Protein 2BTJ (pdb70)

Secondary structure (P-SEA, 3-state):
ccccccccccccccccccccccbbbbbbbbccccbbbbbbbbccccccbbbbbbbbbbcccccccccccccccccccbbbbbbbcccbbbbbbbbbbbccccbbbbbbbbbbbbbccccbbbbcccccccccccccccccccbbbbbbbbbbbbcccc/ccccccccccccccccccccccbbbbbbbbccccbbbbbcccccccccbbbbbbbbbbcccccccccccccccccccbbbbbbbccccbbbbbbbbbbccccbbbbbbbbbbbbbcccccccccccccccccccccccccccbbbbbbbbbbbccccc/ccccccccccccccccccccccccbbbbbbccccbbbbbbbbbbbcccbbbbbbbbbbcccccccccccccccccccbbbbbbbcccbbbbbbbbbbbccccbbbbbbbbbbbbbcccccccccccccccccccccccccccbbbbbbbbbbbccccc/ccccccccccccccccccccccbbbbbbbbccccbbbbbbbbbbbcccbbbbbbbbbbcccccccccccccccccccbbbbbbbcccbbbbbbbbbbbccccbbbbbbbbbbbbbcccccccccccccccccccccccccccbbbbbbbbbbbbcccc/ccccccbbbbbbccccccccccbbbbbbbccccccccbbbbbbbcccccccccccccccc/ccccccbbbbbbccccccccccbbbbbbbccccccccccccccccccccccccccccccc/ccccccbbbbbbccccccccccbbbbbbbccccccccbbbbbbbcccccccccccccccc/ccccccbbbbbbccccccccccbbbbbbbccccccccbbbbbbbcccccccccccccccc

B-factor: mean 27.26, std 6.52, range [11.73, 100.0]

Radius of gyration: 27.57 Å; Cα contacts (8 Å, |Δi|>4): 2565; chains: 8; bounding box: 67×62×67 Å

Nearest PDB structures (foldseek):
  2btj-assembly1_B  TM=1.006E+00  e=2.420E-31  Lobophyllia hemprichii
  2vvj-assembly1_B  TM=1.003E+00  e=1.325E-29  Lobophyllia hemprichii
  1zux-assembly1_D  TM=1.005E+00  e=3.624E-28  Lobophyllia hemprichii
  2gw4-assembly1_B  TM=9.974E-01  e=2.242E-28  Trachyphyllia geoffroyi
  6gp1-assembly1_B  TM=1.000E+00  e=2.905E-27  Lobophyllia hemprichii

Structure (mmCIF, N/CA/C/O backbone):
data_2BTJ
#
_entry.id   2BTJ
#
_cell.length_a   70.590
_cell.length_b   105.510
_cell.length_c   119.620
_cell.angle_alpha   90.00
_cell.angle_beta   90.00
_cell.angle_gamma   90.00
#
_symmetry.space_group_name_H-M   'P 21 21 21'
#
loop_
_entity.id
_entity.type
_entity.pdbx_description
1 polymer 'Green to red photoconvertible GFP-like protein EosFP'
2 polymer 'Green to red photoconvertible GFP-like protein EosFP'
3 water water
#
loop_
_atom_site.group_PDB
_atom_site.id
_atom_site.type_symbol
_atom_site.label_atom_id
_atom_site.label_alt_id
_atom_site.label_comp_id
_atom_site.label_asym_id
_atom_site.label_entity_id
_atom_site.label_seq_id
_atom_site.pdbx_PDB_ins_code
_atom_site.Cartn_x
_atom_site.Cartn_y
_atom_site.Cartn_z
_atom_site.occupancy
_atom_site.B_iso_or_equiv
_atom_site.auth_seq_id
_atom_site.auth_comp_id
_atom_site.auth_asym_id
_atom_site.auth_atom_id
_atom_site.pdbx_PDB_model_num
ATOM 1 N N . GLY A 1 1 ? -4.815 11.642 1.969 0.0000 37.40 1 GLY aa N 1
ATOM 2 C CA . GLY A 1 1 ? -6.183 11.219 2.376 0.0000 37.40 1 GLY aa CA 1
ATOM 3 C C . GLY A 1 1 ? -6.448 11.458 3.850 0.0000 37.39 1 GLY aa C 1
ATOM 4 O O . GLY A 1 1 ? -7.023 12.478 4.228 0.0000 37.40 1 GLY aa O 1
ATOM 5 N N . GLY A 1 2 ? -6.029 10.512 4.684 0.0000 37.38 2 GLY aa N 1
ATOM 6 C CA . GLY A 1 2 ? -6.233 10.644 6.114 0.0000 37.35 2 GLY aa CA 1
ATOM 7 C C . GLY A 1 2 ? -7.440 9.871 6.608 0.0000 37.33 2 GLY aa C 1
ATOM 8 O O . GLY A 1 2 ? -7.300 8.813 7.222 0.0000 37.34 2 GLY aa O 1
ATOM 9 N N . ALA A 1 3 ? -8.630 10.399 6.339 1.00 37.31 3 ALA aa N 1
ATOM 10 C CA . ALA A 1 3 ? -9.870 9.752 6.762 1.00 37.25 3 ALA aa CA 1
ATOM 11 C C . ALA A 1 3 ? -10.084 8.454 6.002 1.00 37.00 3 ALA aa C 1
ATOM 12 O O . ALA A 1 3 ? -10.486 7.446 6.573 1.00 37.20 3 ALA aa O 1
ATOM 14 N N . ILE A 1 4 ? -9.816 8.480 4.705 1.00 36.84 4 ILE aa N 1
ATOM 15 C CA . ILE A 1 4 ? -9.990 7.291 3.889 1.00 36.73 4 ILE aa CA 1
ATOM 16 C C . ILE A 1 4 ? -8.647 6.628 3.589 1.00 36.55 4 ILE aa C 1
ATOM 17 O O . ILE A 1 4 ? -7.679 7.295 3.221 1.00 36.69 4 ILE aa O 1
ATOM 22 N N . LYS A 1 5 ? -8.596 5.310 3.766 1.00 36.23 5 LYS aa N 1
ATOM 23 C CA . LYS A 1 5 ? -7.383 4.538 3.518 1.00 35.69 5 LYS aa CA 1
ATOM 24 C C . LYS A 1 5 ? -7.337 4.013 2.090 1.00 35.22 5 LYS aa C 1
ATOM 25 O O . LYS A 1 5 ? -8.374 3.810 1.455 1.00 34.75 5 LYS aa O 1
ATOM 31 N N . PRO A 1 6 ? -6.122 3.782 1.568 1.00 34.89 6 PRO aa N 1
ATOM 32 C CA . PRO A 1 6 ? -5.919 3.277 0.208 1.00 34.65 6 PRO aa CA 1
ATOM 33 C C . PRO A 1 6 ? -6.632 1.945 -0.013 1.00 34.33 6 PRO aa C 1
ATOM 34 O O . PRO A 1 6 ? -6.968 1.587 -1.139 1.00 34.02 6 PRO aa O 1
ATOM 38 N N . ASP A 1 7 ? -6.854 1.219 1.077 1.00 34.30 7 ASP aa N 1
ATOM 39 C CA . ASP A 1 7 ? -7.529 -0.072 1.023 1.00 34.46 7 ASP aa CA 1
ATOM 40 C C . ASP A 1 7 ? -8.685 -0.022 2.021 1.00 34.11 7 ASP aa C 1
ATOM 41 O O . ASP A 1 7 ? -8.464 0.096 3.226 1.00 33.85 7 ASP aa O 1
ATOM 46 N N . MET A 1 8 ? -9.914 -0.094 1.517 1.00 33.55 8 MET aa N 1
ATOM 47 C CA . MET A 1 8 ? -11.095 -0.035 2.375 1.00 33.04 8 MET aa CA 1
ATOM 48 C C . MET A 1 8 ? -12.005 -1.247 2.211 1.00 32.60 8 MET aa C 1
ATOM 49 O O . MET A 1 8 ? -12.106 -1.826 1.128 1.00 32.11 8 MET aa O 1
ATOM 54 N N . LYS A 1 9 ? -12.671 -1.624 3.297 1.00 32.12 9 LYS aa N 1
ATOM 55 C CA . LYS A 1 9 ? -13.592 -2.753 3.269 1.00 31.67 9 LYS aa CA 1
ATOM 56 C C . LYS A 1 9 ? -15.003 -2.202 3.100 1.00 31.14 9 LYS aa C 1
ATOM 57 O O . LYS A 1 9 ? -15.251 -1.035 3.395 1.00 31.04 9 LYS aa O 1
ATOM 63 N N . ILE A 1 10 ? -15.922 -3.041 2.631 1.00 30.57 10 ILE aa N 1
ATOM 64 C CA . ILE A 1 10 ? -17.293 -2.605 2.402 1.00 30.03 10 ILE aa CA 1
ATOM 65 C C . ILE A 1 10 ? -18.351 -3.556 2.970 1.00 29.56 10 ILE aa C 1
ATOM 66 O O . ILE A 1 10 ? -18.361 -4.741 2.646 1.00 29.46 10 ILE aa O 1
ATOM 71 N N . ASN A 1 11 ? -19.238 -3.019 3.805 1.00 29.19 11 ASN aa N 1
ATOM 72 C CA . ASN A 1 11 ? -20.330 -3.784 4.413 1.00 28.98 11 ASN aa CA 1
ATOM 73 C C . ASN A 1 11 ? -21.632 -3.206 3.858 1.00 28.57 11 ASN aa C 1
ATOM 74 O O . ASN A 1 11 ? -21.821 -1.989 3.850 1.00 28.13 11 ASN aa O 1
ATOM 79 N N . LEU A 1 12 ? -22.540 -4.067 3.414 1.00 28.24 12 LEU aa N 1
ATOM 80 C CA . LEU A 1 12 ? -23.778 -3.572 2.829 1.00 27.93 12 LEU aa CA 1
ATOM 81 C C . LEU A 1 12 ? -24.998 -4.468 2.974 1.00 27.73 12 LEU aa C 1
ATOM 82 O O . LEU A 1 12 ? -24.894 -5.694 3.005 1.00 27.37 12 LEU aa O 1
ATOM 87 N N . ARG A 1 13 ? -26.158 -3.828 3.067 1.00 27.73 13 ARG aa N 1
ATOM 88 C CA . ARG A 1 13 ? -27.432 -4.526 3.142 1.00 27.71 13 ARG aa CA 1
ATOM 89 C C . ARG A 1 13 ? -28.441 -3.739 2.322 1.00 27.41 13 ARG aa C 1
ATOM 90 O O . ARG A 1 13 ? -28.622 -2.538 2.527 1.00 27.42 13 ARG aa O 1
ATOM 98 N N . MET A 1 14 ? -29.090 -4.420 1.390 1.00 26.91 14 MET aa N 1
ATOM 99 C CA . MET A 1 14 ? -30.090 -3.792 0.547 1.00 26.84 14 MET aa CA 1
ATOM 100 C C . MET A 1 14 ? -31.435 -4.464 0.769 1.00 27.02 14 MET aa C 1
ATOM 101 O O . MET A 1 14 ? -31.521 -5.683 0.904 1.00 26.55 14 MET aa O 1
ATOM 106 N N . GLU A 1 15 ? -32.484 -3.656 0.819 1.00 27.57 15 GLU aa N 1
ATOM 107 C CA . GLU A 1 15 ? -33.830 -4.178 0.982 1.00 28.22 15 GLU aa CA 1
ATOM 108 C C . GLU A 1 15 ? -34.661 -3.417 -0.034 1.00 27.86 15 GLU aa C 1
ATOM 109 O O . GLU A 1 15 ? -34.449 -2.223 -0.238 1.00 27.94 15 GLU aa O 1
ATOM 115 N N . GLY A 1 16 ? -35.587 -4.100 -0.695 1.00 27.68 16 GLY aa N 1
ATOM 116 C CA . GLY A 1 16 ? -36.398 -3.416 -1.680 1.00 27.11 16 GLY aa CA 1
ATOM 117 C C . GLY A 1 16 ? -37.579 -4.204 -2.193 1.00 26.71 16 GLY aa C 1
ATOM 118 O O . GLY A 1 16 ? -37.908 -5.272 -1.676 1.00 26.87 16 GLY aa O 1
ATOM 119 N N . ASN A 1 17 ? -38.213 -3.667 -3.228 1.00 26.05 17 ASN aa N 1
ATOM 120 C CA . ASN A 1 17 ? -39.376 -4.294 -3.834 1.00 25.49 17 ASN aa CA 1
ATOM 121 C C . ASN A 1 17 ? -39.483 -3.844 -5.285 1.00 25.16 17 ASN aa C 1
ATOM 122 O O . ASN A 1 17 ? -39.558 -2.649 -5.571 1.00 24.64 17 ASN aa O 1
ATOM 127 N N . VAL A 1 18 ? -39.484 -4.809 -6.197 1.00 25.04 18 VAL aa N 1
ATOM 128 C CA . VAL A 1 18 ? -39.587 -4.516 -7.617 1.00 25.15 18 VAL aa CA 1
ATOM 129 C C . VAL A 1 18 ? -40.792 -5.246 -8.193 1.00 25.36 18 VAL aa C 1
ATOM 130 O O . VAL A 1 18 ? -40.875 -6.474 -8.133 1.00 25.05 18 VAL aa O 1
ATOM 134 N N . ASN A 1 19 ? -41.722 -4.469 -8.742 1.00 25.69 19 ASN aa N 1
ATOM 135 C CA . ASN A 1 19 ? -42.957 -4.992 -9.320 1.00 26.22 19 ASN aa CA 1
ATOM 136 C C . ASN A 1 19 ? -43.729 -5.901 -8.369 1.00 26.44 19 ASN aa C 1
ATOM 137 O O . ASN A 1 19 ? -44.469 -6.785 -8.800 1.00 26.74 19 ASN aa O 1
ATOM 142 N N . GLY A 1 20 ? -43.561 -5.669 -7.071 1.00 26.49 20 GLY aa N 1
ATOM 143 C CA . GLY A 1 20 ? -44.269 -6.463 -6.085 1.00 26.66 20 GLY aa CA 1
ATOM 144 C C . GLY A 1 20 ? -43.446 -7.554 -5.431 1.00 26.96 20 GLY aa C 1
ATOM 145 O O . GLY A 1 20 ? -43.906 -8.196 -4.484 1.00 26.92 20 GLY aa O 1
ATOM 146 N N . HIS A 1 21 ? -42.229 -7.763 -5.922 1.00 26.76 21 HIS aa N 1
ATOM 147 C CA . HIS A 1 21 ? -41.362 -8.791 -5.371 1.00 27.02 21 HIS aa CA 1
ATOM 148 C C . HIS A 1 21 ? -40.376 -8.230 -4.348 1.00 27.17 21 HIS aa C 1
ATOM 149 O O . HIS A 1 21 ? -39.508 -7.411 -4.680 1.00 26.90 21 HIS aa O 1
ATOM 156 N N . HIS A 1 22 ? -40.508 -8.694 -3.108 1.00 27.01 22 HIS aa N 1
ATOM 157 C CA . HIS A 1 22 ? -39.648 -8.261 -2.012 1.00 27.07 22 HIS aa CA 1
ATOM 158 C C . HIS A 1 22 ? -38.336 -9.038 -2.011 1.00 26.60 22 HIS aa C 1
ATOM 159 O O . HIS A 1 22 ? -38.281 -10.179 -2.465 1.00 26.52 22 HIS aa O 1
ATOM 166 N N . PHE A 1 23 ? -37.280 -8.420 -1.493 1.00 25.92 23 PHE aa N 1
ATOM 167 C CA . PHE A 1 23 ? -35.984 -9.076 -1.438 1.00 25.53 23 PHE aa CA 1
ATOM 168 C C . PHE A 1 23 ? -35.021 -8.369 -0.493 1.00 25.35 23 PHE aa C 1
ATOM 169 O O . PHE A 1 23 ? -35.178 -7.184 -0.189 1.00 25.18 23 PHE aa O 1
ATOM 177 N N . VAL A 1 24 ? -34.031 -9.120 -0.029 1.00 24.92 24 VAL aa N 1
ATOM 178 C CA . VAL A 1 24 ? -33.004 -8.606 0.865 1.00 24.98 24 VAL aa CA 1
ATOM 179 C C . VAL A 1 24 ? -31.680 -9.140 0.343 1.00 25.05 24 VAL aa C 1
ATOM 180 O O . VAL A 1 24 ? -31.555 -10.332 0.047 1.00 25.44 24 VAL aa O 1
ATOM 184 N N . ILE A 1 25 ? -30.690 -8.265 0.219 1.00 25.25 25 ILE aa N 1
ATOM 185 C CA . ILE A 1 25 ? -29.395 -8.687 -0.298 1.00 25.26 25 ILE aa CA 1
ATOM 186 C C . ILE A 1 25 ? -28.255 -8.127 0.534 1.00 25.64 25 ILE aa C 1
ATOM 187 O O . ILE A 1 25 ? -28.190 -6.927 0.784 1.00 25.95 25 ILE aa O 1
ATOM 192 N N . ASP A 1 26 ? -27.365 -9.010 0.972 1.00 26.14 26 ASP aa N 1
ATOM 193 C CA . ASP A 1 26 ? -26.214 -8.614 1.777 1.00 26.67 26 ASP aa CA 1
ATOM 194 C C . ASP A 1 26 ? -24.967 -8.540 0.915 1.00 26.71 26 ASP aa C 1
ATOM 195 O O . ASP A 1 26 ? -24.831 -9.279 -0.062 1.00 26.95 26 ASP aa O 1
ATOM 200 N N . GLY A 1 27 ? -24.052 -7.655 1.286 1.00 27.01 27 GLY aa N 1
ATOM 201 C CA . GLY A 1 27 ? -22.829 -7.514 0.521 1.00 27.25 27 GLY aa CA 1
ATOM 202 C C . GLY A 1 27 ? -21.584 -7.344 1.367 1.00 27.31 27 GLY aa C 1
ATOM 203 O O . GLY A 1 27 ? -21.603 -6.684 2.404 1.00 27.13 27 GLY aa O 1
ATOM 204 N N . ASP A 1 28 ? -20.495 -7.943 0.901 1.00 27.92 28 ASP aa N 1
ATOM 205 C CA . ASP A 1 28 ? -19.202 -7.872 1.569 1.00 28.44 28 ASP aa CA 1
ATOM 206 C C . ASP A 1 28 ? -18.152 -7.700 0.479 1.00 28.33 28 ASP aa C 1
ATOM 207 O O . ASP A 1 28 ? -18.029 -8.542 -0.413 1.00 28.37 28 ASP aa O 1
ATOM 212 N N . GLY A 1 29 ? -17.405 -6.604 0.539 1.00 28.28 29 GLY aa N 1
ATOM 213 C CA . GLY A 1 29 ? -16.393 -6.366 -0.472 1.00 28.49 29 GLY aa CA 1
ATOM 214 C C . GLY A 1 29 ? -15.236 -5.516 0.001 1.00 28.66 29 GLY aa C 1
ATOM 215 O O . GLY A 1 29 ? -15.088 -5.245 1.195 1.00 28.61 29 GLY aa O 1
ATOM 216 N N . THR A 1 30 ? -14.411 -5.095 -0.950 1.00 28.79 30 THR aa N 1
ATOM 217 C CA . THR A 1 30 ? -13.247 -4.276 -0.661 1.00 28.86 30 THR aa CA 1
ATOM 218 C C . THR A 1 30 ? -13.021 -3.329 -1.834 1.00 28.77 30 THR aa C 1
ATOM 219 O O . THR A 1 30 ? -13.518 -3.563 -2.937 1.00 28.95 30 THR aa O 1
ATOM 223 N N . GLY A 1 31 ? -12.262 -2.267 -1.601 1.00 28.57 31 GLY aa N 1
ATOM 224 C CA . GLY A 1 31 ? -11.995 -1.329 -2.672 1.00 28.46 31 GLY aa CA 1
ATOM 225 C C . GLY A 1 31 ? -10.795 -0.439 -2.428 1.00 28.38 31 GLY aa C 1
ATOM 226 O O . GLY A 1 31 ? -10.319 -0.304 -1.301 1.00 28.10 31 GLY aa O 1
ATOM 227 N N . LYS A 1 32 ? -10.311 0.163 -3.509 1.00 28.12 32 LYS aa N 1
ATOM 228 C CA . LYS A 1 32 ? -9.174 1.075 -3.480 1.00 28.01 32 LYS aa CA 1
ATOM 229 C C . LYS A 1 32 ? -9.732 2.412 -3.961 1.00 27.76 32 LYS aa C 1
ATOM 230 O O . LYS A 1 32 ? -9.730 2.700 -5.155 1.00 27.62 32 LYS aa O 1
ATOM 236 N N . PRO A 1 33 ? -10.222 3.245 -3.031 1.00 27.79 33 PRO aa N 1
ATOM 237 C CA . PRO A 1 33 ? -10.790 4.547 -3.394 1.00 27.79 33 PRO aa CA 1
ATOM 238 C C . PRO A 1 33 ? -9.937 5.468 -4.264 1.00 27.75 33 PRO aa C 1
ATOM 239 O O . PRO A 1 33 ? -10.451 6.091 -5.188 1.00 27.21 33 PRO aa O 1
ATOM 243 N N . PHE A 1 34 ? -8.640 5.551 -3.994 1.00 28.12 34 PHE aa N 1
ATOM 244 C CA . PHE A 1 34 ? -7.793 6.421 -4.800 1.00 28.15 34 PHE aa CA 1
ATOM 245 C C . PHE A 1 34 ? -7.540 5.865 -6.197 1.00 28.39 34 PHE aa C 1
ATOM 246 O O . PHE A 1 34 ? -7.121 6.599 -7.097 1.00 28.49 34 PHE aa O 1
ATOM 254 N N . GLU A 1 35 ? -7.811 4.576 -6.383 1.00 28.54 35 GLU aa N 1
ATOM 255 C CA . GLU A 1 35 ? -7.638 3.941 -7.688 1.00 28.94 35 GLU aa CA 1
ATOM 256 C C . GLU A 1 35 ? -8.988 3.832 -8.405 1.00 28.43 35 GLU aa C 1
ATOM 257 O O . GLU A 1 35 ? -9.052 3.460 -9.577 1.00 27.94 35 GLU aa O 1
ATOM 263 N N . GLY A 1 36 ? -10.059 4.152 -7.687 1.00 28.07 36 GLY aa N 1
ATOM 264 C CA . GLY A 1 36 ? -11.394 4.109 -8.265 1.00 28.01 36 GLY aa CA 1
ATOM 265 C C . GLY A 1 36 ? -11.897 2.722 -8.623 1.00 27.95 36 GLY aa C 1
ATOM 266 O O . GLY A 1 36 ? -12.604 2.552 -9.612 1.00 27.91 36 GLY aa O 1
ATOM 267 N N . LYS A 1 37 ? -11.541 1.726 -7.820 1.00 27.99 37 LYS aa N 1
ATOM 268 C CA . LYS A 1 37 ? -11.969 0.358 -8.085 1.00 27.86 37 LYS aa CA 1
ATOM 269 C C . LYS A 1 37 ? -12.538 -0.306 -6.833 1.00 27.85 37 LYS aa C 1
ATOM 270 O O . LYS A 1 37 ? -12.114 -0.018 -5.712 1.00 27.50 37 LYS aa O 1
ATOM 276 N N . GLN A 1 38 ? -13.502 -1.196 -7.035 1.00 27.49 38 GLN aa N 1
ATOM 277 C CA . GLN A 1 38 ? -14.115 -1.920 -5.934 1.00 27.72 38 GLN aa CA 1
ATOM 278 C C . GLN A 1 38 ? -14.746 -3.212 -6.443 1.00 28.05 38 GLN aa C 1
ATOM 279 O O . GLN A 1 38 ? -15.109 -3.325 -7.619 1.00 27.93 38 GLN aa O 1
ATOM 285 N N . SER A 1 39 ? -14.858 -4.191 -5.555 1.00 28.22 39 SER aa N 1
ATOM 286 C CA . SER A 1 39 ? -15.460 -5.466 -5.902 1.00 28.76 39 SER aa CA 1
ATOM 287 C C . SER A 1 39 ? -16.250 -5.892 -4.677 1.00 28.91 39 SER aa C 1
ATOM 288 O O . SER A 1 39 ? -15.909 -5.516 -3.559 1.00 28.96 39 SER aa O 1
ATOM 291 N N . MET A 1 40 ? -17.302 -6.672 -4.884 1.00 29.07 40 MET aa N 1
ATOM 292 C CA . MET A 1 40 ? -18.133 -7.110 -3.776 1.00 29.57 40 MET aa CA 1
ATOM 293 C C . MET A 1 40 ? -18.831 -8.433 -4.058 1.00 29.67 40 MET aa C 1
ATOM 294 O O . MET A 1 40 ? -19.198 -8.725 -5.195 1.00 29.44 40 MET aa O 1
ATOM 299 N N . ASP A 1 41 ? -18.992 -9.240 -3.014 1.00 29.78 41 ASP aa N 1
ATOM 300 C CA . ASP A 1 41 ? -19.688 -10.510 -3.146 1.00 30.13 41 ASP aa CA 1
ATOM 301 C C . ASP A 1 41 ? -21.078 -10.278 -2.585 1.00 29.88 41 ASP aa C 1
ATOM 302 O O . ASP A 1 41 ? -21.231 -9.860 -1.443 1.00 30.09 41 ASP aa O 1
ATOM 307 N N . LEU A 1 42 ? -22.089 -10.530 -3.403 1.00 30.09 42 LEU aa N 1
ATOM 308 C CA . LEU A 1 42 ? -23.467 -10.331 -2.989 1.00 30.02 42 LEU aa CA 1
ATOM 309 C C . LEU A 1 42 ? -24.181 -11.658 -2.801 1.00 30.34 42 LEU aa C 1
ATOM 310 O O . LEU A 1 42 ? -23.912 -12.630 -3.509 1.00 30.15 42 LEU aa O 1
ATOM 315 N N . GLU A 1 43 ? -25.101 -11.692 -1.846 1.00 30.70 43 GLU aa N 1
ATOM 316 C CA . GLU A 1 43 ? -25.868 -12.898 -1.594 1.00 31.45 43 GLU aa CA 1
ATOM 317 C C . GLU A 1 43 ? -27.310 -12.517 -1.287 1.00 31.34 43 GLU aa C 1
ATOM 318 O O . GLU A 1 43 ? -27.572 -11.746 -0.363 1.00 31.36 43 GLU aa O 1
ATOM 324 N N . VAL A 1 44 ? -28.240 -13.043 -2.076 1.00 31.33 44 VAL aa N 1
ATOM 325 C CA . VAL A 1 44 ? -29.657 -12.772 -1.866 1.00 31.38 44 VAL aa CA 1
ATOM 326 C C . VAL A 1 44 ? -30.080 -13.511 -0.605 1.00 31.68 44 VAL aa C 1
ATOM 327 O O . VAL A 1 44 ? -30.035 -14.740 -0.555 1.00 31.76 44 VAL aa O 1
ATOM 331 N N . LYS A 1 45 ? -30.485 -12.763 0.415 1.00 31.98 45 LYS aa N 1
ATOM 332 C CA . LYS A 1 45 ? -30.893 -13.361 1.681 1.00 32.27 45 LYS aa CA 1
ATOM 333 C C . LYS A 1 45 ? -32.380 -13.698 1.746 1.00 32.11 45 LYS aa C 1
ATOM 334 O O . LYS A 1 45 ? -32.777 -14.643 2.428 1.00 32.01 45 LYS aa O 1
ATOM 340 N N . GLU A 1 46 ? -33.197 -12.919 1.047 1.00 31.85 46 GLU aa N 1
ATOM 341 C CA . GLU A 1 46 ? -34.637 -13.155 1.007 1.00 31.65 46 GLU aa CA 1
ATOM 342 C C . GLU A 1 46 ? -35.150 -12.812 -0.384 1.00 31.13 46 GLU aa C 1
ATOM 343 O O . GLU A 1 46 ? -34.586 -11.953 -1.060 1.00 31.04 46 GLU aa O 1
ATOM 349 N N . GLY A 1 47 ? -36.217 -13.479 -0.809 1.00 30.72 47 GLY aa N 1
ATOM 350 C CA . GLY A 1 47 ? -36.788 -13.194 -2.114 1.00 30.22 47 GLY aa CA 1
ATOM 351 C C . GLY A 1 47 ? -36.188 -13.966 -3.273 1.00 29.99 47 GLY aa C 1
ATOM 352 O O . GLY A 1 47 ? -36.658 -13.851 -4.402 1.00 29.93 47 GLY aa O 1
ATOM 353 N N . GLY A 1 48 ? -35.150 -14.750 -3.005 1.00 29.67 48 GLY aa N 1
ATOM 354 C CA . GLY A 1 48 ? -34.531 -15.528 -4.061 1.00 29.32 48 GLY aa CA 1
ATOM 355 C C . GLY A 1 48 ? -35.390 -16.713 -4.473 1.00 29.23 48 GLY aa C 1
ATOM 356 O O . GLY A 1 48 ? -36.090 -17.282 -3.641 1.00 29.22 48 GLY aa O 1
ATOM 357 N N . PRO A 1 49 ? -35.388 -17.088 -5.762 1.00 28.93 49 PRO aa N 1
ATOM 358 C CA . PRO A 1 49 ? -34.613 -16.430 -6.817 1.00 28.72 49 PRO aa CA 1
ATOM 359 C C . PRO A 1 49 ? -35.359 -15.200 -7.338 1.00 28.04 49 PRO aa C 1
ATOM 360 O O . PRO A 1 49 ? -36.586 -15.207 -7.437 1.00 27.90 49 PRO aa O 1
ATOM 364 N N . LEU A 1 50 ? -34.618 -14.148 -7.665 1.00 27.25 50 LEU aa N 1
ATOM 365 C CA . LEU A 1 50 ? -35.234 -12.929 -8.169 1.00 26.70 50 LEU aa CA 1
ATOM 366 C C . LEU A 1 50 ? -35.868 -13.164 -9.540 1.00 26.34 50 LEU aa C 1
ATOM 367 O O . LEU A 1 50 ? -35.263 -13.777 -10.422 1.00 26.05 50 LEU aa O 1
ATOM 372 N N . PRO A 1 51 ? -37.110 -12.685 -9.727 1.00 25.94 51 PRO aa N 1
ATOM 373 C CA . PRO A 1 51 ? -37.865 -12.820 -10.975 1.00 25.71 51 PRO aa CA 1
ATOM 374 C C . PRO A 1 51 ? -37.556 -11.711 -11.982 1.00 25.17 51 PRO aa C 1
ATOM 375 O O . PRO A 1 51 ? -38.233 -11.593 -13.004 1.00 25.77 51 PRO aa O 1
ATOM 379 N N . PHE A 1 52 ? -36.547 -10.895 -11.689 1.00 24.27 52 PHE aa N 1
ATOM 380 C CA . PHE A 1 52 ? -36.161 -9.811 -12.589 1.00 23.57 52 PHE aa CA 1
ATOM 381 C C . PHE A 1 52 ? -34.648 -9.768 -12.779 1.00 23.03 52 PHE aa C 1
ATOM 382 O O . PHE A 1 52 ? -33.904 -10.378 -12.018 1.00 23.03 52 PHE aa O 1
ATOM 390 N N . ALA A 1 53 ? -34.205 -9.043 -13.800 1.00 22.56 53 ALA aa N 1
ATOM 391 C CA . ALA A 1 53 ? -32.787 -8.924 -14.117 1.00 22.08 53 ALA aa CA 1
ATOM 392 C C . ALA A 1 53 ? -31.965 -8.318 -12.981 1.00 21.77 53 ALA aa C 1
ATOM 393 O O . ALA A 1 53 ? -32.220 -7.195 -12.534 1.00 21.78 53 ALA aa O 1
ATOM 395 N N . PHE A 1 54 ? -30.964 -9.064 -12.530 1.00 21.26 54 PHE aa N 1
ATOM 396 C CA . PHE A 1 54 ? -30.099 -8.614 -11.443 1.00 21.04 54 PHE aa CA 1
ATOM 397 C C . PHE A 1 54 ? -29.392 -7.309 -11.808 1.00 21.02 54 PHE aa C 1
ATOM 398 O O . PHE A 1 54 ? -29.045 -6.513 -10.929 1.00 20.60 54 PHE aa O 1
ATOM 406 N N . ASP A 1 55 ? -29.189 -7.092 -13.107 1.00 20.75 55 ASP aa N 1
ATOM 407 C CA . ASP A 1 55 ? -28.503 -5.895 -13.586 1.00 20.71 55 ASP aa CA 1
ATOM 408 C C . ASP A 1 55 ? -29.107 -4.558 -13.142 1.00 20.36 55 ASP aa C 1
ATOM 409 O O . ASP A 1 55 ? -28.377 -3.578 -13.003 1.00 19.94 55 ASP aa O 1
ATOM 414 N N . ILE A 1 56 ? -30.418 -4.492 -12.907 1.00 20.13 56 ILE aa N 1
ATOM 415 C CA . ILE A 1 56 ? -30.992 -3.206 -12.505 1.00 20.15 56 ILE aa CA 1
ATOM 416 C C . ILE A 1 56 ? -30.524 -2.734 -11.135 1.00 20.32 56 ILE aa C 1
ATOM 417 O O . ILE A 1 56 ? -30.512 -1.535 -10.862 1.00 20.60 56 ILE aa O 1
ATOM 422 N N . LEU A 1 57 ? -30.112 -3.675 -10.294 1.00 20.43 57 LEU aa N 1
ATOM 423 C CA . LEU A 1 57 ? -29.666 -3.375 -8.934 1.00 20.64 57 LEU aa CA 1
ATOM 424 C C . LEU A 1 57 ? -28.191 -3.010 -8.758 1.00 20.73 57 LEU aa C 1
ATOM 425 O O . LEU A 1 57 ? -27.838 -2.257 -7.850 1.00 20.79 57 LEU aa O 1
ATOM 430 N N . THR A 1 58 ? -27.338 -3.557 -9.617 1.00 20.83 58 THR aa N 1
ATOM 431 C CA . THR A 1 58 ? -25.899 -3.377 -9.497 1.00 20.92 58 THR aa CA 1
ATOM 432 C C . THR A 1 58 ? -25.316 -2.007 -9.165 1.00 21.12 58 THR aa C 1
ATOM 433 O O . THR A 1 58 ? -24.404 -1.931 -8.348 1.00 21.33 58 THR aa O 1
ATOM 437 N N . THR A 1 59 ? -25.818 -0.930 -9.767 1.00 21.43 59 THR aa N 1
ATOM 438 C CA . THR A 1 59 ? -25.263 0.389 -9.463 1.00 21.76 59 THR aa CA 1
ATOM 439 C C . THR A 1 59 ? -25.686 0.892 -8.087 1.00 22.14 59 THR aa C 1
ATOM 440 O O . THR A 1 59 ? -25.167 1.892 -7.608 1.00 22.12 59 THR aa O 1
ATOM 444 N N . ALA A 1 60 ? -26.613 0.193 -7.436 1.00 22.76 60 ALA aa N 1
ATOM 445 C CA . ALA A 1 60 ? -27.079 0.620 -6.116 1.00 23.09 60 ALA aa CA 1
ATOM 446 C C . ALA A 1 60 ? -26.295 0.017 -4.959 1.00 23.61 60 ALA aa C 1
ATOM 447 O O . ALA A 1 60 ? -26.546 0.344 -3.796 1.00 24.08 60 ALA aa O 1
ATOM 485 N N . ASN B 2 2 ? -21.015 3.820 -4.549 1.00 21.69 65 ASN A N 1
ATOM 486 C CA . ASN B 2 2 ? -20.318 4.757 -3.684 1.00 21.77 65 ASN A CA 1
ATOM 487 C C . ASN B 2 2 ? -19.263 5.460 -4.513 1.00 22.27 65 ASN A C 1
ATOM 488 O O . ASN B 2 2 ? -18.214 4.885 -4.810 1.00 22.67 65 ASN A O 1
ATOM 493 N N . ARG B 2 3 ? -19.548 6.705 -4.883 1.00 22.71 66 ARG A N 1
ATOM 494 C CA . ARG B 2 3 ? -18.635 7.479 -5.706 1.00 23.44 66 ARG A CA 1
ATOM 495 C C . ARG B 2 3 ? -17.306 7.762 -5.014 1.00 23.60 66 ARG A C 1
ATOM 496 O O . ARG B 2 3 ? -16.458 8.464 -5.563 1.00 23.50 66 ARG A O 1
ATOM 504 N N . VAL B 2 4 ? -17.138 7.234 -3.804 1.00 24.06 67 VAL A N 1
ATOM 505 C CA . VAL B 2 4 ? -15.881 7.379 -3.083 1.00 24.81 67 VAL A CA 1
ATOM 506 C C . VAL B 2 4 ? -14.879 6.596 -3.915 1.00 24.83 67 VAL A C 1
ATOM 507 O O . VAL B 2 4 ? -13.704 6.955 -4.010 1.00 25.35 67 VAL A O 1
ATOM 511 N N . PHE B 2 5 ? -15.361 5.515 -4.521 1.00 24.93 68 PHE A N 1
ATOM 512 C CA . PHE B 2 5 ? -14.511 4.677 -5.348 1.00 25.09 68 PHE A CA 1
ATOM 513 C C . PHE B 2 5 ? -14.461 5.211 -6.768 1.00 25.07 68 PHE A C 1
ATOM 514 O O . PHE B 2 5 ? -15.092 4.685 -7.681 1.00 25.09 68 PHE A O 1
ATOM 522 N N . ALA B 2 6 ? -13.700 6.284 -6.927 1.00 25.23 69 ALA A N 1
ATOM 523 C CA . ALA B 2 6 ? -13.514 6.932 -8.212 1.00 25.26 69 ALA A CA 1
ATOM 524 C C . ALA B 2 6 ? -12.201 7.685 -8.108 1.00 25.58 69 ALA A C 1
ATOM 525 O O . ALA B 2 6 ? -11.944 8.359 -7.110 1.00 25.57 69 ALA A O 1
ATOM 527 N N . GLU B 2 7 ? -11.358 7.544 -9.123 1.00 25.85 70 GLU A N 1
ATOM 528 C CA . GLU B 2 7 ? -10.081 8.233 -9.131 1.00 26.24 70 GLU A CA 1
ATOM 529 C C . GLU B 2 7 ? -10.291 9.704 -9.464 1.00 26.10 70 GLU A C 1
ATOM 530 O O . GLU B 2 7 ? -10.638 10.048 -10.592 1.00 25.76 70 GLU A O 1
ATOM 536 N N . TYR B 2 8 ? -10.087 10.572 -8.480 1.00 26.01 71 TYR A N 1
ATOM 537 C CA . TYR B 2 8 ? -10.242 12.000 -8.708 1.00 26.51 71 TYR A CA 1
ATOM 538 C C . TYR B 2 8 ? -8.902 12.698 -8.863 1.00 27.02 71 TYR A C 1
ATOM 539 O O . TYR B 2 8 ? -8.006 12.525 -8.040 1.00 26.94 71 TYR A O 1
ATOM 548 N N . PRO B 2 9 ? -8.751 13.498 -9.929 1.00 27.76 72 PRO A N 1
ATOM 549 C CA . PRO B 2 9 ? -7.513 14.237 -10.194 1.00 28.20 72 PRO A CA 1
ATOM 550 C C . PRO B 2 9 ? -7.421 15.369 -9.176 1.00 28.63 72 PRO A C 1
ATOM 551 O O . PRO B 2 9 ? -8.424 15.739 -8.569 1.00 28.37 72 PRO A O 1
ATOM 555 N N . ASP B 2 10 ? -6.228 15.930 -9.011 1.00 29.06 73 ASP A N 1
ATOM 556 C CA . ASP B 2 10 ? -6.013 17.014 -8.058 1.00 29.38 73 ASP A CA 1
ATOM 557 C C . ASP B 2 10 ? -6.742 18.310 -8.393 1.00 28.75 73 ASP A C 1
ATOM 558 O O . ASP B 2 10 ? -7.075 19.075 -7.494 1.00 28.88 73 ASP A O 1
ATOM 563 N N . HIS B 2 11 ? -6.985 18.567 -9.676 1.00 28.22 74 HIS A N 1
ATOM 564 C CA . HIS B 2 11 ? -7.662 19.805 -10.071 1.00 27.69 74 HIS A CA 1
ATOM 565 C C . HIS B 2 11 ? -9.188 19.738 -9.977 1.00 27.35 74 HIS A C 1
ATOM 566 O O . HIS B 2 11 ? -9.879 20.682 -10.366 1.00 27.45 74 HIS A O 1
ATOM 573 N N . ILE B 2 12 ? -9.718 18.629 -9.475 1.00 26.28 75 ILE A N 1
ATOM 574 C CA . ILE B 2 12 ? -11.167 18.508 -9.332 1.00 25.37 75 ILE A CA 1
ATOM 575 C C . ILE B 2 12 ? -11.509 18.195 -7.881 1.00 25.05 75 ILE A C 1
ATOM 576 O O . ILE B 2 12 ? -10.981 17.247 -7.300 1.00 24.62 75 ILE A O 1
ATOM 581 N N . GLN B 2 13 ? -12.385 19.005 -7.298 1.00 24.97 76 GLN A N 1
ATOM 582 C CA . GLN B 2 13 ? -12.803 18.807 -5.914 1.00 24.89 76 GLN A CA 1
ATOM 583 C C . GLN B 2 13 ? -13.474 17.441 -5.782 1.00 24.52 76 GLN A C 1
ATOM 584 O O . GLN B 2 13 ? -14.388 17.113 -6.532 1.00 24.25 76 GLN A O 1
ATOM 590 N N . ASP B 2 14 ? -12.998 16.651 -4.827 1.00 24.13 77 ASP A N 1
ATOM 591 C CA . ASP B 2 14 ? -13.522 15.314 -4.574 1.00 23.66 77 ASP A CA 1
ATOM 592 C C . ASP B 2 14 ? -14.510 15.407 -3.411 1.00 23.46 77 ASP A C 1
ATOM 593 O O . ASP B 2 14 ? -14.133 15.309 -2.243 1.00 23.23 77 ASP A O 1
ATOM 598 N N . TYR B 2 15 ? -15.779 15.608 -3.747 1.00 23.11 78 TYR A N 1
ATOM 599 C CA . TYR B 2 15 ? -16.842 15.740 -2.760 1.00 22.83 78 TYR A CA 1
ATOM 600 C C . TYR B 2 15 ? -16.989 14.522 -1.851 1.00 23.02 78 TYR A C 1
ATOM 601 O O . TYR B 2 15 ? -17.236 14.643 -0.647 1.00 22.91 78 TYR A O 1
ATOM 610 N N . PHE B 2 16 ? -16.834 13.344 -2.431 1.00 23.40 79 PHE A N 1
ATOM 611 C CA . PHE B 2 16 ? -17.026 12.122 -1.680 1.00 23.90 79 PHE A CA 1
ATOM 612 C C . PHE B 2 16 ? -15.953 11.773 -0.662 1.00 24.50 79 PHE A C 1
ATOM 613 O O . PHE B 2 16 ? -16.276 11.447 0.479 1.00 24.28 79 PHE A O 1
ATOM 621 N N . LYS B 2 17 ? -14.684 11.848 -1.043 1.00 24.96 80 LYS A N 1
ATOM 622 C CA . LYS B 2 17 ? -13.647 11.539 -0.074 1.00 25.99 80 LYS A CA 1
ATOM 623 C C . LYS B 2 17 ? -13.641 12.609 1.015 1.00 26.36 80 LYS A C 1
ATOM 624 O O . LYS B 2 17 ? -13.273 12.338 2.156 1.00 26.92 80 LYS A O 1
ATOM 630 N N . GLN B 2 18 ? -14.079 13.818 0.670 1.00 26.91 81 GLN A N 1
ATOM 631 C CA . GLN B 2 18 ? -14.134 14.917 1.637 1.00 27.49 81 GLN A CA 1
ATOM 632 C C . GLN B 2 18 ? -15.336 14.789 2.579 1.00 27.39 81 GLN A C 1
ATOM 633 O O . GLN B 2 18 ? -15.425 15.506 3.575 1.00 26.94 81 GLN A O 1
ATOM 639 N N . SER B 2 19 ? -16.257 13.881 2.261 1.00 27.42 82 SER A N 1
ATOM 640 C CA . SER B 2 19 ? -17.456 13.682 3.077 1.00 27.85 82 SER A CA 1
ATOM 641 C C . SER B 2 19 ? -17.261 12.794 4.296 1.00 28.05 82 SER A C 1
ATOM 642 O O . SER B 2 19 ? -18.194 12.592 5.082 1.00 28.28 82 SER A O 1
ATOM 645 N N . PHE B 2 20 ? -16.062 12.250 4.457 1.00 28.04 83 PHE A N 1
ATOM 646 C CA . PHE B 2 20 ? -15.804 11.396 5.603 1.00 28.31 83 PHE A CA 1
ATOM 647 C C . PHE B 2 20 ? -14.878 12.066 6.600 1.00 28.31 83 PHE A C 1
ATOM 648 O O . PHE B 2 20 ? -14.266 13.088 6.294 1.00 28.61 83 PHE A O 1
ATOM 656 N N . PRO B 2 21 ? -14.744 11.490 7.805 1.00 28.49 84 PRO A N 1
ATOM 657 C CA . PRO B 2 21 ? -15.365 10.264 8.328 1.00 28.49 84 PRO A CA 1
ATOM 658 C C . PRO B 2 21 ? -16.881 10.239 8.560 1.00 28.25 84 PRO A C 1
ATOM 659 O O . PRO B 2 21 ? -17.449 9.168 8.761 1.00 28.67 84 PRO A O 1
ATOM 663 N N . LYS B 2 22 ? -17.535 11.395 8.541 1.00 27.98 85 LYS A N 1
ATOM 664 C CA . LYS B 2 22 ? -18.976 11.447 8.797 1.00 27.44 85 LYS A CA 1
ATOM 665 C C . LYS B 2 22 ? -19.830 10.693 7.771 1.00 27.15 85 LYS A C 1
ATOM 666 O O . LYS B 2 22 ? -20.803 10.024 8.136 1.00 27.53 85 LYS A O 1
ATOM 672 N N . GLY B 2 23 ? -19.473 10.798 6.494 1.00 26.34 86 GLY A N 1
ATOM 673 C CA . GLY B 2 23 ? -20.219 10.096 5.464 1.00 25.20 86 GLY A CA 1
ATOM 674 C C . GLY B 2 23 ? -21.152 10.955 4.629 1.00 24.53 86 GLY A C 1
ATOM 675 O O . GLY B 2 23 ? -21.103 12.187 4.675 1.00 24.46 86 GLY A O 1
ATOM 676 N N . TYR B 2 24 ? -22.002 10.294 3.851 1.00 23.84 87 TYR A N 1
ATOM 677 C CA . TYR B 2 24 ? -22.961 10.981 2.999 1.00 23.21 87 TYR A CA 1
ATOM 678 C C . TYR B 2 24 ? -24.013 9.994 2.518 1.00 22.89 87 TYR A C 1
ATOM 679 O O . TYR B 2 24 ? -23.884 8.784 2.710 1.00 22.35 87 TYR A O 1
ATOM 688 N N . SER B 2 25 ? -25.056 10.516 1.891 1.00 22.47 88 SER A N 1
ATOM 689 C CA . SER B 2 25 ? -26.103 9.658 1.368 1.00 22.49 88 SER A CA 1
ATOM 690 C C . SER B 2 25 ? -26.418 10.103 -0.046 1.00 21.99 88 SER A C 1
ATOM 691 O O . SER B 2 25 ? -26.113 11.233 -0.426 1.00 22.26 88 SER A O 1
ATOM 694 N N . TRP B 2 26 ? -26.988 9.205 -0.840 1.00 21.48 89 TRP A N 1
ATOM 695 C CA . TRP B 2 26 ? -27.380 9.555 -2.198 1.00 21.23 89 TRP A CA 1
ATOM 696 C C . TRP B 2 26 ? -28.747 8.967 -2.504 1.00 21.04 89 TRP A C 1
ATOM 697 O O . TRP B 2 26 ? -29.172 8.004 -1.874 1.00 20.42 89 TRP A O 1
ATOM 708 N N . GLU B 2 27 ? -29.446 9.586 -3.446 1.00 21.30 90 GLU A N 1
ATOM 709 C CA . GLU B 2 27 ? -30.761 9.127 -3.872 1.00 21.78 90 GLU A CA 1
ATOM 710 C C . GLU B 2 27 ? -30.670 9.091 -5.386 1.00 21.54 90 GLU A C 1
ATOM 711 O O . GLU B 2 27 ? -29.944 9.890 -5.983 1.00 21.14 90 GLU A O 1
ATOM 717 N N . ARG B 2 28 ? -31.403 8.176 -6.007 1.00 21.14 91 ARG A N 1
ATOM 718 C CA . ARG B 2 28 ? -31.348 8.046 -7.454 1.00 20.67 91 ARG A CA 1
ATOM 719 C C . ARG B 2 28 ? -32.672 7.615 -8.060 1.00 20.40 91 ARG A C 1
ATOM 720 O O . ARG B 2 28 ? -33.434 6.864 -7.452 1.00 20.36 91 ARG A O 1
ATOM 728 N N . SER B 2 29 ? -32.946 8.110 -9.258 1.00 19.71 92 SER A N 1
ATOM 729 C CA . SER B 2 29 ? -34.142 7.713 -9.976 1.00 19.64 92 SER A CA 1
ATOM 730 C C . SER B 2 29 ? -33.595 7.056 -11.243 1.00 19.44 92 SER A C 1
ATOM 731 O O . SER B 2 29 ? -32.678 7.586 -11.875 1.00 19.01 92 SER A O 1
ATOM 734 N N . LEU B 2 30 ? -34.117 5.879 -11.572 1.00 19.31 93 LEU A N 1
ATOM 735 C CA . LEU B 2 30 ? -33.702 5.159 -12.773 1.00 19.24 93 LEU A CA 1
ATOM 736 C C . LEU B 2 30 ? -34.934 5.089 -13.665 1.00 19.07 93 LEU A C 1
ATOM 737 O O . LEU B 2 30 ? -35.865 4.323 -13.403 1.00 18.90 93 LEU A O 1
ATOM 742 N N . THR B 2 31 ? -34.948 5.914 -14.703 1.00 18.79 94 THR A N 1
ATOM 743 C CA . THR B 2 31 ? -36.080 5.957 -15.620 1.00 18.93 94 THR A CA 1
ATOM 744 C C . THR B 2 31 ? -35.765 5.171 -16.886 1.00 18.77 94 THR A C 1
ATOM 745 O O . THR B 2 31 ? -35.011 5.634 -17.745 1.00 18.66 94 THR A O 1
ATOM 749 N N . PHE B 2 32 ? -36.341 3.976 -16.985 1.00 18.68 95 PHE A N 1
ATOM 750 C CA . PHE B 2 32 ? -36.122 3.114 -18.136 1.00 19.01 95 PHE A CA 1
ATOM 751 C C . PHE B 2 32 ? -37.038 3.537 -19.268 1.00 19.40 95 PHE A C 1
ATOM 752 O O . PHE B 2 32 ? -38.169 3.964 -19.035 1.00 19.18 95 PHE A O 1
ATOM 760 N N . GLU B 2 33 ? -36.554 3.394 -20.494 1.00 19.54 96 GLU A N 1
ATOM 761 C CA . GLU B 2 33 ? -37.317 3.818 -21.657 1.00 20.09 96 GLU A CA 1
ATOM 762 C C . GLU B 2 33 ? -38.681 3.184 -21.879 1.00 20.14 96 GLU A C 1
ATOM 763 O O . GLU B 2 33 ? -39.499 3.757 -22.589 1.00 20.62 96 GLU A O 1
ATOM 769 N N . ASP B 2 34 ? -38.940 2.020 -21.291 1.00 20.57 97 ASP A N 1
ATOM 770 C CA . ASP B 2 34 ? -40.245 1.379 -21.477 1.00 20.80 97 ASP A CA 1
ATOM 771 C C . ASP B 2 34 ? -41.229 1.628 -20.329 1.00 20.97 97 ASP A C 1
ATOM 772 O O . ASP B 2 34 ? -42.225 0.914 -20.188 1.00 21.12 97 ASP A O 1
ATOM 777 N N . GLY B 2 35 ? -40.951 2.644 -19.515 1.00 20.72 98 GLY A N 1
ATOM 778 C CA . GLY B 2 35 ? -41.845 2.975 -18.418 1.00 20.33 98 GLY A CA 1
ATOM 779 C C . GLY B 2 35 ? -41.459 2.462 -17.043 1.00 20.19 98 GLY A C 1
ATOM 780 O O . GLY B 2 35 ? -41.975 2.943 -16.032 1.00 19.72 98 GLY A O 1
ATOM 781 N N . GLY B 2 36 ? -40.577 1.473 -16.987 1.00 19.85 99 GLY A N 1
ATOM 782 C CA . GLY B 2 36 ? -40.168 0.972 -15.688 1.00 20.21 99 GLY A CA 1
ATOM 783 C C . GLY B 2 36 ? -39.434 2.091 -14.975 1.00 20.45 99 GLY A C 1
ATOM 784 O O . GLY B 2 36 ? -38.653 2.804 -15.598 1.00 19.75 99 GLY A O 1
ATOM 785 N N . ILE B 2 37 ? -39.696 2.267 -13.681 1.00 20.85 100 ILE A N 1
ATOM 786 C CA . ILE B 2 37 ? -39.032 3.309 -12.912 1.00 21.25 100 ILE A CA 1
ATOM 787 C C . ILE B 2 37 ? -38.604 2.797 -11.542 1.00 21.59 100 ILE A C 1
ATOM 788 O O . ILE B 2 37 ? -39.379 2.156 -10.831 1.00 21.53 100 ILE A O 1
ATOM 793 N N . CYS B 2 38 ? -37.357 3.086 -11.186 1.00 21.59 101 CYS A N 1
ATOM 794 C CA . CYS B 2 38 ? -36.804 2.675 -9.902 1.00 21.88 101 CYS A CA 1
ATOM 795 C C . CYS B 2 38 ? -36.293 3.879 -9.133 1.00 22.10 101 CYS A C 1
ATOM 796 O O . CYS B 2 38 ? -35.868 4.874 -9.710 1.00 21.67 101 CYS A O 1
ATOM 799 N N . ILE B 2 39 ? -36.342 3.761 -7.817 1.00 22.65 102 ILE A N 1
ATOM 800 C CA . ILE B 2 39 ? -35.876 4.791 -6.913 1.00 23.30 102 ILE A CA 1
ATOM 801 C C . ILE B 2 39 ? -34.943 4.050 -5.977 1.00 23.16 102 ILE A C 1
ATOM 802 O O . ILE B 2 39 ? -35.271 2.964 -5.504 1.00 23.44 102 ILE A O 1
ATOM 807 N N . ALA B 2 40 ? -33.774 4.616 -5.720 1.00 23.21 103 ALA A N 1
ATOM 808 C CA . ALA B 2 40 ? -32.823 3.961 -4.837 1.00 23.29 103 ALA A CA 1
ATOM 809 C C . ALA B 2 40 ? -32.140 4.965 -3.928 1.00 23.43 103 ALA A C 1
ATOM 810 O O . ALA B 2 40 ? -32.038 6.148 -4.249 1.00 23.20 103 ALA A O 1
ATOM 812 N N . ARG B 2 41 ? -31.678 4.496 -2.778 1.00 23.72 104 ARG A N 1
ATOM 813 C CA . ARG B 2 41 ? -30.992 5.385 -1.860 1.00 24.53 104 ARG A CA 1
ATOM 814 C C . ARG B 2 41 ? -30.010 4.594 -1.023 1.00 24.04 104 ARG A C 1
ATOM 815 O O . ARG B 2 41 ? -30.214 3.410 -0.761 1.00 23.57 104 ARG A O 1
ATOM 823 N N . ASN B 2 42 ? -28.937 5.255 -0.616 1.00 23.77 105 ASN A N 1
ATOM 824 C CA . ASN B 2 42 ? -27.911 4.617 0.189 1.00 23.77 105 ASN A CA 1
ATOM 825 C C . ASN B 2 42 ? -27.376 5.608 1.206 1.00 24.19 105 ASN A C 1
ATOM 826 O O . ASN B 2 42 ? -26.967 6.713 0.850 1.00 24.13 105 ASN A O 1
ATOM 831 N N . ASP B 2 43 ? -27.422 5.222 2.477 1.00 24.92 106 ASP A N 1
ATOM 832 C CA . ASP B 2 43 ? -26.886 6.043 3.553 1.00 25.70 106 ASP A CA 1
ATOM 833 C C . ASP B 2 43 ? -25.533 5.411 3.826 1.00 25.67 106 ASP A C 1
ATOM 834 O O . ASP B 2 43 ? -25.455 4.258 4.258 1.00 25.73 106 ASP A O 1
ATOM 839 N N . ILE B 2 44 ? -24.467 6.152 3.561 1.00 25.50 107 ILE A N 1
ATOM 840 C CA . ILE B 2 44 ? -23.131 5.612 3.744 1.00 25.75 107 ILE A CA 1
ATOM 841 C C . ILE B 2 44 ? -22.407 6.195 4.947 1.00 26.04 107 ILE A C 1
ATOM 842 O O . ILE B 2 44 ? -22.309 7.412 5.105 1.00 25.81 107 ILE A O 1
ATOM 847 N N . THR B 2 45 ? -21.913 5.307 5.801 1.00 26.93 108 THR A N 1
ATOM 848 C CA . THR B 2 45 ? -21.168 5.707 6.990 1.00 27.91 108 THR A CA 1
ATOM 849 C C . THR B 2 45 ? -19.835 4.973 7.001 1.00 28.75 108 THR A C 1
ATOM 850 O O . THR B 2 45 ? -19.562 4.145 6.127 1.00 28.55 108 THR A O 1
ATOM 854 N N . MET B 2 46 ? -19.009 5.270 7.996 1.00 29.94 109 MET A N 1
ATOM 855 C CA . MET B 2 46 ? -17.700 4.644 8.086 1.00 31.40 109 MET A CA 1
ATOM 856 C C . MET B 2 46 ? -17.250 4.424 9.522 1.00 32.02 109 MET A C 1
ATOM 857 O O . MET B 2 46 ? -17.451 5.277 10.383 1.00 32.07 109 MET A O 1
ATOM 862 N N . GLU B 2 47 ? -16.654 3.262 9.766 1.00 32.73 110 GLU A N 1
ATOM 863 C CA . GLU B 2 47 ? -16.110 2.910 11.074 1.00 33.61 110 GLU A CA 1
ATOM 864 C C . GLU B 2 47 ? -14.857 2.104 10.787 1.00 33.46 110 GLU A C 1
ATOM 865 O O . GLU B 2 47 ? -14.918 1.064 10.131 1.00 33.58 110 GLU A O 1
ATOM 871 N N . GLY B 2 48 ? -13.720 2.597 11.264 1.00 33.29 111 GLY A N 1
ATOM 872 C CA . GLY B 2 48 ? -12.470 1.913 11.008 1.00 32.97 111 GLY A CA 1
ATOM 873 C C . GLY B 2 48 ? -12.160 2.054 9.532 1.00 32.78 111 GLY A C 1
ATOM 874 O O . GLY B 2 48 ? -12.259 3.151 8.979 1.00 32.64 111 GLY A O 1
ATOM 875 N N . ASP B 2 49 ? -11.800 0.951 8.886 1.00 32.41 112 ASP A N 1
ATOM 876 C CA . ASP B 2 49 ? -11.490 0.976 7.463 1.00 32.07 112 ASP A CA 1
ATOM 877 C C . ASP B 2 49 ? -12.608 0.313 6.668 1.00 31.66 112 ASP A C 1
ATOM 878 O O . ASP B 2 49 ? -12.354 -0.307 5.633 1.00 31.67 112 ASP A O 1
ATOM 883 N N . THR B 2 50 ? -13.844 0.460 7.143 1.00 31.05 113 THR A N 1
ATOM 884 C CA . THR B 2 50 ? -14.997 -0.152 6.486 1.00 30.43 113 THR A CA 1
ATOM 885 C C . THR B 2 50 ? -16.170 0.810 6.229 1.00 29.80 113 THR A C 1
ATOM 886 O O . THR B 2 50 ? -16.580 1.553 7.118 1.00 29.63 113 THR A O 1
ATOM 890 N N . PHE B 2 51 ? -16.696 0.796 5.006 1.00 29.17 114 PHE A N 1
ATOM 891 C CA . PHE B 2 51 ? -17.846 1.630 4.650 1.00 28.37 114 PHE A CA 1
ATOM 892 C C . PHE B 2 51 ? -19.096 0.789 4.887 1.00 27.99 114 PHE A C 1
ATOM 893 O O . PHE B 2 51 ? -19.170 -0.354 4.434 1.00 28.07 114 PHE A O 1
ATOM 901 N N . TYR B 2 52 ? -20.070 1.340 5.598 1.00 27.75 115 TYR A N 1
ATOM 902 C CA . TYR B 2 52 ? -21.313 0.620 5.848 1.00 27.51 115 TYR A CA 1
ATOM 903 C C . TYR B 2 52 ? -22.413 1.239 4.987 1.00 26.97 115 TYR A C 1
ATOM 904 O O . TYR B 2 52 ? -22.623 2.452 5.015 1.00 26.71 115 TYR A O 1
ATOM 913 N N . ASN B 2 53 ? -23.103 0.394 4.223 1.00 26.31 116 ASN A N 1
ATOM 914 C CA . ASN B 2 53 ? -24.143 0.841 3.299 1.00 25.69 116 ASN A CA 1
ATOM 915 C C . ASN B 2 53 ? -25.566 0.356 3.588 1.00 25.36 116 ASN A C 1
ATOM 916 O O . ASN B 2 53 ? -25.853 -0.838 3.489 1.00 25.38 116 ASN A O 1
ATOM 921 N N . LYS B 2 54 ? -26.458 1.281 3.929 1.00 24.87 117 LYS A N 1
ATOM 922 C CA . LYS B 2 54 ? -27.856 0.933 4.169 1.00 24.49 117 LYS A CA 1
ATOM 923 C C . LYS B 2 54 ? -28.593 1.305 2.878 1.00 23.81 117 LYS A C 1
ATOM 924 O O . LYS B 2 54 ? -28.860 2.475 2.625 1.00 23.28 117 LYS A O 1
ATOM 930 N N . VAL B 2 55 ? -28.926 0.307 2.070 1.00 23.68 118 VAL A N 1
ATOM 931 C CA . VAL B 2 55 ? -29.574 0.562 0.786 1.00 23.70 118 VAL A CA 1
ATOM 932 C C . VAL B 2 55 ? -31.026 0.120 0.654 1.00 23.71 118 VAL A C 1
ATOM 933 O O . VAL B 2 55 ? -31.426 -0.914 1.186 1.00 23.70 118 VAL A O 1
ATOM 937 N N . ARG B 2 56 ? -31.805 0.927 -0.062 1.00 23.64 119 ARG A N 1
ATOM 938 C CA . ARG B 2 56 ? -33.207 0.638 -0.335 1.00 23.59 119 ARG A CA 1
ATOM 939 C C . ARG B 2 56 ? -33.382 0.772 -1.852 1.00 23.15 119 ARG A C 1
ATOM 940 O O . ARG B 2 56 ? -32.828 1.682 -2.468 1.00 23.36 119 ARG A O 1
ATOM 948 N N . PHE B 2 57 ? -34.134 -0.139 -2.459 1.00 22.33 120 PHE A N 1
ATOM 949 C CA . PHE B 2 57 ? -34.328 -0.114 -3.908 1.00 21.73 120 PHE A CA 1
ATOM 950 C C . PHE B 2 57 ? -35.754 -0.538 -4.249 1.00 21.48 120 PHE A C 1
ATOM 951 O O . PHE B 2 57 ? -36.164 -1.652 -3.938 1.00 21.34 120 PHE A O 1
ATOM 959 N N . HIS B 2 58 ? -36.503 0.352 -4.891 1.00 21.44 121 HIS A N 1
ATOM 960 C CA . HIS B 2 58 ? -37.885 0.061 -5.258 1.00 21.73 121 HIS A CA 1
ATOM 961 C C . HIS B 2 58 ? -38.139 0.345 -6.734 1.00 21.67 121 HIS A C 1
ATOM 962 O O . HIS B 2 58 ? -37.618 1.311 -7.288 1.00 21.79 121 HIS A O 1
ATOM 969 N N . GLY B 2 59 ? -38.942 -0.498 -7.372 1.00 21.22 122 GLY A N 1
ATOM 970 C CA . GLY B 2 59 ? -39.223 -0.295 -8.781 1.00 21.09 122 GLY A CA 1
ATOM 971 C C . GLY B 2 59 ? -40.656 -0.629 -9.128 1.00 20.76 122 GLY A C 1
ATOM 972 O O . GLY B 2 59 ? -41.251 -1.521 -8.526 1.00 20.97 122 GLY A O 1
ATOM 973 N N . VAL B 2 60 ? -41.207 0.086 -10.102 1.00 20.69 123 VAL A N 1
ATOM 974 C CA . VAL B 2 60 ? -42.583 -0.136 -10.521 1.00 20.38 123 VAL A CA 1
ATOM 975 C C . VAL B 2 60 ? -42.760 0.016 -12.015 1.00 20.27 123 VAL A C 1
ATOM 976 O O . VAL B 2 60 ? -41.872 0.491 -12.716 1.00 20.04 123 VAL A O 1
ATOM 980 N N . ASN B 2 61 ? -43.929 -0.408 -12.484 1.00 19.91 124 ASN A N 1
ATOM 981 C CA . ASN B 2 61 ? -44.318 -0.295 -13.878 1.00 19.84 124 ASN A CA 1
ATOM 982 C C . ASN B 2 61 ? -43.455 -0.959 -14.942 1.00 20.04 124 ASN A C 1
ATOM 983 O O . ASN B 2 61 ? -43.500 -0.561 -16.100 1.00 19.96 124 ASN A O 1
ATOM 988 N N . PHE B 2 62 ? -42.674 -1.964 -14.564 1.00 20.21 125 PHE A N 1
ATOM 989 C CA . PHE B 2 62 ? -41.866 -2.676 -15.547 1.00 20.45 125 PHE A CA 1
ATOM 990 C C . PHE B 2 62 ? -42.830 -3.551 -16.349 1.00 20.73 125 PHE A C 1
ATOM 991 O O . PHE B 2 62 ? -43.627 -4.293 -15.767 1.00 20.50 125 PHE A O 1
ATOM 999 N N . PRO B 2 63 ? -42.789 -3.464 -17.689 1.00 20.81 126 PRO A N 1
ATOM 1000 C CA . PRO B 2 63 ? -43.685 -4.287 -18.513 1.00 20.78 126 PRO A CA 1
ATOM 1001 C C . PRO B 2 63 ? -43.447 -5.766 -18.217 1.00 20.82 126 PRO A C 1
ATOM 1002 O O . PRO B 2 63 ? -42.302 -6.191 -18.034 1.00 20.84 126 PRO A O 1
ATOM 1006 N N . ALA B 2 64 ? -44.526 -6.543 -18.167 1.00 20.83 127 ALA A N 1
ATOM 1007 C CA . ALA B 2 64 ? -44.437 -7.975 -17.891 1.00 20.80 127 ALA A CA 1
ATOM 1008 C C . ALA B 2 64 ? -43.495 -8.671 -18.874 1.00 20.84 127 ALA A C 1
ATOM 1009 O O . ALA B 2 64 ? -42.758 -9.586 -18.506 1.00 21.04 127 ALA A O 1
ATOM 1011 N N . ASN B 2 65 ? -43.518 -8.222 -20.123 1.00 20.84 128 ASN A N 1
ATOM 1012 C CA . ASN B 2 65 ? -42.682 -8.804 -21.163 1.00 20.82 128 ASN A CA 1
ATOM 1013 C C . ASN B 2 65 ? -41.464 -7.957 -21.542 1.00 20.56 128 ASN A C 1
ATOM 1014 O O . ASN B 2 65 ? -40.867 -8.159 -22.597 1.00 20.25 128 ASN A O 1
ATOM 1019 N N . GLY B 2 66 ? -41.102 -7.018 -20.671 1.00 20.62 129 GLY A N 1
ATOM 1020 C CA . GLY B 2 66 ? -39.942 -6.172 -20.910 1.00 20.79 129 GLY A CA 1
ATOM 1021 C C . GLY B 2 66 ? -38.661 -6.916 -20.568 1.00 21.05 129 GLY A C 1
ATOM 1022 O O . GLY B 2 66 ? -38.716 -7.944 -19.897 1.00 21.02 129 GLY A O 1
ATOM 1023 N N . PRO B 2 67 ? -37.488 -6.419 -20.998 1.00 21.61 130 PRO A N 1
ATOM 1024 C CA . PRO B 2 67 ? -36.199 -7.065 -20.730 1.00 21.58 130 PRO A CA 1
ATOM 1025 C C . PRO B 2 67 ? -35.828 -7.248 -19.262 1.00 21.92 130 PRO A C 1
ATOM 1026 O O . PRO B 2 67 ? -34.995 -8.094 -18.931 1.00 22.25 130 PRO A O 1
ATOM 1030 N N . VAL B 2 68 ? -36.444 -6.468 -18.383 1.00 21.78 131 VAL A N 1
ATOM 1031 C CA . VAL B 2 68 ? -36.155 -6.574 -16.957 1.00 21.80 131 VAL A CA 1
ATOM 1032 C C . VAL B 2 68 ? -36.875 -7.756 -16.316 1.00 22.00 131 VAL A C 1
ATOM 1033 O O . VAL B 2 68 ? -36.245 -8.614 -15.697 1.00 21.78 131 VAL A O 1
ATOM 1037 N N . MET B 2 69 ? -38.193 -7.809 -16.465 1.00 22.02 132 MET A N 1
ATOM 1038 C CA . MET B 2 69 ? -38.950 -8.909 -15.886 1.00 22.48 132 MET A CA 1
ATOM 1039 C C . MET B 2 69 ? -38.663 -10.225 -16.610 1.00 22.57 132 MET A C 1
ATOM 1040 O O . MET B 2 69 ? -38.844 -11.296 -16.041 1.00 22.90 132 MET A O 1
ATOM 1045 N N . GLN B 2 70 ? -38.206 -10.144 -17.859 1.00 22.71 133 GLN A N 1
ATOM 1046 C CA . GLN B 2 70 ? -37.888 -11.341 -18.636 1.00 22.92 133 GLN A CA 1
ATOM 1047 C C . GLN B 2 70 ? -36.411 -11.742 -18.530 1.00 23.10 133 GLN A C 1
ATOM 1048 O O . GLN B 2 70 ? -35.980 -12.701 -19.169 1.00 23.06 133 GLN A O 1
ATOM 1054 N N . LYS B 2 71 ? -35.644 -11.007 -17.727 1.00 23.44 134 LYS A N 1
ATOM 1055 C CA . LYS B 2 71 ? -34.221 -11.290 -17.527 1.00 23.54 134 LYS A CA 1
ATOM 1056 C C . LYS B 2 71 ? -33.503 -11.485 -18.855 1.00 23.89 134 LYS A C 1
ATOM 1057 O O . LYS B 2 71 ? -32.951 -12.555 -19.133 1.00 23.69 134 LYS A O 1
ATOM 1063 N N . LYS B 2 72 ? -33.503 -10.435 -19.671 1.00 23.78 135 LYS A N 1
ATOM 1064 C CA . LYS B 2 72 ? -32.872 -10.488 -20.980 1.00 23.72 135 LYS A CA 1
ATOM 1065 C C . LYS B 2 72 ? -31.645 -9.603 -21.086 1.00 23.52 135 LYS A C 1
ATOM 1066 O O . LYS B 2 72 ? -31.094 -9.435 -22.170 1.00 23.68 135 LYS A O 1
ATOM 1072 N N . THR B 2 73 ? -31.207 -9.043 -19.964 1.00 23.25 136 THR A N 1
ATOM 1073 C CA . THR B 2 73 ? -30.052 -8.154 -19.982 1.00 23.03 136 THR A CA 1
ATOM 1074 C C . THR B 2 73 ? -28.724 -8.908 -19.937 1.00 22.75 136 THR A C 1
ATOM 1075 O O . THR B 2 73 ? -28.646 -10.026 -19.422 1.00 22.76 136 THR A O 1
ATOM 1079 N N . LEU B 2 74 ? -27.686 -8.293 -20.494 1.00 22.32 137 LEU A N 1
ATOM 1080 C CA . LEU B 2 74 ? -26.354 -8.890 -20.511 1.00 22.22 137 LEU A CA 1
ATOM 1081 C C . LEU B 2 74 ? -25.405 -8.109 -19.606 1.00 22.08 137 LEU A C 1
ATOM 1082 O O . LEU B 2 74 ? -24.603 -8.693 -18.875 1.00 22.25 137 LEU A O 1
ATOM 1087 N N . LYS B 2 75 ? -25.508 -6.785 -19.650 1.00 21.52 138 LYS A N 1
ATOM 1088 C CA . LYS B 2 75 ? -24.643 -5.932 -18.850 1.00 21.66 138 LYS A CA 1
ATOM 1089 C C . LYS B 2 75 ? -24.956 -4.476 -19.128 1.00 21.15 138 LYS A C 1
ATOM 1090 O O . LYS B 2 75 ? -25.671 -4.146 -20.085 1.00 21.29 138 LYS A O 1
ATOM 1096 N N . TRP B 2 76 ? -24.414 -3.609 -18.281 1.00 20.55 139 TRP A N 1
ATOM 1097 C CA . TRP B 2 76 ? -24.553 -2.176 -18.468 1.00 20.22 139 TRP A CA 1
ATOM 1098 C C . TRP B 2 76 ? -23.341 -1.831 -19.320 1.00 20.29 139 TRP A C 1
ATOM 1099 O O . TRP B 2 76 ? -22.273 -2.428 -19.155 1.00 19.87 139 TRP A O 1
ATOM 1110 N N . GLU B 2 77 ? -23.500 -0.884 -20.234 1.00 20.24 140 GLU A N 1
ATOM 1111 C CA . GLU B 2 77 ? -22.384 -0.451 -21.053 1.00 20.28 140 GLU A CA 1
ATOM 1112 C C . GLU B 2 77 ? -21.593 0.525 -20.185 1.00 20.42 140 GLU A C 1
ATOM 1113 O O . GLU B 2 77 ? -22.107 1.035 -19.185 1.00 20.40 140 GLU A O 1
ATOM 1119 N N . PRO B 2 78 ? -20.321 0.774 -20.531 1.00 20.44 141 PRO A N 1
ATOM 1120 C CA . PRO B 2 78 ? -19.539 1.717 -19.730 1.00 20.28 141 PRO A CA 1
ATOM 1121 C C . PRO B 2 78 ? -20.281 3.041 -19.885 1.00 20.12 141 PRO A C 1
ATOM 1122 O O . PRO B 2 78 ? -21.072 3.191 -20.816 1.00 20.22 141 PRO A O 1
ATOM 1126 N N . SER B 2 79 ? -20.035 4.006 -19.008 1.00 20.05 142 SER A N 1
ATOM 1127 C CA . SER B 2 79 ? -20.746 5.269 -19.130 1.00 20.05 142 SER A CA 1
ATOM 1128 C C . SER B 2 79 ? -19.956 6.467 -18.639 1.00 20.18 142 SER A C 1
ATOM 1129 O O . SER B 2 79 ? -18.882 6.329 -18.055 1.00 20.48 142 SER A O 1
ATOM 1132 N N . THR B 2 80 ? -20.508 7.650 -18.888 1.00 20.20 143 THR A N 1
ATOM 1133 C CA . THR B 2 80 ? -19.912 8.899 -18.447 1.00 19.69 143 THR A CA 1
ATOM 1134 C C . THR B 2 80 ? -20.979 9.731 -17.751 1.00 19.57 143 THR A C 1
ATOM 1135 O O . THR B 2 80 ? -21.919 10.235 -18.380 1.00 18.99 143 THR A O 1
ATOM 1139 N N . GLU B 2 81 ? -20.822 9.856 -16.438 1.00 19.20 144 GLU A N 1
ATOM 1140 C CA . GLU B 2 81 ? -21.735 10.613 -15.601 1.00 19.01 144 GLU A CA 1
ATOM 1141 C C . GLU B 2 81 ? -21.368 12.098 -15.622 1.00 19.23 144 GLU A C 1
ATOM 1142 O O . GLU B 2 81 ? -20.191 12.462 -15.582 1.00 19.56 144 GLU A O 1
ATOM 1148 N N . LYS B 2 82 ? -22.380 12.951 -15.714 1.00 19.25 145 LYS A N 1
ATOM 1149 C CA . LYS B 2 82 ? -22.167 14.392 -15.718 1.00 19.55 145 LYS A CA 1
ATOM 1150 C C . LYS B 2 82 ? -22.506 14.953 -14.335 1.00 19.90 145 LYS A C 1
ATOM 1151 O O . LYS B 2 82 ? -23.663 14.927 -13.902 1.00 19.83 145 LYS A O 1
ATOM 1157 N N . MET B 2 83 ? -21.482 15.452 -13.648 1.00 20.43 146 MET A N 1
ATOM 1158 C CA . MET B 2 83 ? -21.629 16.014 -12.307 1.00 21.01 146 MET A CA 1
ATOM 1159 C C . MET B 2 83 ? -21.818 17.526 -12.343 1.00 21.32 146 MET A C 1
ATOM 1160 O O . MET B 2 83 ? -21.086 18.238 -13.027 1.00 21.64 146 MET A O 1
ATOM 1165 N N . TYR B 2 84 ? -22.807 18.014 -11.609 1.00 21.39 147 TYR A N 1
ATOM 1166 C CA . TYR B 2 84 ? -23.066 19.447 -11.555 1.00 21.99 147 TYR A CA 1
ATOM 1167 C C . TYR B 2 84 ? -23.956 19.747 -10.357 1.00 22.17 147 TYR A C 1
ATOM 1168 O O . TYR B 2 84 ? -24.526 18.838 -9.754 1.00 22.36 147 TYR A O 1
ATOM 1177 N N . VAL B 2 85 ? -24.070 21.022 -10.010 1.00 22.67 148 VAL A N 1
ATOM 1178 C CA . VAL B 2 85 ? -24.868 21.420 -8.862 1.00 23.08 148 VAL A CA 1
ATOM 1179 C C . VAL B 2 85 ? -26.226 21.999 -9.242 1.00 23.82 148 VAL A C 1
ATOM 1180 O O . VAL B 2 85 ? -26.334 22.851 -10.129 1.00 23.61 148 VAL A O 1
ATOM 1184 N N . ARG B 2 86 ? -27.258 21.512 -8.562 1.00 24.35 149 ARG A N 1
ATOM 1185 C CA . ARG B 2 86 ? -28.629 21.961 -8.780 1.00 25.50 149 ARG A CA 1
ATOM 1186 C C . ARG B 2 86 ? -29.218 22.363 -7.429 1.00 25.67 149 ARG A C 1
ATOM 1187 O O . ARG B 2 86 ? -29.369 21.528 -6.538 1.00 25.49 149 ARG A O 1
ATOM 1195 N N . ASP B 2 87 ? -29.520 23.647 -7.270 1.00 26.01 150 ASP A N 1
ATOM 1196 C CA . ASP B 2 87 ? -30.110 24.141 -6.030 1.00 26.39 150 ASP A CA 1
ATOM 1197 C C . ASP B 2 87 ? -29.240 23.772 -4.822 1.00 25.73 150 ASP A C 1
ATOM 1198 O O . ASP B 2 87 ? -29.748 23.317 -3.800 1.00 25.95 150 ASP A O 1
ATOM 1203 N N . GLY B 2 88 ? -27.928 23.951 -4.958 1.00 25.17 151 GLY A N 1
ATOM 1204 C CA . GLY B 2 88 ? -27.011 23.657 -3.870 1.00 24.00 151 GLY A CA 1
ATOM 1205 C C . GLY B 2 88 ? -26.725 22.195 -3.582 1.00 23.29 151 GLY A C 1
ATOM 1206 O O . GLY B 2 88 ? -26.084 21.875 -2.579 1.00 23.23 151 GLY A O 1
ATOM 1207 N N . VAL B 2 89 ? -27.173 21.305 -4.461 1.00 22.38 152 VAL A N 1
ATOM 1208 C CA . VAL B 2 89 ? -26.974 19.869 -4.276 1.00 21.67 152 VAL A CA 1
ATOM 1209 C C . VAL B 2 89 ? -26.241 19.225 -5.452 1.00 21.12 152 VAL A C 1
ATOM 1210 O O . VAL B 2 89 ? -26.649 19.377 -6.608 1.00 20.55 152 VAL A O 1
ATOM 1214 N N . LEU B 2 90 ? -25.164 18.502 -5.149 1.00 20.44 153 LEU A N 1
ATOM 1215 C CA . LEU B 2 90 ? -24.380 17.825 -6.180 1.00 19.62 153 LEU A CA 1
ATOM 1216 C C . LEU B 2 90 ? -25.269 16.792 -6.855 1.00 19.38 153 LEU A C 1
ATOM 1217 O O . LEU B 2 90 ? -25.887 15.946 -6.196 1.00 18.93 153 LEU A O 1
ATOM 1222 N N . THR B 2 91 ? -25.321 16.870 -8.179 1.00 18.93 154 THR A N 1
ATOM 1223 C CA . THR B 2 91 ? -26.166 15.995 -8.973 1.00 18.89 154 THR A CA 1
ATOM 1224 C C . THR B 2 91 ? -25.398 15.326 -10.109 1.00 19.10 154 THR A C 1
ATOM 1225 O O . THR B 2 91 ? -24.502 15.928 -10.700 1.00 18.66 154 THR A O 1
ATOM 1229 N N . GLY B 2 92 ? -25.759 14.078 -10.398 1.00 19.17 155 GLY A N 1
ATOM 1230 C CA . GLY B 2 92 ? -25.124 13.339 -11.472 1.00 19.29 155 GLY A CA 1
ATOM 1231 C C . GLY B 2 92 ? -26.159 12.756 -12.423 1.00 19.72 155 GLY A C 1
ATOM 1232 O O . GLY B 2 92 ? -27.008 11.959 -12.006 1.00 19.72 155 GLY A O 1
ATOM 1233 N N . ASP B 2 93 ? -26.111 13.169 -13.690 1.00 19.45 156 ASP A N 1
ATOM 1234 C CA . ASP B 2 93 ? -27.036 12.666 -14.706 1.00 19.36 156 ASP A CA 1
ATOM 1235 C C . ASP B 2 93 ? -26.258 11.785 -15.670 1.00 19.63 156 ASP A C 1
ATOM 1236 O O . ASP B 2 93 ? -25.151 12.136 -16.091 1.00 19.27 156 ASP A O 1
ATOM 1241 N N . ILE B 2 94 ? -26.832 10.637 -16.012 1.00 19.71 157 ILE A N 1
ATOM 1242 C CA . ILE B 2 94 ? -26.158 9.705 -16.903 1.00 20.06 157 ILE A CA 1
ATOM 1243 C C . ILE B 2 94 ? -27.048 9.101 -17.978 1.00 20.62 157 ILE A C 1
ATOM 1244 O O . ILE B 2 94 ? -28.221 8.800 -17.744 1.00 20.62 157 ILE A O 1
ATOM 1249 N N . THR B 2 95 ? -26.466 8.920 -19.158 1.00 20.92 158 THR A N 1
ATOM 1250 C CA . THR B 2 95 ? -27.153 8.284 -20.273 1.00 21.27 158 THR A CA 1
ATOM 1251 C C . THR B 2 95 ? -26.694 6.832 -20.156 1.00 21.02 158 THR A C 1
ATOM 1252 O O . THR B 2 95 ? -25.604 6.487 -20.606 1.00 21.22 158 THR A O 1
ATOM 1256 N N . MET B 2 96 ? -27.512 5.995 -19.529 1.00 20.71 159 MET A N 1
ATOM 1257 C CA . MET B 2 96 ? -27.163 4.592 -19.333 1.00 20.55 159 MET A CA 1
ATOM 1258 C C . MET B 2 96 ? -27.847 3.679 -20.344 1.00 20.32 159 MET A C 1
ATOM 1259 O O . MET B 2 96 ? -28.900 4.009 -20.899 1.00 20.01 159 MET A O 1
ATOM 1264 N N . ALA B 2 97 ? -27.238 2.527 -20.584 1.00 19.94 160 ALA A N 1
ATOM 1265 C CA . ALA B 2 97 ? -27.819 1.570 -21.504 1.00 20.44 160 ALA A CA 1
ATOM 1266 C C . ALA B 2 97 ? -27.457 0.146 -21.120 1.00 20.62 160 ALA A C 1
ATOM 1267 O O . ALA B 2 97 ? -26.314 -0.151 -20.772 1.00 20.72 160 ALA A O 1
ATOM 1269 N N . LEU B 2 98 ? -28.454 -0.726 -21.154 1.00 21.14 161 LEU A N 1
ATOM 1270 C CA . LEU B 2 98 ? -28.245 -2.136 -20.871 1.00 21.91 161 LEU A CA 1
ATOM 1271 C C . LEU B 2 98 ? -28.173 -2.841 -22.222 1.00 22.40 161 LEU A C 1
ATOM 1272 O O . LEU B 2 98 ? -29.028 -2.624 -23.085 1.00 22.16 161 LEU A O 1
ATOM 1277 N N . LEU B 2 99 ? -27.136 -3.651 -22.416 1.00 23.31 162 LEU A N 1
ATOM 1278 C CA . LEU B 2 99 ? -26.979 -4.416 -23.649 1.00 24.34 162 LEU A CA 1
ATOM 1279 C C . LEU B 2 99 ? -27.932 -5.602 -23.491 1.00 25.24 162 LEU A C 1
ATOM 1280 O O . LEU B 2 99 ? -28.036 -6.174 -22.406 1.00 24.94 162 LEU A O 1
ATOM 1285 N N . LEU B 2 100 ? -28.644 -5.952 -24.556 1.00 26.38 163 LEU A N 1
ATOM 1286 C CA . LEU B 2 100 ? -29.575 -7.072 -24.497 1.00 28.18 163 LEU A CA 1
ATOM 1287 C C . LEU B 2 100 ? -29.106 -8.200 -25.404 1.00 29.53 163 LEU A C 1
ATOM 1288 O O . LEU B 2 100 ? -28.297 -7.983 -26.306 1.00 29.66 163 LEU A O 1
ATOM 1293 N N . GLU B 2 101 ? -29.608 -9.404 -25.150 1.00 31.28 164 GLU A N 1
ATOM 1294 C CA . GLU B 2 101 ? -29.270 -10.547 -25.984 1.00 32.97 164 GLU A CA 1
ATOM 1295 C C . GLU B 2 101 ? -29.913 -10.189 -27.313 1.00 33.33 164 GLU A C 1
ATOM 1296 O O . GLU B 2 101 ? -31.087 -9.819 -27.351 1.00 33.97 164 GLU A O 1
ATOM 1302 N N . GLY B 2 102 ? -29.150 -10.272 -28.396 1.00 33.59 165 GLY A N 1
ATOM 1303 C CA . GLY B 2 102 ? -29.701 -9.930 -29.692 1.00 33.39 165 GLY A CA 1
ATOM 1304 C C . GLY B 2 102 ? -29.001 -8.729 -30.294 1.00 33.38 165 GLY A C 1
ATOM 1305 O O . GLY B 2 102 ? -29.325 -8.302 -31.404 1.00 33.60 165 GLY A O 1
ATOM 1306 N N . ASN B 2 103 ? -28.046 -8.176 -29.549 1.00 32.90 166 ASN A N 1
ATOM 1307 C CA . ASN B 2 103 ? -27.261 -7.025 -29.994 1.00 31.87 166 ASN A CA 1
ATOM 1308 C C . ASN B 2 103 ? -27.985 -5.679 -29.908 1.00 30.90 166 ASN A C 1
ATOM 1309 O O . ASN B 2 103 ? -27.543 -4.697 -30.499 1.00 31.48 166 ASN A O 1
ATOM 1314 N N . ALA B 2 104 ? -29.088 -5.627 -29.171 1.00 29.37 167 ALA A N 1
ATOM 1315 C CA . ALA B 2 104 ? -29.842 -4.385 -29.031 1.00 27.48 167 ALA A CA 1
ATOM 1316 C C . ALA B 2 104 ? -29.617 -3.781 -27.641 1.00 26.08 167 ALA A C 1
ATOM 1317 O O . ALA B 2 104 ? -29.103 -4.448 -26.748 1.00 25.67 167 ALA A O 1
ATOM 1319 N N . HIS B 2 105 ? -29.975 -2.513 -27.467 1.00 24.70 168 HIS A N 1
ATOM 1320 C CA . HIS B 2 105 ? -29.816 -1.874 -26.163 1.00 23.64 168 HIS A CA 1
ATOM 1321 C C . HIS B 2 105 ? -31.136 -1.402 -25.580 1.00 23.16 168 HIS A C 1
ATOM 1322 O O . HIS B 2 105 ? -32.112 -1.192 -26.298 1.00 23.17 168 HIS A O 1
ATOM 1329 N N . TYR B 2 106 ? -31.138 -1.243 -24.261 1.00 22.54 169 TYR A N 1
ATOM 1330 C CA . TYR B 2 106 ? -32.299 -0.812 -23.485 1.00 21.75 169 TYR A CA 1
ATOM 1331 C C . TYR B 2 106 ? -31.810 0.382 -22.660 1.00 21.23 169 TYR A C 1
ATOM 1332 O O . TYR B 2 106 ? -30.973 0.234 -21.774 1.00 20.96 169 TYR A O 1
ATOM 1341 N N . ARG B 2 107 ? -32.327 1.567 -22.976 1.00 21.08 170 ARG A N 1
ATOM 1342 C CA . ARG B 2 107 ? -31.914 2.801 -22.312 1.00 20.73 170 ARG A CA 1
ATOM 1343 C C . ARG B 2 107 ? -32.530 3.107 -20.956 1.00 20.75 170 ARG A C 1
ATOM 1344 O O . ARG B 2 107 ? -33.684 2.766 -20.685 1.00 20.51 170 ARG A O 1
ATOM 1352 N N . CYS B 2 108 ? -31.733 3.762 -20.112 1.00 20.46 171 CYS A N 1
ATOM 1353 C CA . CYS B 2 108 ? -32.159 4.177 -18.781 1.00 20.36 171 CYS A CA 1
ATOM 1354 C C . CYS B 2 108 ? -31.477 5.489 -18.420 1.00 20.46 171 CYS A C 1
ATOM 1355 O O . CYS B 2 108 ? -30.254 5.623 -18.554 1.00 20.63 171 CYS A O 1
ATOM 1358 N N . ASP B 2 109 ? -32.270 6.453 -17.964 1.00 20.39 172 ASP A N 1
ATOM 1359 C CA . ASP B 2 109 ? -31.750 7.753 -17.562 1.00 20.12 172 ASP A CA 1
ATOM 1360 C C . ASP B 2 109 ? -31.577 7.799 -16.047 1.00 20.17 172 ASP A C 1
ATOM 1361 O O . ASP B 2 109 ? -32.529 7.583 -15.293 1.00 19.96 172 ASP A O 1
ATOM 1366 N N . PHE B 2 110 ? -30.348 8.078 -15.620 1.00 19.75 173 PHE A N 1
ATOM 1367 C CA . PHE B 2 110 ? -29.989 8.167 -14.211 1.00 19.39 173 PHE A CA 1
ATOM 1368 C C . PHE B 2 110 ? -29.843 9.607 -13.729 1.00 19.48 173 PHE A C 1
ATOM 1369 O O . PHE B 2 110 ? -29.254 10.441 -14.418 1.00 18.92 173 PHE A O 1
ATOM 1377 N N . ARG B 2 111 ? -30.385 9.888 -12.546 1.00 19.05 174 ARG A N 1
ATOM 1378 C CA . ARG B 2 111 ? -30.174 11.172 -11.895 1.00 19.14 174 ARG A CA 1
ATOM 1379 C C . ARG B 2 111 ? -29.908 10.820 -10.446 1.00 19.34 174 ARG A C 1
ATOM 1380 O O . ARG B 2 111 ? -30.758 10.220 -9.777 1.00 18.89 174 ARG A O 1
ATOM 1388 N N . THR B 2 112 ? -28.727 11.181 -9.967 1.00 19.01 175 THR A N 1
ATOM 1389 C CA . THR B 2 112 ? -28.368 10.908 -8.587 1.00 19.12 175 THR A CA 1
ATOM 1390 C C . THR B 2 112 ? -28.093 12.225 -7.874 1.00 19.55 175 THR A C 1
ATOM 1391 O O . THR B 2 112 ? -27.487 13.134 -8.443 1.00 19.14 175 THR A O 1
ATOM 1395 N N . THR B 2 113 ? -28.579 12.346 -6.645 1.00 19.68 176 THR A N 1
ATOM 1396 C CA . THR B 2 113 ? -28.305 13.536 -5.862 1.00 20.32 176 THR A CA 1
ATOM 1397 C C . THR B 2 113 ? -27.440 13.041 -4.712 1.00 20.76 176 THR A C 1
ATOM 1398 O O . THR B 2 113 ? -27.740 12.013 -4.092 1.00 20.54 176 THR A O 1
ATOM 1402 N N . TYR B 2 114 ? -26.351 13.763 -4.462 1.00 21.28 177 TYR A N 1
ATOM 1403 C CA . TYR B 2 114 ? -25.381 13.411 -3.430 1.00 21.74 177 TYR A CA 1
ATOM 1404 C C . TYR B 2 114 ? -25.354 14.470 -2.326 1.00 22.01 177 TYR A C 1
ATOM 1405 O O . TYR B 2 114 ? -25.214 15.657 -2.606 1.00 22.06 177 TYR A O 1
ATOM 1414 N N . LYS B 2 115 ? -25.468 14.041 -1.071 1.00 22.83 178 LYS A N 1
ATOM 1415 C CA . LYS B 2 115 ? -25.483 14.986 0.045 1.00 23.54 178 LYS A CA 1
ATOM 1416 C C . LYS B 2 115 ? -24.598 14.592 1.221 1.00 24.04 178 LYS A C 1
ATOM 1417 O O . LYS B 2 115 ? -24.821 13.561 1.858 1.00 23.63 178 LYS A O 1
ATOM 1423 N N . ALA B 2 116 ? -23.606 15.428 1.516 1.00 24.67 179 ALA A N 1
ATOM 1424 C CA . ALA B 2 116 ? -22.712 15.174 2.638 1.00 25.46 179 ALA A CA 1
ATOM 1425 C C . ALA B 2 116 ? -23.529 15.256 3.927 1.00 26.34 179 ALA A C 1
ATOM 1426 O O . ALA B 2 116 ? -24.462 16.055 4.029 1.00 25.50 179 ALA A O 1
ATOM 1428 N N . LYS B 2 117 ? -23.185 14.423 4.905 1.00 27.32 180 LYS A N 1
ATOM 1429 C CA . LYS B 2 117 ? -23.895 14.425 6.177 1.00 28.75 180 LYS A CA 1
ATOM 1430 C C . LYS B 2 117 ? -23.505 15.645 6.992 1.00 29.23 180 LYS A C 1
ATOM 1431 O O . LYS B 2 117 ? -24.326 16.236 7.693 1.00 29.37 180 LYS A O 1
ATOM 1437 N N . GLU B 2 118 ? -22.240 16.023 6.883 1.00 29.70 181 GLU A N 1
ATOM 1438 C CA . GLU B 2 118 ? -21.716 17.152 7.629 1.00 30.15 181 GLU A CA 1
ATOM 1439 C C . GLU B 2 118 ? -21.475 18.370 6.747 1.00 29.84 181 GLU A C 1
ATOM 1440 O O . GLU B 2 118 ? -21.336 18.252 5.528 1.00 29.51 181 GLU A O 1
ATOM 1446 N N . LYS B 2 119 ? -21.447 19.545 7.368 1.00 29.59 182 LYS A N 1
ATOM 1447 C CA . LYS B 2 119 ? -21.188 20.782 6.642 1.00 29.46 182 LYS A CA 1
ATOM 1448 C C . LYS B 2 119 ? -19.681 20.851 6.414 1.00 28.82 182 LYS A C 1
ATOM 1449 O O . LYS B 2 119 ? -18.932 20.012 6.928 1.00 28.82 182 LYS A O 1
ATOM 1455 N N . GLY B 2 120 ? -19.238 21.835 5.639 1.00 27.98 183 GLY A N 1
ATOM 1456 C CA . GLY B 2 120 ? -17.816 21.984 5.394 1.00 27.09 183 GLY A CA 1
ATOM 1457 C C . GLY B 2 120 ? -17.283 21.249 4.179 1.00 26.49 183 GLY A C 1
ATOM 1458 O O . GLY B 2 120 ? -16.070 21.114 4.024 1.00 26.27 183 GLY A O 1
ATOM 1459 N N . VAL B 2 121 ? -18.171 20.768 3.313 1.00 25.91 184 VAL A N 1
ATOM 1460 C CA . VAL B 2 121 ? -17.728 20.060 2.116 1.00 25.26 184 VAL A CA 1
ATOM 1461 C C . VAL B 2 121 ? -18.032 20.909 0.881 1.00 25.33 184 VAL A C 1
ATOM 1462 O O . VAL B 2 121 ? -19.195 21.097 0.509 1.00 25.14 184 VAL A O 1
ATOM 1466 N N . LYS B 2 122 ? -16.978 21.421 0.251 1.00 25.00 185 LYS A N 1
ATOM 1467 C CA . LYS B 2 122 ? -17.128 22.278 -0.921 1.00 25.25 185 LYS A CA 1
ATOM 1468 C C . LYS B 2 122 ? -17.713 21.545 -2.121 1.00 24.52 185 LYS A C 1
ATOM 1469 O O . LYS B 2 122 ? -17.279 20.445 -2.462 1.00 24.37 185 LYS A O 1
ATOM 1475 N N . LEU B 2 123 ? -18.705 22.163 -2.755 1.00 23.60 186 LEU A N 1
ATOM 1476 C CA . LEU B 2 123 ? -19.338 21.577 -3.929 1.00 22.99 186 LEU A CA 1
ATOM 1477 C C . LEU B 2 123 ? -18.386 21.723 -5.112 1.00 22.67 186 LEU A C 1
ATOM 1478 O O . LEU B 2 123 ? -17.778 22.778 -5.309 1.00 22.50 186 LEU A O 1
ATOM 1483 N N . PRO B 2 124 ? -18.238 20.660 -5.910 1.00 22.38 187 PRO A N 1
ATOM 1484 C CA . PRO B 2 124 ? -17.350 20.680 -7.074 1.00 22.18 187 PRO A CA 1
ATOM 1485 C C . PRO B 2 124 ? -17.964 21.411 -8.259 1.00 22.28 187 PRO A C 1
ATOM 1486 O O . PRO B 2 124 ? -19.173 21.645 -8.301 1.00 22.08 187 PRO A O 1
ATOM 1490 N N . GLY B 2 125 ? -17.117 21.784 -9.211 1.00 22.14 188 GLY A N 1
ATOM 1491 C CA . GLY B 2 125 ? -17.604 22.447 -10.404 1.00 22.11 188 GLY A CA 1
ATOM 1492 C C . GLY B 2 125 ? -18.052 21.360 -11.365 1.00 21.90 188 GLY A C 1
ATOM 1493 O O . GLY B 2 125 ? -17.934 20.174 -11.057 1.00 22.05 188 GLY A O 1
ATOM 1494 N N . TYR B 2 126 ? -18.568 21.751 -12.524 1.00 21.67 189 TYR A N 1
ATOM 1495 C CA . TYR B 2 126 ? -19.025 20.783 -13.514 1.00 21.03 189 TYR A CA 1
ATOM 1496 C C . TYR B 2 126 ? -17.871 19.870 -13.917 1.00 21.03 189 TYR A C 1
ATOM 1497 O O . TYR B 2 126 ? -16.782 20.348 -14.235 1.00 21.40 189 TYR A O 1
ATOM 1506 N N . HIS B 2 127 ? -18.101 18.559 -13.883 1.00 20.58 190 HIS A N 1
ATOM 1507 C CA . HIS B 2 127 ? -17.080 17.605 -14.294 1.00 20.27 190 HIS A CA 1
ATOM 1508 C C . HIS B 2 127 ? -17.699 16.280 -14.704 1.00 20.30 190 HIS A C 1
ATOM 1509 O O . HIS B 2 127 ? -18.927 16.141 -14.747 1.00 20.28 190 HIS A O 1
ATOM 1516 N N . PHE B 2 128 ? -16.848 15.309 -15.013 1.00 20.02 191 PHE A N 1
ATOM 1517 C CA . PHE B 2 128 ? -17.329 14.005 -15.451 1.00 20.14 191 PHE A CA 1
ATOM 1518 C C . PHE B 2 128 ? -16.714 12.840 -14.696 1.00 20.34 191 PHE A C 1
ATOM 1519 O O . PHE B 2 128 ? -15.634 12.951 -14.107 1.00 20.00 191 PHE A O 1
ATOM 1527 N N . VAL B 2 129 ? -17.423 11.717 -14.714 1.00 20.63 192 VAL A N 1
ATOM 1528 C CA . VAL B 2 129 ? -16.933 10.500 -14.092 1.00 20.85 192 VAL A CA 1
ATOM 1529 C C . VAL B 2 129 ? -17.234 9.329 -15.020 1.00 21.47 192 VAL A C 1
ATOM 1530 O O . VAL B 2 129 ? -18.402 8.976 -15.232 1.00 21.10 192 VAL A O 1
ATOM 1534 N N . ASP B 2 130 ? -16.186 8.747 -15.599 1.00 21.76 193 ASP A N 1
ATOM 1535 C CA . ASP B 2 130 ? -16.365 7.592 -16.475 1.00 22.15 193 ASP A CA 1
ATOM 1536 C C . ASP B 2 130 ? -16.600 6.388 -15.573 1.00 22.36 193 ASP A C 1
ATOM 1537 O O . ASP B 2 130 ? -15.989 6.273 -14.512 1.00 22.35 193 ASP A O 1
ATOM 1542 N N . HIS B 2 131 ? -17.477 5.490 -16.005 1.00 22.46 194 HIS A N 1
ATOM 1543 C CA . HIS B 2 131 ? -17.808 4.303 -15.232 1.00 22.51 194 HIS A CA 1
ATOM 1544 C C . HIS B 2 131 ? -17.733 3.022 -16.044 1.00 22.81 194 HIS A C 1
ATOM 1545 O O . HIS B 2 131 ? -17.871 3.037 -17.261 1.00 22.95 194 HIS A O 1
ATOM 1552 N N . CYS B 2 132 ? -17.534 1.915 -15.335 1.00 23.46 195 CYS A N 1
ATOM 1553 C CA . CYS B 2 132 ? -17.549 0.583 -15.919 1.00 24.24 195 CYS A CA 1
ATOM 1554 C C . CYS B 2 132 ? -17.866 -0.389 -14.790 1.00 24.11 195 CYS A C 1
ATOM 1555 O O . CYS B 2 132 ? -17.026 -0.655 -13.926 1.00 23.67 195 CYS A O 1
ATOM 1558 N N . ILE B 2 133 ? -19.096 -0.892 -14.788 1.00 24.17 196 ILE A N 1
ATOM 1559 C CA . ILE B 2 133 ? -19.542 -1.842 -13.778 1.00 24.55 196 ILE A CA 1
ATOM 1560 C C . ILE B 2 133 ? -19.763 -3.197 -14.453 1.00 25.17 196 ILE A C 1
AT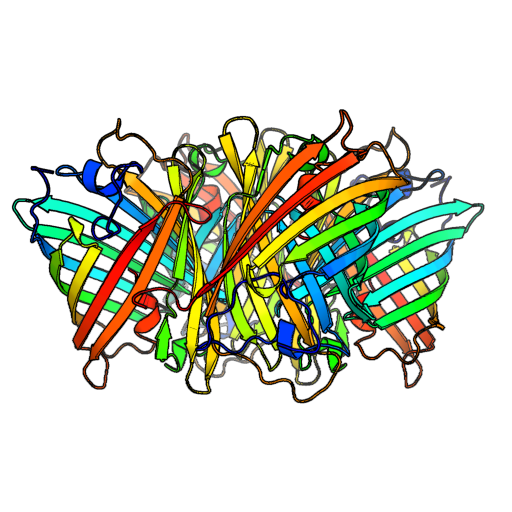OM 1561 O O . ILE B 2 133 ? -20.318 -3.271 -15.549 1.00 24.87 196 ILE A O 1
ATOM 1566 N N . GLU B 2 134 ? -19.312 -4.265 -13.801 1.00 26.25 197 GLU A N 1
ATOM 1567 C CA . GLU B 2 134 ? -19.445 -5.607 -14.354 1.00 27.24 197 GLU A CA 1
ATOM 1568 C C . GLU B 2 134 ? -19.707 -6.659 -13.294 1.00 27.36 197 GLU A C 1
ATOM 1569 O O . GLU B 2 134 ? -19.199 -6.580 -12.174 1.00 27.30 197 GLU A O 1
ATOM 1575 N N . ILE B 2 135 ? -20.492 -7.658 -13.671 1.00 27.37 198 ILE A N 1
ATOM 1576 C CA . ILE B 2 135 ? -20.755 -8.790 -12.801 1.00 27.65 198 ILE A CA 1
ATOM 1577 C C . ILE B 2 135 ? -19.634 -9.726 -13.245 1.00 28.10 198 ILE A C 1
ATOM 1578 O O . ILE B 2 135 ? -19.621 -10.174 -14.392 1.00 28.03 198 ILE A O 1
ATOM 1583 N N . LEU B 2 136 ? -18.677 -9.981 -12.358 1.00 28.66 199 LEU A N 1
ATOM 1584 C CA . LEU B 2 136 ? -17.543 -10.844 -12.683 1.00 29.45 199 LEU A CA 1
ATOM 1585 C C . LEU B 2 136 ? -17.934 -12.316 -12.760 1.00 29.95 199 LEU A C 1
ATOM 1586 O O . LEU B 2 136 ? -17.385 -13.071 -13.565 1.00 30.24 199 LEU A O 1
ATOM 1591 N N . SER B 2 137 ? -18.880 -12.719 -11.919 1.00 30.31 200 SER A N 1
ATOM 1592 C CA . SER B 2 137 ? -19.367 -14.092 -11.906 1.00 31.04 200 SER A CA 1
ATOM 1593 C C . SER B 2 137 ? -20.672 -14.154 -11.122 1.00 31.43 200 SER A C 1
ATOM 1594 O O . SER B 2 137 ? -21.023 -13.209 -10.414 1.00 31.34 200 SER A O 1
ATOM 1597 N N . HIS B 2 138 ? -21.386 -15.267 -11.251 1.00 31.73 201 HIS A N 1
ATOM 1598 C CA . HIS B 2 138 ? -22.658 -15.441 -10.563 1.00 32.39 201 HIS A CA 1
ATOM 1599 C C . HIS B 2 138 ? -23.118 -16.880 -10.740 1.00 32.84 201 HIS A C 1
ATOM 1600 O O . HIS B 2 138 ? -22.711 -17.549 -11.691 1.00 32.84 201 HIS A O 1
ATOM 1607 N N . ASP B 2 139 ? -23.959 -17.361 -9.830 1.00 33.44 202 ASP A N 1
ATOM 1608 C CA . ASP B 2 139 ? -24.472 -18.717 -9.962 1.00 34.11 202 ASP A CA 1
ATOM 1609 C C . ASP B 2 139 ? -25.713 -18.654 -10.850 1.00 34.25 202 ASP A C 1
ATOM 1610 O O . ASP B 2 139 ? -26.085 -17.581 -11.323 1.00 34.22 202 ASP A O 1
ATOM 1615 N N . LYS B 2 140 ? -26.351 -19.799 -11.062 1.00 34.70 203 LYS A N 1
ATOM 1616 C CA . LYS B 2 140 ? -27.521 -19.902 -11.934 1.00 34.93 203 LYS A CA 1
ATOM 1617 C C . LYS B 2 140 ? -28.648 -18.885 -11.719 1.00 34.61 203 LYS A C 1
ATOM 1618 O O . LYS B 2 140 ? -29.066 -18.211 -12.664 1.00 34.34 203 LYS A O 1
ATOM 1624 N N . ASP B 2 141 ? -29.138 -18.776 -10.487 1.00 33.97 204 ASP A N 1
ATOM 1625 C CA . ASP B 2 141 ? -30.241 -17.866 -10.184 1.00 33.59 204 ASP A CA 1
ATOM 1626 C C . ASP B 2 141 ? -29.831 -16.481 -9.698 1.00 32.87 204 ASP A C 1
ATOM 1627 O O . ASP B 2 141 ? -30.677 -15.691 -9.281 1.00 32.72 204 ASP A O 1
ATOM 1632 N N . TYR B 2 142 ? -28.537 -16.189 -9.760 1.00 32.28 205 TYR A N 1
ATOM 1633 C CA . TYR B 2 142 ? -28.009 -14.911 -9.309 1.00 31.59 205 TYR A CA 1
ATOM 1634 C C . TYR B 2 142 ? -28.222 -14.710 -7.815 1.00 31.16 205 TYR A C 1
ATOM 1635 O O . TYR B 2 142 ? -28.381 -13.582 -7.352 1.00 31.24 205 TYR A O 1
ATOM 1644 N N . ASN B 2 143 ? -28.245 -15.805 -7.062 1.00 30.56 206 ASN A N 1
ATOM 1645 C CA . ASN B 2 143 ? -28.398 -15.714 -5.615 1.00 30.13 206 ASN A CA 1
ATOM 1646 C C . ASN B 2 143 ? -27.055 -15.271 -5.057 1.00 29.62 206 ASN A C 1
ATOM 1647 O O . ASN B 2 143 ? -26.976 -14.679 -3.982 1.00 29.25 206 ASN A O 1
ATOM 1652 N N . LYS B 2 144 ? -26.000 -15.570 -5.809 1.00 29.22 207 LYS A N 1
ATOM 1653 C CA . LYS B 2 144 ? -24.640 -15.199 -5.436 1.00 29.05 207 LYS A CA 1
ATOM 1654 C C . LYS B 2 144 ? -24.008 -14.498 -6.633 1.00 28.65 207 LYS A C 1
ATOM 1655 O O . LYS B 2 144 ? -23.939 -15.054 -7.730 1.00 28.34 207 LYS A O 1
ATOM 1661 N N . VAL B 2 145 ? -23.553 -13.271 -6.414 1.00 28.49 208 VAL A N 1
ATOM 1662 C CA . VAL B 2 145 ? -22.945 -12.487 -7.475 1.00 28.03 208 VAL A CA 1
ATOM 1663 C C . VAL B 2 145 ? -21.681 -11.789 -7.012 1.00 27.80 208 VAL A C 1
ATOM 1664 O O . VAL B 2 145 ? -21.612 -11.302 -5.887 1.00 27.94 208 VAL A O 1
ATOM 1668 N N . LYS B 2 146 ? -20.680 -11.754 -7.885 1.00 27.52 209 LYS A N 1
ATOM 1669 C CA . LYS B 2 146 ? -19.434 -11.058 -7.596 1.00 27.35 209 LYS A CA 1
ATOM 1670 C C . LYS B 2 146 ? -19.469 -9.848 -8.528 1.00 27.09 209 LYS A C 1
ATOM 1671 O O . LYS B 2 146 ? -19.509 -10.004 -9.754 1.00 26.64 209 LYS A O 1
ATOM 1677 N N . LEU B 2 147 ? -19.458 -8.653 -7.941 1.00 26.66 210 LEU A N 1
ATOM 1678 C CA . LEU B 2 147 ? -19.539 -7.404 -8.698 1.00 26.45 210 LEU A CA 1
ATOM 1679 C C . LEU B 2 147 ? -18.229 -6.616 -8.714 1.00 26.16 210 LEU A C 1
ATOM 1680 O O . LEU B 2 147 ? -17.414 -6.742 -7.803 1.00 26.23 210 LEU A O 1
ATOM 1685 N N . TYR B 2 148 ? -18.045 -5.798 -9.750 1.00 25.85 211 TYR A N 1
ATOM 1686 C CA . TYR B 2 148 ? -16.841 -4.974 -9.904 1.00 25.64 211 TYR A CA 1
ATOM 1687 C C . TYR B 2 148 ? -17.153 -3.634 -10.588 1.00 25.21 211 TYR A C 1
ATOM 1688 O O . TYR B 2 148 ? -18.017 -3.561 -11.471 1.00 24.84 211 TYR A O 1
ATOM 1697 N N . GLU B 2 149 ? -16.451 -2.582 -10.174 1.00 24.66 212 GLU A N 1
ATOM 1698 C CA . GLU B 2 149 ? -16.623 -1.260 -10.773 1.00 24.70 212 GLU A CA 1
ATOM 1699 C C . GLU B 2 149 ? -15.325 -0.471 -10.765 1.00 24.73 212 GLU A C 1
ATOM 1700 O O . GLU B 2 149 ? -14.571 -0.495 -9.788 1.00 24.53 212 GLU A O 1
ATOM 1706 N N . HIS B 2 150 ? -15.086 0.235 -11.864 1.00 24.63 213 HIS A N 1
ATOM 1707 C CA . HIS B 2 150 ? -13.910 1.076 -12.026 1.00 24.77 213 HIS A CA 1
ATOM 1708 C C . HIS B 2 150 ? -14.460 2.429 -12.473 1.00 24.49 213 HIS A C 1
ATOM 1709 O O . HIS B 2 150 ? -15.303 2.494 -13.371 1.00 24.25 213 HIS A O 1
ATOM 1716 N N . ALA B 2 151 ? -14.007 3.500 -11.827 1.00 23.84 214 ALA A N 1
ATOM 1717 C CA . ALA B 2 151 ? -14.471 4.843 -12.152 1.00 23.42 214 ALA A CA 1
ATOM 1718 C C . ALA B 2 151 ? -13.329 5.848 -12.140 1.00 23.11 214 ALA A C 1
ATOM 1719 O O . ALA B 2 151 ? -12.417 5.764 -11.315 1.00 23.35 214 ALA A O 1
ATOM 1721 N N . VAL B 2 152 ? -13.389 6.805 -13.058 1.00 22.76 215 VAL A N 1
ATOM 1722 C CA . VAL B 2 152 ? -12.358 7.830 -13.159 1.00 22.62 215 VAL A CA 1
ATOM 1723 C C . VAL B 2 152 ? -12.966 9.193 -13.475 1.00 22.53 215 VAL A C 1
ATOM 1724 O O . VAL B 2 152 ? -13.682 9.344 -14.467 1.00 22.14 215 VAL A O 1
ATOM 1728 N N . ALA B 2 153 ? -12.685 10.179 -12.628 1.00 22.36 216 ALA A N 1
ATOM 1729 C CA . ALA B 2 153 ? -13.199 11.529 -12.843 1.00 22.52 216 ALA A CA 1
ATOM 1730 C C . ALA B 2 153 ? -12.257 12.277 -13.770 1.00 22.88 216 ALA A C 1
ATOM 1731 O O . ALA B 2 153 ? -11.044 12.054 -13.743 1.00 23.07 216 ALA A O 1
ATOM 1733 N N . HIS B 2 154 ? -12.816 13.164 -14.587 1.00 22.85 217 HIS A N 1
ATOM 1734 C CA . HIS B 2 154 ? -12.022 13.953 -15.520 1.00 23.23 217 HIS A CA 1
ATOM 1735 C C . HIS B 2 154 ? -12.760 15.228 -15.912 1.00 23.59 217 HIS A C 1
ATOM 1736 O O . HIS B 2 154 ? -13.906 15.440 -15.507 1.00 23.23 217 HIS A O 1
ATOM 1743 N N . SER B 2 155 ? -12.098 16.069 -16.704 1.00 24.22 218 SER A N 1
ATOM 1744 C CA . SER B 2 155 ? -12.660 17.346 -17.131 1.00 25.05 218 SER A CA 1
ATOM 1745 C C . SER B 2 155 ? -13.128 17.395 -18.577 1.00 25.42 218 SER A C 1
ATOM 1746 O O . SER B 2 155 ? -13.399 18.475 -19.091 1.00 24.95 218 SER A O 1
ATOM 1749 N N . GLY B 2 156 ? -13.217 16.241 -19.232 1.00 26.28 219 GLY A N 1
ATOM 1750 C CA . GLY B 2 156 ? -13.648 16.213 -20.622 1.00 27.91 219 GLY A CA 1
ATOM 1751 C C . GLY B 2 156 ? -12.625 16.871 -21.531 1.00 29.48 219 GLY A C 1
ATOM 1752 O O . GLY B 2 156 ? -11.488 17.115 -21.115 1.00 29.39 219 GLY A O 1
ATOM 1753 N N . LEU B 2 157 ? -13.008 17.155 -22.772 1.00 30.96 220 LEU A N 1
ATOM 1754 C CA . LEU B 2 157 ? -12.097 17.812 -23.709 1.00 32.94 220 LEU A CA 1
ATOM 1755 C C . LEU B 2 157 ? -12.105 19.320 -23.456 1.00 34.34 220 LEU A C 1
ATOM 1756 O O . LEU B 2 157 ? -13.098 19.870 -22.979 1.00 34.60 220 LEU A O 1
ATOM 1761 N N . PRO B 2 158 ? -10.996 20.009 -23.772 1.00 35.73 221 PRO A N 1
ATOM 1762 C CA . PRO B 2 158 ? -9.773 19.435 -24.339 1.00 36.82 221 PRO A CA 1
ATOM 1763 C C . PRO B 2 158 ? -8.904 18.786 -23.265 1.00 37.74 221 PRO A C 1
ATOM 1764 O O . PRO B 2 158 ? -8.088 17.913 -23.557 1.00 38.12 221 PRO A O 1
ATOM 1768 N N . ASP B 2 159 ? -9.094 19.222 -22.024 1.00 38.89 222 ASP A N 1
ATOM 1769 C CA . ASP B 2 159 ? -8.352 18.691 -20.88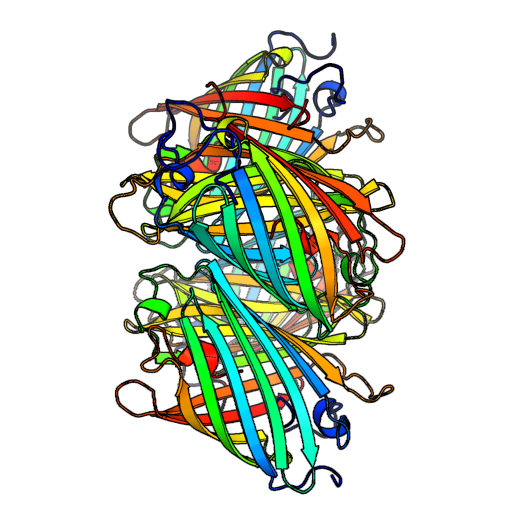4 1.00 39.77 222 ASP A CA 1
ATOM 1770 C C . ASP B 2 159 ? -8.248 17.172 -20.955 1.00 40.11 222 ASP A C 1
ATOM 1771 O O . ASP B 2 159 ? -7.737 16.533 -20.034 1.00 40.62 222 ASP A O 1
ATOM 1776 N N . GLY C 1 1 ? -7.789 7.469 -45.802 0.0000 44.35 1 GLY bb N 1
ATOM 1777 C CA . GLY C 1 1 ? -9.218 7.682 -46.163 0.0000 44.35 1 GLY bb CA 1
ATOM 1778 C C . GLY C 1 1 ? -9.405 7.987 -47.636 0.0000 44.34 1 GLY bb C 1
ATOM 1779 O O . GLY C 1 1 ? -10.247 7.383 -48.300 0.0000 44.35 1 GLY bb O 1
ATOM 1780 N N . GLY C 1 2 ? -8.616 8.926 -48.148 0.0000 44.34 2 GLY bb N 1
ATOM 1781 C CA . GLY C 1 2 ? -8.716 9.293 -49.549 0.0000 44.33 2 GLY bb CA 1
ATOM 1782 C C . GLY C 1 2 ? -9.932 10.152 -49.836 0.0000 44.32 2 GLY bb C 1
ATOM 1783 O O . GLY C 1 2 ? -9.812 11.355 -50.066 0.0000 44.33 2 GLY bb O 1
ATOM 1784 N N . ALA C 1 3 ? -11.104 9.525 -49.828 1.00 44.32 3 ALA bb N 1
ATOM 1785 C CA . ALA C 1 3 ? -12.367 10.219 -50.078 1.00 44.27 3 ALA bb CA 1
ATOM 1786 C C . ALA C 1 3 ? -12.422 11.546 -49.316 1.00 44.21 3 ALA bb C 1
ATOM 1787 O O . ALA C 1 3 ? -12.677 12.602 -49.898 1.00 44.41 3 ALA bb O 1
ATOM 1789 N N . ILE C 1 4 ? -12.187 11.480 -48.010 1.00 43.79 4 ILE bb N 1
ATOM 1790 C CA . ILE C 1 4 ? -12.184 12.670 -47.168 1.00 43.28 4 ILE bb CA 1
ATOM 1791 C C . ILE C 1 4 ? -10.747 13.159 -46.986 1.00 42.84 4 ILE bb C 1
ATOM 1792 O O . ILE C 1 4 ? -9.863 12.387 -46.618 1.00 42.79 4 ILE bb O 1
ATOM 1797 N N . LYS C 1 5 ? -10.522 14.441 -47.254 1.00 42.36 5 LYS bb N 1
ATOM 1798 C CA . LYS C 1 5 ? -9.196 15.039 -47.139 1.00 41.88 5 LYS bb CA 1
ATOM 1799 C C . LYS C 1 5 ? -8.852 15.506 -45.732 1.00 41.29 5 LYS bb C 1
ATOM 1800 O O . LYS C 1 5 ? -9.736 15.806 -44.931 1.00 41.20 5 LYS bb O 1
ATOM 1806 N N . PRO C 1 6 ? -7.549 15.569 -45.413 1.00 40.67 6 PRO bb N 1
ATOM 1807 C CA . PRO C 1 6 ? -7.084 16.010 -44.095 1.00 40.16 6 PRO bb CA 1
ATOM 1808 C C . PRO C 1 6 ? -7.555 17.436 -43.813 1.00 39.72 6 PRO bb C 1
ATOM 1809 O O . PRO C 1 6 ? -7.784 17.812 -42.666 1.00 39.45 6 PRO bb O 1
ATOM 1813 N N . ASP C 1 7 ? -7.687 18.222 -44.875 1.00 39.44 7 ASP bb N 1
ATOM 1814 C CA . ASP C 1 7 ? -8.137 19.604 -44.768 1.00 39.36 7 ASP bb CA 1
ATOM 1815 C C . ASP C 1 7 ? -9.391 19.776 -45.614 1.00 38.49 7 ASP bb C 1
ATOM 1816 O O . ASP C 1 7 ? -9.346 19.615 -46.834 1.00 38.47 7 ASP bb O 1
ATOM 1821 N N . MET C 1 8 ? -10.508 20.107 -44.974 1.00 37.32 8 MET bb N 1
ATOM 1822 C CA . MET C 1 8 ? -11.755 20.288 -45.704 1.00 36.12 8 MET bb CA 1
ATOM 1823 C C . MET C 1 8 ? -12.381 21.658 -45.480 1.00 35.18 8 MET bb C 1
ATOM 1824 O O . MET C 1 8 ? -12.195 22.279 -44.434 1.00 35.04 8 MET bb O 1
ATOM 1829 N N . LYS C 1 9 ? -13.117 22.128 -46.480 1.00 33.95 9 LYS bb N 1
ATOM 1830 C CA . LYS C 1 9 ? -13.803 23.409 -46.387 1.00 33.01 9 LYS bb CA 1
ATOM 1831 C C . LYS C 1 9 ? -15.240 23.099 -45.981 1.00 32.12 9 LYS bb C 1
ATOM 1832 O O . LYS C 1 9 ? -15.717 21.981 -46.181 1.00 32.04 9 LYS bb O 1
ATOM 1838 N N . ILE C 1 10 ? -15.933 24.079 -45.414 1.00 31.16 10 ILE bb N 1
ATOM 1839 C CA . ILE C 1 10 ? -17.302 23.857 -44.984 1.00 30.10 10 ILE bb CA 1
ATOM 1840 C C . ILE C 1 10 ? -18.205 25.036 -45.314 1.00 29.83 10 ILE bb C 1
ATOM 1841 O O . ILE C 1 10 ? -17.939 26.171 -44.914 1.00 29.29 10 ILE bb O 1
ATOM 1846 N N . ASN C 1 11 ? -19.269 24.764 -46.060 1.00 29.18 11 ASN bb N 1
ATOM 1847 C CA . ASN C 1 11 ? -20.230 25.798 -46.406 1.00 28.89 11 ASN bb CA 1
ATOM 1848 C C . ASN C 1 11 ? -21.533 25.390 -45.741 1.00 28.11 11 ASN bb C 1
ATOM 1849 O O . ASN C 1 11 ? -21.818 24.199 -45.618 1.00 27.91 11 ASN bb O 1
ATOM 1854 N N . LEU C 1 12 ? -22.324 26.370 -45.322 1.00 27.36 12 LEU bb N 1
ATOM 1855 C CA . LEU C 1 12 ? -23.566 26.066 -44.631 1.00 26.42 12 LEU bb CA 1
ATOM 1856 C C . LEU C 1 12 ? -24.631 27.147 -44.679 1.00 26.31 12 LEU bb C 1
ATOM 1857 O O . LEU C 1 12 ? -24.336 28.341 -44.742 1.00 26.11 12 LEU bb O 1
ATOM 1862 N N . ARG C 1 13 ? -25.882 26.706 -44.660 1.00 26.02 13 ARG bb N 1
ATOM 1863 C CA . ARG C 1 13 ? -27.009 27.618 -44.615 1.00 26.20 13 ARG bb CA 1
ATOM 1864 C C . ARG C 1 13 ? -28.042 26.996 -43.695 1.00 25.46 13 ARG bb C 1
ATOM 1865 O O . ARG C 1 13 ? -28.472 25.859 -43.898 1.00 25.89 13 ARG bb O 1
ATOM 1873 N N . MET C 1 14 ? -28.413 27.738 -42.662 1.00 24.57 14 MET bb N 1
ATOM 1874 C CA . MET C 1 14 ? -29.398 27.274 -41.702 1.00 23.95 14 MET bb CA 1
ATOM 1875 C C . MET C 1 14 ? -30.606 28.188 -41.737 1.00 23.83 14 MET bb C 1
ATOM 1876 O O . MET C 1 14 ? -30.469 29.411 -41.848 1.00 23.65 14 MET bb O 1
ATOM 1881 N N . GLU C 1 15 ? -31.786 27.590 -41.657 1.00 23.48 15 GLU bb N 1
ATOM 1882 C CA . GLU C 1 15 ? -33.021 28.355 -41.620 1.00 23.99 15 GLU bb CA 1
ATOM 1883 C C . GLU C 1 15 ? -33.865 27.736 -40.518 1.00 23.06 15 GLU bb C 1
ATOM 1884 O O . GLU C 1 15 ? -33.851 26.525 -40.329 1.00 22.74 15 GLU bb O 1
ATOM 1890 N N . GLY C 1 16 ? -34.583 28.563 -39.773 1.00 22.56 16 GLY bb N 1
ATOM 1891 C CA . GLY C 1 16 ? -35.389 28.014 -38.704 1.00 22.36 16 GLY bb CA 1
ATOM 1892 C C . GLY C 1 16 ? -36.329 28.994 -38.047 1.00 22.10 16 GLY bb C 1
ATOM 1893 O O . GLY C 1 16 ? -36.461 30.136 -38.477 1.00 21.89 16 GLY bb O 1
ATOM 1894 N N . ASN C 1 17 ? -36.978 28.530 -36.987 1.00 22.09 17 ASN bb N 1
ATOM 1895 C CA . ASN C 1 17 ? -37.924 29.337 -36.243 1.00 22.03 17 ASN bb CA 1
ATOM 1896 C C . ASN C 1 17 ? -37.955 28.851 -34.793 1.00 21.80 17 ASN bb C 1
ATOM 1897 O O . ASN C 1 17 ? -38.132 27.660 -34.532 1.00 21.72 17 ASN bb O 1
ATOM 1902 N N . VAL C 1 18 ? -37.772 29.773 -33.855 1.00 21.48 18 VAL bb N 1
ATOM 1903 C CA . VAL C 1 18 ? -37.787 29.436 -32.440 1.00 21.42 18 VAL bb CA 1
ATOM 1904 C C . VAL C 1 18 ? -38.775 30.339 -31.716 1.00 21.67 18 VAL bb C 1
ATOM 1905 O O . VAL C 1 18 ? -38.635 31.558 -31.737 1.00 21.29 18 VAL bb O 1
ATOM 1909 N N . ASN C 1 19 ? -39.770 29.730 -31.077 1.00 22.22 19 ASN bb N 1
ATOM 1910 C CA . ASN C 1 19 ? -40.792 30.478 -30.354 1.00 22.72 19 ASN bb CA 1
ATOM 1911 C C . ASN C 1 19 ? -41.437 31.522 -31.258 1.00 23.20 19 ASN bb C 1
ATOM 1912 O O . ASN C 1 19 ? -41.867 32.583 -30.797 1.00 23.20 19 ASN bb O 1
ATOM 1917 N N . GLY C 1 20 ? -41.498 31.211 -32.550 1.00 23.30 20 GLY bb N 1
ATOM 1918 C CA . GLY C 1 20 ? -42.108 32.124 -33.500 1.00 23.93 20 GLY bb CA 1
ATOM 1919 C C . GLY C 1 20 ? -41.153 33.075 -34.202 1.00 24.22 20 GLY bb C 1
ATOM 1920 O O . GLY C 1 20 ? -41.544 33.748 -35.151 1.00 24.62 20 GLY bb O 1
ATOM 1921 N N . HIS C 1 21 ? -39.902 33.130 -33.756 1.00 24.35 21 HIS bb N 1
ATOM 1922 C CA . HIS C 1 21 ? -38.928 34.027 -34.361 1.00 24.51 21 HIS bb CA 1
ATOM 1923 C C . HIS C 1 21 ? -38.140 33.351 -35.477 1.00 24.56 21 HIS bb C 1
ATOM 1924 O O . HIS C 1 21 ? -37.359 32.432 -35.229 1.00 24.32 21 HIS bb O 1
ATOM 1931 N N . HIS C 1 22 ? -38.350 33.823 -36.702 1.00 24.37 22 HIS bb N 1
ATOM 1932 C CA . HIS C 1 22 ? -37.689 33.277 -37.883 1.00 24.57 22 HIS bb CA 1
ATOM 1933 C C . HIS C 1 22 ? -36.250 33.772 -38.029 1.00 23.99 22 HIS bb C 1
ATOM 1934 O O . HIS C 1 22 ? -35.919 34.887 -37.625 1.00 23.73 22 HIS bb O 1
ATOM 1941 N N . PHE C 1 23 ? -35.393 32.937 -38.604 1.00 23.38 23 PHE bb N 1
ATOM 1942 C CA . PHE C 1 23 ? -34.008 33.334 -38.808 1.00 23.00 23 PHE bb CA 1
ATOM 1943 C C . PHE C 1 23 ? -33.314 32.546 -39.909 1.00 23.13 23 PHE bb C 1
ATOM 1944 O O . PHE C 1 23 ? -33.728 31.442 -40.261 1.00 23.11 23 PHE bb O 1
ATOM 1952 N N . VAL C 1 24 ? -32.261 33.147 -40.461 1.00 23.42 24 VAL bb N 1
ATOM 1953 C CA . VAL C 1 24 ? -31.457 32.548 -41.521 1.00 23.52 24 VAL bb CA 1
ATOM 1954 C C . VAL C 1 24 ? -30.006 32.839 -41.174 1.00 23.47 24 VAL bb C 1
ATOM 1955 O O . VAL C 1 24 ? -29.643 33.985 -40.915 1.00 23.65 24 VAL bb O 1
ATOM 1959 N N . ILE C 1 25 ? -29.179 31.803 -41.170 1.00 23.32 25 ILE bb N 1
ATOM 1960 C CA . ILE C 1 25 ? -27.774 31.969 -40.833 1.00 23.42 25 ILE bb CA 1
ATOM 1961 C C . ILE C 1 25 ? -26.881 31.296 -41.870 1.00 23.68 25 ILE bb C 1
ATOM 1962 O O . ILE C 1 25 ? -27.117 30.154 -42.273 1.00 23.54 25 ILE bb O 1
ATOM 1967 N N . ASP C 1 26 ? -25.871 32.030 -42.322 1.00 24.05 26 ASP bb N 1
ATOM 1968 C CA . ASP C 1 26 ? -24.920 31.516 -43.301 1.00 24.77 26 ASP bb CA 1
ATOM 1969 C C . ASP C 1 26 ? -23.648 31.127 -42.567 1.00 25.10 26 ASP bb C 1
ATOM 1970 O O . ASP C 1 26 ? -23.290 31.745 -41.564 1.00 24.89 26 ASP bb O 1
ATOM 1975 N N . GLY C 1 27 ? -22.960 30.112 -43.077 1.00 25.86 27 GLY bb N 1
ATOM 1976 C CA . GLY C 1 27 ? -21.729 29.678 -42.446 1.00 26.33 27 GLY bb CA 1
ATOM 1977 C C . GLY C 1 27 ? -20.624 29.325 -43.425 1.00 27.01 27 GLY bb C 1
ATOM 1978 O O . GLY C 1 27 ? -20.878 28.742 -44.481 1.00 26.74 27 GLY bb O 1
ATOM 1979 N N . ASP C 1 28 ? -19.395 29.685 -43.060 1.00 27.51 28 ASP bb N 1
ATOM 1980 C CA . ASP C 1 28 ? -18.211 29.401 -43.862 1.00 28.38 28 ASP bb CA 1
ATOM 1981 C C . ASP C 1 28 ? -17.088 28.968 -42.928 1.00 28.02 28 ASP bb C 1
ATOM 1982 O O . ASP C 1 28 ? -16.713 29.711 -42.024 1.00 27.62 28 ASP bb O 1
ATOM 1987 N N . GLY C 1 29 ? -16.547 27.772 -43.140 1.00 27.79 29 GLY bb N 1
ATOM 1988 C CA . GLY C 1 29 ? -15.477 27.314 -42.270 1.00 27.86 29 GLY bb CA 1
ATOM 1989 C C . GLY C 1 29 ? -14.552 26.268 -42.858 1.00 27.75 29 GLY bb C 1
ATOM 1990 O O . GLY C 1 29 ? -14.638 25.937 -44.042 1.00 27.43 29 GLY bb O 1
ATOM 1991 N N . THR C 1 30 ? -13.660 25.752 -42.017 1.00 27.55 30 THR bb N 1
ATOM 1992 C CA . THR C 1 30 ? -12.700 24.728 -42.420 1.00 27.60 30 THR bb CA 1
ATOM 1993 C C . THR C 1 30 ? -12.507 23.746 -41.270 1.00 27.62 30 THR bb C 1
ATOM 1994 O O . THR C 1 30 ? -12.881 24.033 -40.134 1.00 27.36 30 THR bb O 1
ATOM 1998 N N . GLY C 1 31 ? -11.911 22.594 -41.566 1.00 27.47 31 GLY bb N 1
ATOM 1999 C CA . GLY C 1 31 ? -11.686 21.608 -40.531 1.00 27.45 31 GLY bb CA 1
ATOM 2000 C C . GLY C 1 31 ? -10.768 20.470 -40.933 1.00 27.64 31 GLY bb C 1
ATOM 2001 O O . GLY C 1 31 ? -10.451 20.289 -42.111 1.00 27.48 31 GLY bb O 1
ATOM 2002 N N . LYS C 1 32 ? -10.337 19.706 -39.933 1.00 27.86 32 LYS bb N 1
ATOM 2003 C CA . LYS C 1 32 ? -9.455 18.558 -40.130 1.00 28.13 32 LYS bb CA 1
ATOM 2004 C C . LYS C 1 32 ? -10.202 17.339 -39.592 1.00 28.20 32 LYS bb C 1
ATOM 2005 O O . LYS C 1 32 ? -10.112 17.013 -38.404 1.00 28.21 32 LYS bb O 1
ATOM 2011 N N . PRO C 1 33 ? -10.952 16.649 -40.467 1.00 28.40 33 PRO bb N 1
ATOM 2012 C CA . PRO C 1 33 ? -11.737 15.464 -40.103 1.00 28.55 33 PRO bb CA 1
ATOM 2013 C C . PRO C 1 33 ? -11.039 14.379 -39.293 1.00 28.72 33 PRO bb C 1
ATOM 2014 O O . PRO C 1 33 ? -11.627 13.839 -38.354 1.00 28.47 33 PRO bb O 1
ATOM 2018 N N . PHE C 1 34 ? -9.791 14.064 -39.633 1.00 28.98 34 PHE bb N 1
ATOM 2019 C CA . PHE C 1 34 ? -9.071 13.026 -38.903 1.00 29.17 34 PHE bb CA 1
ATOM 2020 C C . PHE C 1 34 ? -8.539 13.506 -37.552 1.00 29.18 34 PHE bb C 1
ATOM 2021 O O . PHE C 1 34 ? -8.096 12.703 -36.733 1.00 29.39 34 PHE bb O 1
ATOM 2029 N N . GLU C 1 35 ? -8.596 14.812 -37.315 1.00 29.27 35 GLU bb N 1
ATOM 2030 C CA . GLU C 1 35 ? -8.156 15.368 -36.040 1.00 29.38 35 GLU bb CA 1
ATOM 2031 C C . GLU C 1 35 ? -9.392 15.702 -35.198 1.00 28.86 35 GLU bb C 1
ATOM 2032 O O . GLU C 1 35 ? -9.282 16.090 -34.037 1.00 28.70 35 GLU bb O 1
ATOM 2038 N N . GLY C 1 36 ? -10.567 15.544 -35.799 1.00 28.45 36 GLY bb N 1
ATOM 2039 C CA . GLY C 1 36 ? -11.812 15.812 -35.098 1.00 27.93 36 GLY bb CA 1
ATOM 2040 C C . GLY C 1 36 ? -12.011 17.269 -34.729 1.00 27.56 36 GLY bb C 1
ATOM 2041 O O . GLY C 1 36 ? -12.689 17.582 -33.750 1.00 27.32 36 GLY bb O 1
ATOM 2042 N N . LYS C 1 37 ? -11.439 18.169 -35.519 1.00 27.23 37 LYS bb N 1
ATOM 2043 C CA . LYS C 1 37 ? -11.560 19.593 -35.233 1.00 27.19 37 LYS bb CA 1
ATOM 2044 C C . LYS C 1 37 ? -12.113 20.411 -36.394 1.00 26.83 37 LYS bb C 1
ATOM 2045 O O . LYS C 1 37 ? -11.825 20.140 -37.557 1.00 26.91 37 LYS bb O 1
ATOM 2051 N N . GLN C 1 38 ? -12.913 21.418 -36.067 1.00 26.48 38 GLN bb N 1
ATOM 2052 C CA . GLN C 1 38 ? -13.484 22.280 -37.085 1.00 26.33 38 GLN bb CA 1
ATOM 2053 C C . GLN C 1 38 ? -13.779 23.660 -36.516 1.00 26.41 38 GLN bb C 1
ATOM 2054 O O . GLN C 1 38 ? -13.918 23.836 -35.306 1.00 26.28 38 GLN bb O 1
ATOM 2060 N N . SER C 1 39 ? -13.861 24.642 -37.404 1.00 26.58 39 SER bb N 1
ATOM 2061 C CA . SER C 1 39 ? -14.144 26.007 -37.002 1.00 26.74 39 SER bb CA 1
ATOM 2062 C C . SER C 1 39 ? -15.015 26.625 -38.083 1.00 26.46 39 SER bb C 1
ATOM 2063 O O . SER C 1 39 ? -14.932 26.242 -39.249 1.00 26.25 39 SER bb O 1
ATOM 2066 N N . MET C 1 40 ? -15.852 27.579 -37.699 1.00 26.18 40 MET bb N 1
ATOM 2067 C CA . MET C 1 40 ? -16.741 28.212 -38.657 1.00 25.57 40 MET bb CA 1
ATOM 2068 C C . MET C 1 40 ? -17.106 29.639 -38.288 1.00 25.18 40 MET bb C 1
ATOM 2069 O O . MET C 1 40 ? -17.276 29.970 -37.113 1.00 25.09 40 MET bb O 1
ATOM 2074 N N . ASP C 1 41 ? -17.210 30.488 -39.302 1.00 24.86 41 ASP bb N 1
ATOM 2075 C CA . ASP C 1 41 ? -17.607 31.870 -39.098 1.00 24.77 41 ASP bb CA 1
ATOM 2076 C C . ASP C 1 41 ? -19.076 31.923 -39.491 1.00 24.69 41 ASP bb C 1
ATOM 2077 O O . ASP C 1 41 ? -19.452 31.527 -40.597 1.00 24.54 41 ASP bb O 1
ATOM 2082 N N . LEU C 1 42 ? -19.903 32.400 -38.569 1.00 24.24 42 LEU bb N 1
ATOM 2083 C CA . LEU C 1 42 ? -21.336 32.478 -38.788 1.00 24.09 42 LEU bb CA 1
ATOM 2084 C C . LEU C 1 42 ? -21.810 33.909 -38.991 1.00 24.31 42 LEU bb C 1
ATOM 2085 O O . LEU C 1 42 ? -21.288 34.848 -38.390 1.00 23.68 42 LEU bb O 1
ATOM 2090 N N . GLU 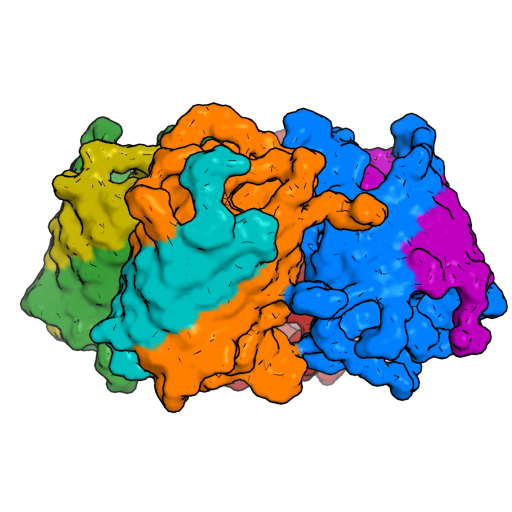C 1 43 ? -22.818 34.057 -39.840 1.00 24.90 43 GLU bb N 1
ATOM 2091 C CA . GLU C 1 43 ? -23.368 35.360 -40.162 1.00 25.92 43 GLU bb CA 1
ATOM 2092 C C . GLU C 1 43 ? -24.894 35.287 -40.184 1.00 25.59 43 GLU bb C 1
ATOM 2093 O O . GLU C 1 43 ? -25.478 34.618 -41.038 1.00 25.60 43 GLU bb O 1
ATOM 2099 N N . VAL C 1 44 ? -25.540 35.959 -39.235 1.00 25.20 44 VAL bb N 1
ATOM 2100 C CA . VAL C 1 44 ? -26.997 35.963 -39.187 1.00 24.81 44 VAL bb CA 1
ATOM 2101 C C . VAL C 1 44 ? -27.478 36.834 -40.345 1.00 24.81 44 VAL bb C 1
ATOM 2102 O O . VAL C 1 44 ? -27.113 38.005 -40.445 1.00 24.52 44 VAL bb O 1
ATOM 2106 N N . LYS C 1 45 ? -28.294 36.253 -41.218 1.00 24.88 45 LYS bb N 1
ATOM 2107 C CA . LYS C 1 45 ? -28.791 36.964 -42.385 1.00 25.35 45 LYS bb CA 1
ATOM 2108 C C . LYS C 1 45 ? -30.209 37.495 -42.235 1.00 25.32 45 LYS bb C 1
ATOM 2109 O O . LYS C 1 45 ? -30.551 38.534 -42.792 1.00 25.39 45 LYS bb O 1
ATOM 2115 N N . GLU C 1 46 ? -31.036 36.774 -41.493 1.00 25.36 46 GLU bb N 1
ATOM 2116 C CA . GLU C 1 46 ? -32.403 37.208 -41.245 1.00 25.39 46 GLU bb CA 1
ATOM 2117 C C . GLU C 1 46 ? -32.724 36.907 -39.787 1.00 25.37 46 GLU bb C 1
ATOM 2118 O O . GLU C 1 46 ? -32.224 35.925 -39.235 1.00 24.69 46 GLU bb O 1
ATOM 2124 N N . GLY C 1 47 ? -33.539 37.762 -39.171 1.00 25.17 47 GLY bb N 1
ATOM 2125 C CA . GLY C 1 47 ? -33.941 37.553 -37.791 1.00 25.10 47 GLY bb CA 1
ATOM 2126 C C . GLY C 1 47 ? -33.052 38.149 -36.720 1.00 24.99 47 GLY bb C 1
ATOM 2127 O O . GLY C 1 47 ? -33.380 38.080 -35.539 1.00 25.27 47 GLY bb O 1
ATOM 2128 N N . GLY C 1 48 ? -31.930 38.735 -37.117 1.00 24.87 48 GLY bb N 1
ATOM 2129 C CA . GLY C 1 48 ? -31.029 39.319 -36.141 1.00 24.98 48 GLY bb CA 1
ATOM 2130 C C . GLY C 1 48 ? -31.446 40.708 -35.691 1.00 24.95 48 GLY bb C 1
ATOM 2131 O O . GLY C 1 48 ? -32.080 41.434 -36.453 1.00 25.12 48 GLY bb O 1
ATOM 2132 N N . PRO C 1 49 ? -31.131 41.098 -34.445 1.00 24.92 49 PRO bb N 1
ATOM 2133 C CA . PRO C 1 49 ? -30.410 40.268 -33.473 1.00 24.75 49 PRO bb CA 1
ATOM 2134 C C . PRO C 1 49 ? -31.361 39.214 -32.918 1.00 24.55 49 PRO bb C 1
ATOM 2135 O O . PRO C 1 49 ? -32.515 39.515 -32.621 1.00 24.78 49 PRO bb O 1
ATOM 2139 N N . LEU C 1 50 ? -30.887 37.978 -32.793 1.00 24.31 50 LEU bb N 1
ATOM 2140 C CA . LEU C 1 50 ? -31.734 36.901 -32.292 1.00 23.86 50 LEU bb CA 1
ATOM 2141 C C . LEU C 1 50 ? -32.260 37.221 -30.895 1.00 23.31 50 LEU bb C 1
ATOM 2142 O O . LEU C 1 50 ? -31.512 37.664 -30.035 1.00 23.12 50 LEU bb O 1
ATOM 2147 N N . PRO C 1 51 ? -33.564 37.012 -30.661 1.00 23.28 51 PRO bb N 1
ATOM 2148 C CA . PRO C 1 51 ? -34.164 37.289 -29.350 1.00 23.32 51 PRO bb CA 1
ATOM 2149 C C . PRO C 1 51 ? -34.024 36.126 -28.369 1.00 23.21 51 PRO bb C 1
ATOM 2150 O O . PRO C 1 51 ? -34.678 36.103 -27.322 1.00 24.06 51 PRO bb O 1
ATOM 2154 N N . PHE C 1 52 ? -33.173 35.163 -28.712 1.00 22.51 52 PHE bb N 1
ATOM 2155 C CA . PHE C 1 52 ? -32.953 33.999 -27.865 1.00 21.49 52 PHE bb CA 1
ATOM 2156 C C . PHE C 1 52 ? -31.473 33.622 -27.839 1.00 21.38 52 PHE bb C 1
ATOM 2157 O O . PHE C 1 52 ? -30.692 34.068 -28.688 1.00 21.55 52 PHE bb O 1
ATOM 2165 N N . ALA C 1 53 ? -31.099 32.797 -26.865 1.00 21.04 53 ALA bb N 1
ATOM 2166 C CA . ALA C 1 53 ? -29.718 32.354 -26.698 1.00 20.64 53 ALA bb CA 1
ATOM 2167 C C . ALA C 1 53 ? -29.158 31.678 -27.953 1.00 20.46 53 ALA bb C 1
ATOM 2168 O O . ALA C 1 53 ? -29.655 30.641 -28.396 1.00 19.62 53 ALA bb O 1
ATOM 2170 N N . PHE C 1 54 ? -28.111 32.269 -28.513 1.00 20.28 54 PHE bb N 1
ATOM 2171 C CA . PHE C 1 54 ? -27.483 31.729 -29.717 1.00 20.28 54 PHE bb CA 1
ATOM 2172 C C . PHE C 1 54 ? -26.970 30.311 -29.456 1.00 20.11 54 PHE bb C 1
ATOM 2173 O O . PHE C 1 54 ? -26.963 29.476 -30.357 1.00 20.33 54 PHE bb O 1
ATOM 2181 N N . ASP C 1 55 ? -26.549 30.038 -28.221 1.00 19.86 55 ASP bb N 1
ATOM 2182 C CA . ASP C 1 55 ? -26.013 28.723 -27.866 1.00 19.20 55 ASP bb CA 1
ATOM 2183 C C . ASP C 1 55 ? -26.885 27.519 -28.224 1.00 19.10 55 ASP bb C 1
ATOM 2184 O O . ASP C 1 55 ? -26.355 26.459 -28.564 1.00 18.82 55 ASP bb O 1
ATOM 2189 N N . ILE C 1 56 ? -28.210 27.651 -28.154 1.00 18.77 56 ILE bb N 1
ATOM 2190 C CA . ILE C 1 56 ? -29.048 26.494 -28.465 1.00 18.26 56 ILE bb CA 1
ATOM 2191 C C . ILE C 1 56 ? -28.864 26.013 -29.902 1.00 18.09 56 ILE bb C 1
ATOM 2192 O O . ILE C 1 56 ? -29.139 24.851 -30.214 1.00 17.96 56 ILE bb O 1
ATOM 2197 N N . LEU C 1 57 ? -28.385 26.902 -30.768 1.00 17.97 57 LEU bb N 1
ATOM 2198 C CA . LEU C 1 57 ? -28.185 26.574 -32.177 1.00 18.19 57 LEU bb CA 1
ATOM 2199 C C . LEU C 1 57 ? -26.828 25.961 -32.545 1.00 18.38 57 LEU bb C 1
ATOM 2200 O O . LEU C 1 57 ? -26.727 25.232 -33.531 1.00 18.25 57 LEU bb O 1
ATOM 2205 N N . THR C 1 58 ? -25.790 26.243 -31.762 1.00 18.08 58 THR bb N 1
ATOM 2206 C CA . THR C 1 58 ? -24.450 25.786 -32.120 1.00 18.70 58 THR bb CA 1
ATOM 2207 C C . THR C 1 58 ? -24.181 24.342 -32.542 1.00 18.92 58 THR bb C 1
ATOM 2208 O O . THR C 1 58 ? -23.430 24.122 -33.497 1.00 19.71 58 THR bb O 1
ATOM 2212 N N . THR C 1 59 ? -24.758 23.352 -31.871 1.00 18.89 59 THR bb N 1
ATOM 2213 C CA . THR C 1 59 ? -24.479 21.983 -32.286 1.00 19.12 59 THR bb CA 1
ATOM 2214 C C . THR C 1 59 ? -25.146 21.625 -33.614 1.00 19.24 59 THR bb C 1
ATOM 2215 O O . THR C 1 59 ? -24.913 20.548 -34.141 1.00 19.00 59 THR bb O 1
ATOM 2219 N N . ALA C 1 60 ? -25.962 22.523 -34.164 1.00 19.51 60 ALA bb N 1
ATOM 2220 C CA . ALA C 1 60 ? -26.640 22.224 -35.427 1.00 20.17 60 ALA bb CA 1
ATOM 2221 C C . ALA C 1 60 ? -25.902 22.715 -36.670 1.00 20.48 60 ALA bb C 1
ATOM 2222 O O . ALA C 1 60 ? -26.308 22.414 -37.796 1.00 21.36 60 ALA bb O 1
ATOM 2260 N N . ASN D 2 2 ? -21.548 17.987 -37.690 1.00 22.05 65 ASN B N 1
ATOM 2261 C CA . ASN D 2 2 ? -21.142 16.961 -38.643 1.00 22.20 65 ASN B CA 1
ATOM 2262 C C . ASN D 2 2 ? -20.142 16.050 -37.948 1.00 22.44 65 ASN B C 1
ATOM 2263 O O . ASN D 2 2 ? -18.976 16.417 -37.778 1.00 22.10 65 ASN B O 1
ATOM 2268 N N . ARG D 2 3 ? -20.594 14.860 -37.561 1.00 22.69 66 ARG B N 1
ATOM 2269 C CA . ARG D 2 3 ? -19.743 13.925 -36.839 1.00 23.09 66 ARG B CA 1
ATOM 2270 C C . ARG D 2 3 ? -18.537 13.444 -37.641 1.00 23.63 66 ARG B C 1
ATOM 2271 O O . ARG D 2 3 ? -17.710 12.679 -37.138 1.00 23.54 66 ARG B O 1
ATOM 2279 N N . VAL D 2 4 ? -18.445 13.888 -38.891 1.00 23.95 67 VAL B N 1
ATOM 2280 C CA . VAL D 2 4 ? -17.298 13.557 -39.722 1.00 24.54 67 VAL B CA 1
ATOM 2281 C C . VAL D 2 4 ? -16.084 14.122 -39.002 1.00 24.49 67 VAL B C 1
ATOM 2282 O O . VAL D 2 4 ? -15.004 13.533 -39.028 1.00 24.64 67 VAL B O 1
ATOM 2286 N N . PHE D 2 5 ? -16.266 15.275 -38.361 1.00 24.42 68 PHE B N 1
ATOM 2287 C CA . PHE D 2 5 ? -15.170 15.903 -37.631 1.00 24.70 68 PHE B CA 1
ATOM 2288 C C . PHE D 2 5 ? -15.095 15.361 -36.208 1.00 24.89 68 PHE B C 1
ATOM 2289 O O . PHE D 2 5 ? -15.480 16.024 -35.245 1.00 24.79 68 PHE B O 1
ATOM 2297 N N . ALA D 2 6 ? -14.606 14.132 -36.107 1.00 25.16 69 ALA B N 1
ATOM 2298 C CA . ALA D 2 6 ? -14.436 13.436 -34.844 1.00 25.51 69 ALA B CA 1
ATOM 2299 C C . ALA D 2 6 ? -13.299 12.450 -35.073 1.00 25.91 69 ALA B C 1
ATOM 2300 O O . ALA D 2 6 ? -13.310 11.705 -36.049 1.00 25.56 69 ALA B O 1
ATOM 2302 N N . GLU D 2 7 ? -12.309 12.464 -34.191 1.00 26.76 70 GLU B N 1
ATOM 2303 C CA . GLU D 2 7 ? -11.177 11.555 -34.330 1.00 27.51 70 GLU B CA 1
ATOM 2304 C C . GLU D 2 7 ? -11.582 10.133 -33.962 1.00 27.31 70 GLU B C 1
ATOM 2305 O O . GLU D 2 7 ? -11.799 9.827 -32.789 1.00 26.44 70 GLU B O 1
ATOM 2311 N N . TYR D 2 8 ? -11.690 9.271 -34.972 1.00 27.59 71 TYR B N 1
ATOM 2312 C CA . TYR D 2 8 ? -12.062 7.879 -34.742 1.00 28.20 71 TYR B CA 1
ATOM 2313 C C . TYR D 2 8 ? -10.860 6.950 -34.738 1.00 28.74 71 TYR B C 1
ATOM 2314 O O . TYR D 2 8 ? -10.064 6.954 -35.678 1.00 28.61 71 TYR B O 1
ATOM 2323 N N . PRO D 2 9 ? -10.720 6.129 -33.679 1.00 29.32 72 PRO B N 1
ATOM 2324 C CA . PRO D 2 9 ? -9.609 5.180 -33.552 1.00 29.66 72 PRO B CA 1
ATOM 2325 C C . PRO D 2 9 ? -9.853 3.998 -34.488 1.00 30.17 72 PRO B C 1
ATOM 2326 O O . PRO D 2 9 ? -11.000 3.697 -34.829 1.00 29.83 72 PRO B O 1
ATOM 2330 N N . ASP D 2 10 ? -8.779 3.325 -34.890 1.00 30.66 73 ASP B N 1
ATOM 2331 C CA . ASP D 2 10 ? -8.873 2.179 -35.791 1.00 31.15 73 ASP B CA 1
ATOM 2332 C C . ASP D 2 10 ? -9.824 1.071 -35.341 1.00 30.73 73 ASP B C 1
ATOM 2333 O O . ASP D 2 10 ? -10.439 0.409 -36.179 1.00 30.55 73 ASP B O 1
ATOM 2338 N N . HIS D 2 11 ? -9.942 0.862 -34.030 1.00 30.35 74 HIS B N 1
ATOM 2339 C CA . HIS D 2 11 ? -10.808 -0.198 -33.514 1.00 30.04 74 HIS B CA 1
ATOM 2340 C C . HIS D 2 11 ? -12.302 0.104 -33.501 1.00 29.49 74 HIS B C 1
ATOM 2341 O O . HIS D 2 11 ? -13.102 -0.753 -33.142 1.00 29.33 74 HIS B O 1
ATOM 2348 N N . ILE D 2 12 ? -12.680 1.314 -33.899 1.00 29.07 75 ILE B N 1
ATOM 2349 C CA . ILE D 2 12 ? -14.088 1.688 -33.934 1.00 28.52 75 ILE B CA 1
ATOM 2350 C C . ILE D 2 12 ? -14.500 2.078 -35.348 1.00 28.64 75 ILE B C 1
ATOM 2351 O O . ILE D 2 12 ? -13.872 2.930 -35.974 1.00 28.40 75 ILE B O 1
ATOM 2356 N N . GLN D 2 13 ? -15.553 1.439 -35.849 1.00 28.88 76 GLN B N 1
ATOM 2357 C CA . GLN D 2 13 ? -16.069 1.722 -37.183 1.00 29.27 76 GLN B CA 1
ATOM 2358 C C . GLN D 2 13 ? -16.468 3.197 -37.275 1.00 28.81 76 GLN B C 1
ATOM 2359 O O . GLN D 2 13 ? -17.195 3.705 -36.421 1.00 28.72 76 GLN B O 1
ATOM 2365 N N . ASP D 2 14 ? -15.977 3.878 -38.309 1.00 28.14 77 ASP B N 1
ATOM 2366 C CA . ASP D 2 14 ? -16.278 5.291 -38.519 1.00 27.57 77 ASP B CA 1
ATOM 2367 C C . ASP D 2 14 ? -17.378 5.413 -39.572 1.00 27.27 77 ASP B C 1
ATOM 2368 O O . ASP D 2 14 ? -17.107 5.549 -40.766 1.00 26.87 77 ASP B O 1
ATOM 2373 N N . TYR D 2 15 ? -18.620 5.371 -39.104 1.00 26.49 78 TYR B N 1
ATOM 2374 C CA . TYR D 2 15 ? -19.798 5.453 -39.956 1.00 26.07 78 TYR B CA 1
ATOM 2375 C C . TYR D 2 15 ? -19.856 6.711 -40.816 1.00 26.11 78 TYR B C 1
ATOM 2376 O O . TYR D 2 15 ? -20.341 6.688 -41.950 1.00 26.02 78 TYR B O 1
ATOM 2385 N N . PHE D 2 16 ? -19.362 7.810 -40.268 1.00 26.06 79 PHE B N 1
ATOM 2386 C CA . PHE D 2 16 ? -19.417 9.082 -40.958 1.00 26.29 79 PHE B CA 1
ATOM 2387 C C . PHE D 2 16 ? -18.439 9.252 -42.110 1.00 26.90 79 PHE B C 1
ATOM 2388 O O . PHE D 2 16 ? -18.839 9.655 -43.203 1.00 26.50 79 PHE B O 1
ATOM 2396 N N . LYS D 2 17 ? -17.167 8.943 -41.893 1.00 27.48 80 LYS B N 1
ATOM 2397 C CA . LYS D 2 17 ? -16.217 9.076 -42.980 1.00 28.65 80 LYS B CA 1
ATOM 2398 C C . LYS D 2 17 ? -16.544 8.043 -44.059 1.00 29.45 80 LYS B C 1
ATOM 2399 O O . LYS D 2 17 ? -16.287 8.263 -45.239 1.00 29.52 80 LYS B O 1
ATOM 2405 N N . GLN D 2 18 ? -17.147 6.931 -43.650 1.00 30.52 81 GLN B N 1
ATOM 2406 C CA . GLN D 2 18 ? -17.522 5.878 -44.587 1.00 31.65 81 GLN B CA 1
ATOM 2407 C C . GLN D 2 18 ? -18.826 6.199 -45.319 1.00 31.91 81 GLN B C 1
ATOM 2408 O O . GLN D 2 18 ? -19.315 5.391 -46.108 1.00 32.33 81 GLN B O 1
ATOM 2414 N N . SER D 2 19 ? -19.386 7.378 -45.062 1.00 31.94 82 SER B N 1
ATOM 2415 C CA . SER D 2 19 ? -20.634 7.782 -45.704 1.00 32.03 82 SER B CA 1
ATOM 2416 C C . SER D 2 19 ? -20.433 8.659 -46.931 1.00 31.92 82 SER B C 1
ATOM 2417 O O . SER D 2 19 ? -21.386 8.957 -47.653 1.00 31.83 82 SER B O 1
ATOM 2420 N N . PHE D 2 20 ? -19.195 9.075 -47.165 1.00 31.88 83 PHE B N 1
ATOM 2421 C CA . PHE D 2 20 ? -18.893 9.914 -48.314 1.00 31.95 83 PHE B CA 1
ATOM 2422 C C . PHE D 2 20 ? -18.164 9.118 -49.385 1.00 32.29 83 PHE B C 1
ATOM 2423 O O . PHE D 2 20 ? -17.658 8.025 -49.122 1.00 32.00 83 PHE B O 1
ATOM 2431 N N . PRO D 2 21 ? -18.059 9.675 -50.603 1.00 32.53 84 PRO B N 1
ATOM 2432 C CA . PRO D 2 21 ? -18.558 10.983 -51.048 1.00 32.50 84 PRO B CA 1
ATOM 2433 C C . PRO D 2 21 ? -20.074 11.198 -51.147 1.00 32.56 84 PRO B C 1
ATOM 2434 O O . PRO D 2 21 ? -20.518 12.328 -51.336 1.00 32.90 84 PRO B O 1
ATOM 2438 N N . LYS D 2 22 ? -20.867 10.140 -51.013 1.00 32.25 85 LYS B N 1
ATOM 2439 C CA . LYS D 2 22 ? -22.318 10.279 -51.130 1.00 32.06 85 LYS B CA 1
ATOM 2440 C C . LYS D 2 22 ? -22.923 11.223 -50.093 1.00 31.67 85 LYS B C 1
ATOM 2441 O O . LYS D 2 22 ? -23.798 12.031 -50.416 1.00 32.04 85 LYS B O 1
ATOM 2447 N N . GLY D 2 23 ? -22.463 11.112 -48.852 1.00 30.66 86 GLY B N 1
ATOM 2448 C CA . GLY D 2 23 ? -22.970 11.973 -47.799 1.00 29.26 86 GLY B CA 1
ATOM 2449 C C . GLY D 2 23 ? -23.980 11.310 -46.881 1.00 28.15 86 GLY B C 1
ATOM 2450 O O . GLY D 2 23 ? -24.274 10.120 -47.003 1.00 28.10 86 GLY B O 1
ATOM 2451 N N . TYR D 2 24 ? -24.511 12.088 -45.947 1.00 26.98 87 TYR B N 1
ATOM 2452 C CA . TYR D 2 24 ? -25.494 11.575 -45.008 1.00 25.79 87 TYR B CA 1
ATOM 2453 C C . TYR D 2 24 ? -26.285 12.728 -44.416 1.00 25.42 87 TYR B C 1
ATOM 2454 O O . TYR D 2 24 ? -26.006 13.898 -44.685 1.00 25.08 87 TYR B O 1
ATOM 2463 N N . SER D 2 25 ? -27.280 12.391 -43.608 1.00 25.01 88 SER B N 1
ATOM 2464 C CA . SER D 2 25 ? -28.080 13.408 -42.963 1.00 24.77 88 SER B CA 1
ATOM 2465 C C . SER D 2 25 ? -28.333 12.963 -41.529 1.00 24.13 88 SER B C 1
ATOM 2466 O O . SER D 2 25 ? -28.298 11.770 -41.228 1.00 23.90 88 SER B O 1
ATOM 2469 N N . TRP D 2 26 ? -28.540 13.924 -40.636 1.00 23.55 89 TRP B N 1
ATOM 2470 C CA . TRP D 2 26 ? -28.829 13.594 -39.253 1.00 22.95 89 TRP B CA 1
ATOM 2471 C C . TRP D 2 26 ? -30.039 14.393 -38.801 1.00 22.67 89 TRP B C 1
ATOM 2472 O O . TRP D 2 26 ? -30.302 15.479 -39.315 1.00 22.48 89 TRP B O 1
ATOM 2483 N N . GLU D 2 27 ? -30.795 13.824 -37.870 1.00 22.40 90 GLU B N 1
ATOM 2484 C CA . GLU D 2 27 ? -31.981 14.467 -37.316 1.00 22.24 90 GLU B CA 1
ATOM 2485 C C . GLU D 2 27 ? -31.747 14.487 -35.818 1.00 22.31 90 GLU B C 1
ATOM 2486 O O . GLU D 2 27 ? -31.120 13.577 -35.271 1.00 22.32 90 GLU B O 1
ATOM 2492 N N . ARG D 2 28 ? -32.238 15.517 -35.144 1.00 22.01 91 ARG B N 1
ATOM 2493 C CA . ARG D 2 28 ? -32.010 15.608 -33.711 1.00 21.50 91 ARG B CA 1
ATOM 2494 C C . ARG D 2 28 ? -33.145 16.265 -32.956 1.00 20.89 91 ARG B C 1
ATOM 2495 O O . ARG D 2 28 ? -33.830 17.143 -33.469 1.00 20.85 91 ARG B O 1
ATOM 2503 N N . SER D 2 29 ? -33.333 15.818 -31.724 1.00 20.60 92 SER B N 1
ATOM 2504 C CA . SER D 2 29 ? -34.342 16.389 -30.858 1.00 20.01 92 SER B CA 1
ATOM 2505 C C . SER D 2 29 ? -33.581 16.897 -29.638 1.00 19.80 92 SER B C 1
ATOM 2506 O O . SER D 2 29 ? -32.745 16.184 -29.080 1.00 19.46 92 SER B O 1
ATOM 2509 N N . LEU D 2 30 ? -33.847 18.147 -29.262 1.00 19.55 93 LEU B N 1
ATOM 2510 C CA . LEU D 2 30 ? -33.218 18.784 -28.110 1.00 19.49 93 LEU B CA 1
ATOM 2511 C C . LEU D 2 30 ? -34.338 19.080 -27.115 1.00 19.43 93 LEU B C 1
ATOM 2512 O O . LEU D 2 30 ? -35.138 19.997 -27.326 1.00 19.20 93 LEU B O 1
ATOM 2517 N N . THR D 2 31 ? -34.401 18.288 -26.048 1.00 19.17 94 THR B N 1
ATOM 2518 C CA . THR D 2 31 ? -35.437 18.444 -25.038 1.00 19.33 94 THR B CA 1
ATOM 2519 C C . THR D 2 31 ? -34.859 19.108 -23.801 1.00 19.13 94 THR B C 1
ATOM 2520 O O . THR D 2 31 ? -34.126 18.475 -23.043 1.00 19.30 94 THR B O 1
ATOM 2524 N N . PHE D 2 32 ? -35.199 20.381 -23.602 1.00 19.06 95 PHE B N 1
ATOM 2525 C CA . PHE D 2 32 ? -34.697 21.141 -22.463 1.00 18.87 95 PHE B CA 1
ATOM 2526 C C . PHE D 2 32 ? -35.538 20.882 -21.219 1.00 19.37 95 PHE B C 1
ATOM 2527 O O . PHE D 2 32 ? -36.719 20.556 -21.314 1.00 18.83 95 PHE B O 1
ATOM 2535 N N . GLU D 2 33 ? -34.926 21.039 -20.051 1.00 19.67 96 GLU B N 1
ATOM 2536 C CA . GLU D 2 33 ? -35.614 20.760 -18.798 1.00 20.65 96 GLU B CA 1
ATOM 2537 C C . GLU D 2 33 ? -36.822 21.617 -18.419 1.00 20.79 96 GLU B C 1
ATOM 2538 O O . GLU D 2 33 ? -37.599 21.212 -17.555 1.00 21.11 96 GLU B O 1
ATOM 2544 N N . ASP D 2 34 ? -36.993 22.785 -19.036 1.00 20.90 97 ASP B N 1
ATOM 2545 C CA . ASP D 2 34 ? -38.147 23.625 -18.702 1.00 20.93 97 ASP B CA 1
ATOM 2546 C C . ASP D 2 34 ? -39.268 23.588 -19.744 1.00 21.18 97 ASP B C 1
ATOM 2547 O O . ASP D 2 34 ? -40.108 24.488 -19.796 1.00 21.19 97 ASP B O 1
ATOM 2552 N N . GLY D 2 35 ? -39.287 22.546 -20.572 1.00 21.31 98 GLY B N 1
ATOM 2553 C CA . GLY D 2 35 ? -40.339 22.433 -21.569 1.00 21.04 98 GLY B CA 1
ATOM 2554 C C . GLY D 2 35 ? -39.945 22.848 -22.974 1.00 21.00 98 GLY B C 1
ATOM 2555 O O . GLY D 2 35 ? -40.608 22.479 -23.941 1.00 21.04 98 GLY B O 1
ATOM 2556 N N . GLY D 2 36 ? -38.878 23.627 -23.093 1.00 20.96 99 GLY B N 1
ATOM 2557 C CA . GLY D 2 36 ? -38.433 24.040 -24.411 1.00 20.80 99 GLY B CA 1
ATOM 2558 C C . GLY D 2 36 ? -38.051 22.806 -25.208 1.00 20.91 99 GLY B C 1
ATOM 2559 O O . GLY D 2 36 ? -37.378 21.918 -24.698 1.00 20.63 99 GLY B O 1
ATOM 2560 N N . ILE D 2 37 ? -38.493 22.732 -26.455 1.00 20.99 100 ILE B N 1
ATOM 2561 C CA . ILE D 2 37 ? -38.168 21.587 -27.288 1.00 21.40 100 ILE B CA 1
ATOM 2562 C C . ILE D 2 37 ? -37.811 22.045 -28.692 1.00 21.04 100 ILE B C 1
ATOM 2563 O O . ILE D 2 37 ? -38.529 22.838 -29.296 1.00 20.84 100 ILE B O 1
ATOM 2568 N N . CYS D 2 38 ? -36.681 21.554 -29.192 1.00 20.67 101 CYS B N 1
ATOM 2569 C CA . CYS D 2 38 ? -36.214 21.891 -30.530 1.00 20.60 101 CYS B CA 1
ATOM 2570 C C . CYS D 2 38 ? -35.920 20.626 -31.311 1.00 20.76 101 CYS B C 1
ATOM 2571 O O . CYS D 2 38 ? -35.639 19.578 -30.739 1.00 20.66 101 CYS B O 1
ATOM 2574 N N . ILE D 2 39 ? -36.014 20.731 -32.629 1.00 21.16 102 ILE B N 1
ATOM 2575 C CA . ILE D 2 39 ? -35.681 19.622 -33.501 1.00 21.60 102 ILE B CA 1
ATOM 2576 C C . ILE D 2 39 ? -34.891 20.249 -34.634 1.00 21.94 102 ILE B C 1
ATOM 2577 O O . ILE D 2 39 ? -35.137 21.394 -35.019 1.00 21.91 102 ILE B O 1
ATOM 2582 N N . ALA D 2 40 ? -33.908 19.517 -35.135 1.00 22.29 103 ALA B N 1
ATOM 2583 C CA . ALA D 2 40 ? -33.088 20.025 -36.212 1.00 22.59 103 ALA B CA 1
ATOM 2584 C C . ALA D 2 40 ? -32.721 18.887 -37.135 1.00 23.02 103 ALA B C 1
ATOM 2585 O O . ALA D 2 40 ? -32.864 17.719 -36.785 1.00 22.96 103 ALA B O 1
ATOM 2587 N N . ARG D 2 41 ? -32.273 19.237 -38.331 1.00 23.82 104 ARG B N 1
ATOM 2588 C CA . ARG D 2 41 ? -31.852 18.237 -39.293 1.00 24.61 104 ARG B CA 1
ATOM 2589 C C . ARG D 2 41 ? -30.839 18.898 -40.200 1.00 24.57 104 ARG B C 1
ATOM 2590 O O . ARG D 2 41 ? -30.865 20.115 -40.396 1.00 24.88 104 ARG B O 1
ATOM 2598 N N . ASN D 2 42 ? -29.932 18.097 -40.738 1.00 24.19 105 ASN B N 1
ATOM 2599 C CA . ASN D 2 42 ? -28.904 18.610 -41.621 1.00 23.77 105 ASN B CA 1
ATOM 2600 C C . ASN D 2 42 ? -28.650 17.597 -42.725 1.00 23.96 105 ASN B C 1
ATOM 2601 O O . ASN D 2 42 ? -28.405 16.427 -42.460 1.00 23.73 105 ASN B O 1
ATOM 2606 N N . ASP D 2 43 ? -28.747 18.046 -43.969 1.00 24.90 106 ASP B N 1
ATOM 2607 C CA . ASP D 2 43 ? -28.495 17.177 -45.107 1.00 25.59 106 ASP B CA 1
ATOM 2608 C C . ASP D 2 43 ? -27.096 17.554 -45.553 1.00 26.06 106 ASP B C 1
ATOM 2609 O O . ASP D 2 43 ? -26.865 18.650 -46.063 1.00 25.96 106 ASP B O 1
ATOM 2614 N N . ILE D 2 44 ? -26.157 16.644 -45.332 1.00 26.84 107 ILE B N 1
ATOM 2615 C CA . ILE D 2 44 ? -24.766 16.901 -45.664 1.00 27.55 107 ILE B CA 1
ATOM 2616 C C . ILE D 2 44 ? -24.305 16.234 -46.948 1.00 28.34 107 ILE B C 1
ATOM 2617 O O . ILE D 2 44 ? -24.450 15.024 -47.127 1.00 28.30 107 ILE B O 1
ATOM 2622 N N . THR D 2 45 ? -23.741 17.042 -47.837 1.00 29.24 108 THR B N 1
ATOM 2623 C CA . THR D 2 45 ? -23.222 16.553 -49.105 1.00 30.28 108 THR B CA 1
ATOM 2624 C C . THR D 2 45 ? -21.777 17.012 -49.221 1.00 31.34 108 THR B C 1
ATOM 2625 O O . THR D 2 45 ? -21.290 17.773 -48.379 1.00 30.96 108 THR B O 1
ATOM 2629 N N . MET D 2 46 ? -21.091 16.552 -50.262 1.00 32.49 109 MET B N 1
ATOM 2630 C CA . MET D 2 46 ? -19.697 16.924 -50.458 1.00 34.03 109 MET B CA 1
ATOM 2631 C C . MET D 2 46 ? -19.364 17.113 -51.936 1.00 34.69 109 MET B C 1
ATOM 2632 O O . MET D 2 46 ? -19.708 16.278 -52.774 1.00 34.70 109 MET B O 1
ATOM 2637 N N . GLU D 2 47 ? -18.708 18.224 -52.247 1.00 35.40 110 GLU B N 1
ATOM 2638 C CA . GLU D 2 47 ? -18.293 18.519 -53.611 1.00 36.16 110 GLU B CA 1
ATOM 2639 C C . GLU D 2 47 ? -16.827 18.913 -53.538 1.00 36.14 110 GLU B C 1
ATOM 2640 O O . GLU D 2 47 ? -16.486 20.008 -53.084 1.00 36.23 110 GLU B O 1
ATOM 2646 N N . GLY D 2 48 ? -15.958 18.005 -53.967 1.00 36.03 111 GLY B N 1
ATOM 2647 C CA . GLY D 2 48 ? -14.537 18.282 -53.929 1.00 35.84 111 GLY B CA 1
ATOM 2648 C C . GLY D 2 48 ? -14.034 18.228 -52.502 1.00 35.70 111 GLY B C 1
ATOM 2649 O O . GLY D 2 48 ? -14.207 17.227 -51.811 1.00 35.95 111 GLY B O 1
ATOM 2650 N N . ASP D 2 49 ? -13.413 19.307 -52.051 1.00 35.47 112 ASP B N 1
ATOM 2651 C CA . ASP D 2 49 ? -12.897 19.349 -50.693 1.00 35.33 112 ASP B CA 1
ATOM 2652 C C . ASP D 2 49 ? -13.769 20.253 -49.825 1.00 34.41 112 ASP B C 1
ATOM 2653 O O . ASP D 2 49 ? -13.281 20.900 -48.898 1.00 34.38 112 ASP B O 1
ATOM 2658 N N . THR D 2 50 ? -15.064 20.284 -50.130 1.00 33.11 113 THR B N 1
ATOM 2659 C CA . THR D 2 50 ? -16.010 21.115 -49.390 1.00 31.76 113 THR B CA 1
ATOM 2660 C C . THR D 2 50 ? -17.292 20.375 -49.010 1.00 30.73 113 THR B C 1
ATOM 2661 O O . THR D 2 50 ? -17.916 19.714 -49.844 1.00 30.16 113 THR B O 1
ATOM 2665 N N . PHE D 2 51 ? -17.671 20.488 -47.740 1.00 29.44 114 PHE B N 1
ATOM 2666 C CA . PHE D 2 51 ? -18.894 19.871 -47.241 1.00 28.20 114 PHE B CA 1
ATOM 2667 C C . PHE D 2 51 ? -19.999 20.916 -47.349 1.00 27.81 114 PHE B C 1
ATOM 2668 O O . PHE D 2 51 ? -19.778 22.078 -47.035 1.00 27.60 114 PHE B O 1
ATOM 2676 N N . TYR D 2 52 ? -21.178 20.511 -47.802 1.00 27.25 115 TYR B N 1
ATOM 2677 C CA . TYR D 2 52 ? -22.300 21.437 -47.885 1.00 26.94 115 TYR B CA 1
ATOM 2678 C C . TYR D 2 52 ? -23.324 21.012 -46.839 1.00 26.13 115 TYR B C 1
ATOM 2679 O O . TYR D 2 52 ? -23.558 19.822 -46.640 1.00 25.54 115 TYR B O 1
ATOM 2688 N N . ASN D 2 53 ? -23.915 21.993 -46.163 1.00 25.63 116 ASN B N 1
ATOM 2689 C CA . ASN D 2 53 ? -24.884 21.722 -45.105 1.00 25.01 116 ASN B CA 1
ATOM 2690 C C . ASN D 2 53 ? -26.197 22.487 -45.250 1.00 24.70 116 ASN B C 1
ATOM 2691 O O . ASN D 2 53 ? -26.212 23.717 -45.198 1.00 24.59 116 ASN B O 1
ATOM 2696 N N . LYS D 2 54 ? -27.291 21.756 -45.427 1.00 24.27 117 LYS B N 1
ATOM 2697 C CA . LYS D 2 54 ? -28.616 22.364 -45.514 1.00 24.01 117 LYS B CA 1
ATOM 2698 C C . LYS D 2 54 ? -29.231 22.060 -44.153 1.00 23.38 117 LYS B C 1
ATOM 2699 O O . LYS D 2 54 ? -29.652 20.931 -43.895 1.00 23.13 117 LYS B O 1
ATOM 2705 N N . VAL D 2 55 ? -29.272 23.064 -43.283 1.00 22.96 118 VAL B N 1
ATOM 2706 C CA . VAL D 2 55 ? -29.780 22.888 -41.925 1.00 22.79 118 VAL B CA 1
ATOM 2707 C C . VAL D 2 55 ? -31.114 23.564 -41.628 1.00 22.63 118 VAL B C 1
ATOM 2708 O O . VAL D 2 55 ? -31.386 24.665 -42.092 1.00 22.27 118 VAL B O 1
ATOM 2712 N N . ARG D 2 56 ? -31.942 22.881 -40.846 1.00 23.13 119 ARG B N 1
ATOM 2713 C CA . ARG D 2 56 ? -33.234 23.410 -40.434 1.00 23.33 119 ARG B CA 1
ATOM 2714 C C . ARG D 2 56 ? -33.317 23.203 -38.925 1.00 23.28 119 ARG B C 1
ATOM 2715 O O . ARG D 2 56 ? -32.985 22.129 -38.422 1.00 23.23 119 ARG B O 1
ATOM 2723 N N . PHE D 2 57 ? -33.753 24.240 -38.213 1.00 22.93 120 PHE B N 1
ATOM 2724 C CA . PHE D 2 57 ? -33.850 24.206 -36.756 1.00 22.46 120 PHE B CA 1
ATOM 2725 C C . PHE D 2 57 ? -35.178 24.835 -36.334 1.00 22.27 120 PHE B C 1
ATOM 2726 O O . PHE D 2 57 ? -35.473 25.967 -36.702 1.00 22.33 120 PHE B O 1
ATOM 2734 N N . HIS D 2 58 ? -35.975 24.095 -35.569 1.00 22.31 121 HIS B N 1
ATOM 2735 C CA . HIS D 2 58 ? -37.273 24.580 -35.105 1.00 22.40 121 HIS B CA 1
ATOM 2736 C C . HIS D 2 58 ? -37.437 24.355 -33.607 1.00 22.06 121 HIS B C 1
ATOM 2737 O O . HIS D 2 58 ? -37.215 23.257 -33.113 1.00 21.92 121 HIS B O 1
ATOM 2744 N N . GLY D 2 59 ? -37.833 25.401 -32.889 1.00 21.76 122 GLY B N 1
ATOM 2745 C CA . GLY D 2 59 ? -38.000 25.274 -31.452 1.00 21.38 122 GLY B CA 1
ATOM 2746 C C . GLY D 2 59 ? -39.289 25.894 -30.962 1.00 21.20 122 GLY B C 1
ATOM 2747 O O . GLY D 2 59 ? -39.748 26.906 -31.504 1.00 21.02 122 GLY B O 1
ATOM 2748 N N . VAL D 2 60 ? -39.880 25.289 -29.937 1.00 20.90 123 VAL B N 1
ATOM 2749 C CA . VAL D 2 60 ? -41.126 25.799 -29.382 1.0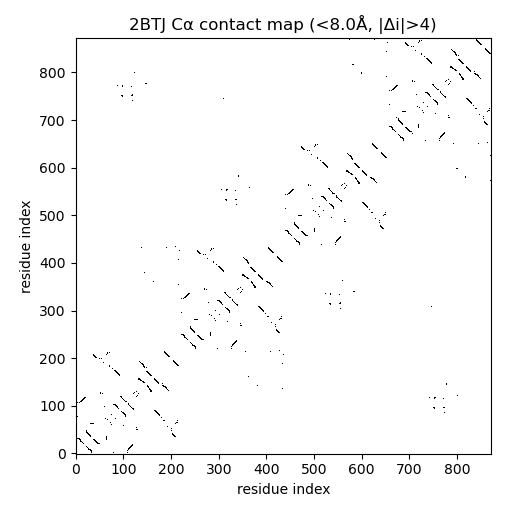0 20.64 123 VAL B CA 1
ATOM 2750 C C . VAL D 2 60 ? -41.196 25.661 -27.872 1.00 20.82 123 VAL B C 1
ATOM 2751 O O . VAL D 2 60 ? -40.389 24.965 -27.254 1.00 20.52 123 VAL B O 1
ATOM 2755 N N . ASN D 2 61 ? -42.178 26.351 -27.302 1.00 20.92 124 ASN B N 1
ATOM 2756 C CA . ASN D 2 61 ? -42.486 26.319 -25.877 1.00 20.86 124 ASN B CA 1
ATOM 2757 C C . ASN D 2 61 ? -41.441 26.742 -24.852 1.00 21.12 124 ASN B C 1
ATOM 2758 O O . ASN D 2 61 ? -41.513 26.326 -23.693 1.00 20.90 124 ASN B O 1
ATOM 2763 N N . PHE D 2 62 ? -40.469 27.549 -25.256 1.00 21.36 125 PHE B N 1
ATOM 2764 C CA . PHE D 2 62 ? -39.482 28.027 -24.293 1.00 21.70 125 PHE B CA 1
ATOM 2765 C C . PHE D 2 62 ? -40.195 29.054 -23.411 1.00 22.03 125 PHE B C 1
ATOM 2766 O O . PHE D 2 62 ? -40.929 29.910 -23.920 1.00 21.45 125 PHE B O 1
ATOM 2774 N N . PRO D 2 63 ? -40.002 28.975 -22.080 1.00 22.38 126 PRO B N 1
ATOM 2775 C CA . PRO D 2 63 ? -40.638 29.916 -21.147 1.00 22.80 126 PRO B CA 1
ATOM 2776 C C . PRO D 2 63 ? -40.192 31.346 -21.435 1.00 23.07 126 PRO B C 1
ATOM 2777 O O . PRO D 2 63 ? -38.998 31.609 -21.606 1.00 23.27 126 PRO B O 1
ATOM 2781 N N . ALA D 2 64 ? -41.148 32.268 -21.483 1.00 23.20 127 ALA B N 1
ATOM 2782 C CA . ALA D 2 64 ? -40.851 33.667 -21.775 1.00 23.79 127 ALA B CA 1
ATOM 2783 C C . ALA D 2 64 ? -39.708 34.215 -20.934 1.00 24.12 127 ALA B C 1
ATOM 2784 O O . ALA D 2 64 ? -38.885 34.997 -21.414 1.00 24.14 127 ALA B O 1
ATOM 2786 N N . ASN D 2 65 ? -39.648 33.794 -19.679 1.00 24.77 128 ASN B N 1
ATOM 2787 C CA . ASN D 2 65 ? -38.613 34.274 -18.782 1.00 25.17 128 ASN B CA 1
ATOM 2788 C C . ASN D 2 65 ? -37.546 33.243 -18.451 1.00 25.07 128 ASN B C 1
ATOM 2789 O O . ASN D 2 65 ? -36.846 33.375 -17.448 1.00 25.23 128 ASN B O 1
ATOM 2794 N N . GLY D 2 66 ? -37.431 32.216 -19.290 1.00 24.49 129 GLY B N 1
ATOM 2795 C CA . GLY D 2 66 ? -36.422 31.194 -19.073 1.00 24.16 129 GLY B CA 1
ATOM 2796 C C . GLY D 2 66 ? -35.073 31.683 -19.577 1.00 23.70 129 GLY B C 1
ATOM 2797 O O . GLY D 2 66 ? -35.008 32.722 -20.237 1.00 23.65 129 GLY B O 1
ATOM 2798 N N . PRO D 2 67 ? -33.979 30.954 -19.306 1.00 23.36 130 PRO B N 1
ATOM 2799 C CA . PRO D 2 67 ? -32.644 31.367 -19.753 1.00 22.98 130 PRO B CA 1
ATOM 2800 C C . PRO D 2 67 ? -32.432 31.483 -21.260 1.00 22.76 130 PRO B C 1
ATOM 2801 O O . PRO D 2 67 ? -31.529 32.194 -21.709 1.00 22.54 130 PRO B O 1
ATOM 2805 N N . VAL D 2 68 ? -33.256 30.799 -22.047 1.00 22.44 131 VAL B N 1
ATOM 2806 C CA . VAL D 2 68 ? -33.099 30.860 -23.493 1.00 22.09 131 VAL B CA 1
ATOM 2807 C C . VAL D 2 68 ? -33.635 32.172 -24.057 1.00 22.37 131 VAL B C 1
ATOM 2808 O O . VAL D 2 68 ? -32.919 32.897 -24.748 1.00 22.05 131 VAL B O 1
ATOM 2812 N N . MET D 2 69 ? -34.891 32.485 -23.755 1.00 22.68 132 MET B N 1
ATOM 2813 C CA . MET D 2 69 ? -35.495 33.710 -24.259 1.00 22.98 132 MET B CA 1
ATOM 2814 C C . MET D 2 69 ? -34.933 34.959 -23.587 1.00 23.66 132 MET B C 1
ATOM 2815 O O . MET D 2 69 ? -35.108 36.065 -24.086 1.00 23.67 132 MET B O 1
ATOM 2820 N N . GLN D 2 70 ? -34.256 34.782 -22.457 1.00 23.90 133 GLN B N 1
ATOM 2821 C CA . GLN D 2 70 ? -33.672 35.911 -21.747 1.00 24.41 133 GLN B CA 1
ATOM 2822 C C . GLN D 2 70 ? -32.170 35.981 -21.985 1.00 24.63 133 GLN B C 1
ATOM 2823 O O . GLN D 2 70 ? -31.471 36.800 -21.380 1.00 24.84 133 GLN B O 1
ATOM 2829 N N . LYS D 2 71 ? -31.687 35.120 -22.876 1.00 24.35 134 LYS B N 1
ATOM 2830 C CA . LYS D 2 71 ? -30.275 35.055 -23.227 1.00 24.82 134 LYS B CA 1
ATOM 2831 C C . LYS D 2 71 ? -29.369 35.069 -22.004 1.00 24.61 134 LYS B C 1
ATOM 2832 O O . LYS D 2 71 ? -28.578 35.990 -21.836 1.00 24.42 134 LYS B O 1
ATOM 2838 N N . LYS D 2 72 ? -29.463 34.037 -21.169 1.00 24.66 135 LYS B N 1
ATOM 2839 C CA . LYS D 2 72 ? -28.639 33.972 -19.968 1.00 24.79 135 LYS B CA 1
ATOM 2840 C C . LYS D 2 72 ? -27.675 32.794 -19.951 1.00 24.12 135 LYS B C 1
ATOM 2841 O O . LYS D 2 72 ? -27.183 32.406 -18.893 1.00 24.02 135 LYS B O 1
ATOM 2847 N N . THR D 2 73 ? -27.397 32.227 -21.122 1.00 23.12 136 THR B N 1
ATOM 2848 C CA . THR D 2 73 ? -26.481 31.098 -21.211 1.00 21.91 136 THR B CA 1
ATOM 2849 C C . THR D 2 73 ? -25.063 31.605 -21.460 1.00 21.76 136 THR B C 1
ATOM 2850 O O . THR D 2 73 ? -24.873 32.691 -21.999 1.00 21.13 136 THR B O 1
ATOM 2854 N N . LEU D 2 74 ? -24.067 30.823 -21.057 1.00 21.52 137 LEU B N 1
ATOM 2855 C CA . LEU D 2 74 ? -22.681 31.220 -21.270 1.00 21.45 137 LEU B CA 1
ATOM 2856 C C . LEU D 2 74 ? -21.999 30.283 -22.260 1.00 20.95 137 LEU B C 1
ATOM 2857 O O . LEU D 2 74 ? -21.138 30.708 -23.023 1.00 21.08 137 LEU B O 1
ATOM 2862 N N . LYS D 2 75 ? -22.387 29.010 -22.245 1.00 20.76 138 LYS B N 1
ATOM 2863 C CA . LYS D 2 75 ? -21.800 28.022 -23.149 1.00 20.62 138 LYS B CA 1
ATOM 2864 C C . LYS D 2 75 ? -22.339 26.628 -22.865 1.00 20.29 138 LYS B C 1
ATOM 2865 O O . LYS D 2 75 ? -23.013 26.398 -21.863 1.00 20.28 138 LYS B O 1
ATOM 2871 N N . TRP D 2 76 ? -22.036 25.697 -23.763 1.00 19.73 139 TRP B N 1
ATOM 2872 C CA . TRP D 2 76 ? -22.405 24.309 -23.555 1.00 19.26 139 TRP B CA 1
ATOM 2873 C C . TRP D 2 76 ? -21.191 23.737 -22.845 1.00 19.45 139 TRP B C 1
ATOM 2874 O O . TRP D 2 76 ? -20.059 24.105 -23.157 1.00 18.88 139 TRP B O 1
ATOM 2885 N N . GLU D 2 77 ? -21.419 22.846 -21.893 1.00 19.42 140 GLU B N 1
ATOM 2886 C CA . GLU D 2 77 ? -20.308 22.214 -21.209 1.00 19.68 140 GLU B CA 1
ATOM 2887 C C . GLU D 2 77 ? -19.823 21.109 -22.134 1.00 19.77 140 GLU B C 1
ATOM 2888 O O . GLU D 2 77 ? -20.565 20.655 -23.012 1.00 19.79 140 GLU B O 1
ATOM 2894 N N . PRO D 2 78 ? -18.561 20.683 -21.983 1.00 19.80 141 PRO B N 1
ATOM 2895 C CA . PRO D 2 78 ? -18.102 19.607 -22.862 1.00 19.83 141 PRO B CA 1
ATOM 2896 C C . PRO D 2 78 ? -18.982 18.394 -22.564 1.00 19.75 141 PRO B C 1
ATOM 2897 O O . PRO D 2 78 ? -19.620 18.341 -21.510 1.00 19.47 141 PRO B O 1
ATOM 2901 N N . SER D 2 79 ? -19.032 17.425 -23.472 1.00 19.55 142 SER B N 1
ATOM 2902 C CA . SER D 2 79 ? -19.903 16.277 -23.246 1.00 19.62 142 SER B CA 1
ATOM 2903 C C . SER D 2 79 ? -19.403 14.950 -23.792 1.00 19.55 142 SER B C 1
ATOM 2904 O O . SER D 2 79 ? -18.401 14.884 -24.499 1.00 19.36 142 SER B O 1
ATOM 2907 N N . THR D 2 80 ? -20.133 13.893 -23.454 1.00 19.34 143 THR B N 1
ATOM 2908 C CA . THR D 2 80 ? -19.823 12.554 -23.932 1.00 19.51 143 THR B CA 1
ATOM 2909 C C . THR D 2 80 ? -21.085 11.926 -24.523 1.00 19.80 143 THR B C 1
ATOM 2910 O O . THR D 2 80 ? -22.025 11.570 -23.803 1.00 19.67 143 THR B O 1
ATOM 2914 N N . GLU D 2 81 ? -21.091 11.798 -25.846 1.00 19.99 144 GLU B N 1
ATOM 2915 C CA . GLU D 2 81 ? -22.209 11.219 -26.578 1.00 20.20 144 GLU B CA 1
ATOM 2916 C C . GLU D 2 81 ? -22.129 9.687 -26.624 1.00 20.28 144 GLU B C 1
ATOM 2917 O O . GLU D 2 81 ? -21.060 9.115 -26.880 1.00 20.19 144 GLU B O 1
ATOM 2923 N N . LYS D 2 82 ? -23.259 9.034 -26.358 1.00 20.11 145 LYS B N 1
ATOM 2924 C CA . LYS D 2 82 ? -23.352 7.574 -26.384 1.00 20.46 145 LYS B CA 1
ATOM 2925 C C . LYS D 2 82 ? -23.951 7.129 -27.717 1.00 21.12 145 LYS B C 1
ATOM 2926 O O . LYS D 2 82 ? -25.125 7.384 -28.004 1.00 21.17 145 LYS B O 1
ATOM 2932 N N . MET D 2 83 ? -23.125 6.466 -28.526 1.00 21.76 146 MET B N 1
ATOM 2933 C CA . MET D 2 83 ? -23.516 5.985 -29.848 1.00 22.44 146 MET B CA 1
ATOM 2934 C C . MET D 2 83 ? -23.888 4.510 -29.837 1.00 22.80 146 MET B C 1
ATOM 2935 O O . MET D 2 83 ? -23.140 3.679 -29.321 1.00 22.78 146 MET B O 1
ATOM 2940 N N . TYR D 2 84 ? -25.035 4.189 -30.426 1.00 22.95 147 TYR B N 1
ATOM 2941 C CA . TYR D 2 84 ? -25.504 2.811 -30.482 1.00 23.45 147 TYR B CA 1
ATOM 2942 C C . TYR D 2 84 ? -26.580 2.692 -31.555 1.00 23.99 147 TYR B C 1
ATOM 2943 O O . TYR D 2 84 ? -27.138 3.697 -31.998 1.00 23.98 147 TYR B O 1
ATOM 2952 N N . VAL D 2 85 ? -26.867 1.463 -31.965 1.00 24.47 148 VAL B N 1
ATOM 2953 C CA . VAL D 2 85 ? -27.856 1.203 -33.000 1.00 25.27 148 VAL B CA 1
ATOM 2954 C C . VAL D 2 85 ? -29.258 0.949 -32.449 1.00 25.96 148 VAL B C 1
ATOM 2955 O O . VAL D 2 85 ? -29.450 0.123 -31.560 1.00 26.28 148 VAL B O 1
ATOM 2959 N N . ARG D 2 86 ? -30.234 1.672 -32.988 1.00 26.96 149 ARG B N 1
ATOM 2960 C CA . ARG D 2 86 ? -31.624 1.536 -32.571 1.00 27.87 149 ARG B CA 1
ATOM 2961 C C . ARG D 2 86 ? -32.479 1.276 -33.810 1.00 28.16 149 ARG B C 1
ATOM 2962 O O . ARG D 2 86 ? -32.607 2.141 -34.676 1.00 28.30 149 ARG B O 1
ATOM 2970 N N . ASP D 2 87 ? -33.043 0.075 -33.900 1.00 28.44 150 ASP B N 1
ATOM 2971 C CA . ASP D 2 87 ? -33.890 -0.295 -35.033 1.00 28.65 150 ASP B CA 1
ATOM 2972 C C . ASP D 2 87 ? -33.140 -0.064 -36.350 1.00 28.19 150 ASP B C 1
ATOM 2973 O O . ASP D 2 87 ? -33.680 0.515 -37.292 1.00 28.28 150 ASP B O 1
ATOM 2978 N N . GLY D 2 88 ? -31.886 -0.508 -36.393 1.00 27.46 151 GLY B N 1
ATOM 2979 C CA . GLY D 2 88 ? -31.072 -0.366 -37.590 1.00 26.59 151 GLY B CA 1
ATOM 2980 C C . GLY D 2 88 ? -30.492 1.008 -37.891 1.00 25.97 151 GLY B C 1
ATOM 2981 O O . GLY D 2 88 ? -29.831 1.188 -38.911 1.00 25.84 151 GLY B O 1
ATOM 2982 N N . VAL D 2 89 ? -30.727 1.980 -37.019 1.00 25.19 152 VAL B N 1
ATOM 2983 C CA . VAL D 2 89 ? -30.215 3.329 -37.239 1.00 24.92 152 VAL B CA 1
ATOM 2984 C C . VAL D 2 89 ? -29.223 3.756 -36.149 1.00 24.31 152 VAL B C 1
ATOM 2985 O O . VAL D 2 89 ? -29.494 3.589 -34.959 1.00 24.34 152 VAL B O 1
ATOM 2989 N N . LEU D 2 90 ? -28.077 4.299 -36.562 1.00 23.56 153 LEU B N 1
ATOM 2990 C CA . LEU D 2 90 ? -27.055 4.757 -35.620 1.00 22.79 153 LEU B CA 1
ATOM 2991 C C . LEU D 2 90 ? -27.636 5.925 -34.836 1.00 22.56 153 LEU B C 1
ATOM 2992 O O . LEU D 2 90 ? -28.053 6.927 -35.415 1.00 22.19 153 LEU B O 1
ATOM 2997 N N . THR D 2 91 ? -27.651 5.797 -33.515 1.00 22.30 154 THR B N 1
ATOM 2998 C CA . THR D 2 91 ? -28.223 6.829 -32.665 1.00 21.83 154 THR B CA 1
ATOM 2999 C C . THR D 2 91 ? -27.260 7.349 -31.600 1.00 21.46 154 THR B C 1
ATOM 3000 O O . THR D 2 91 ? -26.465 6.599 -31.045 1.00 20.93 154 THR B O 1
ATOM 3004 N N . GLY D 2 92 ? -27.336 8.650 -31.338 1.00 21.14 155 GLY B N 1
ATOM 3005 C CA . GLY D 2 92 ? -26.493 9.261 -30.328 1.00 21.19 155 GLY B CA 1
ATOM 3006 C C . GLY D 2 92 ? -27.350 9.952 -29.278 1.00 21.23 155 GLY B C 1
ATOM 3007 O O . GLY D 2 92 ? -28.181 10.798 -29.612 1.00 21.32 155 GLY B O 1
ATOM 3008 N N . ASP D 2 93 ? -27.164 9.582 -28.013 1.00 20.81 156 ASP B N 1
ATOM 3009 C CA . ASP D 2 93 ? -27.917 10.181 -26.912 1.00 20.66 156 ASP B CA 1
ATOM 3010 C C . ASP D 2 93 ? -26.941 10.926 -26.011 1.00 20.37 156 ASP B C 1
ATOM 3011 O O . ASP D 2 93 ? -25.891 10.387 -25.647 1.00 20.27 156 ASP B O 1
ATOM 3016 N N . ILE D 2 94 ? -27.268 12.169 -25.660 1.00 19.57 157 ILE B N 1
ATOM 3017 C CA . ILE D 2 94 ? -26.369 12.942 -24.809 1.00 19.14 157 ILE B CA 1
ATOM 3018 C C . ILE D 2 94 ? -27.039 13.691 -23.664 1.00 19.14 157 ILE B C 1
ATOM 3019 O O . ILE D 2 94 ? -28.134 14.244 -23.810 1.00 18.66 157 ILE B O 1
ATOM 3024 N N . THR D 2 95 ? -26.351 13.704 -22.529 1.00 19.17 158 THR B N 1
ATOM 3025 C CA . THR D 2 95 ? -26.781 14.446 -21.351 1.00 19.69 158 THR B CA 1
ATOM 3026 C C . THR D 2 95 ? -26.045 15.779 -21.536 1.00 19.57 158 THR B C 1
ATOM 3027 O O . THR D 2 95 ? -24.878 15.894 -21.172 1.00 19.81 158 THR B O 1
ATOM 3031 N N . MET D 2 96 ? -26.709 16.773 -22.121 1.00 19.60 159 MET B N 1
ATOM 3032 C CA . MET D 2 96 ? -26.080 18.071 -22.356 1.00 19.40 159 MET B CA 1
ATOM 3033 C C . MET D 2 96 ? -26.439 19.103 -21.287 1.00 19.48 159 MET B C 1
ATOM 3034 O O . MET D 2 96 ? -27.425 18.956 -20.559 1.00 19.81 159 MET B O 1
ATOM 3039 N N . ALA D 2 97 ? -25.637 20.158 -21.197 1.00 19.27 160 ALA B N 1
ATOM 3040 C CA . ALA D 2 97 ? -25.900 21.190 -20.211 1.00 19.16 160 ALA B CA 1
ATOM 3041 C C . ALA D 2 97 ? -25.311 22.541 -20.565 1.00 19.23 160 ALA B C 1
ATOM 3042 O O . ALA D 2 97 ? -24.133 22.659 -20.902 1.00 18.46 160 ALA B O 1
ATOM 3044 N N . LEU D 2 98 ? -26.149 23.566 -20.487 1.00 19.44 161 LEU B N 1
ATOM 3045 C CA . LEU D 2 98 ? -25.694 24.914 -20.747 1.00 19.69 161 LEU B CA 1
ATOM 3046 C C . LEU D 2 98 ? -25.331 25.573 -19.426 1.00 20.44 161 LEU B C 1
ATOM 3047 O O . LEU D 2 98 ? -26.113 25.552 -18.474 1.00 20.23 161 LEU B O 1
ATOM 3052 N N . LEU D 2 99 ? -24.132 26.136 -19.362 1.00 21.18 162 LEU B N 1
ATOM 3053 C CA . LEU D 2 99 ? -23.701 26.841 -18.171 1.00 21.88 162 LEU B CA 1
ATOM 3054 C C . LEU D 2 99 ? -24.447 28.171 -18.220 1.00 22.77 162 LEU B C 1
ATOM 3055 O O . LEU D 2 99 ? -24.506 28.812 -19.267 1.00 22.69 162 LEU B O 1
ATOM 3060 N N . LEU D 2 100 ? -25.029 28.576 -17.100 1.00 23.58 163 LEU B N 1
ATOM 3061 C CA . LEU D 2 100 ? -25.753 29.837 -17.043 1.00 24.74 163 LEU B CA 1
ATOM 3062 C C . LEU D 2 100 ? -24.980 30.788 -16.144 1.00 25.94 163 LEU B C 1
ATOM 3063 O O . LEU D 2 100 ? -23.940 30.427 -15.593 1.00 26.13 163 LEU B O 1
ATOM 3068 N N . GLU D 2 101 ? -25.480 32.009 -16.005 1.00 27.45 164 GLU B N 1
ATOM 3069 C CA . GLU D 2 101 ? -24.841 32.977 -15.123 1.00 29.05 164 GLU B CA 1
ATOM 3070 C C . GLU D 2 101 ? -25.051 32.433 -13.706 1.00 29.35 164 GLU B C 1
ATOM 3071 O O . GLU D 2 101 ? -25.909 31.572 -13.489 1.00 29.66 164 GLU B O 1
ATOM 3077 N N . GLY D 2 102 ? -24.268 32.911 -12.747 1.00 29.48 165 GLY B N 1
ATOM 3078 C CA . GLY D 2 102 ? -24.419 32.427 -11.387 1.00 29.45 165 GLY B CA 1
ATOM 3079 C C . GLY D 2 102 ? -23.845 31.033 -11.215 1.00 29.54 165 GLY B C 1
ATOM 3080 O O . GLY D 2 102 ? -24.018 30.398 -10.174 1.00 29.75 165 GLY B O 1
ATOM 3081 N N . ASN D 2 103 ? -23.159 30.550 -12.246 1.00 29.40 166 ASN B N 1
ATOM 3082 C CA . ASN D 2 103 ? -22.539 29.233 -12.205 1.00 28.96 166 ASN B CA 1
ATOM 3083 C C . ASN D 2 103 ? -23.558 28.095 -12.110 1.00 28.01 166 ASN B C 1
ATOM 3084 O O . ASN D 2 103 ? -23.253 27.012 -11.596 1.00 28.29 166 ASN B O 1
ATOM 3089 N N . ALA D 2 104 ? -24.768 28.340 -12.600 1.00 26.60 167 ALA B N 1
ATOM 3090 C CA . ALA D 2 104 ? -25.817 27.324 -12.580 1.00 25.16 167 ALA B CA 1
ATOM 3091 C C . ALA D 2 104 ? -25.868 26.647 -13.946 1.00 24.25 167 ALA B C 1
ATOM 3092 O O . ALA D 2 104 ? -25.280 27.141 -14.907 1.00 24.30 167 ALA B O 1
ATOM 3094 N N . HIS D 2 105 ? -26.548 25.509 -14.034 1.00 23.19 168 HIS B N 1
ATOM 3095 C CA . HIS D 2 105 ? -26.659 24.819 -15.311 1.00 22.03 168 HIS B CA 1
ATOM 3096 C C . HIS D 2 105 ? -28.104 24.590 -15.732 1.00 21.71 168 HIS B C 1
ATOM 3097 O O . HIS D 2 105 ? -29.020 24.578 -14.905 1.00 21.97 168 HIS B O 1
ATOM 3104 N N . TYR D 2 106 ? -28.288 24.419 -17.037 1.00 20.89 169 TYR B N 1
ATOM 3105 C CA . TYR D 2 106 ? -29.591 24.221 -17.653 1.00 19.92 169 TYR B CA 1
ATOM 3106 C C . TYR D 2 106 ? -29.481 22.991 -18.552 1.00 19.85 169 TYR B C 1
ATOM 3107 O O . TYR D 2 106 ? -28.804 23.015 -19.587 1.00 19.75 169 TYR B O 1
ATOM 3116 N N . ARG D 2 107 ? -30.155 21.918 -18.150 1.00 19.34 170 ARG B N 1
ATOM 3117 C CA . ARG D 2 107 ? -30.090 20.653 -18.866 1.00 18.85 170 ARG B CA 1
ATOM 3118 C C . ARG D 2 107 ? -30.924 20.486 -20.128 1.00 18.85 170 ARG B C 1
ATOM 3119 O O . ARG D 2 107 ? -32.037 21.010 -20.252 1.00 18.55 170 ARG B O 1
ATOM 3127 N N . CYS D 2 108 ? -30.355 19.730 -21.061 1.00 18.46 171 CYS B N 1
ATOM 3128 C CA . CYS D 2 108 ? -30.988 19.427 -22.333 1.00 18.55 171 CYS B CA 1
ATOM 3129 C C . CYS D 2 108 ? -30.567 18.019 -22.726 1.00 18.54 171 CYS B C 1
ATOM 3130 O O . CYS D 2 108 ? -29.387 17.674 -22.636 1.00 18.24 171 CYS B O 1
ATOM 3133 N N . ASP D 2 109 ? -31.534 17.208 -23.144 1.00 18.59 172 ASP B N 1
ATOM 3134 C CA . ASP D 2 109 ? -31.256 15.842 -23.572 1.00 18.92 172 ASP B CA 1
ATOM 3135 C C . ASP D 2 109 ? -31.282 15.776 -25.100 1.00 19.07 172 ASP B C 1
ATOM 3136 O O . ASP D 2 109 ? -32.273 16.133 -25.736 1.00 18.84 172 ASP B O 1
ATOM 3141 N N . PHE D 2 110 ? -30.178 15.318 -25.678 1.00 18.97 173 PHE B N 1
ATOM 3142 C CA . PHE D 2 110 ? -30.038 15.186 -27.121 1.00 18.84 173 PHE B CA 1
ATOM 3143 C C . PHE D 2 110 ? -30.252 13.753 -27.594 1.00 19.30 173 PHE B C 1
ATOM 3144 O O . PHE D 2 110 ? -29.837 12.803 -26.927 1.00 19.43 173 PHE B O 1
ATOM 3152 N N . ARG D 2 111 ? -30.921 13.604 -28.732 1.00 19.33 174 ARG B N 1
ATOM 3153 C CA . ARG D 2 111 ? -31.027 12.304 -29.377 1.00 19.89 174 ARG B CA 1
ATOM 3154 C C . ARG D 2 111 ? -30.860 12.623 -30.844 1.00 19.71 174 ARG B C 1
ATOM 3155 O O . ARG D 2 111 ? -31.667 13.344 -31.420 1.00 19.52 174 ARG B O 1
ATOM 3163 N N . THR D 2 112 ? -29.797 12.100 -31.438 1.00 20.16 175 THR B N 1
ATOM 3164 C CA . THR D 2 112 ? -29.531 12.318 -32.852 1.00 20.38 175 THR B CA 1
ATOM 3165 C C . THR D 2 112 ? -29.541 10.971 -33.570 1.00 20.80 175 THR B C 1
ATOM 3166 O O . THR D 2 112 ? -29.009 9.986 -33.057 1.00 20.91 175 THR B O 1
ATOM 3170 N N . THR D 2 113 ? -30.174 10.917 -34.739 1.00 20.95 176 THR B N 1
ATOM 3171 C CA . THR D 2 113 ? -30.180 9.694 -35.534 1.00 21.16 176 THR B CA 1
ATOM 3172 C C . THR D 2 113 ? -29.355 10.046 -36.771 1.00 21.38 176 THR B C 1
ATOM 3173 O O . THR D 2 113 ? -29.528 11.116 -37.345 1.00 21.09 176 THR B O 1
ATOM 3177 N N . TYR D 2 114 ? -28.441 9.159 -37.152 1.00 22.06 177 TYR B N 1
ATOM 3178 C CA . TYR D 2 114 ? -27.546 9.385 -38.286 1.00 22.68 177 TYR B CA 1
ATOM 3179 C C . TYR D 2 114 ? -27.828 8.404 -39.420 1.00 23.60 177 TYR B C 1
ATOM 3180 O O . TYR D 2 114 ? -27.843 7.198 -39.202 1.00 23.47 177 TYR B O 1
ATOM 3189 N N . LYS D 2 115 ? -28.027 8.913 -40.631 1.00 24.96 178 LYS B N 1
ATOM 3190 C CA . LYS D 2 115 ? -28.329 8.039 -41.762 1.00 26.63 178 LYS B CA 1
ATOM 3191 C C . LYS D 2 115 ? -27.537 8.351 -43.027 1.00 27.17 178 LYS B C 1
ATOM 3192 O O . LYS D 2 115 ? -27.707 9.409 -43.630 1.00 27.04 178 LYS B O 1
ATOM 3198 N N . ALA D 2 116 ? -26.680 7.421 -43.432 1.00 28.22 179 ALA B N 1
ATOM 3199 C CA . ALA D 2 116 ? -25.892 7.596 -44.649 1.00 29.48 179 ALA B CA 1
ATOM 3200 C C . ALA D 2 116 ? -26.850 7.541 -45.835 1.00 30.55 179 ALA B C 1
ATOM 3201 O O . ALA D 2 116 ? -27.843 6.810 -45.799 1.00 30.41 179 ALA B O 1
ATOM 3203 N N . LYS D 2 117 ? -26.573 8.321 -46.878 1.00 31.90 180 LYS B N 1
ATOM 3204 C CA . LYS D 2 117 ? -27.442 8.310 -48.051 1.00 33.45 180 LYS B CA 1
ATOM 3205 C C . LYS D 2 117 ? -27.378 6.922 -48.677 1.00 34.37 180 LYS B C 1
ATOM 3206 O O . LYS D 2 117 ? -28.349 6.449 -49.268 1.00 34.35 180 LYS B O 1
ATOM 3212 N N . GLU D 2 118 ? -26.227 6.274 -48.522 1.00 35.56 181 GLU B N 1
ATOM 3213 C CA . GLU D 2 118 ? -26.001 4.933 -49.047 1.00 36.99 181 GLU B CA 1
ATOM 3214 C C . GLU D 2 118 ? -26.528 3.881 -48.072 1.00 37.51 181 GLU B C 1
ATOM 3215 O O . GLU D 2 118 ? -26.355 3.996 -46.858 1.00 37.77 181 GLU B O 1
ATOM 3221 N N . LYS D 2 119 ? -27.169 2.851 -48.604 1.00 38.10 182 LYS B N 1
ATOM 3222 C CA . LYS D 2 119 ? -27.699 1.788 -47.762 1.00 38.68 182 LYS B CA 1
ATOM 3223 C C . LYS D 2 119 ? -26.597 0.763 -47.516 1.00 38.58 182 LYS B C 1
ATOM 3224 O O . LYS D 2 119 ? -25.712 0.584 -48.352 1.00 38.96 182 LYS B O 1
ATOM 3230 N N . GLY D 2 120 ? -26.638 0.108 -46.361 1.00 38.53 183 GLY B N 1
ATOM 3231 C CA . GLY D 2 120 ? -25.646 -0.910 -46.061 1.00 38.10 183 GLY B CA 1
ATOM 3232 C C . GLY D 2 120 ? -24.339 -0.477 -45.420 1.00 37.63 183 GLY B C 1
ATOM 3233 O O . GLY D 2 120 ? -23.513 -1.330 -45.097 1.00 37.92 183 GLY B O 1
ATOM 3234 N N . VAL D 2 121 ? -24.126 0.823 -45.240 1.00 37.07 184 VAL B N 1
ATOM 3235 C CA . VAL D 2 121 ? -22.889 1.282 -44.613 1.00 36.32 184 VAL B CA 1
ATOM 3236 C C . VAL D 2 121 ? -22.766 0.556 -43.274 1.00 35.73 184 VAL B C 1
ATOM 3237 O O . VAL D 2 121 ? -23.704 0.544 -42.478 1.00 35.68 184 VAL B O 1
ATOM 3241 N N . LYS D 2 122 ? -21.614 -0.065 -43.046 1.00 34.91 185 LYS B N 1
ATOM 3242 C CA . LYS D 2 122 ? -21.364 -0.823 -41.822 1.00 34.22 185 LYS B CA 1
ATOM 3243 C C . LYS D 2 122 ? -21.638 0.005 -40.562 1.00 33.08 185 LYS B C 1
ATOM 3244 O O . LYS D 2 122 ? -21.101 1.103 -40.404 1.00 32.97 185 LYS B O 1
ATOM 3250 N N . LEU D 2 123 ? -22.476 -0.528 -39.676 1.00 31.69 186 LEU B N 1
ATOM 3251 C CA . LEU D 2 123 ? -22.819 0.152 -38.428 1.00 30.55 186 LEU B CA 1
ATOM 3252 C C . LEU D 2 123 ? -21.813 -0.198 -37.334 1.00 29.82 186 LEU B C 1
ATOM 3253 O O . LEU D 2 123 ? -21.345 -1.333 -37.243 1.00 29.81 186 LEU B O 1
ATOM 3258 N N . PRO D 2 124 ? -21.458 0.781 -36.489 1.00 29.01 187 PRO B N 1
ATOM 3259 C CA . PRO D 2 124 ? -20.498 0.524 -35.415 1.00 28.06 187 PRO B CA 1
ATOM 3260 C C . PRO D 2 124 ? -21.182 -0.063 -34.193 1.00 27.34 187 PRO B C 1
ATOM 3261 O O . PRO D 2 124 ? -22.410 -0.083 -34.110 1.00 27.44 187 PRO B O 1
ATOM 3265 N N . GLY D 2 125 ? -20.378 -0.543 -33.252 1.00 26.43 188 GLY B N 1
ATOM 3266 C CA . GLY D 2 125 ? -20.925 -1.088 -32.025 1.00 25.73 188 GLY B CA 1
ATOM 3267 C C . GLY D 2 125 ? -21.017 0.049 -31.021 1.00 24.86 188 GLY B C 1
ATOM 3268 O O . GLY D 2 125 ? -20.528 1.148 -31.290 1.00 24.69 188 GLY B O 1
ATOM 3269 N N . TYR D 2 126 ? -21.636 -0.204 -29.871 1.00 24.30 189 TYR B N 1
ATOM 3270 C CA . TYR D 2 126 ? -21.783 0.816 -28.831 1.00 23.68 189 TYR B CA 1
ATOM 3271 C C . TYR D 2 126 ? -20.441 1.510 -28.578 1.00 23.68 189 TYR B C 1
ATOM 3272 O O . TYR D 2 126 ? -19.423 0.845 -28.409 1.00 23.95 189 TYR B O 1
ATOM 3281 N N . HIS D 2 127 ? -20.430 2.841 -28.569 1.00 23.06 190 HIS B N 1
ATOM 3282 C CA . HIS D 2 127 ? -19.191 3.573 -28.314 1.00 22.83 190 HIS B CA 1
ATOM 3283 C C . HIS D 2 127 ? -19.468 5.005 -27.875 1.00 22.51 190 HIS B C 1
ATOM 3284 O O . HIS D 2 127 ? -20.627 5.398 -27.711 1.00 22.57 190 HIS B O 1
ATOM 3291 N N . PHE D 2 128 ? -18.410 5.783 -27.684 1.00 22.24 191 PHE B N 1
ATOM 3292 C CA . PHE D 2 128 ? -18.573 7.154 -27.230 1.00 22.07 191 PHE B CA 1
ATOM 3293 C C . PHE D 2 128 ? -17.829 8.188 -28.054 1.00 21.98 191 PHE B C 1
ATOM 3294 O O . PHE D 2 128 ? -16.842 7.888 -28.731 1.00 21.88 191 PHE B O 1
ATOM 3302 N N . VAL D 2 129 ? -18.314 9.420 -27.983 1.00 21.45 192 VAL B N 1
ATOM 3303 C CA . VAL D 2 129 ? -17.668 10.521 -28.671 1.00 21.18 192 VAL B CA 1
ATOM 3304 C C . VAL D 2 129 ? -17.659 11.703 -27.718 1.00 21.30 192 VAL B C 1
ATOM 3305 O O . VAL D 2 129 ? -18.716 12.245 -27.377 1.00 20.83 192 VAL B O 1
ATOM 3309 N N . ASP D 2 130 ? -16.472 12.072 -27.247 1.00 21.18 193 ASP B N 1
ATOM 3310 C CA . ASP D 2 130 ? -16.351 13.221 -26.360 1.00 21.29 193 ASP B CA 1
ATOM 3311 C C . ASP D 2 130 ? -16.420 14.443 -27.253 1.00 21.13 193 ASP B C 1
ATOM 3312 O O . ASP D 2 130 ? -15.852 14.447 -28.349 1.00 20.81 193 ASP B O 1
ATOM 3317 N N . HIS D 2 131 ? -17.101 15.478 -26.778 1.00 21.21 194 HIS B N 1
ATOM 3318 C CA . HIS D 2 131 ? -17.262 16.719 -27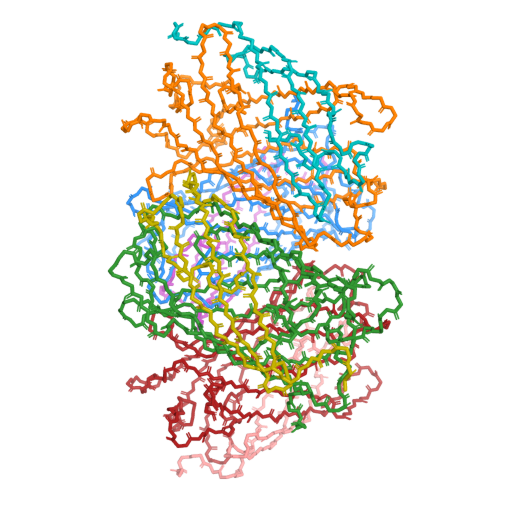.530 1.00 21.52 194 HIS B CA 1
ATOM 3319 C C . HIS D 2 131 ? -16.883 17.942 -26.707 1.00 21.96 194 HIS B C 1
ATOM 3320 O O . HIS D 2 131 ? -16.921 17.921 -25.477 1.00 22.27 194 HIS B O 1
ATOM 3327 N N . CYS D 2 132 ? -16.548 19.014 -27.412 1.00 22.27 195 CYS B N 1
ATOM 3328 C CA . CYS D 2 132 ? -16.271 20.304 -26.800 1.00 22.73 195 CYS B CA 1
ATOM 3329 C C . CYS D 2 132 ? -16.515 21.352 -27.865 1.00 22.54 195 CYS B C 1
ATOM 3330 O O . CYS D 2 132 ? -15.704 21.533 -28.775 1.00 22.18 195 CYS B O 1
ATOM 3333 N N . ILE D 2 133 ? -17.654 22.024 -27.760 1.00 22.31 196 ILE B N 1
ATOM 3334 C CA . ILE D 2 133 ? -17.999 23.068 -28.702 1.00 22.09 196 ILE B CA 1
ATOM 3335 C C . ILE D 2 133 ? -17.926 24.398 -27.963 1.00 22.73 196 ILE B C 1
ATOM 3336 O O . ILE D 2 133 ? -18.301 24.497 -26.791 1.00 22.44 196 ILE B O 1
ATOM 3341 N N . GLU D 2 134 ? -17.424 25.419 -28.643 1.00 23.06 197 GLU B N 1
ATOM 3342 C CA . GLU D 2 134 ? -17.314 26.730 -28.034 1.00 24.04 197 GLU B CA 1
ATOM 3343 C C . GLU D 2 134 ? -17.325 27.860 -29.047 1.00 23.99 197 GLU B C 1
ATOM 3344 O O . GLU D 2 134 ? -16.875 27.703 -30.188 1.00 23.43 197 GLU B O 1
ATOM 3350 N N . ILE D 2 135 ? -17.873 28.992 -28.622 1.00 23.98 198 ILE B N 1
ATOM 3351 C CA . ILE D 2 135 ? -17.905 30.181 -29.450 1.00 24.30 198 ILE B CA 1
ATOM 3352 C C . ILE D 2 135 ? -16.582 30.870 -29.127 1.00 24.62 198 ILE B C 1
ATOM 3353 O O . ILE D 2 135 ? -16.372 31.325 -28.006 1.00 24.21 198 ILE B O 1
ATOM 3358 N N . LEU D 2 136 ? -15.678 30.906 -30.099 1.00 25.02 199 LEU B N 1
ATOM 3359 C CA . LEU D 2 136 ? -14.372 31.524 -29.892 1.00 25.54 199 LEU B CA 1
ATOM 3360 C C . LEU D 2 136 ? -14.459 33.041 -29.808 1.00 25.95 199 LEU B C 1
ATOM 3361 O O . LEU D 2 136 ? -13.697 33.675 -29.080 1.00 25.90 199 LEU B O 1
ATOM 3366 N N . SER D 2 137 ? -15.396 33.620 -30.551 1.00 26.14 200 SER B N 1
ATOM 3367 C CA . SER D 2 137 ? -15.577 35.063 -30.558 1.00 26.89 200 SER B CA 1
ATOM 3368 C C . SER D 2 137 ? -16.952 35.415 -31.117 1.00 27.13 200 SER B C 1
ATOM 3369 O O . SER D 2 137 ? -17.548 34.634 -31.863 1.00 27.37 200 SER B O 1
ATOM 3372 N N . HIS D 2 138 ? -17.451 36.591 -30.758 1.00 27.38 201 HIS B N 1
ATOM 3373 C CA . HIS D 2 138 ? -18.759 37.029 -31.228 1.00 28.02 201 HIS B CA 1
ATOM 3374 C C . HIS D 2 138 ? -18.947 38.524 -31.033 1.00 28.43 201 HIS B C 1
ATOM 3375 O O . HIS D 2 138 ? -18.377 39.117 -30.112 1.00 28.42 201 HIS B O 1
ATOM 3382 N N . ASP D 2 139 ? -19.743 39.135 -31.902 1.00 28.81 202 ASP B N 1
ATOM 3383 C CA . ASP D 2 139 ? -20.001 40.555 -31.757 1.00 29.49 202 ASP B CA 1
ATOM 3384 C C . ASP D 2 139 ? -21.078 40.731 -30.691 1.00 29.84 202 ASP B C 1
ATOM 3385 O O . ASP D 2 139 ? -21.583 39.753 -30.134 1.00 29.59 202 ASP B O 1
ATOM 3390 N N . LYS D 2 140 ? -21.417 41.984 -30.416 1.00 30.35 203 LYS B N 1
ATOM 3391 C CA . LYS D 2 140 ? -22.395 42.341 -29.397 1.00 30.54 203 LYS B CA 1
ATOM 3392 C C . LYS D 2 140 ? -23.647 41.461 -29.342 1.00 29.90 203 LYS B C 1
ATOM 3393 O O . LYS D 2 140 ? -23.896 40.786 -28.340 1.00 29.99 203 LYS B O 1
ATOM 3399 N N . ASP D 2 141 ? -24.436 41.467 -30.412 1.00 29.14 204 ASP B N 1
ATOM 3400 C CA . ASP D 2 141 ? -25.669 40.684 -30.438 1.00 28.45 204 ASP B CA 1
ATOM 3401 C C . ASP D 2 141 ? -25.608 39.325 -31.111 1.00 27.58 204 ASP B C 1
ATOM 3402 O O . ASP D 2 141 ? -26.640 38.769 -31.477 1.00 27.23 204 ASP B O 1
ATOM 3407 N N . TYR D 2 142 ? -24.403 38.791 -31.262 1.00 26.82 205 TYR B N 1
ATOM 3408 C CA . TYR D 2 142 ? -24.218 37.486 -31.881 1.00 26.52 205 TYR B CA 1
ATOM 3409 C C . TYR D 2 142 ? -24.721 37.396 -33.324 1.00 26.09 205 TYR B C 1
ATOM 3410 O O . TYR D 2 142 ? -25.301 36.381 -33.724 1.00 25.45 205 TYR B O 1
ATOM 3419 N N . ASN D 2 143 ? -24.511 38.459 -34.096 1.00 25.69 206 ASN B N 1
ATOM 3420 C CA . ASN D 2 143 ? -24.899 38.460 -35.502 1.00 25.59 206 ASN B CA 1
ATOM 3421 C C . ASN D 2 143 ? -23.727 37.864 -36.285 1.00 25.55 206 ASN B C 1
ATOM 3422 O O . ASN D 2 143 ? -23.885 37.372 -37.405 1.00 25.39 206 ASN B O 1
ATOM 3427 N N . LYS D 2 144 ? -22.549 37.908 -35.674 1.00 25.14 207 LYS B N 1
ATOM 3428 C CA . LYS D 2 144 ? -21.346 37.344 -36.270 1.00 25.14 207 LYS B CA 1
ATOM 3429 C C . LYS D 2 144 ? -20.674 36.508 -35.195 1.00 24.78 207 LYS B C 1
ATOM 3430 O O . LYS D 2 144 ? -20.293 37.020 -34.143 1.00 24.97 207 LYS B O 1
ATOM 3436 N N . VAL D 2 145 ? -20.537 35.216 -35.468 1.00 24.29 208 VAL B N 1
ATOM 3437 C CA . VAL D 2 145 ? -19.951 34.296 -34.506 1.00 23.89 208 VAL B CA 1
ATOM 3438 C C . VAL D 2 145 ? -18.920 33.344 -35.097 1.00 23.56 208 VAL B C 1
ATOM 3439 O O . VAL D 2 145 ? -19.123 32.789 -36.172 1.00 23.06 208 VAL B O 1
ATOM 3443 N N . LYS D 2 146 ? -17.812 33.166 -34.383 1.00 23.49 209 LYS B N 1
ATOM 3444 C CA . LYS D 2 146 ? -16.773 32.236 -34.800 1.00 23.57 209 LYS B CA 1
ATOM 3445 C C . LYS D 2 146 ? -16.955 31.029 -33.893 1.00 23.57 209 LYS B C 1
ATOM 3446 O O . LYS D 2 146 ? -16.838 31.144 -32.670 1.00 23.45 209 LYS B O 1
ATOM 3452 N N . LEU D 2 147 ? -17.233 29.879 -34.498 1.00 23.36 210 LEU B N 1
ATOM 3453 C CA . LEU D 2 147 ? -17.467 28.646 -33.762 1.00 23.45 210 LEU B CA 1
ATOM 3454 C C . LEU D 2 147 ? -16.339 27.630 -33.911 1.00 23.45 210 LEU B C 1
ATOM 3455 O O . LEU D 2 147 ? -15.592 27.644 -34.895 1.00 23.29 210 LEU B O 1
ATOM 3460 N N . TYR D 2 148 ? -16.240 26.738 -32.931 1.00 23.77 211 TYR B N 1
ATOM 3461 C CA . TYR D 2 148 ? -15.213 25.706 -32.918 1.00 24.16 211 TYR B CA 1
ATOM 3462 C C . TYR D 2 148 ? -15.671 24.478 -32.138 1.00 23.86 211 TYR B C 1
ATOM 3463 O O . TYR D 2 148 ? -16.370 24.592 -31.133 1.00 23.80 211 TYR B O 1
ATOM 3472 N N . GLU D 2 149 ? -15.278 23.302 -32.619 1.00 23.92 212 GLU B N 1
ATOM 3473 C CA . GLU D 2 149 ? -15.596 22.046 -31.947 1.00 23.63 212 GLU B CA 1
ATOM 3474 C C . GLU D 2 149 ? -14.440 21.071 -32.087 1.00 23.54 212 GLU B C 1
ATOM 3475 O O . GLU D 2 149 ? -13.753 21.048 -33.110 1.00 23.32 212 GLU B O 1
ATOM 3481 N N . HIS D 2 150 ? -14.244 20.267 -31.049 1.00 23.60 213 HIS B N 1
ATOM 3482 C CA . HIS D 2 150 ? -13.207 19.242 -31.015 1.00 23.34 213 HIS B CA 1
ATOM 3483 C C . HIS D 2 150 ? -13.925 17.990 -30.509 1.00 23.17 213 HIS B C 1
ATOM 3484 O O . HIS D 2 150 ? -14.601 18.036 -29.478 1.00 22.93 213 HIS B O 1
ATOM 3491 N N . ALA D 2 151 ? -13.800 16.885 -31.240 1.00 22.59 214 ALA B N 1
ATOM 3492 C CA . ALA D 2 151 ? -14.468 15.643 -30.858 1.00 22.92 214 ALA B CA 1
ATOM 3493 C C . ALA D 2 151 ? -13.558 14.430 -31.010 1.00 23.01 214 ALA B C 1
ATOM 3494 O O . ALA D 2 151 ? -12.774 14.347 -31.950 1.00 23.65 214 ALA B O 1
ATOM 3496 N N . VAL D 2 152 ? -13.674 13.484 -30.085 1.00 23.43 215 VAL B N 1
ATOM 3497 C CA . VAL D 2 152 ? -12.852 12.279 -30.110 1.00 23.79 215 VAL B CA 1
ATOM 3498 C C . VAL D 2 152 ? -13.681 11.068 -29.707 1.00 24.19 215 VAL B C 1
ATOM 3499 O O . VAL D 2 152 ? -14.345 11.076 -28.669 1.00 24.05 215 VAL B O 1
ATOM 3503 N N . ALA D 2 153 ? -13.632 10.027 -30.530 1.00 24.53 216 ALA B N 1
ATOM 3504 C CA . ALA D 2 153 ? -14.368 8.797 -30.269 1.00 24.77 216 ALA B CA 1
ATOM 3505 C C . ALA D 2 153 ? -13.527 7.842 -29.424 1.00 25.06 216 ALA B C 1
ATOM 3506 O O . ALA D 2 153 ? -12.298 7.820 -29.534 1.00 24.96 216 ALA B O 1
ATOM 3508 N N . HIS D 2 154 ? -14.182 7.063 -28.568 1.00 25.18 217 HIS B N 1
ATOM 3509 C CA . HIS D 2 154 ? -13.467 6.107 -27.727 1.00 25.65 217 HIS B CA 1
ATOM 3510 C C . HIS D 2 154 ? -14.384 4.995 -27.227 1.00 26.48 217 HIS B C 1
ATOM 3511 O O . HIS D 2 154 ? -15.601 5.043 -27.426 1.00 26.31 217 HIS B O 1
ATOM 3518 N N . SER D 2 155 ? -13.790 3.996 -26.578 1.00 27.44 218 SER B N 1
ATOM 3519 C CA . SER D 2 155 ? -14.537 2.847 -26.073 1.00 28.58 218 SER B CA 1
ATOM 3520 C C . SER D 2 155 ? -14.848 2.911 -24.584 1.00 29.06 218 SER B C 1
ATOM 3521 O O . SER D 2 155 ? -15.307 1.928 -24.010 1.00 29.05 218 SER B O 1
ATOM 3524 N N . GLY D 2 156 ? -14.593 4.056 -23.960 1.00 29.84 219 GLY B N 1
ATOM 3525 C CA . GLY D 2 156 ? -14.859 4.194 -22.540 1.00 31.15 219 GLY B CA 1
ATOM 3526 C C . GLY D 2 156 ? -13.922 3.345 -21.700 1.00 32.45 219 GLY B C 1
ATOM 3527 O O . GLY D 2 156 ? -12.979 2.750 -22.226 1.00 32.55 219 GLY B O 1
ATOM 3528 N N . LEU D 2 157 ? -14.173 3.294 -20.395 1.00 33.23 220 LEU B N 1
ATOM 3529 C CA . LEU D 2 157 ? -13.354 2.500 -19.488 1.00 34.61 220 LEU B CA 1
ATOM 3530 C C . LEU D 2 157 ? -13.591 1.006 -19.706 1.00 35.80 220 LEU B C 1
ATOM 3531 O O . LEU D 2 157 ? -14.703 0.579 -20.031 1.00 35.80 220 LEU B O 1
ATOM 3536 N N . PRO D 2 158 ? -12.543 0.188 -19.530 1.00 37.05 221 PRO B N 1
ATOM 3537 C CA . PRO D 2 158 ? -11.191 0.610 -19.148 1.00 38.16 221 PRO B CA 1
ATOM 3538 C C . PRO D 2 158 ? -10.349 1.085 -20.331 1.00 39.15 221 PRO B C 1
ATOM 3539 O O . PRO D 2 158 ? -9.429 1.886 -20.163 1.00 39.02 221 PRO B O 1
ATOM 3543 N N . ASP D 2 159 ? -10.663 0.580 -21.521 1.00 40.55 222 ASP B N 1
ATOM 3544 C CA . ASP D 2 159 ? -9.926 0.943 -22.728 1.00 41.67 222 ASP B CA 1
ATOM 3545 C C . ASP D 2 159 ? -9.663 2.443 -22.795 1.00 42.02 222 ASP B C 1
ATOM 3546 O O . ASP D 2 159 ? -8.533 2.89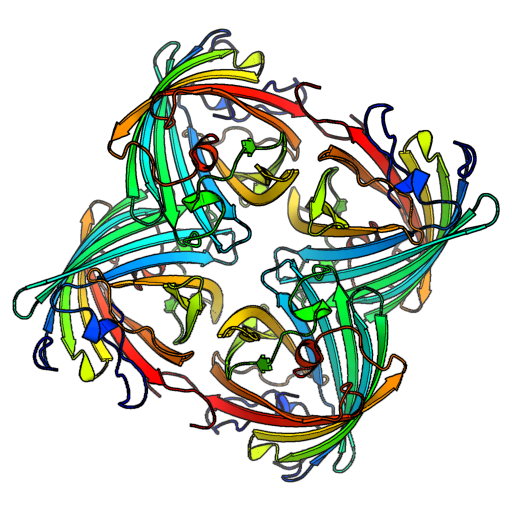2 -22.587 1.00 42.68 222 ASP B O 1
ATOM 3551 N N . GLY E 1 1 ? -71.183 37.154 -29.443 0.0000 43.91 1 GLY cc N 1
ATOM 3552 C CA . GLY E 1 1 ? -69.792 37.213 -29.969 0.0000 43.90 1 GLY cc CA 1
ATOM 3553 C C . GLY E 1 1 ? -69.559 38.417 -30.860 0.0000 43.90 1 GLY cc C 1
ATOM 3554 O O . GLY E 1 1 ? -68.690 39.245 -30.584 0.0000 43.90 1 GLY cc O 1
ATOM 3555 N N . GLY E 1 2 ? -70.337 38.516 -31.933 0.0000 43.88 2 GLY cc N 1
ATOM 3556 C CA . GLY E 1 2 ? -70.195 39.632 -32.850 0.0000 43.86 2 GLY cc CA 1
ATOM 3557 C C . GLY E 1 2 ? -69.038 39.448 -33.812 0.0000 43.84 2 GLY cc C 1
ATOM 3558 O O . GLY E 1 2 ? -69.239 39.318 -35.019 0.0000 43.85 2 GLY cc O 1
ATOM 3559 N N . ALA E 1 3 ? -67.822 39.438 -33.275 1.00 43.83 3 ALA cc N 1
ATOM 3560 C CA . ALA E 1 3 ? -66.621 39.270 -34.087 1.00 43.70 3 ALA cc CA 1
ATOM 3561 C C . ALA E 1 3 ? -66.673 37.965 -34.875 1.00 43.64 3 ALA cc C 1
ATOM 3562 O O . ALA E 1 3 ? -66.561 37.964 -36.102 1.00 43.80 3 ALA cc O 1
ATOM 3564 N N . ILE E 1 4 ? -66.843 36.855 -34.161 1.00 43.31 4 ILE cc N 1
ATOM 3565 C CA . ILE E 1 4 ? -66.915 35.541 -34.789 1.00 42.99 4 ILE cc CA 1
ATOM 3566 C C . ILE E 1 4 ? -68.364 35.171 -35.096 1.00 42.66 4 ILE cc C 1
ATOM 3567 O O . ILE E 1 4 ? -69.249 35.347 -34.258 1.00 42.74 4 ILE cc O 1
ATOM 3572 N N . LYS E 1 5 ? -68.598 34.657 -36.300 1.00 42.14 5 LYS cc N 1
ATOM 3573 C CA . LYS E 1 5 ? -69.936 34.263 -36.722 1.00 41.66 5 LYS cc CA 1
ATOM 3574 C C . LYS E 1 5 ? -70.255 32.814 -36.376 1.00 41.03 5 LYS cc C 1
ATOM 3575 O O . LYS E 1 5 ? -69.360 31.971 -36.299 1.00 40.90 5 LYS cc O 1
ATOM 3581 N N . PRO E 1 6 ? -71.545 32.510 -36.156 1.00 40.35 6 PRO cc N 1
ATOM 3582 C CA . PRO E 1 6 ? -71.994 31.159 -35.818 1.00 39.65 6 PRO cc CA 1
ATOM 3583 C C . PRO E 1 6 ? -71.433 30.141 -36.802 1.00 39.16 6 PRO cc C 1
ATOM 3584 O O . PRO E 1 6 ? -71.091 29.020 -36.426 1.00 38.87 6 PRO cc O 1
ATOM 3588 N N . ASP E 1 7 ? -71.347 30.539 -38.067 1.00 38.58 7 ASP cc N 1
ATOM 3589 C CA . ASP E 1 7 ? -70.809 29.667 -39.103 1.00 38.23 7 ASP cc CA 1
ATOM 3590 C C . ASP E 1 7 ? -69.591 30.327 -39.735 1.00 37.76 7 ASP cc C 1
ATOM 3591 O O . ASP E 1 7 ? -69.681 31.432 -40.275 1.00 37.90 7 ASP cc O 1
ATOM 3596 N N . MET E 1 8 ? -68.452 29.647 -39.658 1.00 37.02 8 MET cc N 1
ATOM 3597 C CA . MET E 1 8 ? -67.211 30.169 -40.216 1.00 36.36 8 MET cc CA 1
ATOM 3598 C C . MET E 1 8 ? -66.606 29.237 -41.259 1.00 35.83 8 MET cc C 1
ATOM 3599 O O . MET E 1 8 ? -66.807 28.023 -41.224 1.00 35.68 8 MET cc O 1
ATOM 3604 N N . LYS E 1 9 ? -65.865 29.820 -42.193 1.00 35.22 9 LYS cc N 1
ATOM 3605 C CA . LYS E 1 9 ? -65.195 29.042 -43.221 1.00 34.66 9 LYS cc CA 1
ATOM 3606 C C . LYS E 1 9 ? -63.737 28.984 -42.784 1.00 34.06 9 LYS cc C 1
ATOM 3607 O O . LYS E 1 9 ? -63.276 29.846 -42.034 1.00 33.95 9 LYS cc O 1
ATOM 3613 N N . ILE E 1 10 ? -63.013 27.971 -43.243 1.00 33.46 10 ILE cc N 1
ATOM 3614 C CA . ILE E 1 10 ? -61.617 27.827 -42.863 1.00 32.71 10 ILE cc CA 1
ATOM 3615 C C . ILE E 1 10 ? -60.728 27.581 -44.075 1.00 32.42 10 ILE cc C 1
ATOM 3616 O O . ILE E 1 10 ? -61.043 26.760 -44.932 1.00 32.22 10 ILE cc O 1
ATOM 3621 N N . ASN E 1 11 ? -59.618 28.304 -44.136 1.00 31.84 11 ASN cc N 1
ATOM 3622 C CA . ASN E 1 11 ? -58.666 28.156 -45.224 1.00 31.56 11 ASN cc CA 1
ATOM 3623 C C . ASN E 1 11 ? -57.325 27.867 -44.576 1.00 30.84 11 ASN cc C 1
ATOM 3624 O O . ASN E 1 11 ? -56.989 28.458 -43.547 1.00 30.72 11 ASN cc O 1
ATOM 3629 N N . LEU E 1 12 ? -56.556 26.963 -45.171 1.00 30.39 12 LEU cc N 1
ATOM 3630 C CA . LEU E 1 12 ? -55.277 26.586 -44.591 1.00 29.72 12 LEU cc CA 1
ATOM 3631 C C . LEU E 1 12 ? -54.255 26.021 -45.570 1.00 29.62 12 LEU cc C 1
ATOM 3632 O O . LEU E 1 12 ? -54.605 25.456 -46.606 1.00 29.30 12 LEU cc O 1
ATOM 3637 N N . ARG E 1 13 ? -52.985 26.195 -45.222 1.00 29.08 13 ARG cc N 1
ATOM 3638 C CA . ARG E 1 13 ? -51.881 25.666 -46.003 1.00 28.67 13 ARG cc CA 1
ATOM 3639 C C . ARG E 1 13 ? -50.837 25.206 -44.998 1.00 28.17 13 ARG cc C 1
ATOM 3640 O O . ARG E 1 13 ? -50.439 25.962 -44.111 1.00 28.25 13 ARG cc O 1
ATOM 3648 N N . MET E 1 14 ? -50.416 23.955 -45.131 1.00 27.48 14 MET cc N 1
ATOM 3649 C CA . MET E 1 14 ? -49.421 23.383 -44.242 1.00 27.05 14 MET cc CA 1
ATOM 3650 C C . MET E 1 14 ? -48.197 22.985 -45.044 1.00 27.06 14 MET cc C 1
ATOM 3651 O O . MET E 1 14 ? -48.313 22.434 -46.139 1.00 26.92 14 MET cc O 1
ATOM 3656 N N . GLU E 1 15 ? -47.024 23.282 -44.503 1.00 26.94 15 GLU cc N 1
ATOM 3657 C CA . GLU E 1 15 ? -45.783 22.907 -45.157 1.00 27.26 15 GLU cc CA 1
ATOM 3658 C C . GLU E 1 15 ? -44.926 22.261 -44.086 1.00 26.97 15 GLU cc C 1
ATOM 3659 O O . GLU E 1 15 ? -44.882 22.736 -42.947 1.00 26.96 15 GLU cc O 1
ATOM 3665 N N . GLY E 1 16 ? -44.263 21.164 -44.427 1.00 26.30 16 GLY cc N 1
ATOM 3666 C CA . GLY E 1 16 ? -43.446 20.515 -43.428 1.00 25.82 16 GLY cc CA 1
ATOM 3667 C C . GLY E 1 16 ? -42.474 19.482 -43.939 1.00 25.48 16 GLY cc C 1
ATOM 3668 O O . GLY E 1 16 ? -42.282 19.316 -45.145 1.00 25.23 16 GLY cc O 1
ATOM 3669 N N . ASN E 1 17 ? -41.869 18.775 -42.994 1.00 24.88 17 ASN cc N 1
ATOM 3670 C CA . ASN E 1 17 ? -40.891 17.752 -43.298 1.00 24.46 17 ASN cc CA 1
ATOM 3671 C C . ASN E 1 17 ? -40.849 16.776 -42.132 1.00 24.42 17 ASN cc C 1
ATOM 3672 O O . ASN E 1 17 ? -40.613 17.176 -40.993 1.00 24.21 17 ASN cc O 1
ATOM 3677 N N . VAL E 1 18 ? -41.090 15.500 -42.421 1.00 24.24 18 VAL cc N 1
ATOM 3678 C CA . VAL E 1 18 ? -41.066 14.457 -41.404 1.00 24.13 18 VAL cc CA 1
ATOM 3679 C C . VAL E 1 18 ? -40.072 13.382 -41.832 1.00 24.41 18 VAL cc C 1
ATOM 3680 O O . VAL E 1 18 ? -40.221 12.786 -42.896 1.00 24.46 18 VAL cc O 1
ATOM 3684 N N . ASN E 1 19 ? -39.068 13.140 -40.995 1.00 24.52 19 ASN cc N 1
ATOM 3685 C CA . ASN E 1 19 ? -38.030 12.152 -41.279 1.00 25.05 19 ASN cc CA 1
ATOM 3686 C C . ASN E 1 19 ? -37.389 12.361 -42.644 1.00 25.11 19 ASN cc C 1
ATOM 3687 O O . ASN E 1 19 ? -37.004 11.403 -43.314 1.00 24.96 19 ASN cc O 1
ATOM 3692 N N . GLY E 1 20 ? -37.276 13.623 -43.048 1.00 25.34 20 GLY cc N 1
ATOM 3693 C CA . GLY E 1 20 ? -36.663 13.950 -44.326 1.00 25.64 20 GLY cc CA 1
ATOM 3694 C C . GLY E 1 20 ? -37.634 14.134 -45.479 1.00 25.86 20 GLY cc C 1
ATOM 3695 O O . GLY E 1 20 ? -37.254 14.641 -46.533 1.00 25.72 20 GLY cc O 1
ATOM 3696 N N . HIS E 1 21 ? -38.889 13.740 -45.286 1.00 25.92 21 HIS cc N 1
ATOM 3697 C CA . HIS E 1 21 ? -39.880 13.862 -46.351 1.00 26.08 21 HIS cc CA 1
ATOM 3698 C C . HIS E 1 21 ? -40.639 15.176 -46.316 1.00 25.94 21 HIS cc C 1
ATOM 3699 O O . HIS E 1 21 ? -41.338 15.482 -45.346 1.00 25.70 21 HIS cc O 1
ATOM 3706 N N . HIS E 1 22 ? -40.506 15.937 -47.396 1.00 25.72 22 HIS cc N 1
ATOM 3707 C CA . HIS E 1 22 ? -41.153 17.231 -47.530 1.00 26.02 22 HIS cc CA 1
ATOM 3708 C C . HIS E 1 22 ? -42.584 17.054 -48.029 1.00 25.94 22 HIS cc C 1
ATOM 3709 O O . HIS E 1 22 ? -42.902 16.061 -48.687 1.00 25.96 22 HIS cc O 1
ATOM 3716 N N . PHE E 1 23 ? -43.445 18.016 -47.715 1.00 25.65 23 PHE cc N 1
ATOM 3717 C CA . PHE E 1 23 ? -44.833 17.951 -48.153 1.00 25.61 23 PHE cc CA 1
ATOM 3718 C C . PHE E 1 23 ? -45.568 19.270 -47.958 1.00 25.70 23 PHE cc C 1
ATOM 3719 O O . PHE E 1 23 ? -45.178 20.108 -47.146 1.00 25.38 23 PHE cc O 1
ATOM 3727 N N . VAL E 1 24 ? -46.627 19.451 -48.737 1.00 26.07 24 VAL cc N 1
ATOM 3728 C CA . VAL E 1 24 ? -47.460 20.642 -48.664 1.00 26.15 24 VAL cc CA 1
ATOM 3729 C C . VAL E 1 24 ? -48.896 20.152 -48.756 1.00 26.67 24 VAL cc C 1
ATOM 3730 O O . VAL E 1 24 ? -49.227 19.346 -49.629 1.00 26.12 24 VAL cc O 1
ATOM 3734 N N . ILE E 1 25 ? -49.742 20.631 -47.850 1.00 27.25 25 ILE cc N 1
ATOM 3735 C CA . ILE E 1 25 ? -51.142 20.227 -47.823 1.00 28.01 25 ILE cc CA 1
ATOM 3736 C C . ILE E 1 25 ? -52.056 21.442 -47.714 1.00 28.64 25 ILE cc C 1
ATOM 3737 O O . ILE E 1 25 ? -51.889 22.281 -46.825 1.00 28.58 25 ILE cc O 1
ATOM 3742 N N . ASP E 1 26 ? -53.018 21.532 -48.629 1.00 29.16 26 ASP cc N 1
ATOM 3743 C CA . ASP E 1 26 ? -53.979 22.631 -48.639 1.00 29.66 26 ASP cc CA 1
ATOM 3744 C C . ASP E 1 26 ? -55.249 22.193 -47.912 1.00 29.78 26 ASP cc C 1
ATOM 3745 O O . ASP E 1 26 ? -55.611 21.014 -47.932 1.00 29.40 26 ASP cc O 1
ATOM 3750 N N . GLY E 1 27 ? -55.923 23.144 -47.273 1.00 30.14 27 GLY cc N 1
ATOM 3751 C CA . GLY E 1 27 ? -57.137 22.822 -46.543 1.00 30.49 27 GLY cc CA 1
ATOM 3752 C C . GLY E 1 27 ? -58.285 23.793 -46.756 1.00 30.74 27 GLY cc C 1
ATOM 3753 O O . GLY E 1 27 ? -58.091 25.008 -46.810 1.00 30.54 27 GLY cc O 1
ATOM 3754 N N . ASP E 1 28 ? -59.489 23.241 -46.867 1.00 31.31 28 ASP cc N 1
ATOM 3755 C CA . ASP E 1 28 ? -60.704 24.021 -47.074 1.00 31.72 28 ASP cc CA 1
ATOM 3756 C C . ASP E 1 28 ? -61.821 23.402 -46.242 1.00 31.40 28 ASP cc C 1
ATOM 3757 O O . ASP E 1 28 ? -62.153 22.234 -46.423 1.00 31.21 28 ASP cc O 1
ATOM 3762 N N . GLY E 1 29 ? -62.404 24.179 -45.335 1.00 31.08 29 GLY cc N 1
ATOM 3763 C CA . GLY E 1 29 ? -63.467 23.637 -44.510 1.00 30.91 29 GLY cc CA 1
ATOM 3764 C C . GLY E 1 29 ? -64.389 24.673 -43.904 1.00 30.72 29 GLY cc C 1
ATOM 3765 O O . GLY E 1 29 ? -64.342 25.851 -44.256 1.00 30.58 29 GLY cc O 1
ATOM 3766 N N . THR E 1 30 ? -65.231 24.223 -42.981 1.00 30.82 30 THR cc N 1
ATOM 3767 C CA . THR E 1 30 ? -66.186 25.093 -42.306 1.00 30.81 30 THR cc CA 1
ATOM 3768 C C . THR E 1 30 ? -66.386 24.606 -40.873 1.00 30.93 30 THR cc C 1
ATOM 3769 O O . THR E 1 30 ? -66.032 23.474 -40.545 1.00 30.83 30 THR cc O 1
ATOM 3773 N N . GLY E 1 31 ? -66.955 25.456 -40.023 1.00 30.90 31 GLY cc N 1
ATOM 3774 C CA . GLY E 1 31 ? -67.186 25.056 -38.647 1.00 31.14 31 GLY cc CA 1
ATOM 3775 C C . GLY E 1 31 ? -68.103 25.972 -37.856 1.00 31.17 31 GLY cc C 1
ATOM 3776 O O . GLY E 1 31 ? -68.404 27.086 -38.278 1.00 31.27 31 GLY cc O 1
ATOM 3777 N N . LYS E 1 32 ? -68.548 25.487 -36.702 1.00 31.01 32 LYS cc N 1
ATOM 3778 C CA . LYS E 1 32 ? -69.427 26.241 -35.817 1.00 31.15 32 LYS cc CA 1
ATOM 3779 C C . LYS E 1 32 ? -68.644 26.448 -34.524 1.00 31.01 32 LYS cc C 1
ATOM 3780 O O . LYS E 1 32 ? -68.642 25.589 -33.647 1.00 31.01 32 LYS cc O 1
ATOM 3786 N N . PRO E 1 33 ? -67.963 27.594 -34.395 1.00 31.20 33 PRO cc N 1
ATOM 3787 C CA . PRO E 1 33 ? -67.163 27.914 -33.208 1.00 31.24 33 PRO cc CA 1
ATOM 3788 C C . PRO E 1 33 ? -67.860 27.797 -31.855 1.00 31.14 33 PRO cc C 1
ATOM 3789 O O . PRO E 1 33 ? -67.259 27.323 -30.891 1.00 30.82 33 PRO cc O 1
ATOM 3793 N N . PHE E 1 34 ? -69.120 28.224 -31.782 1.00 31.00 34 PHE cc N 1
ATOM 3794 C CA . PHE E 1 34 ? -69.857 28.168 -30.526 1.00 30.90 34 PHE cc CA 1
ATOM 3795 C C . PHE E 1 34 ? -70.384 26.772 -30.196 1.00 30.95 34 PHE cc C 1
ATOM 3796 O O . PHE E 1 34 ? -70.810 26.513 -29.069 1.00 30.91 34 PHE cc O 1
ATOM 3804 N N . GLU E 1 35 ? -70.345 25.873 -31.175 1.00 31.03 35 GLU cc N 1
ATOM 3805 C CA . GLU E 1 35 ? -70.776 24.499 -30.957 1.00 31.26 35 GLU cc CA 1
ATOM 3806 C C . GLU E 1 35 ? -69.526 23.619 -30.859 1.00 30.97 35 GLU cc C 1
ATOM 3807 O O . GLU E 1 35 ? -69.615 22.407 -30.664 1.00 30.61 35 GLU cc O 1
ATOM 3813 N N . GLY E 1 36 ? -68.364 24.253 -31.000 1.00 30.61 36 GLY cc N 1
ATOM 3814 C CA . GLY E 1 36 ? -67.098 23.541 -30.923 1.00 30.62 36 GLY cc CA 1
ATOM 3815 C C . GLY E 1 36 ? -66.951 22.424 -31.938 1.00 30.47 36 GLY cc C 1
ATOM 3816 O O . GLY E 1 36 ? -66.421 21.359 -31.619 1.00 30.42 36 GLY cc O 1
ATOM 3817 N N . LYS E 1 37 ? -67.416 22.666 -33.162 1.00 30.37 37 LYS cc N 1
ATOM 3818 C CA . LYS E 1 37 ? -67.341 21.667 -34.221 1.00 30.16 37 LYS cc CA 1
ATOM 3819 C C . LYS E 1 37 ? -66.780 22.240 -35.517 1.00 30.17 37 LYS cc C 1
ATOM 3820 O O . LYS E 1 37 ? -67.069 23.377 -35.885 1.00 29.96 37 LYS cc O 1
ATOM 3826 N N . GLN E 1 38 ? -65.976 21.441 -36.209 1.00 29.86 38 GLN cc N 1
ATOM 3827 C CA . GLN E 1 38 ? -65.391 21.873 -37.468 1.00 29.84 38 GLN cc CA 1
ATOM 3828 C C . GLN E 1 38 ? -65.082 20.675 -38.354 1.00 29.98 38 GLN cc C 1
ATOM 3829 O O . GLN E 1 38 ? -64.969 19.544 -37.884 1.00 29.70 38 GLN cc O 1
ATOM 3835 N N . SER E 1 39 ? -64.952 20.931 -39.647 1.00 30.37 39 SER cc N 1
ATOM 3836 C CA . SER E 1 39 ? -64.651 19.877 -40.594 1.00 30.82 39 SER cc CA 1
ATOM 3837 C C . SER E 1 39 ? -63.818 20.495 -41.706 1.00 30.87 39 SER cc C 1
ATOM 3838 O O . SER E 1 39 ? -63.906 21.699 -41.956 1.00 30.87 39 SER cc O 1
ATOM 3841 N N . MET E 1 40 ? -63.007 19.682 -42.373 1.00 31.03 40 MET cc N 1
ATOM 3842 C CA . MET E 1 40 ? -62.155 20.205 -43.429 1.00 30.93 40 MET cc CA 1
ATOM 3843 C C . MET E 1 40 ? -61.706 19.139 -44.418 1.00 30.74 40 MET cc C 1
ATOM 3844 O O . MET E 1 40 ? -61.445 17.992 -44.048 1.00 30.37 40 MET cc O 1
ATOM 3849 N N . ASP E 1 41 ? -61.632 19.532 -45.684 1.00 30.33 41 ASP cc N 1
ATOM 3850 C CA . ASP E 1 41 ? -61.185 18.643 -46.743 1.00 29.97 41 ASP cc CA 1
ATOM 3851 C C . ASP E 1 41 ? -59.738 18.998 -47.015 1.00 29.65 41 ASP cc C 1
ATOM 3852 O O . ASP E 1 41 ? -59.423 20.130 -47.369 1.00 29.71 41 ASP cc O 1
ATOM 3857 N N . LEU E 1 42 ? -58.860 18.023 -46.828 1.00 29.55 42 LEU cc N 1
ATOM 3858 C CA . LEU E 1 42 ? -57.432 18.228 -47.026 1.00 29.50 42 LEU cc CA 1
ATOM 3859 C C . LEU E 1 42 ? -56.960 17.620 -48.337 1.00 29.55 42 LEU cc C 1
ATOM 3860 O O . LEU E 1 42 ? -57.486 16.601 -48.781 1.00 29.27 42 LEU cc O 1
ATOM 3865 N N . GLU E 1 43 ? -55.966 18.249 -48.955 1.00 30.00 43 GLU cc N 1
ATOM 3866 C CA . GLU E 1 43 ? -55.423 17.746 -50.209 1.00 30.53 43 GLU cc CA 1
ATOM 3867 C C . GLU E 1 43 ? -53.916 17.937 -50.257 1.00 30.39 43 GLU cc C 1
ATOM 3868 O O . GLU E 1 43 ? -53.427 19.061 -50.222 1.00 30.19 43 GLU cc O 1
ATOM 3874 N N . VAL E 1 44 ? -53.181 16.834 -50.324 1.00 30.60 44 VAL cc N 1
ATOM 3875 C CA . VAL E 1 44 ? -51.727 16.897 -50.391 1.00 30.73 44 VAL cc CA 1
ATOM 3876 C C . VAL E 1 44 ? -51.364 17.438 -51.768 1.00 30.74 44 VAL cc C 1
ATOM 3877 O O . VAL E 1 44 ? -51.721 16.845 -52.783 1.00 31.03 44 VAL cc O 1
ATOM 3881 N N . LYS E 1 45 ? -50.674 18.571 -51.804 1.00 30.81 45 LYS cc N 1
ATOM 3882 C CA . LYS E 1 45 ? -50.277 19.182 -53.068 1.00 30.93 45 LYS cc CA 1
ATOM 3883 C C . LYS E 1 45 ? -48.869 18.761 -53.466 1.00 30.97 45 LYS cc C 1
ATOM 3884 O O . LYS E 1 45 ? -48.543 18.700 -54.651 1.00 30.64 45 LYS cc O 1
ATOM 3890 N N . GLU E 1 46 ? -48.035 18.477 -52.469 1.00 30.81 46 GLU cc N 1
ATOM 3891 C CA . GLU E 1 46 ? -46.663 18.044 -52.715 1.00 30.74 46 GLU cc CA 1
ATOM 3892 C C . GLU E 1 46 ? -46.258 16.994 -51.690 1.00 30.37 46 GLU cc C 1
ATOM 3893 O O . GLU E 1 46 ? -46.682 17.050 -50.535 1.00 30.22 46 GLU cc O 1
ATOM 3899 N N . GLY E 1 47 ? -45.435 16.039 -52.115 1.00 29.99 47 GLY cc N 1
ATOM 3900 C CA . GLY E 1 47 ? -44.974 15.001 -51.212 1.00 29.38 47 GLY cc CA 1
ATOM 3901 C C . GLY E 1 47 ? -45.909 13.813 -51.109 1.00 29.12 47 GLY cc C 1
ATOM 3902 O O . GLY E 1 47 ? -45.647 12.879 -50.350 1.00 28.71 47 GLY cc O 1
ATOM 3903 N N . GLY E 1 48 ? -46.995 13.838 -51.876 1.00 28.91 48 GLY cc N 1
ATOM 3904 C CA . GLY E 1 48 ? -47.949 12.742 -51.841 1.00 28.60 48 GLY cc CA 1
ATOM 3905 C C . GLY E 1 48 ? -47.600 11.587 -52.767 1.00 28.39 48 GLY cc C 1
ATOM 3906 O O . GLY E 1 48 ? -47.040 11.798 -53.843 1.00 28.69 48 GLY cc O 1
ATOM 3907 N N . PRO E 1 49 ? -47.886 10.343 -52.362 1.00 28.04 49 PRO cc N 1
ATOM 3908 C CA . PRO E 1 49 ? -48.510 10.008 -51.079 1.00 27.66 49 PRO cc CA 1
ATOM 3909 C C . PRO E 1 49 ? -47.507 10.019 -49.923 1.00 27.33 49 PRO cc C 1
ATOM 3910 O O . PRO E 1 49 ? -46.365 9.580 -50.068 1.00 26.81 49 PRO cc O 1
ATOM 3914 N N . LEU E 1 50 ? -47.941 10.531 -48.776 1.00 26.88 50 LEU cc N 1
ATOM 3915 C CA . LEU E 1 50 ? -47.076 10.601 -47.603 1.00 26.59 50 LEU cc CA 1
ATOM 3916 C C . LEU E 1 50 ? -46.569 9.218 -47.207 1.00 26.28 50 LEU cc C 1
ATOM 3917 O O . LEU E 1 50 ? -47.323 8.252 -47.205 1.00 26.36 50 LEU cc O 1
ATOM 3922 N N . PRO E 1 51 ? -45.270 9.105 -46.881 1.00 26.11 51 PRO cc N 1
ATOM 3923 C CA . PRO E 1 51 ? -44.686 7.823 -46.486 1.00 26.04 51 PRO cc CA 1
ATOM 3924 C C . PRO E 1 51 ? -44.823 7.538 -44.991 1.00 25.76 51 PRO cc C 1
ATOM 3925 O O . PRO E 1 51 ? -44.198 6.615 -44.471 1.00 26.32 51 PRO cc O 1
ATOM 3929 N N . PHE E 1 52 ? -45.635 8.339 -44.306 1.00 25.01 52 PHE cc N 1
ATOM 3930 C CA . PHE E 1 52 ? -45.854 8.165 -42.869 1.00 24.23 52 PHE cc CA 1
ATOM 3931 C C . PHE E 1 52 ? -47.343 8.304 -42.546 1.00 23.83 52 PHE cc C 1
ATOM 3932 O O . PHE E 1 52 ? -48.120 8.793 -43.368 1.00 23.70 52 PHE cc O 1
ATOM 3940 N N . ALA E 1 53 ? -47.733 7.883 -41.348 1.00 23.48 53 ALA cc N 1
ATOM 3941 C CA . ALA E 1 53 ? -49.136 7.939 -40.934 1.00 23.17 53 ALA cc CA 1
ATOM 3942 C C . ALA E 1 53 ? -49.721 9.342 -40.952 1.00 22.98 53 ALA cc C 1
ATOM 3943 O O . ALA E 1 53 ? -49.243 10.244 -40.265 1.00 22.42 53 ALA cc O 1
ATOM 3945 N N . PHE E 1 54 ? -50.778 9.516 -41.740 1.00 22.87 54 PHE cc N 1
ATOM 3946 C CA . PHE E 1 54 ? -51.434 10.805 -41.845 1.00 22.67 54 PHE cc CA 1
ATOM 3947 C C . PHE E 1 54 ? -51.927 11.285 -40.481 1.00 22.25 54 PHE cc C 1
ATOM 3948 O O . PHE E 1 54 ? -52.027 12.490 -40.247 1.00 22.15 54 PHE cc O 1
ATOM 3956 N N . ASP E 1 55 ? -52.231 10.349 -39.584 1.00 22.21 55 ASP cc N 1
ATOM 3957 C CA . ASP E 1 55 ? -52.738 10.700 -38.251 1.00 22.24 55 ASP cc CA 1
ATOM 3958 C C . ASP E 1 55 ? -51.856 11.635 -37.403 1.00 22.17 55 ASP cc C 1
ATOM 3959 O O . ASP E 1 55 ? -52.375 12.385 -36.581 1.00 22.27 55 ASP cc O 1
ATOM 3964 N N . ILE E 1 56 ? -50.536 11.602 -37.574 1.00 21.77 56 ILE cc N 1
ATOM 3965 C CA . ILE E 1 56 ? -49.699 12.474 -36.750 1.00 21.16 56 ILE cc CA 1
ATOM 3966 C C . ILE E 1 56 ? -49.919 13.959 -37.050 1.00 21.17 56 ILE cc C 1
ATOM 3967 O O . ILE E 1 56 ? -49.694 14.812 -36.194 1.00 20.88 56 ILE cc O 1
ATOM 3972 N N . LEU E 1 57 ? -50.388 14.262 -38.253 1.00 21.09 57 LEU cc N 1
ATOM 3973 C CA . LEU E 1 57 ? -50.608 15.645 -38.660 1.00 21.28 57 LEU cc CA 1
ATOM 3974 C C . LEU E 1 57 ? -51.985 16.225 -38.342 1.00 21.36 57 LEU cc C 1
ATOM 3975 O O . LEU E 1 57 ? -52.132 17.446 -38.232 1.00 20.76 57 LEU cc O 1
ATOM 3980 N N . THR E 1 58 ? -52.988 15.363 -38.207 1.00 21.56 58 THR cc N 1
ATOM 3981 C CA . THR E 1 58 ? -54.355 15.834 -38.013 1.00 22.13 58 THR cc CA 1
ATOM 3982 C C . THR E 1 58 ? -54.643 16.951 -37.018 1.00 22.56 58 THR cc C 1
ATOM 3983 O O . THR E 1 58 ? -55.367 17.891 -37.359 1.00 22.83 58 THR cc O 1
ATOM 3987 N N . THR E 1 59 ? -54.088 16.892 -35.810 1.00 22.82 59 THR cc N 1
ATOM 3988 C CA . THR E 1 59 ? -54.369 17.951 -34.845 1.00 23.06 59 THR cc CA 1
ATOM 3989 C C . THR E 1 59 ? -53.693 19.276 -35.182 1.00 23.31 59 THR cc C 1
ATOM 3990 O O . THR E 1 59 ? -53.904 20.261 -34.495 1.00 23.23 59 THR cc O 1
ATOM 3994 N N . ALA E 1 60 ? -52.885 19.312 -36.235 1.00 23.50 60 ALA cc N 1
ATOM 3995 C CA . ALA E 1 60 ? -52.217 20.560 -36.603 1.00 23.96 60 ALA cc CA 1
ATOM 3996 C C . ALA E 1 60 ? -52.979 21.380 -37.649 1.00 24.43 60 ALA cc C 1
ATOM 3997 O O . ALA E 1 60 ? -52.588 22.503 -37.964 1.00 24.77 60 ALA cc O 1
ATOM 4035 N N . ASN F 2 2 ? -57.362 24.657 -34.233 1.00 23.84 65 ASN C N 1
ATOM 4036 C CA . ASN F 2 2 ? -57.787 25.986 -33.821 1.00 24.23 65 ASN C CA 1
ATOM 4037 C C . ASN F 2 2 ? -58.766 25.830 -32.662 1.00 24.28 65 ASN C C 1
ATOM 4038 O O . ASN F 2 2 ? -59.904 25.413 -32.861 1.00 24.26 65 ASN C O 1
ATOM 4043 N N . ARG F 2 3 ? -58.320 26.165 -31.456 1.00 24.15 66 ARG C N 1
ATOM 4044 C CA . ARG F 2 3 ? -59.158 26.022 -30.273 1.00 24.08 66 ARG C CA 1
ATOM 4045 C C . ARG F 2 3 ? -60.335 27.003 -30.264 1.00 24.61 66 ARG C C 1
ATOM 4046 O O . ARG F 2 3 ? -61.098 27.068 -29.297 1.00 24.31 66 ARG C O 1
ATOM 4054 N N . VAL F 2 4 ? -60.470 27.778 -31.337 1.00 25.47 67 VAL C N 1
ATOM 4055 C CA . VAL F 2 4 ? -61.597 28.696 -31.463 1.00 26.22 67 VAL C CA 1
ATOM 4056 C C . VAL F 2 4 ? -62.825 27.799 -31.588 1.00 26.44 67 VAL C C 1
ATOM 4057 O O . VAL F 2 4 ? -63.924 28.153 -31.147 1.00 26.73 67 VAL C O 1
ATOM 4061 N N . PHE F 2 5 ? -62.623 26.634 -32.196 1.00 26.45 68 PHE C N 1
ATOM 4062 C CA . PHE F 2 5 ? -63.700 25.672 -32.372 1.00 26.91 68 PHE C CA 1
ATOM 4063 C C . PHE F 2 5 ? -63.786 24.765 -31.152 1.00 26.95 68 PHE C C 1
ATOM 4064 O O . PHE F 2 5 ? -63.372 23.607 -31.181 1.00 27.07 68 PHE C O 1
ATOM 4072 N N . ALA F 2 6 ? -64.321 25.320 -30.073 1.00 27.24 69 ALA C N 1
ATOM 4073 C CA . ALA F 2 6 ? -64.497 24.603 -28.818 1.00 27.11 69 ALA C CA 1
ATOM 4074 C C . ALA F 2 6 ? -65.641 25.293 -28.086 1.00 27.23 69 ALA C C 1
ATOM 4075 O O . ALA F 2 6 ? -65.658 26.518 -27.965 1.00 27.00 69 ALA C O 1
ATOM 4077 N N . GLU F 2 7 ? -66.601 24.509 -27.609 1.00 27.23 70 GLU C N 1
ATOM 4078 C CA . GLU F 2 7 ? -67.739 25.071 -26.902 1.00 27.65 70 GLU C CA 1
ATOM 4079 C C . GLU F 2 7 ? -67.337 25.501 -25.499 1.00 27.28 70 GLU C C 1
ATOM 4080 O O . GLU F 2 7 ? -67.099 24.658 -24.637 1.00 27.14 70 GLU C O 1
ATOM 4086 N N . TYR F 2 8 ? -67.258 26.810 -25.277 1.00 27.29 71 TYR C N 1
ATOM 4087 C CA . TYR F 2 8 ? -66.895 27.340 -23.967 1.00 27.53 71 TYR C CA 1
ATOM 4088 C C . TYR F 2 8 ? -68.108 27.784 -23.166 1.00 28.40 71 TYR C C 1
ATOM 4089 O O . TYR F 2 8 ? -68.940 28.539 -23.658 1.00 28.14 71 TYR C O 1
ATOM 4098 N N . PRO F 2 9 ? -68.216 27.320 -21.909 1.00 29.23 72 PRO C N 1
ATOM 4099 C CA . PRO F 2 9 ? -69.333 27.680 -21.030 1.00 29.86 72 PRO C CA 1
ATOM 4100 C C . PRO F 2 9 ? -69.126 29.127 -20.592 1.00 30.46 72 PRO C C 1
ATOM 4101 O O . PRO F 2 9 ? -68.001 29.635 -20.641 1.00 30.31 72 PRO C O 1
ATOM 4105 N N . ASP F 2 10 ? -70.198 29.783 -20.156 1.00 31.08 73 ASP C N 1
ATOM 4106 C CA . ASP F 2 10 ? -70.123 31.174 -19.717 1.00 31.86 73 ASP C CA 1
ATOM 4107 C C . ASP F 2 10 ? -69.156 31.422 -18.558 1.00 31.50 73 ASP C C 1
ATOM 4108 O O . ASP F 2 10 ? -68.522 32.470 -18.500 1.00 31.69 73 ASP C O 1
ATOM 4113 N N . HIS F 2 11 ? -69.034 30.460 -17.648 1.00 31.33 74 HIS C N 1
ATOM 4114 C CA . HIS F 2 11 ? -68.159 30.624 -16.487 1.00 30.90 74 HIS C CA 1
ATOM 4115 C C . HIS F 2 11 ? -66.656 30.499 -16.735 1.00 30.58 74 HIS C C 1
ATOM 4116 O O . HIS F 2 11 ? -65.862 30.729 -15.827 1.00 30.51 74 HIS C O 1
ATOM 4123 N N . ILE F 2 12 ? -66.257 30.145 -17.953 1.00 30.12 75 ILE C N 1
ATOM 4124 C CA . ILE F 2 12 ? -64.832 30.020 -18.258 1.00 29.70 75 ILE C CA 1
ATOM 4125 C C . ILE F 2 12 ? -64.407 31.006 -19.345 1.00 29.49 75 ILE C C 1
ATOM 4126 O O . ILE F 2 12 ? -65.027 31.084 -20.405 1.00 29.37 75 ILE C O 1
ATOM 4131 N N . GLN F 2 13 ? -63.351 31.762 -19.067 1.00 29.27 76 GLN C N 1
ATOM 4132 C CA . GLN F 2 13 ? -62.818 32.731 -20.017 1.00 29.16 76 GLN C CA 1
ATOM 4133 C C . GLN F 2 13 ? -62.442 32.019 -21.321 1.00 28.63 76 GLN C C 1
ATOM 4134 O O . GLN F 2 13 ? -61.697 31.038 -21.308 1.00 28.49 76 GLN C O 1
ATOM 4140 N N . ASP F 2 14 ? -62.978 32.507 -22.437 1.00 27.83 77 ASP C N 1
ATOM 4141 C CA . ASP F 2 14 ? -62.700 31.929 -23.751 1.00 27.12 77 ASP C CA 1
ATOM 4142 C C . ASP F 2 14 ? -61.594 32.759 -24.398 1.00 26.94 77 ASP C C 1
ATOM 4143 O O . ASP F 2 14 ? -61.862 33.696 -25.154 1.00 26.71 77 ASP C O 1
ATOM 4148 N N . TYR F 2 15 ? -60.351 32.400 -24.095 1.00 26.71 78 TYR C N 1
ATOM 4149 C CA . TYR F 2 15 ? -59.173 33.100 -24.606 1.00 26.48 78 TYR C CA 1
ATOM 4150 C C . TYR F 2 15 ? -59.120 33.181 -26.128 1.00 26.73 78 TYR C C 1
ATOM 4151 O O . TYR F 2 15 ? -58.711 34.196 -26.693 1.00 26.75 78 TYR C O 1
ATOM 4160 N N . PHE F 2 16 ? -59.535 32.108 -26.787 1.00 26.99 79 PHE C N 1
ATOM 4161 C CA . PHE F 2 16 ? -59.477 32.041 -28.242 1.00 27.45 79 PHE C CA 1
ATOM 4162 C C . PHE F 2 16 ? -60.473 32.921 -28.984 1.00 27.92 79 PHE C C 1
ATOM 4163 O O . PHE F 2 16 ? -60.091 33.654 -29.898 1.00 27.84 79 PHE C O 1
ATOM 4171 N N . LYS F 2 17 ? -61.743 32.864 -28.607 1.00 28.51 80 LYS C N 1
ATOM 4172 C CA . LYS F 2 17 ? -62.719 33.706 -29.281 1.00 29.24 80 LYS C CA 1
ATOM 4173 C C . LYS F 2 17 ? -62.428 35.180 -28.975 1.00 29.69 80 LYS C C 1
ATOM 4174 O O . LYS F 2 17 ? -62.727 36.059 -29.782 1.00 29.85 80 LYS C O 1
ATOM 4180 N N . GLN F 2 18 ? -61.812 35.446 -27.824 1.00 30.29 81 GLN C N 1
ATOM 4181 C CA . GLN F 2 18 ? -61.470 36.815 -27.437 1.00 30.85 81 GLN C CA 1
ATOM 4182 C C . GLN F 2 18 ? -60.227 37.333 -28.165 1.00 30.98 81 GLN C C 1
ATOM 4183 O O . GLN F 2 18 ? -59.899 38.518 -28.083 1.00 31.07 81 GLN C O 1
ATOM 4189 N N . SER F 2 19 ? -59.540 36.444 -28.875 1.00 30.99 82 SER C N 1
ATOM 4190 C CA . SER F 2 19 ? -58.334 36.814 -29.611 1.00 31.07 82 SER C CA 1
ATOM 4191 C C . SER F 2 19 ? -58.631 37.369 -31.001 1.00 31.19 82 SER C C 1
ATOM 4192 O O . SER F 2 19 ? -57.719 37.803 -31.705 1.00 31.26 82 SER C O 1
ATOM 4195 N N . PHE F 2 20 ? -59.895 37.350 -31.406 1.00 31.26 83 PHE C N 1
ATOM 4196 C CA . PHE F 2 20 ? -60.248 37.864 -32.722 1.00 31.59 83 PHE C CA 1
ATOM 4197 C C . PHE F 2 20 ? -60.945 39.219 -32.668 1.00 31.85 83 PHE C C 1
ATOM 4198 O O . PHE F 2 20 ? -61.382 39.656 -31.603 1.00 32.01 83 PHE C O 1
ATOM 4206 N N . PRO F 2 21 ? -61.063 39.904 -33.820 1.00 31.99 84 PRO C N 1
ATOM 4207 C CA . PRO F 2 21 ? -60.614 39.534 -35.168 1.00 32.13 84 PRO C CA 1
ATOM 4208 C C . PRO F 2 21 ? -59.103 39.531 -35.420 1.00 32.06 84 PRO C C 1
ATOM 4209 O O . PRO F 2 21 ? -58.653 39.036 -36.453 1.00 32.07 84 PRO C O 1
ATOM 4213 N N . LYS F 2 22 ? -58.329 40.083 -34.490 1.00 31.94 85 LYS C N 1
ATOM 4214 C CA . LYS F 2 22 ? -56.875 40.143 -34.637 1.00 31.72 85 LYS C CA 1
ATOM 4215 C C . LYS F 2 22 ? -56.281 38.751 -34.859 1.00 31.58 85 LYS C C 1
ATOM 4216 O O . LYS F 2 22 ? -55.452 38.552 -35.752 1.00 31.70 85 LYS C O 1
ATOM 4222 N N . GLY F 2 23 ? -56.699 37.794 -34.034 1.00 30.82 86 GLY C N 1
ATOM 4223 C CA . GLY F 2 23 ? -56.209 36.435 -34.174 1.00 29.83 86 GLY C CA 1
ATOM 4224 C C . GLY F 2 23 ? -55.213 36.007 -33.119 1.00 29.22 86 GLY C C 1
ATOM 4225 O O . GLY F 2 23 ? -55.003 36.705 -32.121 1.00 28.98 86 GLY C O 1
ATOM 4226 N N . TYR F 2 24 ? -54.603 34.844 -33.341 1.00 28.42 87 TYR C N 1
ATOM 4227 C CA . TYR F 2 24 ? -53.612 34.307 -32.419 1.00 27.39 87 TYR C CA 1
ATOM 4228 C C . TYR F 2 24 ? -52.792 33.228 -33.109 1.00 27.02 87 TYR C C 1
ATOM 4229 O O . TYR F 2 24 ? -53.061 32.868 -34.256 1.00 27.01 87 TYR C O 1
ATOM 4238 N N . SER F 2 25 ? -51.793 32.716 -32.400 1.00 26.37 88 SER C N 1
ATOM 4239 C CA . SER F 2 25 ? -50.950 31.654 -32.930 1.00 25.91 88 SER C CA 1
ATOM 4240 C C . SER F 2 25 ? -50.628 30.667 -31.820 1.00 24.95 88 SER C C 1
ATOM 4241 O O . SER F 2 25 ? -50.732 30.995 -30.637 1.00 24.80 88 SER C O 1
ATOM 4244 N N . TRP F 2 26 ? -50.261 29.450 -32.202 1.00 24.12 89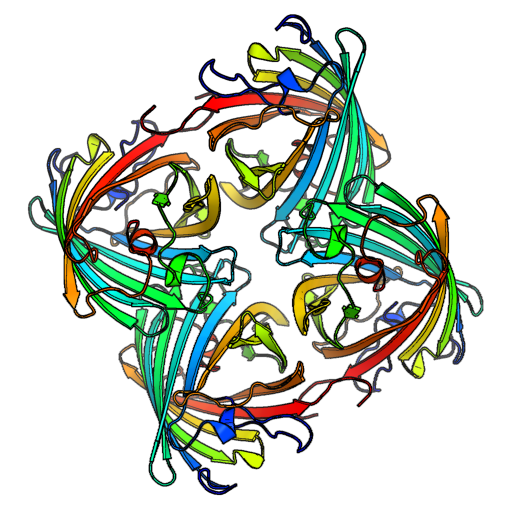 TRP C N 1
ATOM 4245 C CA . TRP F 2 26 ? -49.905 28.437 -31.221 1.00 23.56 89 TRP C CA 1
ATOM 4246 C C . TRP F 2 26 ? -48.727 27.606 -31.687 1.00 23.08 89 TRP C C 1
ATOM 4247 O O . TRP F 2 26 ? -48.480 27.482 -32.884 1.00 22.85 89 TRP C O 1
ATOM 4258 N N . GLU F 2 27 ? -47.986 27.064 -30.726 1.00 22.87 90 GLU C N 1
ATOM 4259 C CA . GLU F 2 27 ? -46.836 26.209 -31.015 1.00 22.99 90 GLU C CA 1
ATOM 4260 C C . GLU F 2 27 ? -47.108 24.923 -30.260 1.00 22.39 90 GLU C C 1
ATOM 4261 O O . GLU F 2 27 ? -47.749 24.941 -29.206 1.00 22.28 90 GLU C O 1
ATOM 4267 N N . ARG F 2 28 ? -46.611 23.812 -30.779 1.00 21.46 91 ARG C N 1
ATOM 4268 C CA . ARG F 2 28 ? -46.842 22.546 -30.120 1.00 20.97 91 ARG C CA 1
ATOM 4269 C C . ARG F 2 28 ? -45.703 21.567 -30.291 1.00 20.62 91 ARG C C 1
ATOM 4270 O O . ARG F 2 28 ? -45.066 21.509 -31.340 1.00 20.57 91 ARG C O 1
ATOM 4278 N N . SER F 2 29 ? -45.445 20.799 -29.243 1.00 20.29 92 SER C N 1
ATOM 4279 C CA . SER F 2 29 ? -44.424 19.772 -29.315 1.00 20.25 92 SER C CA 1
ATOM 4280 C C . SER F 2 29 ? -45.182 18.462 -29.149 1.00 19.93 92 SER C C 1
ATOM 4281 O O . SER F 2 29 ? -46.041 18.347 -28.272 1.00 20.09 92 SER C O 1
ATOM 4284 N N . LEU F 2 30 ? -44.901 17.492 -30.014 1.00 19.87 93 LEU C N 1
ATOM 4285 C CA . LEU F 2 30 ? -45.546 16.183 -29.932 1.00 19.75 93 LEU C CA 1
ATOM 4286 C C . LEU F 2 30 ? -44.455 15.163 -29.616 1.00 19.81 93 LEU C C 1
ATOM 4287 O O . LEU F 2 30 ? -43.623 14.852 -30.469 1.00 20.06 93 LEU C O 1
ATOM 4292 N N . THR F 2 31 ? -44.445 14.655 -28.388 1.00 19.89 94 THR C N 1
ATOM 4293 C CA . THR F 2 31 ? -43.432 13.688 -27.983 1.00 19.79 94 THR C CA 1
ATOM 4294 C C . THR F 2 31 ? -44.011 12.279 -27.926 1.00 20.02 94 THR C C 1
ATOM 4295 O O . THR F 2 31 ? -44.746 11.939 -26.999 1.00 20.20 94 THR C O 1
ATOM 4299 N N . PHE F 2 32 ? -43.675 11.467 -28.925 1.00 19.90 95 PHE C N 1
ATOM 4300 C CA . PHE F 2 32 ? -44.161 10.095 -28.992 1.00 20.08 95 PHE C CA 1
ATOM 4301 C C . PHE F 2 32 ? -43.298 9.187 -28.129 1.00 20.35 95 PHE C C 1
ATOM 4302 O O . PHE F 2 32 ? -42.099 9.432 -27.965 1.00 19.77 95 PHE C O 1
ATOM 4310 N N . GLU F 2 33 ? -43.900 8.131 -27.586 1.00 20.64 96 GLU C N 1
ATOM 4311 C CA . GLU F 2 33 ? -43.169 7.231 -26.697 1.00 21.39 96 GLU C CA 1
ATOM 4312 C C . GLU F 2 33 ? -41.992 6.459 -27.284 1.00 21.36 96 GLU C C 1
ATOM 4313 O O . GLU F 2 33 ? -41.195 5.910 -26.528 1.00 21.36 96 GLU C O 1
ATOM 4319 N N . ASP F 2 34 ? -41.863 6.406 -28.608 1.00 21.38 97 ASP C N 1
ATOM 4320 C CA . ASP F 2 34 ? -40.735 5.677 -29.186 1.00 21.34 97 ASP C CA 1
ATOM 4321 C C . ASP F 2 34 ? -39.597 6.579 -29.675 1.00 21.31 97 ASP C C 1
ATOM 4322 O O . ASP F 2 34 ? -38.712 6.137 -30.413 1.00 21.35 97 ASP C O 1
ATOM 4327 N N . GLY F 2 35 ? -39.616 7.840 -29.247 1.00 21.13 98 GLY C N 1
ATOM 4328 C CA . GLY F 2 35 ? -38.568 8.766 -29.638 1.00 21.04 98 GLY C CA 1
ATOM 4329 C C . GLY F 2 35 ? -38.931 9.734 -30.748 1.00 20.70 98 GLY C C 1
ATOM 4330 O O . GLY F 2 35 ? -38.288 10.763 -30.898 1.00 20.70 98 GLY C O 1
ATOM 4331 N N . GLY F 2 36 ? -39.936 9.401 -31.547 1.00 20.78 99 GLY C N 1
ATOM 4332 C CA . GLY F 2 36 ? -40.333 10.303 -32.611 1.00 20.69 99 GLY C CA 1
ATOM 4333 C C . GLY F 2 36 ? -40.779 11.604 -31.973 1.00 21.18 99 GLY C C 1
ATOM 4334 O O . GLY F 2 36 ? -41.524 11.588 -30.993 1.00 20.95 99 GLY C O 1
ATOM 4335 N N . ILE F 2 37 ? -40.321 12.729 -32.510 1.00 21.42 100 ILE C N 1
ATOM 4336 C CA . ILE F 2 37 ? -40.699 14.027 -31.964 1.00 22.19 100 ILE C CA 1
ATOM 4337 C C . ILE F 2 37 ? -41.109 14.997 -33.064 1.00 22.30 100 ILE C C 1
ATOM 4338 O O . ILE F 2 37 ? -40.421 15.135 -34.074 1.00 22.15 100 ILE C O 1
ATOM 4343 N N . CYS F 2 38 ? -42.248 15.650 -32.867 1.00 22.50 101 CYS C N 1
ATOM 4344 C CA . CYS F 2 38 ? -42.740 16.621 -33.830 1.00 22.87 101 CYS C CA 1
ATOM 4345 C C . CYS F 2 38 ? -42.966 17.964 -33.166 1.00 23.42 101 CYS C C 1
ATOM 4346 O O . CYS F 2 38 ? -43.309 18.049 -31.987 1.00 23.26 101 CYS C O 1
ATOM 4349 N N . ILE F 2 39 ? -42.765 19.014 -33.945 1.00 24.05 102 ILE C N 1
ATOM 4350 C CA . ILE F 2 39 ? -42.968 20.369 -33.481 1.00 24.81 102 ILE C CA 1
ATOM 4351 C C . ILE F 2 39 ? -43.781 21.051 -34.569 1.00 25.11 102 ILE C C 1
ATOM 4352 O O . ILE F 2 39 ? -43.423 20.996 -35.750 1.00 25.08 102 ILE C O 1
ATOM 4357 N N . ALA F 2 40 ? -44.895 21.661 -34.182 1.00 25.22 103 ALA C N 1
ATOM 4358 C CA . ALA F 2 40 ? -45.746 22.340 -35.151 1.00 25.54 103 ALA C CA 1
ATOM 4359 C C . ALA F 2 40 ? -46.165 23.709 -34.656 1.00 26.00 103 ALA C C 1
ATOM 4360 O O . ALA F 2 40 ? -46.100 24.003 -33.461 1.00 26.06 103 ALA C O 1
ATOM 4362 N N . ARG F 2 41 ? -46.583 24.554 -35.588 1.00 26.56 104 ARG C N 1
ATOM 4363 C CA . ARG F 2 41 ? -47.041 25.892 -35.246 1.00 27.28 104 ARG C CA 1
ATOM 4364 C C . ARG F 2 41 ? -48.069 26.338 -36.272 1.00 27.14 104 ARG C C 1
ATOM 4365 O O . ARG F 2 41 ? -48.067 25.870 -37.413 1.00 26.73 104 ARG C O 1
ATOM 4373 N N . ASN F 2 42 ? -48.957 27.230 -35.856 1.00 27.00 105 ASN C N 1
ATOM 4374 C CA . ASN F 2 42 ? -49.997 27.732 -36.740 1.00 27.55 105 ASN C CA 1
ATOM 4375 C C . ASN F 2 42 ? -50.301 29.188 -36.416 1.00 27.91 105 ASN C C 1
ATOM 4376 O O . ASN F 2 42 ? -50.533 29.539 -35.256 1.00 27.63 105 ASN C O 1
ATOM 4381 N N . ASP F 2 43 ? -50.261 30.031 -37.444 1.00 28.83 106 ASP C N 1
ATOM 4382 C CA . ASP F 2 43 ? -50.568 31.451 -37.299 1.00 29.94 106 ASP C CA 1
ATOM 4383 C C . ASP F 2 43 ? -51.989 31.618 -37.804 1.00 30.01 106 ASP C C 1
ATOM 4384 O O . ASP F 2 43 ? -52.264 31.420 -38.987 1.00 29.86 106 ASP C O 1
ATOM 4389 N N . ILE F 2 44 ? -52.894 31.975 -36.904 1.00 30.20 107 ILE C N 1
ATOM 4390 C CA . ILE F 2 44 ? -54.287 32.122 -37.280 1.00 30.56 107 ILE C CA 1
ATOM 4391 C C . ILE F 2 44 ? -54.756 33.569 -37.335 1.00 31.27 107 ILE C C 1
ATOM 4392 O O . ILE F 2 44 ? -54.610 34.335 -36.382 1.00 31.08 107 ILE C O 1
ATOM 4397 N N . THR F 2 45 ? -55.315 33.934 -38.481 1.00 32.14 108 THR C N 1
ATOM 4398 C CA . THR F 2 45 ? -55.828 35.274 -38.690 1.00 33.09 108 THR C CA 1
ATOM 4399 C C . THR F 2 45 ? -57.272 35.142 -39.146 1.00 34.08 108 THR C C 1
ATOM 4400 O O . THR F 2 45 ? -57.759 34.031 -39.383 1.00 34.07 108 THR C O 1
ATOM 4404 N N . MET F 2 46 ? -57.956 36.272 -39.266 1.00 35.12 109 MET C N 1
ATOM 4405 C CA . MET F 2 46 ? -59.350 36.268 -39.683 1.00 36.19 109 MET C CA 1
ATOM 4406 C C . MET F 2 46 ? -59.693 37.490 -40.517 1.00 36.74 109 MET C C 1
ATOM 4407 O O . MET F 2 46 ? -59.218 38.592 -40.261 1.00 36.77 109 MET C O 1
ATOM 4412 N N . GLU F 2 47 ? -60.520 37.272 -41.527 1.00 37.79 110 GLU C N 1
ATOM 4413 C CA . GLU F 2 47 ? -60.985 38.333 -42.401 1.00 38.74 110 GLU C CA 1
ATOM 4414 C C . GLU F 2 47 ? -62.330 37.871 -42.927 1.00 38.87 110 GLU C C 1
ATOM 4415 O O . GLU F 2 47 ? -62.428 36.832 -43.586 1.00 38.85 110 GLU C O 1
ATOM 4421 N N . GLY F 2 48 ? -63.369 38.632 -42.603 1.00 39.04 111 GLY C N 1
ATOM 4422 C CA . GLY F 2 48 ? -64.706 38.272 -43.028 1.00 39.08 111 GLY C CA 1
ATOM 4423 C C . GLY F 2 48 ? -65.167 37.083 -42.212 1.00 39.09 111 GLY C C 1
ATOM 4424 O O . GLY F 2 48 ? -64.996 37.055 -40.994 1.00 39.32 111 GLY C O 1
ATOM 4425 N N . ASP F 2 49 ? -65.743 36.093 -42.880 1.00 38.96 112 ASP C N 1
ATOM 4426 C CA . ASP F 2 49 ? -66.215 34.898 -42.199 1.00 38.95 112 ASP C CA 1
ATOM 4427 C C . ASP F 2 49 ? -65.242 33.746 -42.431 1.00 38.14 112 ASP C C 1
ATOM 4428 O O . ASP F 2 49 ? -65.648 32.586 -42.468 1.00 38.32 112 ASP C O 1
ATOM 4433 N N . THR F 2 50 ? -63.958 34.061 -42.581 1.00 37.01 113 THR C N 1
ATOM 4434 C CA . THR F 2 50 ? -62.960 33.026 -42.824 1.00 36.00 113 THR C CA 1
ATOM 4435 C C . THR F 2 50 ? -61.708 33.082 -41.951 1.00 35.22 113 THR C C 1
ATOM 4436 O O . THR F 2 50 ? -61.116 34.142 -41.748 1.00 35.16 113 THR C O 1
ATOM 4440 N N . PHE F 2 51 ? -61.314 31.918 -41.441 1.00 34.37 114 PHE C N 1
ATOM 4441 C CA . PHE F 2 51 ? -60.109 31.785 -40.629 1.00 33.20 114 PHE C CA 1
ATOM 4442 C C . PHE F 2 51 ? -59.004 31.322 -41.568 1.00 32.67 114 PHE C C 1
ATOM 4443 O O . PHE F 2 51 ? -59.189 30.364 -42.311 1.00 32.75 114 PHE C O 1
ATOM 4451 N N . TYR F 2 52 ? -57.864 31.999 -41.541 1.00 32.15 115 TYR C N 1
ATOM 4452 C CA . TYR F 2 52 ? -56.741 31.611 -42.383 1.00 31.71 115 TYR C CA 1
ATOM 4453 C C . TYR F 2 52 ? -55.666 31.003 -41.486 1.00 31.02 115 TYR C C 1
ATOM 4454 O O . TYR F 2 52 ? -55.370 31.529 -40.414 1.00 31.07 115 TYR C O 1
ATOM 4463 N N . ASN F 2 53 ? -55.098 29.887 -41.930 1.00 30.07 116 ASN C N 1
ATOM 4464 C CA . ASN F 2 53 ? -54.091 29.170 -41.156 1.00 29.27 116 ASN C CA 1
ATOM 4465 C C . ASN F 2 53 ? -52.775 28.980 -41.890 1.00 28.91 116 ASN C C 1
ATOM 4466 O O . ASN F 2 53 ? -52.745 28.437 -42.992 1.00 29.02 116 ASN C O 1
ATOM 4471 N N . LYS F 2 54 ? -51.689 29.426 -41.274 1.00 28.50 117 LYS C N 1
ATOM 4472 C CA . LYS F 2 54 ? -50.361 29.240 -41.845 1.00 28.05 117 LYS C CA 1
ATOM 4473 C C . LYS F 2 54 ? -49.743 28.217 -40.896 1.00 27.21 117 LYS C C 1
ATOM 4474 O O . LYS F 2 54 ? -49.389 28.547 -39.764 1.00 26.70 117 LYS C O 1
ATOM 4480 N N . VAL F 2 55 ? -49.628 26.976 -41.355 1.00 26.27 118 VAL C N 1
ATOM 4481 C CA . VAL F 2 55 ? -49.106 25.904 -40.519 1.00 26.10 118 VAL C CA 1
ATOM 4482 C C . VAL F 2 55 ? -47.804 25.270 -40.992 1.00 25.92 118 VAL C C 1
ATOM 4483 O O . VAL F 2 55 ? -47.570 25.107 -42.192 1.00 25.51 118 VAL C O 1
ATOM 4487 N N . ARG F 2 56 ? -46.964 24.914 -40.026 1.00 25.70 119 ARG C N 1
ATOM 4488 C CA . ARG F 2 56 ? -45.698 24.247 -40.295 1.00 25.82 119 ARG C CA 1
ATOM 4489 C C . ARG F 2 56 ? -45.661 23.018 -39.390 1.00 25.50 119 ARG C C 1
ATOM 4490 O O . ARG F 2 56 ? -46.108 23.070 -38.244 1.00 25.39 119 ARG C O 1
ATOM 4498 N N . PHE F 2 57 ? -45.145 21.912 -39.910 1.00 25.03 120 PHE C N 1
ATOM 4499 C CA . PHE F 2 57 ? -45.077 20.669 -39.148 1.00 24.49 120 PHE C CA 1
ATOM 4500 C C . PHE F 2 57 ? -43.779 19.951 -39.488 1.00 24.12 120 PHE C C 1
ATOM 4501 O O . PHE F 2 57 ? -43.534 19.604 -40.640 1.00 24.14 120 PHE C O 1
ATOM 4509 N N . HIS F 2 58 ? -42.948 19.731 -38.478 1.00 23.94 121 HIS C N 1
ATOM 4510 C CA . HIS F 2 58 ? -41.665 19.064 -38.677 1.00 23.39 121 HIS C CA 1
ATOM 4511 C C . HIS F 2 58 ? -41.526 17.932 -37.669 1.00 23.14 121 HIS C C 1
ATOM 4512 O O . HIS F 2 58 ? -41.892 18.086 -36.502 1.00 22.75 121 HIS C O 1
ATOM 4519 N N . GLY F 2 59 ? -41.013 16.794 -38.129 1.00 22.67 122 GLY C N 1
ATOM 4520 C CA . GLY F 2 59 ? -40.846 15.645 -37.259 1.00 22.67 122 GLY C CA 1
ATOM 4521 C C . GLY F 2 59 ? -39.515 14.956 -37.486 1.00 22.49 122 GLY C C 1
ATOM 4522 O O . GLY F 2 59 ? -38.995 14.957 -38.600 1.00 22.34 122 GLY C O 1
ATOM 4523 N N . VAL F 2 60 ? -38.955 14.374 -36.430 1.00 22.43 123 VAL C N 1
ATOM 4524 C CA . VAL F 2 60 ? -37.673 13.684 -36.535 1.00 22.31 123 VAL C CA 1
ATOM 4525 C C . VAL F 2 60 ? -37.617 12.445 -35.650 1.00 22.39 123 VAL C C 1
ATOM 4526 O O . VAL F 2 60 ? -38.471 12.235 -34.787 1.00 22.52 123 VAL C O 1
ATOM 4530 N N . ASN F 2 61 ? -36.597 11.630 -35.884 1.00 22.15 124 ASN C N 1
ATOM 4531 C CA . ASN F 2 61 ? -36.337 10.428 -35.103 1.00 22.28 124 ASN C CA 1
ATOM 4532 C C . ASN F 2 61 ? -37.403 9.346 -35.001 1.00 22.42 124 ASN C C 1
ATOM 4533 O O . ASN F 2 61 ? -37.411 8.584 -34.038 1.00 22.14 124 ASN C O 1
ATOM 4538 N N . PHE F 2 62 ? -38.304 9.270 -35.970 1.00 22.65 125 PHE C N 1
ATOM 4539 C CA . PHE F 2 62 ? -39.313 8.219 -35.930 1.00 23.47 125 PHE C CA 1
ATOM 4540 C C . PHE F 2 62 ? -38.616 6.914 -36.314 1.00 24.02 125 PHE C C 1
ATOM 4541 O O . PHE F 2 62 ? -37.894 6.865 -37.309 1.00 24.09 125 PHE C O 1
ATOM 4549 N N . PRO F 2 63 ? -38.796 5.847 -35.517 1.00 24.47 126 PRO C N 1
ATOM 4550 C CA . PRO F 2 63 ? -38.156 4.565 -35.838 1.00 24.98 126 PRO C CA 1
ATOM 4551 C C . PRO F 2 63 ? -38.609 4.063 -37.210 1.00 25.40 126 PRO C C 1
ATOM 4552 O O . PRO F 2 63 ? -39.784 4.184 -37.562 1.00 24.93 126 PRO C O 1
ATOM 4556 N N . ALA F 2 64 ? -37.676 3.499 -37.973 1.00 25.81 127 ALA C N 1
ATOM 4557 C CA . ALA F 2 64 ? -37.970 2.984 -39.311 1.00 26.55 127 ALA C CA 1
ATOM 4558 C C . ALA F 2 64 ? -39.152 2.020 -39.342 1.00 27.02 127 ALA C C 1
ATOM 4559 O O . ALA F 2 64 ? -40.011 2.093 -40.230 1.00 27.24 127 ALA C O 1
ATOM 4561 N N . ASN F 2 65 ? -39.192 1.116 -38.372 1.00 27.11 128 ASN C N 1
ATOM 4562 C CA . ASN F 2 65 ? -40.249 0.120 -38.297 1.00 27.36 128 ASN C CA 1
ATOM 4563 C C . ASN F 2 65 ? -41.328 0.454 -37.273 1.00 27.06 128 ASN C C 1
ATOM 4564 O O . ASN F 2 65 ? -42.078 -0.429 -36.841 1.00 26.98 128 ASN C O 1
ATOM 4569 N N . GLY F 2 66 ? -41.404 1.728 -36.893 1.00 26.29 129 GLY C N 1
ATOM 4570 C CA . GLY F 2 66 ? -42.400 2.154 -35.927 1.00 25.66 129 GLY C CA 1
ATOM 4571 C C . GLY F 2 66 ? -43.766 2.304 -36.575 1.00 25.31 129 GLY C C 1
ATOM 4572 O O . GLY F 2 66 ? -43.866 2.317 -37.806 1.00 25.10 129 GLY C O 1
ATOM 4573 N N . PRO F 2 67 ? -44.842 2.423 -35.778 1.00 24.91 130 PRO C N 1
ATOM 4574 C CA . PRO F 2 67 ? -46.194 2.571 -36.326 1.00 24.91 130 PRO C CA 1
ATOM 4575 C C . PRO F 2 67 ? -46.397 3.788 -37.226 1.00 24.91 130 PRO C C 1
ATOM 4576 O O . PRO F 2 67 ? -47.288 3.796 -38.080 1.00 24.85 130 PRO C O 1
ATOM 4580 N N . VAL F 2 68 ? -45.577 4.815 -37.038 1.00 24.77 131 VAL C N 1
ATOM 4581 C CA . VAL F 2 68 ? -45.696 6.020 -37.844 1.00 25.04 131 VAL C CA 1
ATOM 4582 C C . VAL F 2 68 ? -45.116 5.830 -39.247 1.00 25.38 131 VAL C C 1
ATOM 4583 O O . VAL F 2 68 ? -45.795 6.073 -40.249 1.00 24.93 131 VAL C O 1
ATOM 4587 N N . MET F 2 69 ? -43.868 5.380 -39.327 1.00 25.71 132 MET C N 1
ATOM 4588 C CA . MET F 2 69 ? -43.253 5.185 -40.632 1.00 26.40 132 MET C CA 1
ATOM 4589 C C . MET F 2 69 ? -43.842 3.993 -41.382 1.00 26.80 132 MET C C 1
ATOM 4590 O O . MET F 2 69 ? -43.739 3.916 -42.606 1.00 26.81 132 MET C O 1
ATOM 4595 N N . GLN F 2 70 ? -44.471 3.077 -40.651 1.00 27.36 133 GLN C N 1
ATOM 4596 C CA . GLN F 2 70 ? -45.068 1.895 -41.262 1.00 27.94 133 GLN C CA 1
ATOM 4597 C C . GLN F 2 70 ? -46.573 2.048 -41.474 1.00 27.96 133 GLN C C 1
ATOM 4598 O O . GLN F 2 70 ? -47.245 1.108 -41.901 1.00 27.70 133 GLN C O 1
ATOM 4604 N N . LYS F 2 71 ? -47.093 3.230 -41.160 1.00 27.89 134 LYS C N 1
ATOM 4605 C CA . LYS F 2 71 ? -48.511 3.541 -41.334 1.00 28.36 134 LYS C CA 1
ATOM 4606 C C . LYS F 2 71 ? -49.445 2.511 -40.701 1.00 28.45 134 LYS C C 1
ATOM 4607 O O . LYS F 2 71 ? -50.303 1.946 -41.376 1.00 28.68 134 LYS C O 1
ATOM 4613 N N . LYS F 2 72 ? -49.290 2.268 -39.403 1.00 28.50 135 LYS C N 1
ATOM 4614 C CA . LYS F 2 72 ? -50.147 1.303 -38.732 1.00 28.58 135 LYS C CA 1
ATOM 4615 C C . LYS F 2 72 ? -51.065 1.917 -37.680 1.00 27.98 135 LYS C C 1
ATOM 4616 O O . LYS F 2 72 ? -51.538 1.225 -36.779 1.00 27.92 135 LYS C O 1
ATOM 4622 N N . THR F 2 73 ? -51.326 3.215 -37.803 1.00 27.23 136 THR C N 1
ATOM 4623 C CA . THR F 2 73 ? -52.207 3.895 -36.863 1.00 26.58 136 THR C CA 1
ATOM 4624 C C . THR F 2 73 ? -53.631 3.877 -37.412 1.00 26.28 136 THR C C 1
ATOM 4625 O O . THR F 2 73 ? -53.838 3.873 -38.626 1.00 25.93 136 THR C O 1
ATOM 4629 N N . LEU F 2 74 ? -54.612 3.862 -36.518 1.00 25.88 137 LEU C N 1
ATOM 4630 C CA . LEU F 2 74 ? -56.012 3.846 -36.933 1.00 25.90 137 LEU C CA 1
ATOM 4631 C C . LEU F 2 74 ? -56.688 5.182 -36.636 1.00 25.76 137 LEU C C 1
ATOM 4632 O O . LEU F 2 74 ? -57.489 5.679 -37.437 1.00 26.27 137 LEU C O 1
ATOM 4637 N N . LYS F 2 75 ? -56.355 5.770 -35.491 1.00 25.13 138 LYS C N 1
ATOM 4638 C CA . LYS F 2 75 ? -56.953 7.041 -35.094 1.00 25.04 138 LYS C CA 1
ATOM 4639 C C . LYS F 2 75 ? -56.447 7.480 -33.726 1.00 24.40 138 LYS C C 1
ATOM 4640 O O . LYS F 2 75 ? -55.833 6.700 -32.997 1.00 24.34 138 LYS C O 1
ATOM 4646 N N . TRP F 2 76 ? -56.719 8.735 -33.386 1.00 23.62 139 TRP C N 1
ATOM 4647 C CA . TRP F 2 76 ? -56.364 9.260 -32.076 1.00 23.07 139 TRP C CA 1
ATOM 4648 C C . TRP F 2 76 ? -57.572 8.937 -31.204 1.00 22.88 139 TRP C C 1
ATOM 4649 O O . TRP F 2 76 ? -58.702 8.976 -31.684 1.00 22.51 139 TRP C O 1
ATOM 4660 N N . GLU F 2 77 ? -57.343 8.610 -29.939 1.00 22.60 140 GLU C N 1
ATOM 4661 C CA . GLU F 2 77 ? -58.453 8.341 -29.029 1.00 22.54 140 GLU C CA 1
ATOM 4662 C C . GLU F 2 77 ? -58.960 9.711 -28.592 1.00 22.74 140 GLU C C 1
ATOM 4663 O O . GLU F 2 77 ? -58.245 10.708 -28.728 1.00 22.78 140 GLU C O 1
ATOM 4669 N N . PRO F 2 78 ? -60.208 9.795 -28.092 1.00 23.02 141 PRO C N 1
ATOM 4670 C CA . PRO F 2 78 ? -60.676 11.119 -27.661 1.00 22.77 141 PRO C CA 1
ATOM 4671 C C . PRO F 2 78 ? -59.724 11.543 -26.543 1.00 22.68 141 PRO C C 1
ATOM 4672 O O . PRO F 2 78 ? -59.007 10.701 -26.009 1.00 22.66 141 PRO C O 1
ATOM 4676 N N . SER F 2 79 ? -59.702 12.823 -26.182 1.00 22.53 142 SER C N 1
ATOM 4677 C CA . SER F 2 79 ? -58.790 13.264 -25.127 1.00 22.42 142 SER C CA 1
ATOM 4678 C C . SER F 2 79 ? -59.308 14.433 -24.301 1.00 22.40 142 SER C C 1
ATOM 4679 O O . SER F 2 79 ? -60.325 15.051 -24.622 1.00 22.50 142 SER C O 1
ATOM 4682 N N . THR F 2 80 ? -58.594 14.722 -23.221 1.00 22.33 143 THR C N 1
ATOM 4683 C CA . THR F 2 80 ? -58.929 15.844 -22.357 1.00 21.98 143 THR C CA 1
ATOM 4684 C C . THR F 2 80 ? -57.664 16.668 -22.145 1.00 21.84 143 THR C C 1
ATOM 4685 O O . THR F 2 80 ? -56.717 16.229 -21.484 1.00 21.24 143 THR C O 1
ATOM 4689 N N . GLU F 2 81 ? -57.664 17.869 -22.710 1.00 21.66 144 GLU C N 1
ATOM 4690 C CA . GLU F 2 81 ? -56.536 18.784 -22.609 1.00 21.52 144 GLU C CA 1
ATOM 4691 C C . GLU F 2 81 ? -56.627 19.598 -21.321 1.00 21.73 144 GLU C C 1
ATOM 4692 O O . GLU F 2 81 ? -57.696 20.106 -20.970 1.00 21.52 144 GLU C O 1
ATOM 4698 N N . LYS F 2 82 ? -55.511 19.696 -20.606 1.00 21.51 145 LYS C N 1
ATOM 4699 C CA . LYS F 2 82 ? -55.473 20.465 -19.367 1.00 22.11 145 LYS C CA 1
ATOM 4700 C C . LYS F 2 82 ? -54.892 21.848 -19.673 1.00 22.52 145 LYS C C 1
ATOM 4701 O O . LYS F 2 82 ? -53.721 21.983 -20.051 1.00 22.38 145 LYS C O 1
ATOM 4707 N N . MET F 2 83 ? -55.734 22.867 -19.527 1.00 23.00 146 MET C N 1
ATOM 4708 C CA . MET F 2 83 ? -55.362 24.255 -19.804 1.00 23.66 146 MET C CA 1
ATOM 4709 C C . MET F 2 83 ? -54.950 25.043 -18.563 1.00 23.82 146 MET C C 1
ATOM 4710 O O . MET F 2 83 ? -55.710 25.147 -17.605 1.00 23.82 146 MET C O 1
ATOM 4715 N N . TYR F 2 84 ? -53.750 25.611 -18.593 1.00 23.93 147 TYR C N 1
ATOM 4716 C CA . TYR F 2 84 ? -53.261 26.395 -17.469 1.00 24.28 147 TYR C CA 1
ATOM 4717 C C . TYR F 2 84 ? -52.256 27.437 -17.949 1.00 24.45 147 TYR C C 1
ATOM 4718 O O . TYR F 2 84 ? -51.829 27.420 -19.107 1.00 24.48 147 TYR C O 1
ATOM 4727 N N . VAL F 2 85 ? -51.886 28.347 -17.057 1.00 24.46 148 VAL C N 1
ATOM 4728 C CA . VAL F 2 85 ? -50.947 29.401 -17.406 1.00 24.52 148 VAL C CA 1
ATOM 4729 C C . VAL F 2 85 ? -49.532 29.109 -16.925 1.00 24.80 148 VAL C C 1
ATOM 4730 O O . VAL F 2 85 ? -49.311 28.761 -15.766 1.00 24.63 148 VAL C O 1
ATOM 4734 N N . ARG F 2 86 ? -48.576 29.253 -17.833 1.00 25.26 149 ARG C N 1
ATOM 4735 C CA . ARG F 2 86 ? -47.178 29.030 -17.511 1.00 25.87 149 ARG C CA 1
ATOM 4736 C C . ARG F 2 86 ? -46.367 30.238 -17.951 1.00 25.92 149 ARG C C 1
ATOM 4737 O O . ARG F 2 86 ? -46.286 30.546 -19.142 1.00 25.54 149 ARG C O 1
ATOM 4745 N N . ASP F 2 87 ? -45.787 30.930 -16.978 1.00 25.94 150 ASP C N 1
ATOM 4746 C CA . ASP F 2 87 ? -44.963 32.097 -17.260 1.00 26.16 150 ASP C CA 1
ATOM 4747 C C . ASP F 2 87 ? -45.729 33.094 -18.127 1.00 25.80 150 ASP C C 1
ATOM 4748 O O . ASP F 2 87 ? -45.220 33.570 -19.145 1.00 25.83 150 ASP C O 1
ATOM 4753 N N . GLY F 2 88 ? -46.963 33.387 -17.725 1.00 25.35 151 GLY C N 1
ATOM 4754 C CA . GLY F 2 88 ? -47.787 34.332 -18.455 1.00 24.41 151 GLY C CA 1
ATOM 4755 C C . GLY F 2 88 ? -48.326 33.855 -19.793 1.00 23.90 151 GLY C C 1
ATOM 4756 O O . GLY F 2 88 ? -48.937 34.631 -20.518 1.00 23.59 151 GLY C O 1
ATOM 4757 N N . VAL F 2 89 ? -48.121 32.585 -20.125 1.00 23.42 152 VAL C N 1
ATOM 4758 C CA . VAL F 2 89 ? -48.595 32.058 -21.403 1.00 23.24 152 VAL C CA 1
ATOM 4759 C C . VAL F 2 89 ? -49.531 30.866 -21.247 1.00 23.06 152 VAL C C 1
ATOM 4760 O O . VAL F 2 89 ? -49.203 29.890 -20.569 1.00 23.22 152 VAL C O 1
ATOM 4764 N N . LEU F 2 90 ? -50.696 30.955 -21.886 1.00 23.09 153 LEU C N 1
ATOM 4765 C CA . LEU F 2 90 ? -51.691 29.892 -21.834 1.00 22.68 153 LEU C CA 1
ATOM 4766 C C . LEU F 2 90 ? -51.096 28.631 -22.444 1.00 22.37 153 LEU C C 1
ATOM 4767 O O . LEU F 2 90 ? -50.621 28.636 -23.582 1.00 22.32 153 LEU C O 1
ATOM 4772 N N . THR F 2 91 ? -51.141 27.550 -21.676 1.00 22.26 154 THR C N 1
ATOM 4773 C CA . THR F 2 91 ? -50.575 26.277 -22.087 1.00 21.92 154 THR C CA 1
ATOM 4774 C C . THR F 2 91 ? -51.549 25.110 -21.966 1.00 22.01 154 THR C C 1
ATOM 4775 O O . THR F 2 91 ? -52.349 25.054 -21.029 1.00 22.07 154 THR C O 1
ATOM 4779 N N . GLY F 2 92 ? -51.461 24.182 -22.917 1.00 21.62 155 GLY C N 1
ATOM 4780 C CA . GLY F 2 92 ? -52.308 23.004 -22.903 1.00 21.56 155 GLY C CA 1
ATOM 4781 C C . GLY F 2 92 ? -51.506 21.707 -22.981 1.00 21.49 155 GLY C C 1
ATOM 4782 O O . GLY F 2 92 ? -50.793 21.463 -23.963 1.00 21.50 155 GLY C O 1
ATOM 4783 N N . ASP F 2 93 ? -51.613 20.873 -21.947 1.00 21.25 156 ASP C N 1
ATOM 4784 C CA . ASP F 2 93 ? -50.909 19.590 -21.913 1.00 21.16 156 ASP C CA 1
ATOM 4785 C C . ASP F 2 93 ? -51.915 18.457 -22.066 1.00 21.02 156 ASP C C 1
ATOM 4786 O O . ASP F 2 93 ? -52.954 18.442 -21.400 1.00 20.51 156 ASP C O 1
ATOM 4791 N N . ILE F 2 94 ? -51.611 17.510 -22.949 1.00 20.76 157 ILE C N 1
ATOM 4792 C CA . ILE F 2 94 ? -52.513 16.390 -23.175 1.00 20.46 157 ILE C CA 1
ATOM 4793 C C . ILE F 2 94 ? -51.835 15.038 -23.217 1.00 20.70 157 ILE C C 1
ATOM 4794 O O . ILE F 2 94 ? -50.744 14.891 -23.770 1.00 20.50 157 ILE C O 1
ATOM 4799 N N . THR F 2 95 ? -52.510 14.056 -22.630 1.00 20.69 158 THR C N 1
ATOM 4800 C CA . THR F 2 95 ? -52.062 12.674 -22.629 1.00 21.26 158 THR C CA 1
ATOM 4801 C C . THR F 2 95 ? -52.785 12.112 -23.850 1.00 21.41 158 THR C C 1
ATOM 4802 O O . THR F 2 95 ? -53.966 11.766 -23.764 1.00 20.85 158 THR C O 1
ATOM 4806 N N . MET F 2 96 ? -52.091 12.049 -24.986 1.00 21.15 159 MET C N 1
ATOM 4807 C CA . MET F 2 96 ? -52.695 11.549 -26.219 1.00 21.72 159 MET C CA 1
ATOM 4808 C C . MET F 2 96 ? -52.334 10.098 -26.519 1.00 21.98 159 MET C C 1
ATOM 4809 O O . MET F 2 96 ? -51.325 9.573 -26.040 1.00 21.82 159 MET C O 1
ATOM 4814 N N . ALA F 2 97 ? -53.166 9.451 -27.326 1.00 22.28 160 ALA C N 1
ATOM 4815 C CA . ALA F 2 97 ? -52.909 8.070 -27.692 1.00 22.84 160 ALA C CA 1
ATOM 4816 C C . ALA F 2 97 ? -53.481 7.685 -29.049 1.00 23.17 160 ALA C C 1
ATOM 4817 O O . ALA F 2 97 ? -54.619 8.010 -29.384 1.00 22.82 160 ALA C O 1
ATOM 4819 N N . LEU F 2 98 ? -52.669 6.986 -29.827 1.00 23.78 161 LEU C N 1
ATOM 4820 C CA . LEU F 2 98 ? -53.090 6.513 -31.135 1.00 24.91 161 LEU C CA 1
ATOM 4821 C C . LEU F 2 98 ? -53.404 5.030 -31.017 1.00 25.39 161 LEU C C 1
ATOM 4822 O O . LEU F 2 98 ? -52.641 4.281 -30.410 1.00 25.55 161 LEU C O 1
ATOM 4827 N N . LEU F 2 99 ? -54.545 4.618 -31.561 1.00 26.28 162 LEU C N 1
ATOM 4828 C CA . LEU F 2 99 ? -54.916 3.209 -31.557 1.00 26.64 162 LEU C CA 1
ATOM 4829 C C . LEU F 2 99 ? -54.199 2.653 -32.783 1.00 27.24 162 LEU C C 1
ATOM 4830 O O . LEU F 2 99 ? -54.195 3.287 -33.834 1.00 27.13 162 LEU C O 1
ATOM 4835 N N . LEU F 2 100 ? -53.583 1.486 -32.650 1.00 28.01 163 LEU C N 1
ATOM 4836 C CA . LEU F 2 100 ? -52.867 0.888 -33.767 1.00 28.89 163 LEU C CA 1
ATOM 4837 C C . LEU F 2 100 ? -53.585 -0.357 -34.249 1.00 29.99 163 LEU C C 1
ATOM 4838 O O . LEU F 2 100 ? -54.492 -0.854 -33.579 1.00 29.95 163 LEU C O 1
ATOM 4843 N N . GLU F 2 101 ? -53.184 -0.846 -35.422 1.00 31.16 164 GLU C N 1
ATOM 4844 C CA . GLU F 2 101 ? -53.749 -2.075 -35.963 1.00 32.36 164 GLU C CA 1
ATOM 4845 C C . GLU F 2 101 ? -53.235 -3.126 -34.990 1.00 32.42 164 GLU C C 1
ATOM 4846 O O . GLU F 2 101 ? -52.031 -3.226 -34.762 1.00 32.77 164 GLU C O 1
ATOM 4852 N N . GLY F 2 102 ? -54.140 -3.894 -34.400 1.00 32.34 165 GLY C N 1
ATOM 4853 C CA . GLY F 2 102 ? -53.717 -4.897 -33.445 1.00 31.98 165 GLY C CA 1
ATOM 4854 C C . GLY F 2 102 ? -54.329 -4.626 -32.088 1.00 31.74 165 GLY C C 1
ATOM 4855 O O . GLY F 2 102 ? -54.179 -5.426 -31.170 1.00 32.17 165 GLY C O 1
ATOM 4856 N N . ASN F 2 103 ? -55.007 -3.485 -31.968 1.00 31.21 166 ASN C N 1
ATOM 4857 C CA . ASN F 2 103 ? -55.684 -3.075 -30.736 1.00 30.63 166 ASN C CA 1
ATOM 4858 C C . ASN F 2 103 ? -54.785 -2.471 -29.656 1.00 29.96 166 ASN C C 1
ATOM 4859 O O . ASN F 2 103 ? -55.245 -2.189 -28.548 1.00 30.22 166 ASN C O 1
ATOM 4864 N N . ALA F 2 104 ? -53.509 -2.275 -29.966 1.00 28.73 167 ALA C N 1
ATOM 4865 C CA . ALA F 2 104 ? -52.595 -1.681 -28.996 1.00 27.62 167 ALA C CA 1
ATOM 4866 C C . ALA F 2 104 ? -52.598 -0.167 -29.185 1.00 26.57 167 ALA C C 1
ATOM 4867 O O . ALA F 2 104 ? -53.072 0.332 -30.204 1.00 26.53 167 ALA C O 1
ATOM 4869 N N . HIS F 2 105 ? -52.090 0.562 -28.196 1.00 25.47 168 HIS C N 1
ATOM 4870 C CA . HIS F 2 105 ? -52.025 2.014 -28.292 1.00 24.58 168 HIS C CA 1
ATOM 4871 C C . HIS F 2 105 ? -50.584 2.509 -28.310 1.00 24.13 168 HIS C C 1
ATOM 4872 O O . HIS F 2 105 ? -49.681 1.845 -27.805 1.00 24.01 168 HIS C O 1
ATOM 4879 N N . TYR F 2 106 ? -50.395 3.680 -28.908 1.00 23.49 169 TYR C N 1
ATOM 4880 C CA . TYR F 2 106 ? -49.087 4.314 -29.069 1.00 22.66 169 TYR C CA 1
ATOM 4881 C C . TYR F 2 106 ? -49.225 5.727 -28.505 1.00 22.25 169 TYR C C 1
ATOM 4882 O O . TYR F 2 106 ? -49.906 6.580 -29.078 1.00 22.24 169 TYR C O 1
ATOM 4891 N N . ARG F 2 107 ? -48.575 5.962 -27.369 1.00 22.02 170 ARG C N 1
ATOM 4892 C CA . ARG F 2 107 ? -48.668 7.240 -26.670 1.00 21.60 170 ARG C CA 1
ATOM 4893 C C . ARG F 2 107 ? -47.872 8.421 -27.195 1.00 21.47 170 ARG C C 1
ATOM 4894 O O . ARG F 2 107 ? -46.769 8.278 -27.731 1.00 21.41 170 ARG C O 1
ATOM 4902 N N . CYS F 2 108 ? -48.462 9.600 -27.028 1.00 21.41 171 CYS C N 1
ATOM 4903 C CA . CYS F 2 108 ? -47.846 10.855 -27.435 1.00 21.57 171 CYS C CA 1
ATOM 4904 C C . CYS F 2 108 ? -48.231 11.925 -26.427 1.00 21.76 171 CYS C C 1
ATOM 4905 O O . CYS F 2 108 ? -49.402 12.047 -26.059 1.00 21.85 171 CYS C O 1
ATOM 4908 N N . ASP F 2 109 ? -47.242 12.686 -25.969 1.00 21.86 172 ASP C N 1
ATOM 4909 C CA . ASP F 2 109 ? -47.488 13.766 -25.023 1.00 22.18 172 ASP C CA 1
ATOM 4910 C C . ASP F 2 109 ? -47.549 15.093 -25.771 1.00 22.07 172 ASP C C 1
ATOM 4911 O O . ASP F 2 109 ? -46.648 15.425 -26.537 1.00 21.92 172 ASP C O 1
ATOM 4916 N N . PHE F 2 110 ? -48.626 15.842 -25.547 1.00 21.98 173 PHE C N 1
ATOM 4917 C CA . PHE F 2 110 ? -48.834 17.134 -26.199 1.00 21.80 173 PHE C CA 1
ATOM 4918 C C . PHE F 2 110 ? -48.632 18.324 -25.274 1.00 21.65 173 PHE C C 1
ATOM 4919 O O . PHE F 2 110 ? -49.069 18.298 -24.126 1.00 21.25 173 PHE C O 1
ATOM 4927 N N . ARG F 2 111 ? -47.959 19.356 -25.774 1.00 21.43 174 ARG C N 1
ATOM 4928 C CA . ARG F 2 111 ? -47.843 20.610 -25.041 1.00 21.42 174 ARG C CA 1
ATOM 4929 C C . ARG F 2 111 ? -47.978 21.705 -26.080 1.00 21.54 174 ARG C C 1
ATOM 4930 O O . ARG F 2 111 ? -47.165 21.814 -27.008 1.00 21.55 174 ARG C O 1
ATOM 4938 N N . THR F 2 112 ? -49.025 22.504 -25.926 1.00 21.36 175 THR C N 1
ATOM 4939 C CA . THR F 2 112 ? -49.292 23.600 -26.833 1.00 21.41 175 THR C CA 1
ATOM 4940 C C . THR F 2 112 ? -49.297 24.913 -26.052 1.00 21.71 175 THR C C 1
ATOM 4941 O O . THR F 2 112 ? -49.851 24.983 -24.956 1.00 21.80 175 THR C O 1
ATOM 4945 N N . THR F 2 113 ? -48.658 25.938 -26.606 1.00 21.71 176 THR C N 1
ATOM 4946 C CA . THR F 2 113 ? -48.662 27.255 -25.993 1.00 21.87 176 THR C CA 1
ATOM 4947 C C . THR F 2 113 ? -49.474 28.115 -26.960 1.00 22.39 176 THR C C 1
ATOM 4948 O O . THR F 2 113 ? -49.254 28.079 -28.176 1.00 21.66 176 THR C O 1
ATOM 4952 N N . TYR F 2 114 ? -50.425 28.866 -26.412 1.00 22.68 177 TYR C N 1
ATOM 4953 C CA . TYR F 2 114 ? -51.319 29.711 -27.200 1.00 23.57 177 TYR C CA 1
ATOM 4954 C C . TYR F 2 114 ? -51.073 31.183 -26.885 1.00 24.32 177 TYR C C 1
ATOM 4955 O O . TYR F 2 114 ? -51.053 31.567 -25.719 1.00 24.13 177 TYR C O 1
ATOM 4964 N N . LYS F 2 115 ? -50.899 32.010 -27.913 1.00 25.45 178 LYS C N 1
ATOM 4965 C CA . LYS F 2 115 ? -50.648 33.431 -27.692 1.00 26.83 178 LYS C CA 1
ATOM 4966 C C . LYS F 2 115 ? -51.479 34.328 -28.609 1.00 27.62 178 LYS C C 1
ATOM 4967 O O . LYS F 2 115 ? -51.409 34.215 -29.836 1.00 27.38 178 LYS C O 1
ATOM 4973 N N . ALA F 2 116 ? -52.259 35.221 -28.006 1.00 28.49 179 ALA C N 1
ATOM 4974 C CA . ALA F 2 116 ? -53.081 36.154 -28.769 1.00 29.72 179 ALA C CA 1
ATOM 4975 C C . ALA F 2 116 ? -52.152 37.195 -29.391 1.00 30.58 179 ALA C C 1
ATOM 4976 O O . ALA F 2 116 ? -51.118 37.533 -28.814 1.00 30.37 179 ALA C O 1
ATOM 4978 N N . LYS F 2 117 ? -52.511 37.691 -30.571 1.00 31.92 180 LYS C N 1
ATOM 4979 C CA . LYS F 2 117 ? -51.692 38.689 -31.251 1.00 33.44 180 LYS C CA 1
ATOM 4980 C C . LYS F 2 117 ? -51.802 40.040 -30.553 1.00 34.37 180 LYS C C 1
ATOM 4981 O O . LYS F 2 117 ? -50.813 40.762 -30.414 1.00 34.37 180 LYS C O 1
ATOM 4987 N N . GLU F 2 118 ? -53.007 40.371 -30.104 1.00 35.42 181 GLU C N 1
ATOM 4988 C CA . GLU F 2 118 ? -53.241 41.635 -29.423 1.00 36.79 181 GLU C CA 1
ATOM 4989 C C . GLU F 2 118 ? -53.048 41.461 -27.922 1.00 37.20 181 GLU C C 1
ATOM 4990 O O . GLU F 2 118 ? -53.652 40.582 -27.306 1.00 37.18 181 GLU C O 1
ATOM 4996 N N . LYS F 2 119 ? -52.192 42.289 -27.331 1.00 37.56 182 LYS C N 1
ATOM 4997 C CA . LYS F 2 119 ? -51.957 42.191 -25.899 1.00 37.83 182 LYS C CA 1
ATOM 4998 C C . LYS F 2 119 ? -53.137 42.740 -25.112 1.00 37.46 182 LYS C C 1
ATOM 4999 O O . LYS F 2 119 ? -53.828 43.657 -25.561 1.00 37.71 182 LYS C O 1
ATOM 5005 N N . GLY F 2 120 ? -53.372 42.157 -23.941 1.00 36.90 183 GLY C N 1
ATOM 5006 C CA . GLY F 2 120 ? -54.475 42.591 -23.106 1.00 36.12 183 GLY C CA 1
ATOM 5007 C C . GLY F 2 120 ? -55.561 41.540 -22.995 1.00 35.50 183 GLY C C 1
ATOM 5008 O O . GLY F 2 120 ? -56.502 41.697 -22.218 1.00 35.70 183 GLY C O 1
ATOM 5009 N N . VAL F 2 121 ? -55.442 40.469 -23.776 1.00 34.65 184 VAL C N 1
ATOM 5010 C CA . VAL F 2 121 ? -56.431 39.396 -23.744 1.00 33.64 184 VAL C CA 1
ATOM 5011 C C . VAL F 2 121 ? -56.308 38.687 -22.401 1.00 32.98 184 VAL C C 1
ATOM 5012 O O . VAL F 2 121 ? -55.243 38.172 -22.060 1.00 32.82 184 VAL C O 1
ATOM 5016 N N . LYS F 2 122 ? -57.400 38.661 -21.643 1.00 32.32 185 LYS C N 1
ATOM 5017 C CA . LYS F 2 122 ? -57.393 38.034 -20.322 1.00 31.53 185 LYS C CA 1
ATOM 5018 C C . LYS F 2 122 ? -57.153 36.529 -20.358 1.00 30.55 185 LYS C C 1
ATOM 5019 O O . LYS F 2 122 ? -57.800 35.804 -21.110 1.00 30.15 185 LYS C O 1
ATOM 5025 N N . LEU F 2 123 ? -56.227 36.066 -19.526 1.00 29.67 186 LEU C N 1
ATOM 5026 C CA . LEU F 2 123 ? -55.915 34.642 -19.445 1.00 29.00 186 LEU C CA 1
ATOM 5027 C C . LEU F 2 123 ? -56.982 33.935 -18.610 1.00 28.43 186 LEU C C 1
ATOM 5028 O O . LEU F 2 123 ? -57.521 34.504 -17.663 1.00 28.65 186 LEU C O 1
ATOM 5033 N N . PRO F 2 124 ? -57.302 32.682 -18.955 1.00 27.76 187 PRO C N 1
ATOM 5034 C CA . PRO F 2 124 ? -58.307 31.914 -18.221 1.00 27.13 187 PRO C CA 1
ATOM 5035 C C . PRO F 2 124 ? -57.678 31.182 -17.042 1.00 26.69 187 PRO C C 1
ATOM 5036 O O . PRO F 2 124 ? -56.454 31.097 -16.929 1.00 26.05 187 PRO C O 1
ATOM 5040 N N . GLY F 2 125 ? -58.525 30.667 -16.160 1.00 26.13 188 GLY C N 1
ATOM 5041 C CA . GLY F 2 125 ? -58.028 29.916 -15.027 1.00 25.65 188 GLY C CA 1
ATOM 5042 C C . GLY F 2 125 ? -57.844 28.486 -15.498 1.00 25.34 188 GLY C C 1
ATOM 5043 O O . GLY F 2 125 ? -58.130 28.166 -16.660 1.00 25.60 188 GLY C O 1
ATOM 5044 N N . TYR F 2 126 ? -57.361 27.627 -14.611 1.00 24.54 189 TYR C N 1
ATOM 5045 C CA . TYR F 2 126 ? -57.142 26.225 -14.937 1.00 24.20 189 TYR C CA 1
ATOM 5046 C C . TYR F 2 126 ? -58.459 25.619 -15.418 1.00 23.92 189 TYR C C 1
ATOM 5047 O O . TYR F 2 126 ? -59.495 25.793 -14.784 1.00 24.06 189 TYR C O 1
ATOM 5056 N N . HIS F 2 127 ? -58.433 24.932 -16.551 1.00 23.73 190 HIS C N 1
ATOM 5057 C CA . HIS F 2 127 ? -59.645 24.294 -17.046 1.00 23.38 190 HIS C CA 1
ATOM 5058 C C . HIS F 2 127 ? -59.334 23.161 -18.008 1.00 23.34 190 HIS C C 1
ATOM 5059 O O . HIS F 2 127 ? -58.166 22.827 -18.234 1.00 23.25 190 HIS C O 1
ATOM 5066 N N . PHE F 2 128 ? -60.380 22.564 -18.565 1.00 23.47 191 PHE C N 1
ATOM 5067 C CA . PHE F 2 128 ? -60.212 21.436 -19.469 1.00 23.52 191 PHE C CA 1
ATOM 5068 C C . PHE F 2 128 ? -60.947 21.577 -20.794 1.00 23.75 191 PHE C C 1
ATOM 5069 O O . PHE F 2 128 ? -61.964 22.267 -20.893 1.00 24.02 191 PHE C O 1
ATOM 5077 N N . VAL F 2 129 ? -60.422 20.906 -21.812 1.00 23.64 192 VAL C N 1
ATOM 5078 C CA . VAL F 2 129 ? -61.050 20.903 -23.119 1.00 23.52 192 VAL C CA 1
ATOM 5079 C C . VAL F 2 129 ? -61.064 19.464 -23.629 1.00 23.72 192 VAL C C 1
ATOM 5080 O O . VAL F 2 129 ? -60.010 18.888 -23.925 1.00 23.64 192 VAL C O 1
ATOM 5084 N N . ASP F 2 130 ? -62.253 18.872 -23.686 1.00 23.41 193 ASP C N 1
ATOM 5085 C CA . ASP F 2 130 ? -62.389 17.511 -24.192 1.00 23.77 193 ASP C CA 1
ATOM 5086 C C . ASP F 2 130 ? -62.359 17.600 -25.711 1.00 23.56 193 ASP C C 1
ATOM 5087 O O . ASP F 2 130 ? -62.941 18.513 -26.296 1.00 23.31 193 ASP C O 1
ATOM 5092 N N . HIS F 2 131 ? -61.684 16.646 -26.342 1.00 23.56 194 HIS C N 1
ATOM 5093 C CA . HIS F 2 131 ? -61.556 16.623 -27.797 1.00 23.57 194 HIS C CA 1
ATOM 5094 C C . HIS F 2 131 ? -61.897 15.250 -28.363 1.00 23.66 194 HIS C C 1
ATOM 5095 O O . HIS F 2 131 ? -61.840 14.249 -27.663 1.00 23.44 194 HIS C O 1
ATOM 5102 N N . CYS F 2 132 ? -62.228 15.233 -29.650 1.00 24.28 195 CYS C N 1
ATOM 5103 C CA . CYS F 2 132 ? -62.481 14.012 -30.408 1.00 25.11 195 CYS C CA 1
ATOM 5104 C C . CYS F 2 132 ? -62.259 14.393 -31.857 1.00 25.34 195 CYS C C 1
ATOM 5105 O O . CYS F 2 132 ? -63.089 15.081 -32.460 1.00 25.27 195 CYS C O 1
ATOM 5108 N N . ILE F 2 133 ? -61.125 13.971 -32.403 1.00 25.34 196 ILE C N 1
ATOM 5109 C CA . ILE F 2 133 ? -60.789 14.262 -33.788 1.00 25.69 196 ILE C CA 1
ATOM 5110 C C . ILE F 2 133 ? -60.840 12.947 -34.555 1.00 26.18 196 ILE C C 1
ATOM 5111 O O . ILE F 2 133 ? -60.384 11.918 -34.060 1.00 25.92 196 ILE C O 1
ATOM 5116 N N . GLU F 2 134 ? -61.403 12.976 -35.758 1.00 26.82 197 GLU C N 1
ATOM 5117 C CA . GLU F 2 134 ? -61.517 11.758 -36.552 1.00 28.14 197 GLU C CA 1
ATOM 5118 C C . GLU F 2 134 ? -61.432 12.047 -38.043 1.00 28.12 197 GLU C C 1
ATOM 5119 O O . GLU F 2 134 ? -61.895 13.089 -38.508 1.00 27.84 197 GLU C O 1
ATOM 5125 N N . ILE F 2 135 ? -60.832 11.120 -38.784 1.00 28.27 198 ILE C N 1
ATOM 5126 C CA . ILE F 2 135 ? -60.757 11.244 -40.231 1.00 28.29 198 ILE C CA 1
ATOM 5127 C C . ILE F 2 135 ? -62.061 10.597 -40.705 1.00 28.59 198 ILE C C 1
ATOM 5128 O O . ILE F 2 135 ? -62.242 9.389 -40.572 1.00 28.30 198 ILE C O 1
ATOM 5133 N N . LEU F 2 136 ? -62.977 11.403 -41.231 1.00 28.83 199 LEU C N 1
ATOM 5134 C CA . LEU F 2 136 ? -64.254 10.873 -41.695 1.00 29.26 199 LEU C CA 1
ATOM 5135 C C . LEU F 2 136 ? -64.071 9.991 -42.923 1.00 29.66 199 LEU C C 1
ATOM 5136 O O . LEU F 2 136 ? -64.655 8.916 -43.010 1.00 29.74 199 LEU C O 1
ATOM 5141 N N . SER F 2 137 ? -63.255 10.448 -43.869 1.00 29.85 200 SER C N 1
ATOM 5142 C CA . SER F 2 137 ? -62.996 9.678 -45.080 1.00 30.23 200 SER C CA 1
ATOM 5143 C C . SER F 2 137 ? -61.636 10.050 -45.655 1.00 30.37 200 SER C C 1
ATOM 5144 O O . SER F 2 137 ? -61.038 11.046 -45.257 1.00 30.32 200 SER C O 1
ATOM 5147 N N . HIS F 2 138 ? -61.157 9.252 -46.599 1.00 30.44 201 HIS C N 1
ATOM 5148 C CA . HIS F 2 138 ? -59.864 9.508 -47.214 1.00 30.94 201 HIS C CA 1
ATOM 5149 C C . HIS F 2 138 ? -59.648 8.546 -48.366 1.00 31.39 201 HIS C C 1
ATOM 5150 O O . HIS F 2 138 ? -60.145 7.419 -48.340 1.00 31.60 201 HIS C O 1
ATOM 5157 N N . ASP F 2 139 ? -58.920 8.984 -49.386 1.00 32.01 202 ASP C N 1
ATOM 5158 C CA . ASP F 2 139 ? -58.648 8.086 -50.491 1.00 32.67 202 ASP C CA 1
ATOM 5159 C C . ASP F 2 139 ? -57.533 7.149 -50.049 1.00 32.75 202 ASP C C 1
ATOM 5160 O O . ASP F 2 139 ? -56.925 7.338 -48.993 1.00 32.65 202 ASP C O 1
ATOM 5165 N N . LYS F 2 140 ? -57.281 6.132 -50.858 1.00 32.83 203 LYS C N 1
ATOM 5166 C CA . LYS F 2 140 ? -56.272 5.119 -50.579 1.00 32.89 203 LYS C CA 1
ATOM 5167 C C . LYS F 2 140 ? -54.925 5.615 -50.043 1.00 32.30 203 LYS C C 1
ATOM 5168 O O . LYS F 2 140 ? -54.429 5.106 -49.033 1.00 32.24 203 LYS C O 1
ATOM 5174 N N . ASP F 2 141 ? -54.337 6.604 -50.708 1.00 31.37 204 ASP C N 1
ATOM 5175 C CA . ASP F 2 141 ? -53.030 7.120 -50.300 1.00 30.81 204 ASP C CA 1
ATOM 5176 C C . ASP F 2 141 ? -53.089 8.327 -49.374 1.00 30.27 204 ASP C C 1
ATOM 5177 O O . ASP F 2 141 ? -52.060 8.934 -49.073 1.00 30.50 204 ASP C O 1
ATOM 5182 N N . TYR F 2 142 ? -54.288 8.665 -48.919 1.00 29.59 205 TYR C N 1
ATOM 5183 C CA . TYR F 2 142 ? -54.495 9.811 -48.046 1.00 29.23 205 TYR C CA 1
ATOM 5184 C C . TYR F 2 142 ? -54.050 11.111 -48.700 1.00 29.15 205 TYR C C 1
ATOM 5185 O O . TYR F 2 142 ? -53.561 12.012 -48.018 1.00 29.29 205 TYR C O 1
ATOM 5194 N N . ASN F 2 143 ? -54.186 11.208 -50.021 1.00 28.88 206 ASN C N 1
ATOM 5195 C CA . ASN F 2 143 ? -53.828 12.451 -50.697 1.00 28.95 206 ASN C CA 1
ATOM 5196 C C . ASN F 2 143 ? -55.009 13.393 -50.497 1.00 28.60 206 ASN C C 1
ATOM 5197 O O . ASN F 2 143 ? -54.871 14.612 -50.553 1.00 28.42 206 ASN C O 1
ATOM 5202 N N . LYS F 2 144 ? -56.175 12.804 -50.268 1.00 28.33 207 LYS C N 1
ATOM 5203 C CA . LYS F 2 144 ? -57.390 13.566 -50.016 1.00 28.42 207 LYS C CA 1
ATOM 5204 C C . LYS F 2 144 ? -57.965 13.019 -48.722 1.00 28.06 207 LYS C C 1
ATOM 5205 O O . LYS F 2 144 ? -58.159 11.814 -48.584 1.00 28.25 207 LYS C O 1
ATOM 5211 N N . VAL F 2 145 ? -58.224 13.909 -47.771 1.00 27.94 208 VAL C N 1
ATOM 5212 C CA . VAL F 2 145 ? -58.741 13.512 -46.466 1.00 27.63 208 VAL C CA 1
ATOM 5213 C C . VAL F 2 145 ? -59.786 14.482 -45.922 1.00 27.50 208 VAL C C 1
ATOM 5214 O O . VAL F 2 145 ? -59.597 15.697 -45.977 1.00 27.37 208 VAL C O 1
ATOM 5218 N N . LYS F 2 146 ? -60.886 13.946 -45.400 1.00 27.45 209 LYS C N 1
ATOM 5219 C CA . LYS F 2 146 ? -61.919 14.786 -44.798 1.00 27.34 209 LYS C CA 1
ATOM 5220 C C . LYS F 2 146 ? -61.729 14.617 -43.299 1.00 27.13 209 LYS C C 1
ATOM 5221 O O . LYS F 2 146 ? -61.791 13.504 -42.781 1.00 27.13 209 LYS C O 1
ATOM 5227 N N . LEU F 2 147 ? -61.482 15.723 -42.609 1.00 27.01 210 LEU C N 1
ATOM 5228 C CA . LEU F 2 147 ? -61.249 15.687 -41.174 1.00 26.67 210 LEU C CA 1
ATOM 5229 C C . LEU F 2 147 ? -62.372 16.361 -40.390 1.00 26.54 210 LEU C C 1
ATOM 5230 O O . LEU F 2 147 ? -63.018 17.286 -40.881 1.00 26.56 210 LEU C O 1
ATOM 5235 N N . TYR F 2 148 ? -62.588 15.901 -39.162 1.00 26.61 211 TYR C N 1
ATOM 5236 C CA . TYR F 2 148 ? -63.631 16.450 -38.303 1.00 26.54 211 TYR C CA 1
ATOM 5237 C C . TYR F 2 148 ? -63.195 16.450 -36.841 1.00 26.19 211 TYR C C 1
ATOM 5238 O O . TYR F 2 148 ? -62.485 15.553 -36.400 1.00 26.16 211 TYR C O 1
ATOM 5247 N N . GLU F 2 149 ? -63.629 17.461 -36.097 1.00 25.94 212 GLU C N 1
ATOM 5248 C CA . GLU F 2 149 ? -63.310 17.567 -34.676 1.00 25.96 212 GLU C CA 1
ATOM 5249 C C . GLU F 2 149 ? -64.454 18.204 -33.902 1.00 25.70 212 GLU C C 1
ATOM 5250 O O . GLU F 2 149 ? -65.155 19.081 -34.410 1.00 25.78 212 GLU C O 1
ATOM 5256 N N . HIS F 2 150 ? -64.621 17.754 -32.666 1.00 25.53 213 HIS C N 1
ATOM 5257 C CA . HIS F 2 150 ? -65.632 18.273 -31.760 1.00 25.67 213 HIS C CA 1
ATOM 5258 C C . HIS F 2 150 ? -64.896 18.512 -30.439 1.00 25.31 213 HIS C C 1
ATOM 5259 O O . HIS F 2 150 ? -64.220 17.617 -29.934 1.00 24.92 213 HIS C O 1
ATOM 5266 N N . ALA F 2 151 ? -65.004 19.724 -29.901 1.00 25.22 214 ALA C N 1
ATOM 5267 C CA . ALA F 2 151 ? -64.332 20.066 -28.649 1.00 25.14 214 ALA C CA 1
ATOM 5268 C C . ALA F 2 151 ? -65.251 20.795 -27.675 1.00 24.88 214 ALA C C 1
ATOM 5269 O O . ALA F 2 151 ? -66.018 21.671 -28.071 1.00 24.88 214 ALA C O 1
ATOM 5271 N N . VAL F 2 152 ? -65.154 20.440 -26.396 1.00 24.67 215 VAL C N 1
ATOM 5272 C CA . VAL F 2 152 ? -65.977 21.061 -25.361 1.00 24.38 215 VAL C CA 1
ATOM 5273 C C . VAL F 2 152 ? -65.144 21.403 -24.127 1.00 24.52 215 VAL C C 1
ATOM 5274 O O . VAL F 2 152 ? -64.469 20.537 -23.569 1.00 24.10 215 VAL C O 1
ATOM 5278 N N . ALA F 2 153 ? -65.196 22.665 -23.707 1.00 24.55 216 ALA C N 1
ATOM 5279 C CA . ALA F 2 153 ? -64.451 23.109 -22.532 1.00 24.97 216 ALA C CA 1
ATOM 5280 C C . ALA F 2 153 ? -65.297 22.896 -21.281 1.00 25.11 216 ALA C C 1
ATOM 5281 O O . ALA F 2 153 ? -66.525 22.949 -21.345 1.00 24.60 216 ALA C O 1
ATOM 5283 N N . HIS F 2 154 ? -64.641 22.648 -20.150 1.00 25.16 217 HIS C N 1
ATOM 5284 C CA . HIS F 2 154 ? -65.352 22.436 -18.896 1.00 25.29 217 HIS C CA 1
ATOM 5285 C C . HIS F 2 154 ? -64.431 22.585 -17.681 1.00 25.64 217 HIS C C 1
ATOM 5286 O O . HIS F 2 154 ? -63.217 22.746 -17.821 1.00 25.24 217 HIS C O 1
ATOM 5293 N N . SER F 2 155 ? -65.024 22.532 -16.492 1.00 26.31 218 SER C N 1
ATOM 5294 C CA . SER F 2 155 ? -64.283 22.686 -15.242 1.00 27.22 218 SER C CA 1
ATOM 5295 C C . SER F 2 155 ? -63.960 21.382 -14.520 1.00 27.62 218 SER C C 1
ATOM 5296 O O . SER F 2 155 ? -63.462 21.409 -13.395 1.00 27.37 218 SER C O 1
ATOM 5299 N N . GLY F 2 156 ? -64.241 20.250 -15.157 1.00 28.76 219 GLY C N 1
ATOM 5300 C CA . GLY F 2 156 ? -63.972 18.963 -14.536 1.00 30.57 219 GLY C CA 1
ATOM 5301 C C . GLY F 2 156 ? -64.899 18.703 -13.360 1.00 32.12 219 GLY C C 1
ATOM 5302 O O . GLY F 2 156 ? -65.883 19.419 -13.180 1.00 31.94 219 GLY C O 1
ATOM 5303 N N . LEU F 2 157 ? -64.601 17.679 -12.563 1.00 33.61 220 LEU C N 1
ATOM 5304 C CA . LEU F 2 157 ? -65.425 17.371 -11.399 1.00 35.50 220 LEU C CA 1
ATOM 5305 C C . LEU F 2 157 ? -65.179 18.403 -10.302 1.00 37.01 220 LEU C C 1
ATOM 5306 O O . LEU F 2 157 ? -64.071 18.923 -10.163 1.00 36.95 220 LEU C O 1
ATOM 5311 N N . PRO F 2 158 ? -66.212 18.704 -9.498 1.00 38.66 221 PRO C N 1
ATOM 5312 C CA . PRO F 2 158 ? -67.551 18.115 -9.597 1.00 39.88 221 PRO C CA 1
ATOM 5313 C C . PRO F 2 158 ? -68.449 18.819 -10.615 1.00 40.85 221 PRO C C 1
ATOM 5314 O O . PRO F 2 158 ? -69.363 18.211 -11.172 1.00 41.17 221 PRO C O 1
ATOM 5318 N N . ASP F 2 159 ? -68.183 20.100 -10.849 1.00 41.85 222 ASP C N 1
ATOM 5319 C CA . ASP F 2 159 ? -68.965 20.894 -11.792 1.00 42.60 222 ASP C CA 1
ATOM 5320 C C . ASP F 2 159 ? -68.684 20.472 -13.232 1.00 42.93 222 ASP C C 1
ATOM 5321 O O . ASP F 2 159 ? -69.047 19.371 -13.654 1.00 43.37 222 ASP C O 1
ATOM 5326 N N . GLY G 1 1 ? -74.046 -5.646 -7.796 0.0000 39.58 1 GLY dd N 1
ATOM 5327 C CA . GLY G 1 1 ? -72.759 -5.774 -7.059 0.0000 39.58 1 GLY dd CA 1
ATOM 5328 C C . GLY G 1 1 ? -72.597 -7.132 -6.405 0.0000 39.58 1 GLY dd C 1
ATOM 5329 O O . GLY G 1 1 ? -72.575 -8.159 -7.085 0.0000 39.58 1 GLY dd O 1
ATOM 5330 N N . GLY G 1 2 ? -72.484 -7.139 -5.081 0.0000 39.58 2 GLY dd N 1
ATOM 5331 C CA . GLY G 1 2 ? -72.325 -8.387 -4.358 0.0000 39.58 2 GLY dd CA 1
ATOM 5332 C C . GLY G 1 2 ? -71.129 -8.374 -3.427 0.0000 39.56 2 GLY dd C 1
ATOM 5333 O O . GLY G 1 2 ? -71.247 -8.004 -2.259 0.0000 39.58 2 GLY dd O 1
ATOM 5334 N N . ALA G 1 3 ? -69.975 -8.781 -3.946 1.00 39.60 3 ALA dd N 1
ATOM 5335 C CA . ALA G 1 3 ? -68.743 -8.821 -3.162 1.00 39.41 3 ALA dd CA 1
ATOM 5336 C C . ALA G 1 3 ? -68.491 -7.472 -2.505 1.00 39.17 3 ALA dd C 1
ATOM 5337 O O . ALA G 1 3 ? -68.101 -7.395 -1.341 1.00 39.35 3 ALA dd O 1
ATOM 5339 N N . ILE G 1 4 ? -68.718 -6.408 -3.265 1.00 38.83 4 ILE dd N 1
ATOM 5340 C CA . ILE G 1 4 ? -68.522 -5.056 -2.761 1.00 38.44 4 ILE dd CA 1
ATOM 5341 C C . ILE G 1 4 ? -69.856 -4.469 -2.316 1.00 38.00 4 ILE dd C 1
ATOM 5342 O O . ILE G 1 4 ? -70.841 -4.526 -3.049 1.00 37.80 4 ILE dd O 1
ATOM 5347 N N . LYS G 1 5 ? -69.887 -3.906 -1.115 1.00 37.65 5 LYS dd N 1
ATOM 5348 C CA . LYS G 1 5 ? -71.113 -3.303 -0.609 1.00 37.28 5 LYS dd CA 1
ATOM 5349 C C . LYS G 1 5 ? -71.157 -1.812 -0.913 1.00 36.64 5 LYS dd C 1
ATOM 5350 O O . LYS G 1 5 ? -70.118 -1.157 -1.009 1.00 36.43 5 LYS dd O 1
ATOM 5356 N N . PRO G 1 6 ? -72.370 -1.259 -1.077 1.00 35.95 6 PRO dd N 1
ATOM 5357 C CA . PRO G 1 6 ? -72.577 0.160 -1.376 1.00 35.39 6 PRO dd CA 1
ATOM 5358 C C . PRO G 1 6 ? -71.867 1.060 -0.375 1.00 34.91 6 PRO dd C 1
ATOM 5359 O O . PRO G 1 6 ? -71.529 2.204 -0.676 1.00 34.78 6 PRO dd O 1
ATOM 5363 N N . ASP G 1 7 ? -71.642 0.521 0.817 1.00 34.41 7 ASP dd N 1
ATOM 5364 C CA . ASP G 1 7 ? -70.983 1.249 1.890 1.00 33.96 7 ASP dd CA 1
ATOM 5365 C C . ASP G 1 7 ? -69.812 0.394 2.367 1.00 33.16 7 ASP dd C 1
ATOM 5366 O O . ASP G 1 7 ? -70.008 -0.739 2.803 1.00 33.04 7 ASP dd O 1
ATOM 5371 N N . MET G 1 8 ? -68.599 0.931 2.279 1.00 32.15 8 MET dd N 1
ATOM 5372 C CA . MET G 1 8 ? -67.407 0.193 2.694 1.00 31.51 8 MET dd CA 1
ATOM 5373 C C . MET G 1 8 ? -66.511 0.977 3.642 1.00 31.01 8 MET dd C 1
ATOM 5374 O O . MET G 1 8 ? -66.383 2.198 3.527 1.00 31.07 8 MET dd O 1
ATOM 5379 N N . LYS G 1 9 ? -65.887 0.265 4.577 1.00 30.31 9 LYS dd N 1
ATOM 5380 C CA . LYS G 1 9 ? -64.959 0.882 5.517 1.00 29.83 9 LYS dd CA 1
ATOM 5381 C C . LYS G 1 9 ? -63.587 0.801 4.852 1.00 29.41 9 LYS dd C 1
ATOM 5382 O O . LYS G 1 9 ? -63.372 -0.032 3.970 1.00 29.47 9 LYS dd O 1
ATOM 5388 N N . ILE G 1 10 ? -62.662 1.658 5.267 1.00 28.90 10 ILE dd N 1
ATOM 5389 C CA . ILE G 1 10 ? -61.327 1.660 4.677 1.00 28.46 10 ILE dd CA 1
ATOM 5390 C C . ILE G 1 10 ? -60.227 1.690 5.733 1.00 28.21 10 ILE dd C 1
ATOM 5391 O O . ILE G 1 10 ? -60.147 2.611 6.542 1.00 28.15 10 ILE dd O 1
ATOM 5396 N N . ASN G 1 11 ? -59.385 0.664 5.709 1.00 27.78 11 ASN dd N 1
ATOM 5397 C CA . ASN G 1 11 ? -58.266 0.532 6.632 1.00 27.64 11 ASN dd CA 1
ATOM 5398 C C . ASN G 1 11 ? -56.990 0.741 5.817 1.00 27.20 11 ASN dd C 1
ATOM 5399 O O . ASN G 1 11 ? -56.843 0.179 4.728 1.00 26.96 11 ASN dd O 1
ATOM 5404 N N . LEU G 1 12 ? -56.060 1.531 6.339 1.00 27.03 12 LEU dd N 1
ATOM 5405 C CA . LEU G 1 12 ? -54.840 1.794 5.594 1.00 26.90 12 LEU dd CA 1
ATOM 5406 C C . LEU G 1 12 ? -53.605 2.117 6.421 1.00 27.02 12 LEU dd C 1
ATOM 5407 O O . LEU G 1 12 ? -53.687 2.673 7.519 1.00 26.66 12 LEU dd O 1
ATOM 5412 N N . ARG G 1 13 ? -52.457 1.756 5.864 1.00 26.95 13 ARG dd N 1
ATOM 5413 C CA . ARG G 1 13 ? -51.176 2.047 6.478 1.00 27.37 13 ARG dd CA 1
ATOM 5414 C C . ARG G 1 13 ? -50.168 2.310 5.368 1.00 26.56 13 ARG dd C 1
ATOM 5415 O O . ARG G 1 13 ? -49.989 1.491 4.469 1.00 26.58 13 ARG dd O 1
ATOM 5423 N N . MET G 1 14 ? -49.537 3.475 5.429 1.00 26.03 14 MET dd N 1
ATOM 5424 C CA . MET G 1 14 ? -48.537 3.868 4.450 1.00 25.46 14 MET dd CA 1
ATOM 5425 C C . MET G 1 14 ? -47.209 4.077 5.150 1.00 25.53 14 MET dd C 1
ATOM 5426 O O . MET G 1 14 ? -47.145 4.728 6.190 1.00 25.35 14 MET dd O 1
ATOM 5431 N N . GLU G 1 15 ? -46.150 3.514 4.582 1.00 25.73 15 GLU dd N 1
ATOM 5432 C CA . GLU G 1 15 ? -44.812 3.698 5.126 1.00 25.87 15 GLU dd CA 1
ATOM 5433 C C . GLU G 1 15 ? -43.999 4.231 3.958 1.00 25.42 15 GLU dd C 1
ATOM 5434 O O . GLU G 1 15 ? -44.155 3.768 2.827 1.00 25.10 15 GLU dd O 1
ATOM 5440 N N . GLY G 1 16 ? -43.147 5.213 4.212 1.00 25.07 16 GLY dd N 1
ATOM 5441 C CA . GLY G 1 16 ? -42.378 5.754 3.114 1.00 24.83 16 GLY dd CA 1
ATOM 5442 C C . GLY G 1 16 ? -41.179 6.592 3.481 1.00 24.64 16 GLY dd C 1
ATOM 5443 O O . GLY G 1 16 ? -40.834 6.755 4.651 1.00 24.39 16 GLY dd O 1
ATOM 5444 N N . ASN G 1 17 ? -40.551 7.137 2.450 1.00 24.64 17 ASN dd N 1
ATOM 5445 C CA . ASN G 1 17 ? -39.368 7.958 2.615 1.00 24.59 17 ASN dd CA 1
ATOM 5446 C C . ASN G 1 17 ? -39.266 8.942 1.460 1.00 24.43 17 ASN dd C 1
ATOM 5447 O O . ASN G 1 17 ? -39.254 8.552 0.294 1.00 24.30 17 ASN dd O 1
ATOM 5452 N N . VAL G 1 18 ? -39.213 10.224 1.792 1.00 24.48 18 VAL dd N 1
ATOM 5453 C CA . VAL G 1 18 ? -39.100 11.261 0.783 1.00 24.84 18 VAL dd CA 1
ATOM 5454 C C . VAL G 1 18 ? -37.860 12.088 1.083 1.00 25.09 18 VAL dd C 1
ATOM 5455 O O . VAL G 1 18 ? -37.707 12.610 2.184 1.00 25.14 18 VAL dd O 1
ATOM 5459 N N . ASN G 1 19 ? -36.976 12.188 0.096 1.00 25.58 19 ASN dd N 1
ATOM 5460 C CA . ASN G 1 19 ? -35.732 12.935 0.238 1.00 25.98 19 ASN dd CA 1
ATOM 5461 C C . ASN G 1 19 ? -35.004 12.582 1.530 1.00 26.33 19 ASN dd C 1
ATOM 5462 O O . ASN G 1 19 ? -34.362 13.433 2.148 1.00 26.28 19 ASN dd O 1
ATOM 5467 N N . GLY G 1 20 ? -35.109 11.317 1.930 1.00 26.45 20 GLY dd N 1
ATOM 5468 C CA . GLY G 1 20 ? -34.443 10.867 3.138 1.00 26.93 20 GLY dd CA 1
ATOM 5469 C C . GLY G 1 20 ? -35.270 10.886 4.411 1.00 27.13 20 GLY dd C 1
ATOM 5470 O O . GLY G 1 20 ? -34.830 10.361 5.432 1.00 27.39 20 GLY dd O 1
ATOM 5471 N N . HIS G 1 21 ? -36.462 11.474 4.365 1.00 27.24 21 HIS dd N 1
ATOM 5472 C CA . HIS G 1 21 ? -37.305 11.542 5.554 1.00 27.42 21 HIS dd CA 1
ATOM 5473 C C . HIS G 1 21 ? -38.283 10.375 5.651 1.00 27.26 21 HIS dd C 1
ATOM 5474 O O . HIS G 1 21 ? -39.195 10.238 4.832 1.00 26.71 21 HIS dd O 1
ATOM 5481 N N . HIS G 1 22 ? -38.081 9.544 6.669 1.00 27.06 22 HIS dd N 1
ATOM 5482 C CA . HIS G 1 22 ? -38.916 8.374 6.907 1.00 27.17 22 HIS dd CA 1
ATOM 5483 C C . HIS G 1 22 ? -40.226 8.772 7.571 1.00 26.50 22 HIS dd C 1
ATOM 5484 O O . HIS G 1 22 ? -40.279 9.745 8.315 1.00 26.50 22 HIS dd O 1
ATOM 5491 N N . PHE G 1 23 ? -41.284 8.019 7.298 1.00 25.97 23 PHE dd N 1
ATOM 5492 C CA . PHE G 1 23 ? -42.577 8.310 7.903 1.00 25.44 23 PHE dd CA 1
ATOM 5493 C C . PHE G 1 23 ? -43.566 7.157 7.803 1.00 25.21 23 PHE dd C 1
ATOM 5494 O O . PHE G 1 23 ? -43.447 6.290 6.935 1.00 24.98 23 PHE dd O 1
ATOM 5502 N N . VAL G 1 24 ? -44.530 7.150 8.719 1.00 25.42 24 VAL dd N 1
ATOM 5503 C CA . VAL G 1 24 ? -45.578 6.137 8.750 1.00 26.06 24 VAL dd CA 1
ATOM 5504 C C . VAL G 1 24 ? -46.888 6.890 8.966 1.00 26.15 24 VAL dd C 1
ATOM 5505 O O . VAL G 1 24 ? -46.975 7.757 9.836 1.00 26.66 24 VAL dd O 1
ATOM 5509 N N . ILE G 1 25 ? -47.898 6.570 8.166 1.00 26.34 25 ILE dd N 1
ATOM 5510 C CA . ILE G 1 25 ? -49.191 7.236 8.266 1.00 26.48 25 ILE dd CA 1
ATOM 5511 C C . ILE G 1 25 ? -50.324 6.212 8.276 1.00 26.84 25 ILE dd C 1
ATOM 5512 O O . ILE G 1 25 ? -50.393 5.346 7.403 1.00 26.51 25 ILE dd O 1
ATOM 5517 N N . ASP G 1 26 ? -51.200 6.314 9.272 1.00 27.33 26 ASP dd N 1
ATOM 5518 C CA . ASP G 1 26 ? -52.339 5.409 9.399 1.00 27.99 26 ASP dd CA 1
ATOM 5519 C C . ASP G 1 26 ? -53.593 6.082 8.856 1.00 27.90 26 ASP dd C 1
ATOM 5520 O O . ASP G 1 26 ? -53.762 7.291 8.986 1.00 28.24 26 ASP dd O 1
ATOM 5525 N N . GLY G 1 27 ? -54.470 5.290 8.253 1.00 28.01 27 GLY dd N 1
ATOM 5526 C CA . GLY G 1 27 ? -55.690 5.831 7.699 1.00 28.13 27 GLY dd CA 1
ATOM 5527 C C . GLY G 1 27 ? -56.915 5.013 8.054 1.00 28.39 27 GLY dd C 1
ATOM 5528 O O . GLY G 1 27 ? -56.866 3.786 8.126 1.00 28.34 27 GLY dd O 1
ATOM 5529 N N . ASP G 1 28 ? -58.021 5.711 8.272 1.00 28.72 28 ASP dd N 1
ATOM 5530 C CA . ASP G 1 28 ? -59.292 5.095 8.614 1.00 29.33 28 ASP dd CA 1
ATOM 5531 C C . ASP G 1 28 ? -60.400 5.902 7.931 1.00 28.86 28 ASP dd C 1
ATOM 5532 O O . ASP G 1 28 ? -60.526 7.106 8.147 1.00 28.69 28 ASP dd O 1
ATOM 5537 N N . GLY G 1 29 ? -61.192 5.244 7.091 1.00 28.24 29 GLY dd N 1
ATOM 5538 C CA . GLY G 1 29 ? -62.249 5.955 6.403 1.00 27.81 29 GLY dd CA 1
ATOM 5539 C C . GLY G 1 29 ? -63.378 5.081 5.906 1.00 27.50 29 GLY dd C 1
ATOM 5540 O O . GLY G 1 29 ? -63.504 3.918 6.292 1.00 27.18 29 GLY dd O 1
ATOM 5541 N N . THR G 1 30 ? -64.209 5.653 5.044 1.00 27.16 30 THR dd N 1
ATOM 5542 C CA . THR G 1 30 ? -65.339 4.935 4.478 1.00 27.36 30 THR dd CA 1
ATOM 5543 C C . THR G 1 30 ? -65.584 5.454 3.072 1.00 27.51 30 THR dd C 1
ATOM 5544 O O . THR G 1 30 ? -65.083 6.514 2.696 1.00 27.37 30 THR dd O 1
ATOM 5548 N N . GLY G 1 31 ? -66.364 4.713 2.297 1.00 27.60 31 GLY dd N 1
ATOM 5549 C CA . GLY G 1 31 ? -66.646 5.153 0.949 1.00 27.78 31 GLY dd CA 1
ATOM 5550 C C . GLY G 1 31 ? -67.866 4.503 0.342 1.00 27.97 31 GLY dd C 1
ATOM 5551 O O . GLY G 1 31 ? -68.424 3.545 0.883 1.00 27.96 31 GLY dd O 1
ATOM 5552 N N . LYS G 1 32 ? -68.276 5.044 -0.797 1.00 28.10 32 LYS dd N 1
ATOM 5553 C CA . LYS G 1 32 ? -69.422 4.548 -1.538 1.00 28.47 32 LYS dd CA 1
ATOM 5554 C C . LYS G 1 32 ? -68.903 4.236 -2.939 1.00 28.61 32 LYS dd C 1
ATOM 5555 O O . LYS G 1 32 ? -68.978 5.069 -3.838 1.00 28.58 32 LYS dd O 1
ATOM 5561 N N . PRO G 1 33 ? -68.360 3.021 -3.131 1.00 28.75 33 PRO dd N 1
ATOM 5562 C CA . PRO G 1 33 ? -67.801 2.544 -4.403 1.00 28.70 33 PRO dd CA 1
ATOM 5563 C C . PRO G 1 33 ? -68.610 2.792 -5.672 1.00 28.80 33 PRO dd C 1
ATOM 5564 O O . PRO G 1 33 ? -68.049 3.218 -6.682 1.00 28.08 33 PRO dd O 1
ATOM 5568 N N . PHE G 1 34 ? -69.914 2.534 -5.631 1.00 28.61 34 PHE dd N 1
ATOM 5569 C CA . PHE G 1 34 ? -70.742 2.745 -6.812 1.00 28.94 34 PHE dd CA 1
ATOM 5570 C C . PHE G 1 34 ? -71.023 4.222 -7.088 1.00 29.09 34 PHE dd C 1
ATOM 5571 O O . PHE G 1 34 ? -71.438 4.585 -8.187 1.00 29.30 34 PHE dd O 1
ATOM 5579 N N . GLU G 1 35 ? -70.786 5.074 -6.097 1.00 29.33 35 GLU dd N 1
ATOM 5580 C CA . GLU G 1 35 ? -70.990 6.510 -6.274 1.00 29.81 35 GLU dd CA 1
ATOM 5581 C C . GLU G 1 35 ? -69.645 7.157 -6.598 1.00 29.55 35 GLU dd C 1
ATOM 5582 O O . GLU G 1 35 ? -69.572 8.348 -6.906 1.00 29.17 35 GLU dd O 1
ATOM 5588 N N . GLY G 1 36 ? -68.582 6.362 -6.519 1.00 29.42 36 GLY dd N 1
ATOM 5589 C CA . GLY G 1 36 ? -67.247 6.868 -6.797 1.00 29.26 36 GLY dd CA 1
ATOM 5590 C C . GLY G 1 36 ? -66.778 7.918 -5.805 1.00 29.20 36 GLY dd C 1
ATOM 5591 O O . GLY G 1 36 ? -66.130 8.896 -6.188 1.00 29.54 36 GLY dd O 1
ATOM 5592 N N . LYS G 1 37 ? -67.091 7.722 -4.526 1.00 29.01 37 LYS dd N 1
ATOM 5593 C CA . LYS G 1 37 ? -66.695 8.677 -3.494 1.00 28.79 37 LYS dd CA 1
ATOM 5594 C C . LYS G 1 37 ? -66.105 8.015 -2.247 1.00 28.47 37 LYS dd C 1
ATOM 5595 O O . LYS G 1 37 ? -66.493 6.907 -1.871 1.00 28.24 37 LYS dd O 1
ATOM 5601 N N . GLN G 1 38 ? -65.169 8.710 -1.604 1.00 28.00 38 GLN dd N 1
ATOM 5602 C CA . GLN G 1 38 ? -64.528 8.201 -0.398 1.00 27.65 38 GLN dd CA 1
ATOM 5603 C C . GLN G 1 38 ? -63.875 9.329 0.396 1.00 27.67 38 GLN dd C 1
ATOM 5604 O O . GLN G 1 38 ? -63.527 10.370 -0.153 1.00 27.59 38 GLN dd O 1
ATOM 5610 N N . SER G 1 39 ? -63.726 9.122 1.698 1.00 27.76 39 SER dd N 1
ATOM 5611 C CA . SER G 1 39 ? -63.093 10.104 2.566 1.00 28.12 39 SER dd CA 1
ATOM 5612 C C . SER G 1 39 ? -62.320 9.312 3.611 1.00 28.04 39 SER dd C 1
ATOM 5613 O O . SER G 1 39 ? -62.693 8.189 3.942 1.00 28.11 39 SER dd O 1
ATOM 5616 N N . MET G 1 40 ? -61.246 9.891 4.130 1.00 27.83 40 MET dd N 1
ATOM 5617 C CA . MET G 1 40 ? -60.432 9.191 5.106 1.00 27.73 40 MET dd CA 1
ATOM 5618 C C . MET G 1 40 ? -59.738 10.152 6.050 1.00 27.32 40 MET dd C 1
ATOM 5619 O O . MET G 1 40 ? -59.387 11.262 5.670 1.00 27.16 40 MET dd O 1
ATOM 5624 N N . ASP G 1 41 ? -59.562 9.722 7.294 1.00 27.04 41 ASP dd N 1
ATOM 5625 C CA . ASP G 1 41 ? -58.871 10.532 8.284 1.00 26.96 41 ASP dd CA 1
ATOM 5626 C C . ASP G 1 41 ? -57.492 9.923 8.429 1.00 26.87 41 ASP dd C 1
ATOM 5627 O O . ASP G 1 41 ? -57.353 8.753 8.779 1.00 26.47 41 ASP dd O 1
ATOM 5632 N N . LEU G 1 42 ? -56.475 10.724 8.148 1.00 27.16 42 LEU dd N 1
ATOM 5633 C CA . LEU G 1 42 ? -55.100 10.258 8.205 1.00 27.35 42 LEU dd CA 1
ATOM 5634 C C . LEU G 1 42 ? -54.357 10.834 9.396 1.00 27.89 42 LEU dd C 1
ATOM 5635 O O . LEU G 1 42 ? -54.626 11.952 9.823 1.00 27.65 42 LEU dd O 1
ATOM 5640 N N . GLU G 1 43 ? -53.421 10.059 9.933 1.00 28.63 43 GLU dd N 1
ATOM 5641 C CA . GLU G 1 43 ? -52.629 10.511 11.065 1.00 29.66 43 GLU dd CA 1
ATOM 5642 C C . GLU G 1 43 ? -51.186 10.048 10.924 1.00 29.69 43 GLU dd C 1
ATOM 5643 O O . GLU G 1 43 ? -50.922 8.862 10.731 1.00 29.65 43 GLU dd O 1
ATOM 5649 N N . VAL G 1 44 ? -50.256 10.991 11.010 1.00 29.86 44 VAL dd N 1
ATOM 5650 C CA . VAL G 1 44 ? -48.839 10.674 10.912 1.00 30.35 44 VAL dd CA 1
ATOM 5651 C C . VAL G 1 44 ? -48.386 10.073 12.243 1.00 30.58 44 VAL dd C 1
ATOM 5652 O O . VAL G 1 44 ? -48.283 10.775 13.246 1.00 30.52 44 VAL dd O 1
ATOM 5656 N N . LYS G 1 45 ? -48.128 8.769 12.243 1.00 30.99 45 LYS dd N 1
ATOM 5657 C CA . LYS G 1 45 ? -47.695 8.057 13.443 1.00 31.28 45 LYS dd CA 1
ATOM 5658 C C . LYS G 1 45 ? -46.194 8.211 13.688 1.00 31.19 45 LYS dd C 1
ATOM 5659 O O . LYS G 1 45 ? -45.741 8.225 14.835 1.00 30.95 45 LYS dd O 1
ATOM 5665 N N . GLU G 1 46 ? -45.425 8.318 12.607 1.00 31.00 46 GLU dd N 1
ATOM 5666 C CA . GLU G 1 46 ? -43.975 8.471 12.703 1.00 30.88 46 GLU dd CA 1
ATOM 5667 C C . GLU G 1 46 ? -43.481 9.424 11.621 1.00 30.63 46 GLU dd C 1
ATOM 5668 O O . GLU G 1 46 ? -43.963 9.386 10.484 1.00 30.32 46 GLU dd O 1
ATOM 5674 N N . GLY G 1 47 ? -42.516 10.270 11.971 1.00 30.15 47 GLY dd N 1
ATOM 5675 C CA . GLY G 1 47 ? -41.968 11.202 10.999 1.00 29.85 47 GLY dd CA 1
ATOM 5676 C C . GLY G 1 47 ? -42.563 12.597 11.020 1.00 29.73 47 GLY dd C 1
ATOM 5677 O O . GLY G 1 47 ? -42.126 13.466 10.265 1.00 29.69 47 GLY dd O 1
ATOM 5678 N N . GLY G 1 48 ? -43.559 12.817 11.874 1.00 29.66 48 GLY dd N 1
ATOM 5679 C CA . GLY G 1 48 ? -44.180 14.126 11.965 1.00 29.49 48 GLY dd CA 1
ATOM 5680 C C . GLY G 1 48 ? -43.333 15.111 12.753 1.00 29.45 48 GLY dd C 1
ATOM 5681 O O . GLY G 1 48 ? -42.665 14.714 13.707 1.00 29.80 48 GLY dd O 1
ATOM 5682 N N . PRO G 1 49 ? -43.325 16.401 12.374 1.00 29.29 49 PRO dd N 1
ATOM 5683 C CA . PRO G 1 49 ? -44.068 16.977 11.247 1.00 28.85 49 PRO dd CA 1
ATOM 5684 C C . PRO G 1 49 ? -43.341 16.711 9.933 1.00 28.42 49 PRO dd C 1
ATOM 5685 O O . PRO G 1 49 ? -42.118 16.839 9.860 1.00 28.65 49 PRO dd O 1
ATOM 5689 N N . LEU G 1 50 ? -44.086 16.338 8.899 1.00 27.97 50 LEU dd N 1
ATOM 5690 C CA . LEU G 1 50 ? -43.479 16.064 7.602 1.00 27.42 50 LEU dd CA 1
ATOM 5691 C C . LEU G 1 50 ? -42.818 17.324 7.053 1.00 27.03 50 LEU dd C 1
ATOM 5692 O O . LEU G 1 50 ? -43.425 18.390 7.019 1.00 27.06 50 LEU dd O 1
ATOM 5697 N N . PRO G 1 51 ? -41.553 17.216 6.624 1.00 26.86 51 PRO dd N 1
ATOM 5698 C CA . PRO G 1 51 ? -40.834 18.370 6.082 1.00 26.58 51 PRO dd CA 1
ATOM 5699 C C . PRO G 1 51 ? -41.075 18.607 4.590 1.00 26.25 51 PRO dd C 1
ATOM 5700 O O . PRO G 1 51 ? -40.295 19.296 3.944 1.00 26.75 51 PRO dd O 1
ATOM 5704 N N . PHE G 1 52 ? -42.143 18.033 4.043 1.00 25.39 52 PHE dd N 1
ATOM 5705 C CA . PHE G 1 52 ? -42.451 18.214 2.624 1.00 24.78 52 PHE dd CA 1
ATOM 5706 C C . PHE G 1 52 ? -43.958 18.338 2.391 1.00 24.59 52 PHE dd C 1
ATOM 5707 O O . PHE G 1 52 ? -44.759 17.982 3.255 1.00 24.38 52 PHE dd O 1
ATOM 5715 N N . ALA G 1 53 ? -44.336 18.841 1.219 1.00 24.50 53 ALA dd N 1
ATOM 5716 C CA . ALA G 1 53 ? -45.745 19.034 0.878 1.00 24.46 53 ALA dd CA 1
ATOM 5717 C C . ALA G 1 53 ? -46.566 17.754 1.004 1.00 24.26 53 ALA dd C 1
ATOM 5718 O O . ALA G 1 53 ? -46.355 16.796 0.267 1.00 24.64 53 ALA dd O 1
ATOM 5720 N N . PHE G 1 54 ? -47.512 17.752 1.938 1.00 23.76 54 PHE dd N 1
ATOM 5721 C CA . PHE G 1 54 ? -48.375 16.596 2.158 1.00 23.17 54 PHE dd CA 1
ATOM 5722 C C . PHE G 1 54 ? -49.109 16.194 0.873 1.00 22.56 54 PHE dd C 1
ATOM 5723 O O . PHE G 1 54 ? -49.401 15.017 0.660 1.00 22.21 54 PHE dd O 1
ATOM 5731 N N . ASP G 1 55 ? -49.411 17.176 0.027 1.00 22.26 55 ASP dd N 1
ATOM 5732 C CA . ASP G 1 55 ? -50.130 16.914 -1.225 1.00 21.48 55 ASP dd CA 1
ATOM 5733 C C . ASP G 1 55 ? -49.525 15.841 -2.126 1.00 21.02 55 ASP dd C 1
ATOM 5734 O O . ASP G 1 55 ? -50.259 15.146 -2.823 1.00 21.01 55 ASP dd O 1
ATOM 5739 N N . ILE G 1 56 ? -48.201 15.698 -2.138 1.00 20.68 56 ILE dd N 1
ATOM 5740 C CA . ILE G 1 56 ? -47.609 14.692 -3.019 1.00 20.27 56 ILE dd CA 1
ATOM 5741 C C . ILE G 1 56 ? -48.042 13.274 -2.660 1.00 20.36 56 ILE dd C 1
ATOM 5742 O O . ILE G 1 56 ? -47.982 12.376 -3.493 1.00 20.42 56 ILE dd O 1
ATOM 5747 N N . LEU G 1 57 ? -48.516 13.083 -1.433 1.00 20.19 57 LEU dd N 1
ATOM 5748 C CA . LEU G 1 57 ? -48.931 11.761 -0.965 1.00 20.38 57 LEU dd CA 1
ATOM 5749 C C . LEU G 1 57 ? -50.408 11.406 -1.148 1.00 20.32 57 LEU dd C 1
ATOM 5750 O O . LEU G 1 57 ? -50.752 10.230 -1.200 1.00 20.23 57 LEU dd O 1
ATOM 5755 N N . THR G 1 58 ? -51.273 12.409 -1.239 1.00 20.25 58 THR dd N 1
ATOM 5756 C CA . THR G 1 58 ? -52.707 12.154 -1.300 1.00 20.66 58 THR dd CA 1
ATOM 5757 C C . THR G 1 58 ? -53.278 11.105 -2.243 1.00 20.53 58 THR dd C 1
ATOM 5758 O O . THR G 1 58 ? -54.094 10.294 -1.808 1.00 20.83 58 THR dd O 1
ATOM 5762 N N . THR G 1 59 ? -52.873 11.086 -3.509 1.00 20.60 59 THR dd N 1
ATOM 5763 C CA . THR G 1 59 ? -53.438 10.092 -4.420 1.00 20.69 59 THR dd CA 1
ATOM 5764 C C . THR G 1 59 ? -52.977 8.673 -4.119 1.00 20.95 59 THR dd C 1
ATOM 5765 O O . THR G 1 59 ? -53.448 7.732 -4.739 1.00 20.60 59 THR dd O 1
ATOM 5769 N N . ALA G 1 60 ? -52.058 8.509 -3.172 1.00 21.39 60 ALA dd N 1
ATOM 5770 C CA . ALA G 1 60 ? -51.577 7.172 -2.836 1.00 21.99 60 ALA dd CA 1
ATOM 5771 C C . ALA G 1 60 ? -52.339 6.499 -1.687 1.00 22.62 60 ALA dd C 1
ATOM 5772 O O . ALA G 1 60 ? -52.110 5.325 -1.391 1.00 22.46 60 ALA dd O 1
ATOM 5810 N N . ASN H 2 2 ? -57.579 4.022 -4.598 1.00 23.31 65 ASN D N 1
ATOM 5811 C CA . ASN H 2 2 ? -58.269 2.776 -4.902 1.00 23.52 65 ASN D CA 1
ATOM 5812 C C . ASN H 2 2 ? -59.327 3.043 -5.951 1.00 24.06 65 ASN D C 1
ATOM 5813 O O . ASN H 2 2 ? -60.418 3.519 -5.628 1.00 24.21 65 ASN D O 1
ATOM 5818 N N . ARG H 2 3 ? -59.012 2.728 -7.202 1.00 24.07 66 ARG D N 1
ATOM 5819 C CA . ARG H 2 3 ? -59.947 2.981 -8.289 1.00 24.51 66 ARG D CA 1
ATOM 5820 C C . ARG H 2 3 ? -61.293 2.261 -8.158 1.00 24.82 66 ARG D C 1
ATOM 5821 O O . ARG H 2 3 ? -62.170 2.424 -9.010 1.00 24.75 66 ARG D O 1
ATOM 5829 N N . VAL H 2 4 ? -61.465 1.462 -7.109 1.00 25.35 67 VAL D N 1
ATOM 5830 C CA . VAL H 2 4 ? -62.746 0.784 -6.905 1.00 25.90 67 VAL D CA 1
ATOM 5831 C C . VAL H 2 4 ? -63.750 1.893 -6.612 1.00 25.80 67 VAL D C 1
ATOM 5832 O O . VAL H 2 4 ? -64.934 1.781 -6.933 1.00 25.78 67 VAL D O 1
ATOM 5836 N N . PHE H 2 5 ? -63.261 2.968 -5.996 1.00 25.63 68 PHE D N 1
ATOM 5837 C CA . PHE H 2 5 ? -64.108 4.105 -5.677 1.00 25.76 68 PHE D CA 1
ATOM 5838 C C . PHE H 2 5 ? -64.193 5.033 -6.881 1.00 25.97 68 PHE D C 1
ATOM 5839 O O . PHE H 2 5 ? -63.582 6.102 -6.913 1.00 26.02 68 PHE D O 1
ATOM 5847 N N . ALA H 2 6 ? -64.953 4.596 -7.878 1.00 26.20 69 ALA D N 1
ATOM 5848 C CA . ALA H 2 6 ? -65.159 5.357 -9.101 1.00 26.61 69 ALA D CA 1
ATOM 5849 C C . ALA H 2 6 ? -66.480 4.891 -9.701 1.00 26.84 69 ALA D C 1
ATOM 5850 O O . ALA H 2 6 ? -66.739 3.696 -9.769 1.00 26.53 69 ALA D O 1
ATOM 5852 N N . GLU H 2 7 ? -67.320 5.828 -10.127 1.00 27.46 70 GLU D N 1
ATOM 5853 C CA . GLU H 2 7 ? -68.598 5.447 -10.710 1.00 28.21 70 GLU D CA 1
ATOM 5854 C C . GLU H 2 7 ? -68.415 4.976 -12.146 1.00 28.27 70 GLU D C 1
ATOM 5855 O O . GLU H 2 7 ? -68.148 5.780 -13.040 1.00 28.32 70 GLU D O 1
ATOM 5861 N N . TYR H 2 8 ? -68.550 3.671 -12.366 1.00 28.49 71 TYR D N 1
ATOM 5862 C CA . TYR H 2 8 ? -68.403 3.114 -13.705 1.00 29.16 71 TYR D CA 1
ATOM 5863 C C . TYR H 2 8 ? -69.757 2.872 -14.357 1.00 29.93 71 TYR D C 1
ATOM 5864 O O . TYR H 2 8 ? -70.661 2.300 -13.741 1.00 30.01 71 TYR D O 1
ATOM 5873 N N . PRO H 2 9 ? -69.919 3.318 -15.613 1.00 30.56 72 PRO D N 1
ATOM 5874 C CA . PRO H 2 9 ? -71.177 3.134 -16.341 1.00 31.06 72 PRO D CA 1
ATOM 5875 C C . PRO H 2 9 ? -71.230 1.680 -16.784 1.00 31.45 72 PRO D C 1
ATOM 5876 O O . PRO H 2 9 ? -70.189 1.037 -16.935 1.00 31.59 72 PRO D O 1
ATOM 5880 N N . ASP H 2 10 ? -72.435 1.172 -17.011 1.00 31.89 73 ASP D N 1
ATOM 5881 C CA . ASP H 2 10 ? -72.621 -0.211 -17.430 1.00 32.34 73 ASP D CA 1
ATOM 5882 C C . ASP H 2 10 ? -71.913 -0.592 -18.727 1.00 32.14 73 ASP D C 1
ATOM 5883 O O . ASP H 2 10 ? -71.541 -1.751 -18.904 1.00 32.14 73 ASP D O 1
ATOM 5888 N N . HIS H 2 11 ? -71.715 0.368 -19.628 1.00 31.74 74 HIS D N 1
ATOM 5889 C CA . HIS H 2 11 ? -71.073 0.062 -20.907 1.00 31.31 74 HIS D CA 1
ATOM 5890 C C . HIS H 2 11 ? -69.549 -0.046 -20.852 1.00 30.83 74 HIS D C 1
ATOM 5891 O O . HIS H 2 11 ? -68.915 -0.419 -21.841 1.00 31.15 74 HIS D O 1
ATOM 5898 N N . ILE H 2 12 ? -68.962 0.268 -19.702 1.00 30.14 75 ILE D N 1
ATOM 5899 C CA . ILE H 2 12 ? -67.512 0.168 -19.542 1.00 29.62 75 ILE D CA 1
ATOM 5900 C C . ILE H 2 12 ? -67.170 -0.912 -18.517 1.00 29.48 75 ILE D C 1
ATOM 5901 O O . ILE H 2 12 ? -67.733 -0.938 -17.424 1.00 29.32 75 ILE D O 1
ATOM 5906 N N . GLN H 2 13 ? -66.253 -1.804 -18.879 1.00 29.49 76 GLN D N 1
ATOM 5907 C CA . GLN H 2 13 ? -65.819 -2.879 -17.986 1.00 29.57 76 GLN D CA 1
ATOM 5908 C C . GLN H 2 13 ? -65.188 -2.280 -16.727 1.00 29.26 76 GLN D C 1
ATOM 5909 O O . GLN H 2 13 ? -64.288 -1.449 -16.812 1.00 29.26 76 GLN D O 1
ATOM 5915 N N . ASP H 2 14 ? -65.669 -2.697 -15.562 1.00 28.90 77 ASP D N 1
ATOM 5916 C CA . ASP H 2 14 ? -65.146 -2.198 -14.290 1.00 28.62 77 ASP D CA 1
ATOM 5917 C C . ASP H 2 14 ? -64.143 -3.211 -13.729 1.00 28.21 77 ASP D C 1
ATOM 5918 O O . ASP H 2 14 ? -64.496 -4.073 -12.927 1.00 27.88 77 ASP D O 1
ATOM 5923 N N . TYR H 2 15 ? -62.892 -3.090 -14.158 1.00 27.97 78 TYR D N 1
ATOM 5924 C CA . TYR H 2 15 ? -61.819 -3.990 -13.737 1.00 27.64 78 TYR D CA 1
ATOM 5925 C C . TYR H 2 15 ? -61.637 -4.068 -12.224 1.00 27.38 78 TYR D C 1
ATOM 5926 O O . TYR H 2 15 ? -61.351 -5.133 -11.673 1.00 27.02 78 TYR D O 1
ATOM 5935 N N . PHE H 2 16 ? -61.805 -2.937 -11.554 1.00 27.38 79 PHE D N 1
ATOM 5936 C CA . PHE H 2 16 ? -61.604 -2.875 -10.116 1.00 27.50 79 PHE D CA 1
ATOM 5937 C C . PHE H 2 16 ? -62.661 -3.569 -9.268 1.00 28.02 79 PHE D C 1
ATOM 5938 O O . PHE H 2 16 ? -62.327 -4.344 -8.374 1.00 27.41 79 PHE D O 1
ATOM 5946 N N . LYS H 2 17 ? -63.934 -3.319 -9.545 1.00 28.63 80 LYS D N 1
ATOM 5947 C CA . LYS H 2 17 ? -64.972 -3.975 -8.764 1.00 29.53 80 LYS D CA 1
ATOM 5948 C C . LYS H 2 17 ? -64.990 -5.467 -9.081 1.00 29.98 80 LYS D C 1
ATOM 5949 O O . LYS H 2 17 ? -65.345 -6.286 -8.234 1.00 30.29 80 LYS D O 1
ATOM 5955 N N . GLN H 2 18 ? -64.572 -5.825 -10.290 1.00 30.65 81 GLN D N 1
ATOM 5956 C CA . GLN H 2 18 ? -64.542 -7.229 -10.680 1.00 31.38 81 GLN D CA 1
ATOM 5957 C C . GLN H 2 18 ? -63.343 -7.946 -10.059 1.00 31.23 81 GLN D C 1
ATOM 5958 O O . GLN H 2 18 ? -63.243 -9.171 -10.135 1.00 31.30 81 GLN D O 1
ATOM 5964 N N . SER H 2 19 ? -62.440 -7.187 -9.445 1.00 31.05 82 SER D N 1
ATOM 5965 C CA . SER H 2 19 ? -61.240 -7.764 -8.836 1.00 30.97 82 SER D CA 1
ATOM 5966 C C . SER H 2 19 ? -61.430 -8.338 -7.445 1.00 30.88 82 SER D C 1
ATOM 5967 O O . SER H 2 19 ? -60.548 -9.025 -6.931 1.00 31.08 82 SER D O 1
ATOM 5970 N N . PHE H 2 20 ? -62.565 -8.050 -6.824 1.00 30.91 83 PHE D N 1
ATOM 5971 C CA . PHE H 2 20 ? -62.821 -8.560 -5.486 1.00 30.84 83 PHE D CA 1
ATOM 5972 C C . PHE H 2 20 ? -63.733 -9.771 -5.530 1.00 30.82 83 PHE D C 1
ATOM 5973 O O . PHE H 2 20 ? -64.392 -10.018 -6.543 1.00 30.91 83 PHE D O 1
ATOM 5981 N N . PRO H 2 21 ? -63.817 -10.526 -4.421 1.00 30.66 84 PRO D N 1
ATOM 5982 C CA . PRO H 2 21 ? -63.164 -10.380 -3.111 1.00 30.65 84 PRO D CA 1
ATOM 5983 C C . PRO H 2 21 ? -61.643 -10.530 -3.000 1.00 30.47 84 PRO D C 1
ATOM 5984 O O . PRO H 2 21 ? -61.049 -10.043 -2.038 1.00 30.90 84 PRO D O 1
ATOM 5988 N N . LYS H 2 22 ? -61.010 -11.205 -3.953 1.00 30.04 85 LYS D N 1
ATOM 5989 C CA . LYS H 2 22 ? -59.562 -11.405 -3.874 1.00 29.77 85 LYS D CA 1
ATOM 5990 C C . LYS H 2 22 ? -58.771 -10.094 -3.838 1.00 29.35 85 LYS D C 1
ATOM 5991 O O . LYS H 2 22 ? -57.814 -9.956 -3.064 1.00 29.52 85 LYS D O 1
ATOM 5997 N N . GLY H 2 23 ? -59.166 -9.135 -4.670 1.00 28.34 86 GLY D N 1
ATOM 5998 C CA . GLY H 2 23 ? -58.485 -7.851 -4.681 1.00 27.23 86 GLY D CA 1
ATOM 5999 C C . GLY H 2 23 ? -57.526 -7.601 -5.831 1.00 26.44 86 GLY D C 1
ATOM 6000 O O . GLY H 2 23 ? -57.474 -8.355 -6.805 1.00 26.12 86 GLY D O 1
ATOM 6001 N N . TYR H 2 24 ? -56.761 -6.520 -5.714 1.00 25.64 87 TYR D N 1
ATOM 6002 C CA . TYR H 2 24 ? -55.792 -6.157 -6.739 1.00 24.90 87 TYR D CA 1
ATOM 6003 C C . TYR H 2 24 ? -54.738 -5.253 -6.124 1.00 24.60 87 TYR D C 1
ATOM 6004 O O . TYR H 2 24 ? -54.813 -4.903 -4.946 1.00 24.33 87 TYR D O 1
ATOM 6013 N N . SER H 2 25 ? -53.753 -4.874 -6.927 1.00 24.45 88 SER D N 1
ATOM 6014 C CA . SER H 2 25 ? -52.705 -3.991 -6.449 1.00 24.63 88 SER D CA 1
ATOM 6015 C C . SER H 2 25 ? -52.296 -3.043 -7.565 1.00 24.25 88 SER D C 1
ATOM 6016 O O . SER H 2 25 ? -52.419 -3.370 -8.749 1.00 24.23 88 SER D O 1
ATOM 6019 N N . TRP H 2 26 ? -51.836 -1.854 -7.192 1.00 23.77 89 TRP D N 1
ATOM 6020 C CA . TRP H 2 26 ? -51.387 -0.895 -8.186 1.00 23.25 89 TRP D CA 1
ATOM 6021 C C . TRP H 2 26 ? -50.000 -0.362 -7.862 1.00 23.04 89 TRP D C 1
ATOM 6022 O O . TRP H 2 26 ? -49.562 -0.384 -6.712 1.00 22.56 89 TRP D O 1
ATOM 6033 N N . GLU H 2 27 ? -49.303 0.082 -8.900 1.00 22.69 90 GLU D N 1
ATOM 6034 C CA . GLU H 2 27 ? -47.974 0.663 -8.754 1.00 22.90 90 GLU D CA 1
ATOM 6035 C C . GLU H 2 27 ? -48.068 1.979 -9.507 1.00 22.44 90 GLU D C 1
ATOM 6036 O O . GLU H 2 27 ? -48.813 2.089 -10.485 1.00 22.17 90 GLU D O 1
ATOM 6042 N N . ARG H 2 28 ? -47.335 2.985 -9.055 1.00 21.93 91 ARG D N 1
ATOM 6043 C CA . ARG H 2 28 ? -47.398 4.271 -9.729 1.00 21.60 91 ARG D CA 1
ATOM 6044 C C . ARG H 2 28 ? -46.094 5.039 -9.694 1.00 20.99 91 ARG D C 1
ATOM 6045 O O . ARG H 2 28 ? -45.326 4.950 -8.740 1.00 20.70 91 ARG D O 1
ATOM 6053 N N . SER H 2 29 ? -45.848 5.788 -10.759 1.00 20.68 92 SER D N 1
ATOM 6054 C CA . SER H 2 29 ? -44.665 6.617 -10.830 1.00 20.46 92 SER D CA 1
ATOM 6055 C C . SER H 2 29 ? -45.180 8.048 -10.972 1.00 20.27 92 SER D C 1
ATOM 6056 O O . SER H 2 29 ? -46.037 8.331 -11.814 1.00 20.53 92 SER D O 1
ATOM 6059 N N . LEU H 2 30 ? -44.688 8.933 -10.117 1.00 19.75 93 LEU D N 1
ATOM 6060 C CA . LEU H 2 30 ? -45.069 10.339 -10.154 1.00 19.79 93 LEU D CA 1
ATOM 6061 C C . LEU H 2 30 ? -43.829 11.108 -10.572 1.00 19.68 93 LEU D C 1
ATOM 6062 O O . LEU H 2 30 ? -42.896 11.270 -9.785 1.00 19.81 93 LEU D O 1
ATOM 6067 N N . THR H 2 31 ? -43.809 11.556 -11.818 1.00 19.65 94 THR D N 1
ATOM 6068 C CA . THR H 2 31 ? -42.667 12.296 -12.333 1.00 19.99 94 THR D CA 1
ATOM 6069 C C . THR H 2 31 ? -42.995 13.781 -12.362 1.00 20.05 94 THR D C 1
ATOM 6070 O O . THR H 2 31 ? -43.790 14.232 -13.190 1.00 20.02 94 THR D O 1
ATOM 6074 N N . PHE H 2 32 ? -42.398 14.534 -11.439 1.00 20.11 95 PHE D N 1
ATOM 6075 C CA . PHE H 2 32 ? -42.628 15.974 -11.363 1.00 20.49 95 PHE D CA 1
ATOM 6076 C C . PHE H 2 32 ? -41.706 16.705 -12.334 1.00 20.81 95 PHE D C 1
ATOM 6077 O O . PHE H 2 32 ? -40.608 16.238 -12.632 1.00 20.19 95 PHE D O 1
ATOM 6085 N N . GLU H 2 33 ? -42.155 17.860 -12.812 1.00 21.15 96 GLU D N 1
ATOM 6086 C CA . GLU H 2 33 ? -41.401 18.624 -13.796 1.00 21.73 96 GLU D CA 1
ATOM 6087 C C . GLU H 2 33 ? -40.033 19.155 -13.392 1.00 21.80 96 GLU D C 1
ATOM 6088 O O . GLU H 2 33 ? -39.252 19.540 -14.265 1.00 21.90 96 GLU D O 1
ATOM 6094 N N . ASP H 2 34 ? -39.734 19.188 -12.097 1.00 21.67 97 ASP D N 1
ATOM 6095 C CA . ASP H 2 34 ? -38.432 19.688 -11.664 1.00 21.82 97 ASP D CA 1
ATOM 6096 C C . ASP H 2 34 ? -37.459 18.578 -11.263 1.00 21.90 97 ASP D C 1
ATOM 6097 O O . ASP H 2 34 ? -36.479 18.833 -10.567 1.00 22.26 97 ASP D O 1
ATOM 6102 N N . GLY H 2 35 ? -37.732 17.351 -11.696 1.00 21.79 98 GLY D N 1
ATOM 6103 C CA . GLY H 2 35 ? -36.836 16.250 -11.382 1.00 21.79 98 GLY D CA 1
ATOM 6104 C C . GLY H 2 35 ? -37.231 15.404 -10.190 1.00 21.63 98 GLY D C 1
ATOM 6105 O O . GLY H 2 35 ? -36.726 14.293 -10.019 1.00 21.54 98 GLY D O 1
ATOM 6106 N N . GLY H 2 36 ? -38.108 15.931 -9.343 1.00 21.47 99 GLY D N 1
ATOM 6107 C CA . GLY H 2 36 ? -38.545 15.159 -8.196 1.00 21.26 99 GLY D CA 1
ATOM 6108 C C . GLY H 2 36 ? -39.278 13.955 -8.750 1.00 21.37 99 GLY D C 1
ATOM 6109 O O . GLY H 2 36 ? -40.038 14.094 -9.710 1.00 21.06 99 GLY D O 1
ATOM 6110 N N . ILE H 2 37 ? -39.040 12.779 -8.176 1.00 21.47 100 ILE D N 1
ATOM 6111 C CA . ILE H 2 37 ? -39.701 11.561 -8.636 1.00 22.00 100 ILE D CA 1
ATOM 6112 C C . ILE H 2 37 ? -40.124 10.673 -7.480 1.00 22.06 100 ILE D C 1
ATOM 6113 O O . ILE H 2 37 ? -39.360 10.437 -6.540 1.00 21.69 100 ILE D O 1
ATOM 6118 N N . CYS H 2 38 ? -41.358 10.191 -7.549 1.00 22.00 101 CYS D N 1
ATOM 6119 C CA . CYS H 2 38 ? -41.877 9.322 -6.510 1.00 22.12 101 CYS D CA 1
ATOM 6120 C C . CYS H 2 38 ? -42.381 8.029 -7.108 1.00 22.35 101 CYS D C 1
ATOM 6121 O O . CYS H 2 38 ? -42.797 7.982 -8.263 1.00 22.11 101 CYS D O 1
ATOM 6124 N N . ILE H 2 39 ? -42.343 6.985 -6.293 1.00 22.61 102 ILE D N 1
ATOM 6125 C CA . ILE H 2 39 ? -42.812 5.673 -6.673 1.00 23.27 102 ILE D CA 1
ATOM 6126 C C . ILE H 2 39 ? -43.726 5.247 -5.533 1.00 23.38 102 ILE D C 1
ATOM 6127 O O . ILE H 2 39 ? -43.460 5.551 -4.371 1.00 23.25 102 ILE D O 1
ATOM 6132 N N . ALA H 2 40 ? -44.818 4.569 -5.860 1.00 23.27 103 ALA D N 1
ATOM 6133 C CA . ALA H 2 40 ? -45.736 4.122 -4.827 1.00 23.48 103 ALA D CA 1
ATOM 6134 C C . ALA H 2 40 ? -46.405 2.835 -5.251 1.00 23.53 103 ALA D C 1
ATOM 6135 O O . ALA H 2 40 ? -46.446 2.504 -6.432 1.00 23.30 103 ALA D O 1
ATOM 6137 N N . ARG H 2 41 ? -46.912 2.100 -4.272 1.00 23.83 104 ARG D N 1
ATOM 6138 C CA . ARG H 2 41 ? -47.598 0.853 -4.541 1.00 24.48 104 ARG D CA 1
ATOM 6139 C C . ARG H 2 41 ? -48.574 0.606 -3.412 1.00 24.48 104 ARG D C 1
ATOM 6140 O O . ARG H 2 41 ? -48.327 0.991 -2.268 1.00 24.16 104 ARG D O 1
ATOM 6148 N N . ASN H 2 42 ? -49.689 -0.028 -3.744 1.00 24.41 105 ASN D N 1
ATOM 6149 C CA . ASN H 2 42 ? -50.705 -0.342 -2.756 1.00 24.56 105 ASN D CA 1
ATOM 6150 C C . ASN H 2 42 ? -51.254 -1.728 -3.049 1.00 24.80 105 ASN D C 1
ATOM 6151 O O . ASN H 2 42 ? -51.661 -2.014 -4.178 1.00 24.64 105 ASN D O 1
ATOM 6156 N N . ASP H 2 43 ? -51.223 -2.599 -2.045 1.00 25.46 106 ASP D N 1
ATOM 6157 C CA . ASP H 2 43 ? -51.765 -3.944 -2.185 1.00 26.25 106 ASP D CA 1
ATOM 6158 C C . ASP H 2 43 ? -53.108 -3.884 -1.473 1.00 26.45 106 ASP D C 1
ATOM 6159 O O . ASP H 2 43 ? -53.174 -3.695 -0.260 1.00 26.39 106 ASP D O 1
ATOM 6164 N N . ILE H 2 44 ? -54.179 -4.033 -2.238 1.00 26.72 107 ILE D N 1
ATOM 6165 C CA . ILE H 2 44 ? -55.518 -3.941 -1.686 1.00 27.14 107 ILE D CA 1
ATOM 6166 C C . ILE H 2 44 ? -56.257 -5.267 -1.559 1.00 27.45 107 ILE D C 1
ATOM 6167 O O . ILE H 2 44 ? -56.451 -5.988 -2.535 1.00 27.34 107 ILE D O 1
ATOM 6172 N N . THR H 2 45 ? -56.671 -5.571 -0.337 1.00 28.23 108 THR D N 1
ATOM 6173 C CA . THR H 2 45 ? -57.417 -6.786 -0.058 1.00 29.13 108 THR D CA 1
ATOM 6174 C C . THR H 2 45 ? -58.736 -6.367 0.572 1.00 30.13 108 THR D C 1
ATOM 6175 O O . THR H 2 45 ? -58.964 -5.184 0.824 1.00 29.85 108 THR D O 1
ATOM 6179 N N . MET H 2 46 ? -59.599 -7.337 0.836 1.00 31.26 109 MET D N 1
ATOM 6180 C CA . MET H 2 46 ? -60.895 -7.037 1.414 1.00 32.59 109 MET D CA 1
ATOM 6181 C C . MET H 2 46 ? -61.368 -8.167 2.315 1.00 33.18 109 MET D C 1
ATOM 6182 O O . MET H 2 46 ? -60.934 -9.311 2.180 1.00 33.50 109 MET D O 1
ATOM 6187 N N . GLU H 2 47 ? -62.245 -7.826 3.248 1.00 33.56 110 GLU D N 1
ATOM 6188 C CA . GLU H 2 47 ? -62.836 -8.801 4.151 1.00 34.29 110 GLU D CA 1
ATOM 6189 C C . GLU H 2 47 ? -64.031 -8.144 4.823 1.00 33.83 110 GLU D C 1
ATOM 6190 O O . GLU H 2 47 ? -63.898 -7.091 5.446 1.00 33.37 110 GLU D O 1
ATOM 6196 N N . GLY H 2 48 ? -65.197 -8.767 4.690 1.00 33.86 111 GLY D N 1
ATOM 6197 C CA . GLY H 2 48 ? -66.399 -8.203 5.277 1.00 33.78 111 GLY D CA 1
ATOM 6198 C C . GLY H 2 48 ? -66.714 -6.909 4.554 1.00 33.69 111 GLY D C 1
ATOM 6199 O O . GLY H 2 48 ? -66.724 -6.876 3.322 1.00 33.50 111 GLY D O 1
ATOM 6200 N N . ASP H 2 49 ? -66.957 -5.841 5.307 1.00 33.69 112 ASP D N 1
ATOM 6201 C CA . ASP H 2 49 ? -67.257 -4.542 4.705 1.00 33.93 112 ASP D CA 1
ATOM 6202 C C . ASP H 2 49 ? -66.039 -3.627 4.783 1.00 32.99 112 ASP D C 1
ATOM 6203 O O . ASP H 2 49 ? -66.184 -2.409 4.856 1.00 32.69 112 ASP D O 1
ATOM 6208 N N . THR H 2 50 ? -64.841 -4.204 4.760 1.00 32.04 113 THR D N 1
ATOM 6209 C CA . THR H 2 50 ? -63.639 -3.389 4.869 1.00 30.82 113 THR D CA 1
ATOM 6210 C C . THR H 2 50 ? -62.527 -3.673 3.857 1.00 30.26 113 THR D C 1
ATOM 6211 O O . THR H 2 50 ? -62.170 -4.827 3.615 1.00 30.01 113 THR D O 1
ATOM 6215 N N . PHE H 2 51 ? -61.990 -2.603 3.270 1.00 29.21 114 PHE D N 1
ATOM 6216 C CA . PHE H 2 51 ? -60.880 -2.702 2.320 1.00 28.43 114 PHE D CA 1
ATOM 6217 C C . PHE H 2 51 ? -59.611 -2.462 3.135 1.00 27.84 114 PHE D C 1
ATOM 6218 O O . PHE H 2 51 ? -59.569 -1.544 3.953 1.00 27.32 114 PHE D O 1
ATOM 6226 N N . TYR H 2 52 ? -58.589 -3.284 2.920 1.00 27.49 115 TYR D N 1
ATOM 6227 C CA . TYR H 2 52 ? -57.328 -3.123 3.638 1.00 27.16 115 TYR D CA 1
ATOM 6228 C C . TYR H 2 52 ? -56.239 -2.694 2.659 1.00 26.66 115 TYR D C 1
ATOM 6229 O O . TYR H 2 52 ? -56.023 -3.334 1.628 1.00 26.36 115 TYR D O 1
ATOM 6238 N N . ASN H 2 53 ? -55.559 -1.602 2.995 1.00 26.10 116 ASN D N 1
ATOM 6239 C CA . ASN H 2 53 ? -54.524 -1.039 2.137 1.00 25.70 116 ASN D CA 1
ATOM 6240 C C . ASN H 2 53 ? -53.133 -1.060 2.771 1.00 25.47 116 ASN D C 1
ATOM 6241 O O . ASN H 2 53 ? -52.939 -0.555 3.878 1.00 25.48 116 ASN D O 1
ATOM 6246 N N . LYS H 2 54 ? -52.171 -1.644 2.063 1.00 25.35 117 LYS D N 1
ATOM 6247 C CA . LYS H 2 54 ? -50.785 -1.701 2.524 1.00 25.28 117 LYS D CA 1
ATOM 6248 C C . LYS H 2 54 ? -50.056 -0.830 1.499 1.00 24.85 117 LYS D C 1
ATOM 6249 O O . LYS H 2 54 ? -49.814 -1.256 0.368 1.00 24.61 117 LYS D O 1
ATOM 6255 N N . VAL H 2 55 ? -49.715 0.389 1.900 1.00 24.27 118 VAL D N 1
ATOM 6256 C CA . VAL H 2 55 ? -49.089 1.345 0.989 1.00 24.00 118 VAL D CA 1
ATOM 6257 C C . VAL H 2 55 ? -47.624 1.682 1.259 1.00 23.97 118 VAL D C 1
ATOM 6258 O O . VAL H 2 55 ? -47.194 1.777 2.406 1.00 23.43 118 VAL D O 1
ATOM 6262 N N . ARG H 2 56 ? -46.869 1.850 0.175 1.00 24.28 119 ARG D N 1
ATOM 6263 C CA . ARG H 2 56 ? -45.460 2.228 0.245 1.00 24.50 119 ARG D CA 1
ATOM 6264 C C . ARG H 2 56 ? -45.266 3.420 -0.688 1.00 24.11 119 ARG D C 1
ATOM 6265 O O . ARG H 2 56 ? -45.778 3.420 -1.806 1.00 24.08 119 ARG D O 1
ATOM 6273 N N . PHE H 2 57 ? -44.536 4.431 -0.221 1.00 23.50 120 PHE D N 1
ATOM 6274 C CA . PHE H 2 57 ? -44.298 5.650 -0.996 1.00 23.16 120 PHE D CA 1
ATOM 6275 C C . PHE H 2 57 ? -42.845 6.121 -0.842 1.00 23.11 120 PHE D C 1
ATOM 6276 O O . PHE H 2 57 ? -42.374 6.344 0.270 1.00 22.62 120 PHE D O 1
ATOM 6284 N N . HIS H 2 58 ? -42.152 6.283 -1.966 1.00 23.15 121 HIS D N 1
ATOM 6285 C CA . HIS H 2 58 ? -40.756 6.716 -1.961 1.00 23.53 121 HIS D CA 1
ATOM 6286 C C . HIS H 2 58 ? -40.502 7.861 -2.932 1.00 23.45 121 HIS D C 1
ATOM 6287 O O . HIS H 2 58 ? -40.861 7.782 -4.108 1.00 23.60 121 HIS D O 1
ATOM 6294 N N . GLY H 2 59 ? -39.879 8.926 -2.430 1.00 23.00 122 GLY D N 1
ATOM 6295 C CA . GLY H 2 59 ? -39.588 10.079 -3.258 1.00 22.49 122 GLY D CA 1
ATOM 6296 C C . GLY H 2 59 ? -38.137 10.511 -3.170 1.00 22.31 122 GLY D C 1
ATOM 6297 O O . GLY H 2 59 ? -37.522 10.472 -2.100 1.00 22.09 122 GLY D O 1
ATOM 6298 N N . VAL H 2 60 ? -37.583 10.924 -4.304 1.00 21.84 123 VAL D N 1
ATOM 6299 C CA . VAL H 2 60 ? -36.196 11.359 -4.349 1.00 21.49 123 VAL D CA 1
ATOM 6300 C C . VAL H 2 60 ? -35.980 12.503 -5.314 1.00 21.68 123 VAL D C 1
ATOM 6301 O O . VAL H 2 60 ? -36.809 12.774 -6.189 1.00 21.50 123 VAL D O 1
ATOM 6305 N N . ASN H 2 61 ? -34.841 13.161 -5.135 1.00 21.60 124 ASN D N 1
ATOM 6306 C CA . ASN H 2 61 ? -34.405 14.248 -5.989 1.00 21.67 124 ASN D CA 1
ATOM 6307 C C . ASN H 2 61 ? -35.229 15.520 -6.033 1.00 22.18 124 ASN D C 1
ATOM 6308 O O . ASN H 2 61 ? -35.169 16.252 -7.016 1.00 21.93 124 ASN D O 1
ATOM 6313 N N . PHE H 2 62 ? -35.992 15.792 -4.979 1.00 22.72 125 PHE D N 1
ATOM 6314 C CA . PHE H 2 62 ? -36.776 17.019 -4.939 1.00 23.21 125 PHE D CA 1
ATOM 6315 C C . PHE H 2 62 ? -35.820 18.161 -4.636 1.00 23.99 125 PHE D C 1
ATOM 6316 O O . PHE H 2 62 ? -35.036 18.081 -3.690 1.00 23.75 125 PHE D O 1
ATOM 6324 N N . PRO H 2 63 ? -35.863 19.233 -5.442 1.00 24.43 126 PRO D N 1
ATOM 6325 C CA . PRO H 2 63 ? -34.977 20.378 -5.218 1.00 25.12 126 PRO D CA 1
ATOM 6326 C C . PRO H 2 63 ? -35.166 20.912 -3.802 1.00 25.62 126 PRO D C 1
ATOM 6327 O O . PRO H 2 63 ? -36.294 21.044 -3.330 1.00 25.24 126 PRO D O 1
ATOM 6331 N N . ALA H 2 64 ? -34.060 21.205 -3.124 1.00 26.33 127 ALA D N 1
ATOM 6332 C CA . ALA H 2 64 ? -34.116 21.712 -1.756 1.00 26.87 127 ALA D CA 1
ATOM 6333 C C . ALA H 2 64 ? -35.060 22.904 -1.610 1.00 27.19 127 ALA D C 1
ATOM 6334 O O . ALA H 2 64 ? -35.766 23.032 -0.608 1.00 27.36 127 ALA D O 1
ATOM 6336 N N . ASN H 2 65 ? -35.077 23.773 -2.613 1.00 27.29 128 ASN D N 1
ATOM 6337 C CA . ASN H 2 65 ? -35.927 24.950 -2.562 1.00 27.78 128 ASN D CA 1
ATOM 6338 C C . ASN H 2 65 ? -37.128 24.892 -3.499 1.00 27.53 128 ASN D C 1
ATOM 6339 O O . ASN H 2 65 ? -37.644 25.924 -3.927 1.00 27.68 128 ASN D O 1
ATOM 6344 N N . GLY H 2 66 ? -37.568 23.678 -3.814 1.00 27.16 129 GLY D N 1
ATOM 6345 C CA . GLY H 2 66 ? -38.723 23.511 -4.678 1.00 26.57 129 GLY D CA 1
ATOM 6346 C C . GLY H 2 66 ? -39.997 23.609 -3.857 1.00 26.12 129 GLY D C 1
ATOM 6347 O O . GLY H 2 66 ? -39.938 23.590 -2.625 1.00 25.78 129 GLY D O 1
ATOM 6348 N N . PRO H 2 67 ? -41.168 23.704 -4.505 1.00 25.74 130 PRO D N 1
ATOM 6349 C CA . PRO H 2 67 ? -42.448 23.808 -3.798 1.00 25.60 130 PRO D CA 1
ATOM 6350 C C . PRO H 2 67 ? -42.782 22.639 -2.879 1.00 25.41 130 PRO D C 1
ATOM 6351 O O . PRO H 2 67 ? -43.565 22.786 -1.942 1.00 25.15 130 PRO D O 1
ATOM 6355 N N . VAL H 2 68 ? -42.194 21.477 -3.147 1.00 25.25 131 VAL D N 1
ATOM 6356 C CA . VAL H 2 68 ? -42.457 20.303 -2.331 1.00 24.94 131 VAL D CA 1
ATOM 6357 C C . VAL H 2 68 ? -41.725 20.372 -0.989 1.00 25.47 131 VAL D C 1
ATOM 6358 O O . VAL H 2 68 ? -42.341 20.253 0.070 1.00 24.99 131 VAL D O 1
ATOM 6362 N N . MET H 2 69 ? -40.413 20.574 -1.028 1.00 26.04 132 MET D N 1
ATOM 6363 C CA . MET H 2 69 ? -39.651 20.650 0.210 1.00 26.60 132 MET D CA 1
ATOM 6364 C C . MET H 2 69 ? -39.962 21.945 0.962 1.00 27.09 132 MET D C 1
ATOM 6365 O O . MET H 2 69 ? -39.833 22.004 2.183 1.00 27.02 132 MET D O 1
ATOM 6370 N N . GLN H 2 70 ? -40.385 22.973 0.233 1.00 27.46 133 GLN D N 1
ATOM 6371 C CA . GLN H 2 70 ? -40.717 24.258 0.843 1.00 28.27 133 GLN D CA 1
ATOM 6372 C C . GLN H 2 70 ? -42.204 24.388 1.196 1.00 28.34 133 GLN D C 1
ATOM 6373 O O . GLN H 2 70 ? -42.656 25.454 1.627 1.00 28.32 133 GLN D O 1
ATOM 6379 N N . LYS H 2 71 ? -42.955 23.306 1.001 1.00 28.09 134 LYS D N 1
ATOM 6380 C CA . LYS H 2 71 ? -44.386 23.277 1.306 1.00 28.29 134 LYS D CA 1
ATOM 6381 C C . LYS H 2 71 ? -45.153 24.460 0.725 1.00 28.02 134 LYS D C 1
ATOM 6382 O O . LYS H 2 71 ? -45.804 25.207 1.455 1.00 28.00 134 LYS D O 1
ATOM 6388 N N . LYS H 2 72 ? -45.087 24.624 -0.591 1.00 27.68 135 LYS D N 1
ATOM 6389 C CA . LYS H 2 72 ? -45.784 25.725 -1.239 1.00 27.44 135 LYS D CA 1
ATOM 6390 C C . LYS H 2 72 ? -46.940 25.274 -2.125 1.00 26.61 135 LYS D C 1
ATOM 6391 O O . LYS H 2 72 ? -47.434 26.050 -2.941 1.00 26.70 135 LYS D O 1
ATOM 6397 N N . THR H 2 73 ? -47.368 24.026 -1.969 1.00 25.46 136 THR D N 1
ATOM 6398 C CA . THR H 2 73 ? -48.479 23.522 -2.769 1.00 24.78 136 THR D CA 1
ATOM 6399 C C . THR H 2 73 ? -49.785 23.883 -2.076 1.00 24.14 136 THR D C 1
ATOM 6400 O O . THR H 2 73 ? -49.803 24.171 -0.882 1.00 23.77 136 THR D O 1
ATOM 6404 N N . LEU H 2 74 ? -50.873 23.880 -2.833 1.00 24.02 137 LEU D N 1
ATOM 6405 C CA . LEU H 2 74 ? -52.182 24.212 -2.289 1.00 23.70 137 LEU D CA 1
ATOM 6406 C C . LEU H 2 74 ? -53.173 23.070 -2.491 1.00 23.38 137 LEU D C 1
ATOM 6407 O O . LEU H 2 74 ? -53.998 22.797 -1.619 1.00 23.35 137 LEU D O 1
ATOM 6412 N N . LYS H 2 75 ? -53.082 22.400 -3.636 1.00 22.51 138 LYS D N 1
ATOM 6413 C CA . LYS H 2 75 ? -53.971 21.287 -3.948 1.00 22.32 138 LYS D CA 1
ATOM 6414 C C . LYS H 2 75 ? -53.667 20.728 -5.329 1.00 21.99 138 LYS D C 1
ATOM 6415 O O . LYS H 2 75 ? -52.943 21.346 -6.113 1.00 21.41 138 LYS D O 1
ATOM 6421 N N . TRP H 2 76 ? -54.220 19.553 -5.616 1.00 21.46 139 TRP D N 1
ATOM 6422 C CA . TRP H 2 76 ? -54.092 18.965 -6.942 1.00 21.15 139 TRP D CA 1
ATOM 6423 C C . TRP H 2 76 ? -55.326 19.493 -7.657 1.00 21.15 139 TRP D C 1
ATOM 6424 O O . TRP H 2 76 ? -56.402 19.583 -7.052 1.00 20.65 139 TRP D O 1
ATOM 6435 N N . GLU H 2 77 ? -55.177 19.844 -8.929 1.00 21.02 140 GLU D N 1
ATOM 6436 C CA . GLU H 2 77 ? -56.311 20.307 -9.719 1.00 21.11 140 GLU D CA 1
ATOM 6437 C C . GLU H 2 77 ? -57.084 19.056 -10.116 1.00 20.96 140 GLU D C 1
ATOM 6438 O O . GLU H 2 77 ? -56.531 17.955 -10.113 1.00 20.76 140 GLU D O 1
ATOM 6444 N N . PRO H 2 78 ? -58.384 19.196 -10.426 1.00 20.93 141 PRO D N 1
ATOM 6445 C CA . PRO H 2 78 ? -59.153 18.017 -10.831 1.00 20.94 141 PRO D CA 1
ATOM 6446 C C . PRO H 2 78 ? -58.446 17.464 -12.063 1.00 21.01 141 PRO D C 1
ATOM 6447 O O . PRO H 2 78 ? -57.694 18.190 -12.718 1.00 20.84 141 PRO D O 1
ATOM 6451 N N . SER H 2 79 ? -58.694 16.207 -12.409 1.00 21.19 142 SER D N 1
ATOM 6452 C CA . SER H 2 79 ? -58.025 15.647 -13.577 1.00 21.70 142 SER D CA 1
ATOM 6453 C C . SER H 2 79 ? -58.821 14.578 -14.314 1.00 21.59 142 SER D C 1
ATOM 6454 O O . SER H 2 79 ? -59.899 14.164 -13.882 1.00 22.07 142 SER D O 1
ATOM 6457 N N . THR H 2 80 ? -58.275 14.152 -15.447 1.00 21.44 143 THR D N 1
ATOM 6458 C CA . THR H 2 80 ? -58.870 13.100 -16.247 1.00 21.04 143 THR D CA 1
ATOM 6459 C C . THR H 2 80 ? -57.785 12.074 -16.567 1.00 20.96 143 THR D C 1
ATOM 6460 O O . THR H 2 80 ? -56.818 12.359 -17.278 1.00 20.78 143 THR D O 1
ATOM 6464 N N . GLU H 2 81 ? -57.954 10.880 -16.013 1.00 20.96 144 GLU D N 1
ATOM 6465 C CA . GLU H 2 81 ? -57.025 9.776 -16.203 1.00 21.12 144 GLU D CA 1
ATOM 6466 C C . GLU H 2 81 ? -57.397 8.984 -17.453 1.00 21.60 144 GLU D C 1
ATOM 6467 O O . GLU H 2 81 ? -58.575 8.652 -17.670 1.00 21.22 144 GLU D O 1
ATOM 6473 N N . LYS H 2 82 ? -56.394 8.710 -18.284 1.00 21.68 145 LYS D N 1
ATOM 6474 C CA . LYS H 2 82 ? -56.588 7.945 -19.513 1.00 21.89 145 LYS D CA 1
ATOM 6475 C C . LYS H 2 82 ? -56.261 6.485 -19.221 1.00 22.45 145 LYS D C 1
ATOM 6476 O O . LYS H 2 82 ? -55.110 6.137 -18.932 1.00 22.11 145 LYS D O 1
ATOM 6482 N N . MET H 2 83 ? -57.290 5.644 -19.286 1.00 23.04 146 MET D N 1
ATOM 6483 C CA . MET H 2 83 ? -57.177 4.214 -19.017 1.00 24.04 146 MET D CA 1
ATOM 6484 C C . MET H 2 83 ? -57.085 3.379 -20.290 1.00 24.39 146 MET D C 1
ATOM 6485 O O . MET H 2 83 ? -57.920 3.496 -21.188 1.00 24.21 146 MET D O 1
ATOM 6490 N N . TYR H 2 84 ? -56.069 2.527 -20.362 1.00 24.55 147 TYR D N 1
ATOM 6491 C CA . TYR H 2 84 ? -55.897 1.674 -21.531 1.00 25.11 147 TYR D CA 1
ATOM 6492 C C . TYR H 2 84 ? -54.994 0.490 -21.199 1.00 25.45 147 TYR D C 1
ATOM 6493 O O . TYR H 2 84 ? -54.394 0.432 -20.124 1.00 25.61 147 TYR D O 1
ATOM 6502 N N . VAL H 2 85 ? -54.908 -0.460 -22.120 1.00 25.93 148 VAL D N 1
ATOM 6503 C CA . VAL H 2 85 ? -54.095 -1.647 -21.903 1.00 26.43 148 VAL D CA 1
ATOM 6504 C C . VAL H 2 85 ? -52.742 -1.565 -22.589 1.00 26.76 148 VAL D C 1
ATOM 6505 O O . VAL H 2 85 ? -52.652 -1.263 -23.781 1.00 26.54 148 VAL D O 1
ATOM 6509 N N . ARG H 2 86 ? -51.690 -1.828 -21.821 1.00 27.37 149 ARG D N 1
ATOM 6510 C CA . ARG H 2 86 ? -50.330 -1.813 -22.346 1.00 28.23 149 ARG D CA 1
ATOM 6511 C C . ARG H 2 86 ? -49.680 -3.179 -22.130 1.00 28.52 149 ARG D C 1
ATOM 6512 O O . ARG H 2 86 ? -49.465 -3.600 -20.989 1.00 28.46 149 ARG D O 1
ATOM 6520 N N . ASP H 2 87 ? -49.388 -3.880 -23.224 1.00 29.10 150 ASP D N 1
ATOM 6521 C CA . ASP H 2 87 ? -48.734 -5.188 -23.128 1.00 29.64 150 ASP D CA 1
ATOM 6522 C C . ASP H 2 87 ? -49.480 -6.074 -22.113 1.00 29.29 150 ASP D C 1
ATOM 6523 O O . ASP H 2 87 ? -48.871 -6.671 -21.221 1.00 29.54 150 ASP D O 1
ATOM 6528 N N . GLY H 2 88 ? -50.806 -6.122 -22.247 1.00 28.57 151 GLY D N 1
ATOM 6529 C CA . GLY H 2 88 ? -51.638 -6.938 -21.371 1.00 27.55 151 GLY D CA 1
ATOM 6530 C C . GLY H 2 88 ? -51.887 -6.460 -19.945 1.00 26.95 151 GLY D C 1
ATOM 6531 O O . GLY H 2 88 ? -52.409 -7.220 -19.128 1.00 26.89 151 GLY D O 1
ATOM 6532 N N . VAL H 2 89 ? -51.538 -5.214 -19.638 1.00 26.00 152 VAL D N 1
ATOM 6533 C CA . VAL H 2 89 ? -51.725 -4.670 -18.290 1.00 25.31 152 VAL D CA 1
ATOM 6534 C C . VAL H 2 89 ? -52.499 -3.344 -18.296 1.00 24.76 152 VAL D C 1
ATOM 6535 O O . VAL H 2 89 ? -52.166 -2.426 -19.052 1.00 24.33 152 VAL D O 1
ATOM 6539 N N . LEU H 2 90 ? -53.530 -3.252 -17.454 1.00 24.17 153 LEU D N 1
ATOM 6540 C CA . LEU H 2 90 ? -54.337 -2.037 -17.365 1.00 23.32 153 LEU D CA 1
ATOM 6541 C C . LEU H 2 90 ? -53.462 -0.924 -16.825 1.00 23.04 153 LEU D C 1
ATOM 6542 O O . LEU H 2 90 ? -52.856 -1.056 -15.759 1.00 22.65 153 LEU D O 1
ATOM 6547 N N . THR H 2 91 ? -53.416 0.177 -17.567 1.00 22.71 154 THR D N 1
ATOM 6548 C CA . THR H 2 91 ? -52.581 1.309 -17.214 1.00 22.50 154 THR D CA 1
ATOM 6549 C C . THR H 2 91 ? -53.334 2.629 -17.274 1.00 22.43 154 THR D C 1
ATOM 6550 O O . THR H 2 91 ? -54.202 2.821 -18.126 1.00 22.86 154 THR D O 1
ATOM 6554 N N . GLY H 2 92 ? -52.986 3.537 -16.371 1.00 21.48 155 GLY D N 1
ATOM 6555 C CA . GLY H 2 92 ? -53.617 4.843 -16.351 1.00 20.97 155 GLY D CA 1
ATOM 6556 C C . GLY H 2 92 ? -52.576 5.947 -16.408 1.00 20.54 155 GLY D C 1
ATOM 6557 O O . GLY H 2 92 ? -51.720 6.038 -15.528 1.00 19.97 155 GLY D O 1
ATOM 6558 N N . ASP H 2 93 ? -52.632 6.774 -17.450 1.00 20.22 156 ASP D N 1
ATOM 6559 C CA . ASP H 2 93 ? -51.699 7.885 -17.590 1.00 20.46 156 ASP D CA 1
ATOM 6560 C C . ASP H 2 93 ? -52.443 9.187 -17.317 1.00 20.52 156 ASP D C 1
ATOM 6561 O O . ASP H 2 93 ? -53.563 9.382 -17.799 1.00 20.53 156 ASP D O 1
ATOM 6566 N N . ILE H 2 94 ? -51.833 10.076 -16.539 1.00 20.22 157 ILE D N 1
ATOM 6567 C CA . ILE H 2 94 ? -52.483 11.345 -16.232 1.00 20.31 157 ILE D CA 1
ATOM 6568 C C . ILE H 2 94 ? -51.562 12.552 -16.284 1.00 20.50 157 ILE D C 1
ATOM 6569 O O . ILE H 2 94 ? -50.391 12.482 -15.901 1.00 19.88 157 ILE D O 1
ATOM 6574 N N . THR H 2 95 ? -52.140 13.655 -16.753 1.00 20.57 158 THR D N 1
ATOM 6575 C CA . THR H 2 95 ? -51.499 14.955 -16.826 1.00 21.03 158 THR D CA 1
ATOM 6576 C C . THR H 2 95 ? -51.964 15.624 -15.523 1.00 20.82 158 THR D C 1
ATOM 6577 O O . THR H 2 95 ? -53.013 16.262 -15.485 1.00 20.87 158 THR D O 1
ATOM 6581 N N . MET H 2 96 ? -51.207 15.441 -14.444 1.00 20.81 159 MET D N 1
ATOM 6582 C CA . MET H 2 96 ? -51.571 16.023 -13.154 1.00 20.86 159 MET D CA 1
ATOM 6583 C C . MET H 2 96 ? -50.899 17.375 -12.947 1.00 20.82 159 MET D C 1
ATOM 6584 O O . MET H 2 96 ? -49.886 17.684 -13.580 1.00 20.69 159 MET D O 1
ATOM 6589 N N . ALA H 2 97 ? -51.470 18.183 -12.060 1.00 20.70 160 ALA D N 1
ATOM 6590 C CA . ALA H 2 97 ? -50.905 19.492 -11.780 1.00 20.37 160 ALA D CA 1
ATOM 6591 C C . ALA H 2 97 ? -51.220 19.960 -10.369 1.00 20.47 160 ALA D C 1
ATOM 6592 O O . ALA H 2 97 ? -52.355 19.859 -9.906 1.00 20.08 160 ALA D O 1
ATOM 6594 N N . LEU H 2 98 ? -50.202 20.463 -9.685 1.00 20.20 161 LEU D N 1
ATOM 6595 C CA . LEU H 2 98 ? -50.376 20.986 -8.335 1.00 20.66 161 LEU D CA 1
ATOM 6596 C C . LEU H 2 98 ? -50.480 22.509 -8.401 1.00 20.79 161 LEU D C 1
ATOM 6597 O O . LEU H 2 98 ? -49.646 23.165 -9.028 1.00 20.87 161 LEU D O 1
ATOM 6602 N N . LEU H 2 99 ? -51.510 23.072 -7.775 1.00 20.79 162 LEU D N 1
ATOM 6603 C CA . LEU H 2 99 ? -51.644 24.523 -7.750 1.00 21.13 162 LEU D CA 1
ATOM 6604 C C . LEU H 2 99 ? -50.647 25.006 -6.700 1.00 21.31 162 LEU D C 1
ATOM 6605 O O . LEU H 2 99 ? -50.572 24.443 -5.607 1.00 21.45 162 LEU D O 1
ATOM 6610 N N . LEU H 2 100 ? -49.876 26.034 -7.027 1.00 21.51 163 LEU D N 1
ATOM 6611 C CA . LEU H 2 100 ? -48.894 26.561 -6.087 1.00 21.98 163 LEU D CA 1
ATOM 6612 C C . LEU H 2 100 ? -49.278 27.952 -5.618 1.00 22.51 163 LEU D C 1
ATOM 6613 O O . LEU H 2 100 ? -50.056 28.639 -6.278 1.00 22.84 163 LEU D O 1
ATOM 6618 N N . GLU H 2 101 ? -48.725 28.357 -4.478 1.00 23.06 164 GLU D N 1
ATOM 6619 C CA . GLU H 2 101 ? -48.951 29.696 -3.951 1.00 23.91 164 GLU D CA 1
ATOM 6620 C C . GLU H 2 101 ? -48.344 30.598 -5.021 1.00 24.55 164 GLU D C 1
ATOM 6621 O O . GLU H 2 101 ? -47.234 30.343 -5.489 1.00 24.48 164 GLU D O 1
ATOM 6627 N N . GLY H 2 102 ? -49.065 31.643 -5.406 1.00 25.03 165 GLY D N 1
ATOM 6628 C CA . GLY H 2 102 ? -48.567 32.537 -6.435 1.00 25.92 165 GLY D CA 1
ATOM 6629 C C . GLY H 2 102 ? -49.378 32.294 -7.689 1.00 26.24 165 GLY D C 1
ATOM 6630 O O . GLY H 2 102 ? -49.292 33.033 -8.664 1.00 26.37 165 GLY D O 1
ATOM 6631 N N . ASN H 2 103 ? -50.158 31.221 -7.639 1.00 26.92 166 ASN D N 1
ATOM 6632 C CA . ASN H 2 103 ? -51.049 30.789 -8.714 1.00 27.35 166 ASN D CA 1
ATOM 6633 C C . ASN H 2 103 ? -50.417 30.170 -9.958 1.00 27.17 166 ASN D C 1
ATOM 6634 O O . ASN H 2 103 ? -50.985 30.233 -11.044 1.00 27.68 166 ASN D O 1
ATOM 6639 N N . ALA H 2 104 ? -49.241 29.578 -9.807 1.00 26.84 167 ALA D N 1
ATOM 6640 C CA . ALA H 2 104 ? -48.597 28.911 -10.932 1.00 26.20 167 ALA D CA 1
ATOM 6641 C C . ALA H 2 104 ? -48.891 27.433 -10.702 1.00 25.58 167 ALA D C 1
ATOM 6642 O O . ALA H 2 104 ? -49.315 27.056 -9.608 1.00 25.56 167 ALA D O 1
ATOM 6644 N N . HIS H 2 105 ? -48.698 26.598 -11.717 1.00 24.71 168 HIS D N 1
ATOM 6645 C CA . HIS H 2 105 ? -48.938 25.175 -11.529 1.00 23.92 168 HIS D CA 1
ATOM 6646 C C . HIS H 2 105 ? -47.667 24.359 -11.650 1.00 23.90 168 HIS D C 1
ATOM 6647 O O . HIS H 2 105 ? -46.776 24.670 -12.436 1.00 24.39 168 HIS D O 1
ATOM 6654 N N . TYR H 2 106 ? -47.603 23.308 -10.845 1.00 23.19 169 TYR D N 1
ATOM 6655 C CA . TYR H 2 106 ? -46.463 22.414 -10.782 1.00 22.57 169 TYR D CA 1
ATOM 6656 C C . TYR H 2 106 ? -46.915 21.082 -11.382 1.00 22.20 169 TYR D C 1
ATOM 6657 O O . TYR H 2 106 ? -47.712 20.360 -10.792 1.00 21.70 169 TYR D O 1
ATOM 6666 N N . ARG H 2 107 ? -46.405 20.778 -12.573 1.00 21.86 170 ARG D N 1
ATOM 6667 C CA . ARG H 2 107 ? -46.774 19.565 -13.294 1.00 21.80 170 ARG D CA 1
ATOM 6668 C C . ARG H 2 107 ? -46.141 18.262 -12.824 1.00 21.71 170 ARG D C 1
ATOM 6669 O O . ARG H 2 107 ? -44.980 18.210 -12.415 1.00 21.02 170 ARG D O 1
ATOM 6677 N N . CYS H 2 108 ? -46.941 17.205 -12.893 1.00 21.53 171 CYS D N 1
ATOM 6678 C CA . CYS H 2 108 ? -46.510 15.871 -12.518 1.00 21.51 171 CYS D CA 1
ATOM 6679 C C . CYS H 2 108 ? -47.199 14.906 -13.465 1.00 21.63 171 CYS D C 1
ATOM 6680 O O . CYS H 2 108 ? -48.395 15.028 -13.727 1.00 21.82 171 CYS D O 1
ATOM 6683 N N . ASP H 2 109 ? -46.434 13.960 -13.989 1.00 21.75 172 ASP D N 1
ATOM 6684 C CA . ASP H 2 109 ? -46.971 12.964 -14.899 1.00 21.82 172 ASP D CA 1
ATOM 6685 C C . ASP H 2 109 ? -47.110 11.653 -14.142 1.00 21.58 172 ASP D C 1
ATOM 6686 O O . ASP H 2 109 ? -46.149 11.153 -13.547 1.00 20.93 172 ASP D O 1
ATOM 6691 N N . PHE H 2 110 ? -48.329 11.127 -14.159 1.00 21.25 173 PHE D N 1
ATOM 6692 C CA . PHE H 2 110 ? -48.682 9.878 -13.497 1.00 21.14 173 PHE D CA 1
ATOM 6693 C C . PHE H 2 110 ? -48.793 8.723 -14.487 1.00 21.04 173 PHE D C 1
ATOM 6694 O O . PHE H 2 110 ? -49.244 8.902 -15.618 1.00 20.86 173 PHE D O 1
ATOM 6702 N N . ARG H 2 111 ? -48.378 7.545 -14.038 1.00 20.67 174 ARG D N 1
ATOM 6703 C CA . ARG H 2 111 ? -48.543 6.308 -14.785 1.00 20.77 174 ARG D CA 1
ATOM 6704 C C . ARG H 2 111 ? -48.800 5.275 -13.705 1.00 20.62 174 ARG D C 1
ATOM 6705 O O . ARG H 2 111 ? -47.938 5.010 -12.863 1.00 20.46 174 ARG D O 1
ATOM 6713 N N . THR H 2 112 ? -50.000 4.717 -13.704 1.00 20.42 175 THR D N 1
ATOM 6714 C CA . THR H 2 112 ? -50.347 3.705 -12.726 1.00 20.40 175 THR D CA 1
ATOM 6715 C C . THR H 2 112 ? -50.656 2.410 -13.457 1.00 20.44 175 THR D C 1
ATOM 6716 O O . THR H 2 112 ? -51.305 2.425 -14.495 1.00 20.56 175 THR D O 1
ATOM 6720 N N . THR H 2 113 ? -50.164 1.290 -12.939 1.00 21.00 176 THR D N 1
ATOM 6721 C CA . THR H 2 113 ? -50.477 0.001 -13.541 1.00 21.33 176 THR D CA 1
ATOM 6722 C C . THR H 2 113 ? -51.329 -0.720 -12.500 1.00 22.05 176 THR D C 1
ATOM 6723 O O . THR H 2 113 ? -51.024 -0.690 -11.305 1.00 22.11 176 THR D O 1
ATOM 6727 N N . TYR H 2 114 ? -52.408 -1.343 -12.962 1.00 22.61 177 TYR D N 1
ATOM 6728 C CA . TYR H 2 114 ? -53.351 -2.036 -12.090 1.00 23.20 177 TYR D CA 1
ATOM 6729 C C . TYR H 2 114 ? -53.369 -3.525 -12.415 1.00 24.12 177 TYR D C 1
ATOM 6730 O O . TYR H 2 114 ? -53.540 -3.911 -13.569 1.00 24.13 177 TYR D O 1
ATOM 6739 N N . LYS H 2 115 ? -53.221 -4.361 -11.395 1.00 25.27 178 LYS D N 1
ATOM 6740 C CA . LYS H 2 115 ? -53.198 -5.805 -11.608 1.00 26.66 178 LYS D CA 1
ATOM 6741 C C . LYS H 2 115 ? -54.101 -6.571 -10.649 1.00 27.29 178 LYS D C 1
ATOM 6742 O O . LYS H 2 115 ? -53.919 -6.506 -9.433 1.00 26.76 178 LYS D O 1
ATOM 6748 N N . ALA H 2 116 ? -55.067 -7.299 -11.201 1.00 28.28 179 ALA D N 1
ATOM 6749 C CA . ALA H 2 116 ? -55.976 -8.096 -10.385 1.00 29.67 179 ALA D CA 1
ATOM 6750 C C . ALA H 2 116 ? -55.202 -9.290 -9.830 1.00 30.46 179 ALA D C 1
ATOM 6751 O O . ALA H 2 116 ? -54.312 -9.815 -10.494 1.00 30.31 179 ALA D O 1
ATOM 6753 N N . LYS H 2 117 ? -55.534 -9.704 -8.611 1.00 31.88 180 LYS D N 1
ATOM 6754 C CA . LYS H 2 117 ? -54.866 -10.843 -7.988 1.00 33.46 180 LYS D CA 1
ATOM 6755 C C . LYS H 2 117 ? -55.292 -12.127 -8.690 1.00 34.20 180 LYS D C 1
ATOM 6756 O O . LYS H 2 117 ? -54.465 -12.976 -9.027 1.00 34.06 180 LYS D O 1
ATOM 6762 N N . GLU H 2 118 ? -56.596 -12.260 -8.900 1.00 35.13 181 GLU D N 1
ATOM 6763 C CA . GLU H 2 118 ? -57.158 -13.425 -9.570 1.00 36.19 181 GLU D CA 1
ATOM 6764 C C . GLU H 2 118 ? -56.934 -13.270 -11.068 1.00 36.54 181 GLU D C 1
ATOM 6765 O O . GLU H 2 118 ? -56.996 -12.161 -11.599 1.00 36.78 181 GLU D O 1
ATOM 6771 N N . LYS H 2 119 ? -56.652 -14.371 -11.751 1.00 36.97 182 LYS D N 1
ATOM 6772 C CA . LYS H 2 119 ? -56.426 -14.309 -13.189 1.00 37.40 182 LYS D CA 1
ATOM 6773 C C . LYS H 2 119 ? -57.744 -14.402 -13.946 1.00 37.36 182 LYS D C 1
ATOM 6774 O O . LYS H 2 119 ? -58.741 -14.904 -13.418 1.00 37.52 182 LYS D O 1
ATOM 6780 N N . GLY H 2 120 ? -57.747 -13.901 -15.177 1.00 37.04 183 GLY D N 1
ATOM 6781 C CA . GLY H 2 120 ? -58.948 -13.951 -15.992 1.00 36.73 183 GLY D CA 1
ATOM 6782 C C . GLY H 2 120 ? -59.858 -12.737 -15.927 1.00 36.29 183 GLY D C 1
ATOM 6783 O O . GLY H 2 120 ? -60.838 -12.668 -16.667 1.00 36.45 183 GLY D O 1
ATOM 6784 N N . VAL H 2 121 ? -59.557 -11.783 -15.052 1.00 35.72 184 VAL D N 1
ATOM 6785 C CA . VAL H 2 121 ? -60.390 -10.584 -14.943 1.00 35.05 184 VAL D CA 1
ATOM 6786 C C . VAL H 2 121 ? -60.310 -9.820 -16.265 1.00 34.62 184 VAL D C 1
ATOM 6787 O O . VAL H 2 121 ? -59.236 -9.363 -16.660 1.00 34.59 184 VAL D O 1
ATOM 6791 N N . LYS H 2 122 ? -61.445 -9.683 -16.947 1.00 34.03 185 LYS D N 1
ATOM 6792 C CA . LYS H 2 122 ? -61.473 -8.999 -18.239 1.00 33.46 185 LYS D CA 1
ATOM 6793 C C . LYS H 2 122 ? -60.954 -7.562 -18.202 1.00 32.53 185 LYS D C 1
ATOM 6794 O O . LYS H 2 122 ? -61.319 -6.775 -17.328 1.00 32.35 185 LYS D O 1
ATOM 6800 N N . LEU H 2 123 ? -60.107 -7.230 -19.170 1.00 31.67 186 LEU D N 1
ATOM 6801 C CA . LEU H 2 123 ? -59.542 -5.892 -19.280 1.00 30.76 186 LEU D CA 1
ATOM 6802 C C . LEU H 2 123 ? -60.530 -5.007 -20.026 1.00 30.00 186 LEU D C 1
ATOM 6803 O O . LEU H 2 123 ? -61.241 -5.476 -20.912 1.00 29.93 186 LEU D O 1
ATOM 6808 N N . PRO H 2 124 ? -60.602 -3.718 -19.664 1.00 29.21 187 PRO D N 1
ATOM 6809 C CA . PRO H 2 124 ? -61.528 -2.812 -20.348 1.00 28.61 187 PRO D CA 1
ATOM 6810 C C . PRO H 2 124 ? -60.861 -2.179 -21.563 1.00 27.91 187 PRO D C 1
ATOM 6811 O O . PRO H 2 124 ? -59.648 -2.300 -21.750 1.00 27.60 187 PRO D O 1
ATOM 6815 N N . GLY H 2 125 ? -61.664 -1.521 -22.391 1.00 27.32 188 GLY D N 1
ATOM 6816 C CA . GLY H 2 125 ? -61.135 -0.842 -23.555 1.00 26.49 188 GLY D CA 1
ATOM 6817 C C . GLY H 2 125 ? -60.707 0.548 -23.121 1.00 25.90 188 GLY D C 1
ATOM 6818 O O . GLY H 2 125 ? -60.893 0.922 -21.961 1.00 25.62 188 GLY D O 1
ATOM 6819 N N . TYR H 2 126 ? -60.126 1.310 -24.043 1.00 25.14 189 TYR D N 1
ATOM 6820 C CA . TYR H 2 126 ? -59.676 2.669 -23.755 1.00 24.59 189 TYR D CA 1
ATOM 6821 C C . TYR H 2 126 ? -60.835 3.512 -23.223 1.00 24.09 189 TYR D C 1
ATOM 6822 O O . TYR H 2 126 ? -61.874 3.617 -23.873 1.00 23.82 189 TYR D O 1
ATOM 6831 N N . HIS H 2 127 ? -60.663 4.102 -22.042 1.00 23.32 190 HIS D N 1
ATOM 6832 C CA . HIS H 2 127 ? -61.699 4.957 -21.469 1.00 22.97 190 HIS D CA 1
ATOM 6833 C C . HIS H 2 127 ? -61.106 6.005 -20.541 1.00 22.77 190 HIS D C 1
ATOM 6834 O O . HIS H 2 127 ? -59.885 6.108 -20.410 1.00 22.52 190 HIS D O 1
ATOM 6841 N N . PHE H 2 128 ? -61.972 6.777 -19.890 1.00 22.65 191 PHE D N 1
ATOM 6842 C CA . PHE H 2 128 ? -61.515 7.838 -19.007 1.00 22.60 191 PHE D CA 1
ATOM 6843 C C . PHE H 2 128 ? -62.094 7.817 -17.598 1.00 22.63 191 PHE D C 1
ATOM 6844 O O . PHE H 2 128 ? -63.182 7.287 -17.362 1.00 22.62 191 PHE D O 1
ATOM 6852 N N . VAL H 2 129 ? -61.348 8.399 -16.664 1.00 22.66 192 VAL D N 1
ATOM 6853 C CA . VAL H 2 129 ? -61.795 8.510 -15.285 1.00 22.69 192 VAL D CA 1
ATOM 6854 C C . VAL H 2 129 ? -61.479 9.915 -14.784 1.00 22.90 192 VAL D C 1
ATOM 6855 O O . VAL H 2 129 ? -60.308 10.270 -14.602 1.00 22.59 192 VAL D O 1
ATOM 6859 N N . ASP H 2 130 ? -62.520 10.724 -14.594 1.00 22.88 193 ASP D N 1
ATOM 6860 C CA . ASP H 2 130 ? -62.334 12.070 -14.079 1.00 23.11 193 ASP D CA 1
ATOM 6861 C C . ASP H 2 130 ? -62.105 11.915 -12.596 1.00 23.15 193 ASP D C 1
ATOM 6862 O O . ASP H 2 130 ? -62.693 11.033 -11.958 1.00 23.19 193 ASP D O 1
ATOM 6867 N N . HIS H 2 131 ? -61.260 12.782 -12.048 1.00 23.10 194 HIS D N 1
ATOM 6868 C CA . HIS H 2 131 ? -60.932 12.748 -10.630 1.00 22.92 194 HIS D CA 1
ATOM 6869 C C . HIS H 2 131 ? -60.980 14.133 -10.013 1.00 23.32 194 HIS D C 1
ATOM 6870 O O . HIS H 2 131 ? -60.849 15.143 -10.702 1.00 23.15 194 HIS D O 1
ATOM 6877 N N . CYS H 2 132 ? -61.148 14.150 -8.697 1.00 23.96 195 CYS D N 1
ATOM 6878 C CA . CYS H 2 132 ? -61.116 15.367 -7.905 1.00 24.88 195 CYS D CA 1
ATOM 6879 C C . CYS H 2 132 ? -60.786 14.940 -6.488 1.00 25.05 195 CYS D C 1
ATOM 6880 O O . CYS H 2 132 ? -61.633 14.394 -5.782 1.00 24.97 195 CYS D O 1
ATOM 6883 N N . ILE H 2 133 ? -59.541 15.161 -6.082 1.00 25.35 196 ILE D N 1
ATOM 6884 C CA . ILE H 2 133 ? -59.117 14.802 -4.740 1.00 25.43 196 ILE D CA 1
ATOM 6885 C C . ILE H 2 133 ? -58.887 16.096 -3.972 1.00 25.85 196 ILE D C 1
ATOM 6886 O O . ILE H 2 133 ? -58.343 17.060 -4.512 1.00 25.76 196 ILE D O 1
ATOM 6891 N N . GLU H 2 134 ? -59.320 16.133 -2.719 1.00 26.13 197 GLU D N 1
ATOM 6892 C CA . GLU H 2 134 ? -59.153 17.338 -1.924 1.00 26.88 197 GLU D CA 1
ATOM 6893 C C . GLU H 2 134 ? -58.865 17.035 -0.468 1.00 26.40 197 GLU D C 1
ATOM 6894 O O . GLU H 2 134 ? -59.350 16.047 0.082 1.00 26.38 197 GLU D O 1
ATOM 6900 N N . ILE H 2 135 ? -58.061 17.889 0.149 1.00 26.07 198 ILE D N 1
ATOM 6901 C CA . ILE H 2 135 ? -57.790 17.760 1.568 1.00 25.59 198 ILE D CA 1
ATOM 6902 C C . ILE H 2 135 ? -58.893 18.648 2.140 1.00 25.56 198 ILE D C 1
ATOM 6903 O O . ILE H 2 135 ? -58.858 19.863 1.973 1.00 25.47 198 ILE D O 1
ATOM 6908 N N . LEU H 2 136 ? -59.889 18.031 2.766 1.00 25.98 199 LEU D N 1
ATOM 6909 C CA . LEU H 2 136 ? -61.015 18.763 3.338 1.00 26.48 199 LEU D CA 1
ATOM 6910 C C . LEU H 2 136 ? -60.598 19.621 4.521 1.00 27.00 199 LEU D C 1
ATOM 6911 O O . LEU H 2 136 ? -61.095 20.731 4.698 1.00 26.89 199 LEU D O 1
ATOM 6916 N N . SER H 2 137 ? -59.692 19.093 5.336 1.00 27.61 200 SER D N 1
ATOM 6917 C CA . SER H 2 137 ? -59.194 19.813 6.497 1.00 28.20 200 SER D CA 1
ATOM 6918 C C . SER H 2 137 ? -57.922 19.135 6.991 1.00 28.85 200 SER D C 1
ATOM 6919 O O . SER H 2 137 ? -57.661 17.974 6.662 1.00 28.73 200 SER D O 1
ATOM 6922 N N . HIS H 2 138 ? -57.138 19.861 7.781 1.00 29.44 201 HIS D N 1
ATOM 6923 C CA . HIS H 2 138 ? -55.892 19.331 8.318 1.00 30.41 201 HIS D CA 1
ATOM 6924 C C . HIS H 2 138 ? -55.482 20.179 9.510 1.00 31.07 201 HIS D C 1
ATOM 6925 O O . HIS H 2 138 ? -55.919 21.322 9.636 1.00 31.21 201 HIS D O 1
ATOM 6932 N N . ASP H 2 139 ? -54.651 19.632 10.390 1.00 31.76 202 ASP D N 1
ATOM 6933 C CA . ASP H 2 139 ? -54.204 20.419 11.526 1.00 32.44 202 ASP D CA 1
ATOM 6934 C C . ASP H 2 139 ? -52.957 21.168 11.077 1.00 33.04 202 ASP D C 1
ATOM 6935 O O . ASP H 2 139 ? -52.462 20.938 9.973 1.00 33.17 202 ASP D O 1
ATOM 6940 N N . LYS H 2 140 ? -52.466 22.064 11.928 1.00 33.67 203 LYS D N 1
ATOM 6941 C CA . LYS H 2 140 ? -51.297 22.895 11.632 1.00 34.27 203 LYS D CA 1
ATOM 6942 C C . LYS H 2 140 ? -50.179 22.283 10.795 1.00 34.04 203 LYS D C 1
ATOM 6943 O O . LYS H 2 140 ? -49.904 22.742 9.688 1.00 33.95 203 LYS D O 1
ATOM 6949 N N . ASP H 2 141 ? -49.528 21.261 11.344 1.00 33.84 204 ASP D N 1
ATOM 6950 C CA . ASP H 2 141 ? -48.402 20.605 10.684 1.00 33.42 204 ASP D CA 1
ATOM 6951 C C . ASP H 2 141 ? -48.766 19.392 9.846 1.00 32.38 204 ASP D C 1
ATOM 6952 O O . ASP H 2 141 ? -47.907 18.563 9.551 1.00 32.19 204 ASP D O 1
ATOM 6957 N N . TYR H 2 142 ? -50.034 19.288 9.466 1.00 31.25 205 TYR D N 1
ATOM 6958 C CA . TYR H 2 142 ? -50.495 18.163 8.666 1.00 30.11 205 TYR D CA 1
ATOM 6959 C C . TYR H 2 142 ? -50.235 16.811 9.321 1.00 29.45 205 TYR D C 1
ATOM 6960 O O . TYR H 2 142 ? -49.976 15.819 8.633 1.00 29.02 205 TYR D O 1
ATOM 6969 N N . ASN H 2 143 ? -50.290 16.770 10.649 1.00 28.73 206 ASN D N 1
ATOM 6970 C CA . ASN H 2 143 ? -50.109 15.514 11.359 1.00 28.35 206 ASN D CA 1
ATOM 6971 C C . ASN H 2 143 ? -51.438 14.775 11.284 1.00 27.93 206 ASN D C 1
ATOM 6972 O O . ASN H 2 143 ? -51.500 13.558 11.442 1.00 27.70 206 ASN D O 1
ATOM 6977 N N . LYS H 2 144 ? -52.500 15.535 11.038 1.00 27.46 207 LYS D N 1
ATOM 6978 C CA . LYS H 2 144 ? -53.843 14.988 10.910 1.00 27.50 207 LYS D CA 1
ATOM 6979 C C . LYS H 2 144 ? -54.478 15.619 9.682 1.00 26.74 207 LYS D C 1
ATOM 6980 O O . LYS H 2 144 ? -54.511 16.839 9.551 1.00 26.96 207 LYS D O 1
ATOM 6986 N N . VAL H 2 145 ? -54.982 14.774 8.790 1.00 26.24 208 VAL D N 1
ATOM 6987 C CA . VAL H 2 145 ? -55.586 15.230 7.547 1.00 25.58 208 VAL D CA 1
ATOM 6988 C C . VAL H 2 145 ? -56.868 14.474 7.206 1.00 25.17 208 VAL D C 1
ATOM 6989 O O . VAL H 2 145 ? -56.949 13.258 7.389 1.00 25.12 208 VAL D O 1
ATOM 6993 N N . LYS H 2 146 ? -57.868 15.203 6.719 1.00 24.38 209 LYS D N 1
ATOM 6994 C CA . LYS H 2 146 ? -59.124 14.596 6.296 1.00 23.96 209 LYS D CA 1
ATOM 6995 C C . LYS H 2 146 ? -59.127 14.724 4.778 1.00 23.54 209 LYS D C 1
ATOM 6996 O O . LYS H 2 146 ? -59.178 15.829 4.242 1.00 23.38 209 LYS D O 1
ATOM 7002 N N . LEU H 2 147 ? -59.060 13.588 4.096 1.00 23.70 210 LEU D N 1
ATOM 7003 C CA . LEU H 2 147 ? -59.010 13.545 2.635 1.00 23.95 210 LEU D CA 1
ATOM 7004 C C . LEU H 2 147 ? -60.330 13.088 2.024 1.00 24.14 210 LEU D C 1
ATOM 7005 O O . LEU H 2 147 ? -61.123 12.421 2.676 1.00 23.83 210 LEU D O 1
ATOM 7010 N N . TYR H 2 148 ? -60.545 13.444 0.760 1.00 24.81 211 TYR D N 1
ATOM 7011 C CA . TYR H 2 148 ? -61.7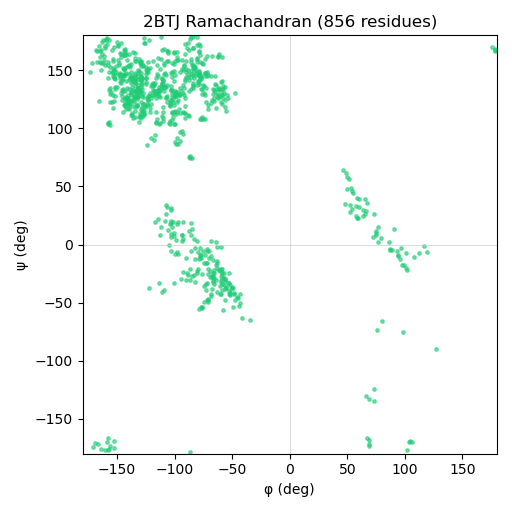64 13.087 0.041 1.00 25.18 211 TYR D CA 1
ATOM 7012 C C . TYR H 2 148 ? -61.513 13.007 -1.466 1.00 25.22 211 TYR D C 1
ATOM 7013 O O . TYR H 2 148 ? -60.722 13.777 -2.012 1.00 25.23 211 TYR D O 1
ATOM 7022 N N . GLU H 2 149 ? -62.184 12.072 -2.132 1.00 25.41 212 GLU D N 1
ATOM 7023 C CA . GLU H 2 149 ? -62.054 11.932 -3.580 1.00 25.83 212 GLU D CA 1
ATOM 7024 C C . GLU H 2 149 ? -63.367 11.523 -4.233 1.00 25.62 212 GLU D C 1
ATOM 7025 O O . GLU H 2 149 ? -64.129 10.724 -3.691 1.00 25.88 212 GLU D O 1
ATOM 7031 N N . HIS H 2 150 ? -63.614 12.083 -5.409 1.00 25.57 213 HIS D N 1
ATOM 7032 C CA . HIS H 2 150 ? -64.800 11.783 -6.189 1.00 25.32 213 HIS D CA 1
ATOM 7033 C C . HIS H 2 150 ? -64.255 11.424 -7.571 1.00 24.99 213 HIS D C 1
ATOM 7034 O O . HIS H 2 150 ? -63.461 12.175 -8.137 1.00 24.29 213 HIS D O 1
ATOM 7041 N N . ALA H 2 151 ? -64.656 10.265 -8.091 1.00 24.54 214 ALA D N 1
ATOM 7042 C CA . ALA H 2 151 ? -64.182 9.809 -9.394 1.00 24.62 214 ALA D CA 1
ATOM 7043 C C . ALA H 2 151 ? -65.287 9.211 -10.255 1.00 24.41 214 ALA D C 1
ATOM 7044 O O . ALA H 2 151 ? -66.094 8.408 -9.781 1.00 24.49 214 ALA D O 1
ATOM 7046 N N . VAL H 2 152 ? -65.307 9.597 -11.527 1.00 24.59 215 VAL D N 1
ATOM 7047 C CA . VAL H 2 152 ? -66.304 9.115 -12.475 1.00 24.30 215 VAL D CA 1
ATOM 7048 C C . VAL H 2 152 ? -65.682 8.698 -13.811 1.00 24.46 215 VAL D C 1
ATOM 7049 O O . VAL H 2 152 ? -64.931 9.460 -14.433 1.00 24.19 215 VAL D O 1
ATOM 7053 N N . ALA H 2 153 ? -66.002 7.482 -14.245 1.00 24.25 216 ALA D N 1
ATOM 7054 C CA . ALA H 2 153 ? -65.490 6.950 -15.500 1.00 24.48 216 ALA D CA 1
ATOM 7055 C C . ALA H 2 153 ? -66.433 7.291 -16.648 1.00 24.95 216 ALA D C 1
ATOM 7056 O O . ALA H 2 153 ? -67.651 7.379 -16.454 1.00 24.86 216 ALA D O 1
ATOM 7058 N N . HIS H 2 154 ? -65.873 7.481 -17.842 1.00 25.36 217 HIS D N 1
ATOM 7059 C CA . HIS H 2 154 ? -66.679 7.808 -19.017 1.00 25.77 217 HIS D CA 1
ATOM 7060 C C . HIS H 2 154 ? -65.940 7.495 -20.316 1.00 26.45 217 HIS D C 1
ATOM 7061 O O . HIS H 2 154 ? -64.781 7.085 -20.294 1.00 26.14 217 HIS D O 1
ATOM 7068 N N . SER H 2 155 ? -66.619 7.695 -21.443 1.00 27.39 218 SER D N 1
ATOM 7069 C CA . SER H 2 155 ? -66.054 7.403 -22.758 1.00 28.75 218 SER D CA 1
ATOM 7070 C C . SER H 2 155 ? -65.589 8.616 -23.554 1.00 29.31 218 SER D C 1
ATOM 7071 O O . SER H 2 155 ? -65.269 8.490 -24.737 1.00 29.37 218 SER D O 1
ATOM 7074 N N . GLY H 2 156 ? -65.560 9.782 -22.918 1.00 30.08 219 GLY D N 1
ATOM 7075 C CA . GLY H 2 156 ? -65.139 10.990 -23.608 1.00 31.69 219 GLY D CA 1
ATOM 7076 C C . GLY H 2 156 ? -66.140 11.428 -24.664 1.00 33.01 219 GLY D C 1
ATOM 7077 O O . GLY H 2 156 ? -67.243 10.886 -24.742 1.00 32.78 219 GLY D O 1
ATOM 7078 N N . LEU H 2 157 ? -65.766 12.416 -25.471 1.00 34.43 220 LEU D N 1
ATOM 7079 C CA . LEU H 2 157 ? -66.644 12.902 -26.533 1.00 35.99 220 LEU D CA 1
ATOM 7080 C C . LEU H 2 157 ? -66.726 11.868 -27.648 1.00 37.18 220 LEU D C 1
ATOM 7081 O O . LEU H 2 157 ? -65.767 11.140 -27.900 1.00 37.31 220 LEU D O 1
ATOM 7086 N N . PRO H 2 158 ? -67.875 11.792 -28.335 1.00 38.60 221 PRO D N 1
ATOM 7087 C CA . PRO H 2 158 ? -69.044 12.637 -28.075 1.00 39.85 221 PRO D CA 1
ATOM 7088 C C . PRO H 2 158 ? -69.992 12.013 -27.051 1.00 40.88 221 PRO D C 1
ATOM 7089 O O . PRO H 2 158 ? -70.902 12.678 -26.552 1.00 41.39 221 PRO D O 1
ATOM 7093 N N . ASP H 2 159 ? -69.773 10.737 -26.741 1.00 41.93 222 ASP D N 1
ATOM 7094 C CA . ASP H 2 159 ? -70.612 10.022 -25.780 1.00 42.82 222 ASP D CA 1
ATOM 7095 C C . ASP H 2 159 ? -70.366 10.487 -24.348 1.00 43.07 222 ASP D C 1
ATOM 7096 O O . ASP H 2 159 ? -71.293 10.537 -23.536 1.00 43.29 222 ASP D O 1
#

Sequence (872 aa):
GGAIKPDMKINLRMEGNVNGHHFVIDGDGTGKPFEGKQSMDLEVKEGGPLPFAFDILTTANRVFAEYPDHIQDYFKQSFPKGYSWERSLTFEDGGICIARNDITMEGDTFYNKVRFHGVNFPANGPVMQKKTLKWEPSTEKMYVRDGVLTGDITMALLLEGNAHYRCDFRTTYKAKEKGVKLPGYHFVDHCIEILSHDKDYNKVKLYEHAVAHSGLPDGGAIKPDMKINLRMEGNVNGHHFVIDGDGTGKPFEGKQSMDLEVKEGGPLPFAFDILTTANRVFAEYPDHIQDYFKQSFPKGYSWERSLTFEDGGICIARNDITMEGDTFYNKVRFHGVNFPANGPVMQKKTLKWEPSTEKMYVRDGVLTGDITMALLLEGNAHYRCDFRTTYKAKEKGVKLPGYHFVDHCIEILSHDKDYNKVKLYEHAVAHSGLPDGGAIKPDMKINLRMEGNVNGHHFVIDGDGTGKPFEGKQSMDLEVKEGGPLPFAFDILTTANRVFAEYPDHIQDYFKQSFPKGYSWERSLTFEDGGICIARNDITMEGDTFYNKVRFHGVNFPANGPVMQKKTLKWEPSTEKMYVRDGVLTGDITMALLLEGNAHYRCDFRTTYKAKEKGVKLPGYHFVDHCIEILSHDKDYNKVKLYEHAVAHSGLPDGGAIKPDMKINLRMEGNVNGHHFVIDGDGTGKPFEGKQSMDLEVKEGGPLPFAFDILTTANRVFAEYPDHIQDYFKQSFPKGYSWERSLTFEDGGICIARNDITMEGDTFYNKVRFHGVNFPANGPVMQKKTLKWEPSTEKMYVRDGVLTGDITMALLLEGNAHYRCDFRTTYKAKEKGVKLPGYHFVDHCIEILSHDKDYNKVKLYEHAVAHSGLPD

InterPro domains:
  IPR000786 Green fluorescent protein, GFP [PR01229] (24-44)
  IPR000786 Green fluorescent protein, GFP [PR01229] (81-103)
  IPR000786 Green fluorescent protein, GFP [PR01229] (104-124)
  IPR009017 Green fluorescent protein [G3DSA:2.40.155.10] (64-226)
  IPR009017 Green fluorescent protein [SSF54511] (3-218)
  IPR011584 Green fluorescent protein-related [PF01353] (8-218)

Organism: Lobophyllia hemprichii (NCBI:txid46758)

Solvent-accessible surface area: 32041 Å² total

Foldseek 3Di:
DPVDDQKAKDWDKDWDADPRQTWIKTKTWMDGVVVPDIDIDMDIPPRPPPPDDPVVVVVD/DCVQAAEDPVWADLQVLLPQAFKKKKKWKQWPVGKIKIKMWGWHDDDPDIDIDMDMDIDDDDCPHCPVVVFFDAKAKWKWKWADDPNWIKTWIFIWTQGPPRDIITIIMIMTMGRPDPDGDGIHIWMKIKDKDFPDADDVRPDTDIDMYMYIDHDPPD/DVVDDQKAKDWDWDWDADPRQTWIKTKTWMHGVVVVDIDIDMDTDPRPPPPDDPVVVVVD/DCVQAAEDPVWADLQVLLPQQFKKKKKWKQWPVGKIKIKMWGWHDDDPDIDIDMDMDIDDDDCPDCVVVVFFDAKAKWKWKWADDPNWIKTWTFIWTQGPVRDIITIIMIMTMGRPDPPRDDTHIWMKIKDKDFPDADDVRPDTDIDMYMYIGHDPPD/DVVDDQKAKDWDKDWDADPRQTWIKTKTWMAGVVVPDIDIDIDIPPRPPPPDDPVVVVVD/DCLQAAEDPVWQDLQVLLPQAGKKKKKWKQWPVGKIKIKMWGWHDDDPDIDIDMDMDIDDDDCPHCVVVVFFDAKAKWKWKWADDPNWIKTWIFIWTQGVVRDIITIIMIMTMGRPDPPRDDIHIWMKIKDKDFPDADPVRPDTDIDMYIYIGHDPPD/DPVDDQKAKDWDKDWDADPRQTWIKTKIWMAGVVVPDIDIDMDTPPRPPPPDDPVVPVVD/DCLQAAEDPVWADLQVLLPQAGKKKKKWKQWPVGKIKIKMWGWHDDDPDIDIDMDMDIDDDPCPDCVVVVFFDAKAKWKWKWADDPRWIKTWTFIWTQGVVGDIITIIMIMTMGRPDPDRDDTHIWMKIKDKDFPDADDVRPDTDIDMYMYIGHDPPD